Protein AF-0000000068495652 (afdb_homodimer)

Solvent-accessible surface area (backbone atoms only — not comparable to full-atom values): 43522 Å² total; per-residue (Å²): 133,82,73,60,40,55,27,49,52,86,44,73,30,52,80,74,46,50,32,64,62,49,25,52,31,36,40,56,54,26,51,55,38,55,76,37,39,60,53,43,63,83,68,82,53,72,37,46,46,44,51,30,58,24,26,44,41,32,40,60,69,47,39,41,53,49,33,54,57,55,42,62,65,40,63,80,24,93,52,87,72,74,86,64,60,50,62,19,40,33,45,20,35,12,38,38,49,35,49,49,41,46,43,56,50,33,40,38,60,92,58,30,62,41,33,38,32,43,25,67,24,58,44,52,52,49,42,39,42,24,66,56,46,42,26,92,30,45,40,57,39,52,50,47,93,77,20,40,65,51,60,66,59,48,50,54,50,52,58,66,66,50,60,90,76,51,88,67,51,83,91,50,84,45,44,24,68,78,36,91,34,50,53,50,92,92,48,79,76,33,56,41,30,44,22,36,33,42,44,39,52,42,31,16,52,34,46,20,22,44,49,50,70,68,57,45,55,51,49,51,50,52,21,62,74,64,34,20,36,38,42,28,43,52,54,27,70,79,36,37,41,80,64,64,74,52,73,73,49,64,17,56,55,37,40,76,65,52,86,56,81,42,53,38,30,36,30,32,19,39,40,36,82,69,66,23,32,10,52,22,27,21,32,36,36,30,24,17,49,60,40,32,50,44,54,27,58,37,28,48,26,66,57,42,12,18,61,16,28,30,41,42,52,38,51,44,45,30,53,75,71,47,51,45,58,55,48,41,52,50,48,21,54,54,44,34,54,37,30,52,50,48,54,52,48,48,70,70,39,37,64,88,74,52,45,68,36,43,48,59,24,42,45,24,25,24,37,35,50,41,85,55,35,50,38,54,60,46,45,51,46,33,41,76,75,64,41,30,37,63,29,50,20,62,57,19,42,40,64,94,37,69,81,63,42,22,57,34,27,33,36,38,30,50,44,36,51,51,65,68,50,46,52,54,43,46,49,52,51,21,55,51,48,69,73,40,54,54,74,126,132,82,73,62,40,57,27,50,51,88,44,75,29,54,80,73,46,50,30,65,62,50,25,51,31,35,39,58,54,26,49,54,38,55,76,38,40,60,51,42,61,81,67,81,54,73,37,47,46,45,49,31,56,23,27,44,42,31,40,61,70,48,39,43,52,50,34,53,55,55,42,62,63,42,64,76,24,95,54,88,72,76,85,64,60,49,62,20,42,33,45,20,34,12,39,39,48,35,50,49,41,46,41,55,50,34,42,38,62,92,58,31,63,40,33,38,31,43,25,67,23,58,43,50,53,49,43,40,42,26,67,54,47,41,25,93,30,46,39,57,41,51,49,48,94,77,21,40,65,52,60,67,60,49,51,54,50,53,57,67,67,49,62,90,76,53,88,67,51,83,90,50,84,46,43,25,68,78,36,91,36,50,53,51,92,90,49,79,74,34,57,41,28,44,22,35,33,41,45,39,53,39,30,16,52,35,47,21,23,44,49,48,69,70,56,45,54,52,49,52,50,52,20,61,75,63,33,22,36,38,42,28,44,53,52,25,71,80,36,37,41,82,64,64,73,52,72,74,50,64,15,55,55,37,40,77,64,53,88,54,80,42,54,37,29,35,31,32,20,39,41,37,80,69,65,23,34,10,52,22,26,21,33,36,36,30,24,18,48,60,40,32,50,46,55,25,60,37,28,50,26,64,56,42,13,19,59,15,29,30,42,42,50,38,51,44,46,30,53,76,70,47,49,45,59,55,48,41,52,50,50,20,53,53,44,35,52,39,30,53,50,47,53,51,48,49,69,70,40,38,64,85,73,50,45,69,36,43,50,61,25,43,46,24,26,25,37,34,50,44,86,53,34,50,39,54,59,48,47,51,47,32,42,74,74,65,41,30,38,63,27,50,21,60,58,19,41,40,65,94,36,70,80,63,43,23,56,34,26,33,36,39,29,51,43,37,54,51,66,66,50,46,50,55,42,46,50,52,49,21,56,51,49,68,74,40,55,54,74,126

Sequence (880 aa):
MKTPINFFRGHPTSSLLPYGEIAEASVRVMRKFQERPDLYEFDGSDNRGPLEYGNDFGNTDIREIIAKWNDSWFKKSSYPFSETDVNVINITGGASSGATTILNQCTHPKVTKQVFVVTPTYFLVNSLLIDAGLGGKLTAIEEDDQGQIDLEELERLLLKYTDPDEKIPIDHDIMSDRVEGAADPSRAPRKFYRFAMYLIPTFSNPKGGVLDYEHREALVELARKYDVLLISDDVYDYLRYDGSELLPRLSTIDRATRTSLYGNTVANCTFSKLVGPGLRVGWQETASPQLTEILSQGGFVKSGGAAGQMSSFLVADLITTGTIDKIIHHLNGVYQQRANTLKHLLDTYLPKGTTYTGGNGGYFMWVTLPDEYDTRSIVKDLSANYDVLLASGDKCEVEGDCRHWGLHSVRLCLSYLTEEEMTEGVKIWGRVCEAHIITGMKTPINFFRGHPTSSLLPYGEIAEASVRVMRKFQERPDLYEFDGSDNRGPLEYGNDFGNTDIREIIAKWNDSWFKKSSYPFSETDVNVINITGGASSGATTILNQCTHPKVTKQVFVVTPTYFLVNSLLIDAGLGGKLTAIEEDDQGQIDLEELERLLLKYTDPDEKIPIDHDIMSDRVEGAADPSRAPRKFYRFAMYLIPTFSNPKGGVLDYEHREALVELARKYDVLLISDDVYDYLRYDGSELLPRLSTIDRATRTSLYGNTVANCTFSKLVGPGLRVGWQETASPQLTEILSQGGFVKSGGAAGQMSSFLVADLITTGTIDKIIHHLNGVYQQRANTLKHLLDTYLPKGTTYTGGNGGYFMWVTLPDEYDTRSIVKDLSANYDVLLASGDKCEVEGDCRHWGLHSVRLCLSYLTEEEMTEGVKIWGRVCEAHIITG

Foldseek 3Di:
DDAFLAQPDQAFAPVLFPPVLLVVLLCVQVVVCVVVVCVPPVPPDQAHGLVDFGALQGGLVLLVLVQVLVQVQAVPFPDDGDRADSLQKGKALALLRLLLLCLQLAADLVAAQAEEEEPLADQVVQVSCVVSVCPPRYAYWYQDLQRATDVVVVLVVLVVRDDPPDPDDQLDWDWQVNPPPRDDPVDDTGTYFHYEYEFAQALGVAAGHHYDPVRLLVVQVSCSVRRYAYEYAPEWQLFFQVSDHGDDDSLRSQLVVPDDAFGRYKHRYGCCRQNHSVLSMTMIGHSHSSNSRSSSPDPVCVVRNHNNRNSSSSVSSCSVVVVSVVSSNVLSNQLLVLLVLLVVLCVPQADPPKDKGHSRTDFKIKIFADQQFAQLVLQVCCVPPPSHHWAASVSSANPPYGPPSRRTMTMGTRRHDHSVSSNVNSNVSSVSRVVGGNPD/DDAFLAQPDQAFAPVLFPPVLLVVLLCVQVVVCVVVVCVPPVPPDQAHGLVDFGALQGGLVLLVLVQVLVQVQQVPFPDDGDRADSLQKGKALALLRLLLLCLQLAADLVAAQAEEEEPLADQVVQVSCVVSVCPPRYAYWYQDLQRATDVVVVLVVLVVRDDPPDPDDQLDWDWQVPPPPRDDPVDDTGTYFHYEYEFAQALGVAAGHHYDQVRLLVVQVSCSVRRYAYEYAPEWQLFFQVSDHGDDDSLRSQLVDPDDAFGRYKHRYGCCRQNHSVLSMTMIGHSHSSNSRSSSPDPVCVVRNHNNRNSSSSVSSCSVVVVSVVSSNVLSNQLLVLLVLLVVLCVPQADPPKDKGHSRTDFKIKIFADQQFAQLVLQVCCVPPPSHHWAASVSSANPPYGPPSRRTMTMGTRRHDHSVSSNVNSNVSSVSRVVGGNPD

pLDDT: mean 95.29, std 5.61, range [44.09, 98.94]

Organism: Komagataella pastoris (NCBI:txid4922)

Secondary structure (DSSP, 8-state):
-PPPEESS-----GGGS-HHHHHHHHHHHHHHHHH-TTTTTTSSS----TTSPPPTT--HHHHHHHHHHHHHHHTTSSS---PPPGGGEEEES-HHHHHHHHHHHH--TTT--EEEEEES--TTHHHHHIIIIITT-EEEEEB-TTS-B-HHHHHHHHHHHS-TT-SS-TTS-EEGGGSTTT--TTS---EE-SEEEEE--BS-TTT--B--HHHHHHHHHHHHHHTEEEEEE--STT-BTT-PPPPPPHHHHHHHT--SSS-SEEEEEESHHHH-GGG--EEEEESSHHHHHHHHT-HHHHHH--TTHHHHHHHHHHHHTTHHHHHHHHHHHHHHHHHHHHHHHHHHHSPTT-EEEE-SBSSEEEEE--TTB-HHHHHHHHHHHH-EE-EEGGGGPPTTS---GGGTEEEEESSSS-HHHHHHHHHHHHHHHHHTB---/-PPPEESS-----GGGS-HHHHHHHHHHHHHHHHH-TTTTTTSSS----TTSPPPTT--HHHHHHHHHHHHHHHTTSSS---PPPGGGEEEES-HHHHHHHHHHHH--TTT--EEEEEES--TTHHHHHIIIIITT-EEEEEB-TTS-B-HHHHHHHHHHHS-TT-SS-TTS-EEGGGSTTT--TTS---EE-SEEEEE--BS-TTT--B--HHHHHHHHHHHHHHTEEEEEE--STT-BTT-PPPPPPHHHHHHHT--SSS-SEEEEEESHHHH-GGG--EEEEESSHHHHHHHHT-HHHHHH--TTHHHHHHHHHHHHTTHHHHHHHHHHHHHHHHHHHHHHHHHHHSPTT-EEEE-SBSSEEEEE--TTB-HHHHHHHHHHHH-EE-EEGGGGPPTTS---GGGTEEEEESSSS-HHHHHHHHHHHHHHHHHTB---

InterPro domains:
  IPR004839 Aminotransferase, class I/classII, large domain [PF00155] (44-426)
  IPR015421 Pyridoxal phosphate-dependent transferase, major domain [G3DSA:3.40.640.10] (52-323)
  IPR015422 Pyridoxal phosphate-dependent transferase, small domain [G3DSA:3.90.1150.10] (3-430)
  IPR015424 Pyridoxal phosphate-dependent transferase [SSF53383] (4-435)

Radius of gyration: 27.51 Å; Cα contacts (8 Å, |Δi|>4): 1956; chains: 2; bounding box: 61×100×66 Å

Nearest PDB structures (foldseek):
  1wst-assembly1_A-2  TM=8.782E-01  e=2.098E-28  Thermococcus profundus
  8tn2-assembly1_A  TM=9.003E-01  e=4.167E-28  Streptomyces hygroscopicus
  3av7-assembly1_C  TM=8.661E-01  e=2.752E-27  Pyrococcus horikoshii OT3
  3if2-assembly1_B  TM=7.638E-01  e=6.212E-20  Psychrobacter arcticus 273-4
  3ue8-assembly2_B  TM=8.105E-01  e=6.123E-19  Homo sapiens

Structure (mmCIF, N/CA/C/O backbone):
data_AF-0000000068495652-model_v1
#
loop_
_entity.id
_entity.type
_entity.pdbx_description
1 polymer BA75_04143T0
#
loop_
_atom_site.group_PDB
_atom_site.id
_atom_site.type_symbol
_atom_site.label_atom_id
_atom_site.label_alt_id
_atom_site.label_comp_id
_atom_site.label_asym_id
_atom_site.label_entity_id
_atom_site.label_seq_id
_atom_site.pdbx_PDB_ins_code
_atom_site.Cartn_x
_atom_site.Cartn_y
_atom_site.Cartn_z
_atom_site.occupancy
_atom_site.B_iso_or_equiv
_atom_site.auth_seq_id
_atom_site.auth_comp_id
_atom_site.auth_asym_id
_atom_site.auth_atom_id
_atom_site.pdbx_PDB_model_num
ATOM 1 N N . MET A 1 1 ? 15.461 29.578 -15.07 1 49.06 1 MET A N 1
ATOM 2 C CA . MET A 1 1 ? 14.219 29.938 -14.391 1 49.06 1 MET A CA 1
ATOM 3 C C . MET A 1 1 ? 14.375 29.844 -12.875 1 49.06 1 MET A C 1
ATOM 5 O O . MET A 1 1 ? 15.148 29.016 -12.375 1 49.06 1 MET A O 1
ATOM 9 N N . LYS A 1 2 ? 13.891 30.906 -12.219 1 66.69 2 LYS A N 1
ATOM 10 C CA . LYS A 1 2 ? 14.078 31 -10.773 1 66.69 2 LYS A CA 1
ATOM 11 C C . LYS A 1 2 ? 13.234 29.953 -10.047 1 66.69 2 LYS A C 1
ATOM 13 O O . LYS A 1 2 ? 12.086 29.688 -10.43 1 66.69 2 LYS A O 1
ATOM 18 N N . THR A 1 3 ? 13.828 29.219 -9.172 1 85.44 3 THR A N 1
ATOM 19 C CA . THR A 1 3 ? 13.125 28.234 -8.352 1 85.44 3 THR A CA 1
ATOM 20 C C . THR A 1 3 ? 12.016 28.906 -7.539 1 85.44 3 THR A C 1
ATOM 22 O O . THR A 1 3 ? 12.242 29.953 -6.91 1 85.44 3 THR A O 1
ATOM 25 N N . PRO A 1 4 ? 10.852 28.469 -7.738 1 93.06 4 PRO A N 1
ATOM 26 C CA . PRO A 1 4 ? 9.766 29.078 -6.961 1 93.06 4 PRO A CA 1
ATOM 27 C C . PRO A 1 4 ? 9.977 28.938 -5.457 1 93.06 4 PRO A C 1
ATOM 29 O O . PRO A 1 4 ? 10.609 27.984 -5 1 93.06 4 PRO A O 1
ATOM 32 N N . ILE A 1 5 ? 9.531 29.953 -4.723 1 96.38 5 ILE A N 1
ATOM 33 C CA . ILE A 1 5 ? 9.414 29.859 -3.271 1 96.38 5 ILE A CA 1
ATOM 34 C C . ILE A 1 5 ? 8.094 29.188 -2.902 1 96.38 5 ILE A C 1
ATOM 36 O O . ILE A 1 5 ? 7.031 29.797 -2.986 1 96.38 5 ILE A O 1
ATOM 40 N N . ASN A 1 6 ? 8.164 27.938 -2.48 1 95.25 6 ASN A N 1
ATOM 41 C CA . ASN A 1 6 ? 6.992 27.078 -2.387 1 95.25 6 ASN A CA 1
ATOM 42 C C . ASN A 1 6 ? 6.566 26.875 -0.936 1 95.25 6 ASN A C 1
ATOM 44 O O . ASN A 1 6 ? 7.031 25.938 -0.283 1 95.25 6 ASN A O 1
ATOM 48 N N . PHE A 1 7 ? 5.59 27.656 -0.496 1 96.5 7 PHE A N 1
ATOM 49 C CA . PHE A 1 7 ? 5.047 27.5 0.848 1 96.5 7 PHE A CA 1
ATOM 50 C C . PHE A 1 7 ? 3.984 26.406 0.875 1 96.5 7 PHE A C 1
ATOM 52 O O . PHE A 1 7 ? 3.473 26.047 1.94 1 96.5 7 PHE A O 1
ATOM 59 N N . PHE A 1 8 ? 3.688 25.797 -0.273 1 92.81 8 PHE A N 1
ATOM 60 C CA . PHE A 1 8 ? 2.582 24.859 -0.418 1 92.81 8 PHE A CA 1
ATOM 61 C C . PHE A 1 8 ? 3.016 23.438 -0.037 1 92.81 8 PHE A C 1
ATOM 63 O O . PHE A 1 8 ? 2.268 22.719 0.614 1 92.81 8 PHE A O 1
ATOM 70 N N . ARG A 1 9 ? 4.16 23.062 -0.366 1 89.38 9 ARG A N 1
ATOM 71 C CA . ARG A 1 9 ? 4.621 21.672 -0.268 1 89.38 9 ARG A CA 1
ATOM 72 C C . ARG A 1 9 ? 4.898 21.297 1.182 1 89.38 9 ARG A C 1
ATOM 74 O O . ARG A 1 9 ? 5.836 21.812 1.798 1 89.38 9 ARG A O 1
ATOM 81 N N . GLY A 1 10 ? 4.082 20.359 1.691 1 92.19 10 GLY A N 1
ATOM 82 C CA . GLY A 1 10 ? 4.277 19.844 3.041 1 92.19 10 GLY A CA 1
ATOM 83 C C . GLY A 1 10 ? 5.309 18.734 3.119 1 92.19 10 GLY A C 1
ATOM 84 O O . GLY A 1 10 ? 5.004 17.641 3.58 1 92.19 10 GLY A O 1
ATOM 85 N N . HIS A 1 11 ? 6.48 18.953 2.6 1 92.94 11 HIS A N 1
ATOM 86 C CA . HIS A 1 11 ? 7.582 18 2.533 1 92.94 11 HIS A CA 1
ATOM 87 C C . HIS A 1 11 ? 8.734 18.422 3.43 1 92.94 11 HIS A C 1
ATOM 89 O O . HIS A 1 11 ? 8.836 19.594 3.809 1 92.94 11 HIS A O 1
ATOM 95 N N . PRO A 1 12 ? 9.625 17.5 3.805 1 94.38 12 PRO A N 1
ATOM 96 C CA . PRO A 1 12 ? 10.867 17.891 4.473 1 94.38 12 PRO A CA 1
ATOM 97 C C . PRO A 1 12 ? 11.852 18.578 3.527 1 94.38 12 PRO A C 1
ATOM 99 O O . PRO A 1 12 ? 11.805 18.359 2.314 1 94.38 12 PRO A O 1
ATOM 102 N N . THR A 1 13 ? 12.664 19.422 4.125 1 95.25 13 THR A N 1
ATOM 103 C CA . THR A 1 13 ? 13.805 19.922 3.367 1 95.25 13 THR A CA 1
ATOM 104 C C . THR A 1 13 ? 14.734 18.781 2.961 1 95.25 13 THR A C 1
ATOM 106 O O . THR A 1 13 ? 15.148 17.984 3.801 1 95.25 13 THR A O 1
ATOM 109 N N . SER A 1 14 ? 15.094 18.781 1.727 1 94.81 14 SER A N 1
ATOM 110 C CA . SER A 1 14 ? 15.883 17.672 1.196 1 94.81 14 SER A CA 1
ATOM 111 C C . SER A 1 14 ? 17.203 17.547 1.928 1 94.81 14 SER A C 1
ATOM 113 O O . SER A 1 14 ? 17.672 16.422 2.188 1 94.81 14 SER A O 1
ATOM 115 N N . SER A 1 15 ? 17.797 18.672 2.287 1 95.69 15 SER A N 1
ATOM 116 C CA . SER A 1 15 ? 19.125 18.672 2.893 1 95.69 15 SER A CA 1
ATOM 117 C C . SER A 1 15 ? 19.062 18.203 4.344 1 95.69 15 SER A C 1
ATOM 119 O O . SER A 1 15 ? 20.094 17.906 4.945 1 95.69 15 SER A O 1
ATOM 121 N N . LEU A 1 16 ? 17.875 18.125 4.938 1 97.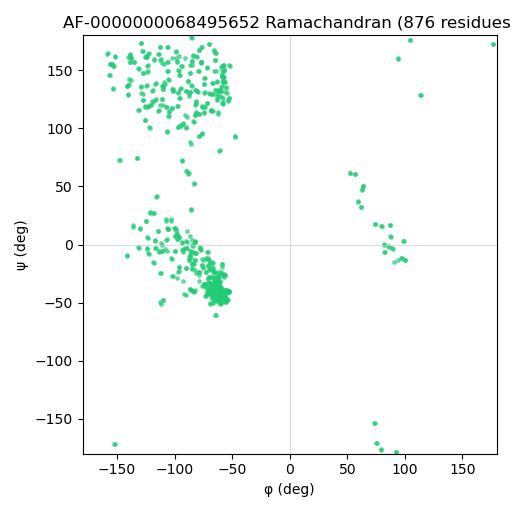38 16 LEU A N 1
ATOM 122 C CA . LEU A 1 16 ? 17.734 17.688 6.32 1 97.38 16 LEU A CA 1
ATOM 123 C C . LEU A 1 16 ? 17.484 16.188 6.391 1 97.38 16 LEU A C 1
ATOM 125 O O . LEU A 1 16 ? 17.469 15.602 7.477 1 97.38 16 LEU A O 1
ATOM 129 N N . LEU A 1 17 ? 17.312 15.555 5.238 1 98.06 17 LEU A N 1
ATOM 130 C CA . LEU A 1 17 ? 17.031 14.117 5.219 1 98.06 17 LEU A CA 1
ATOM 131 C C . LEU A 1 17 ? 18.297 13.32 5.559 1 98.06 17 LEU A C 1
ATOM 133 O O . LEU A 1 17 ? 19.391 13.672 5.129 1 98.06 17 LEU A O 1
ATOM 137 N N . PRO A 1 18 ? 18.125 12.266 6.254 1 98.5 18 PRO A N 1
ATOM 138 C CA . PRO A 1 18 ? 19.266 11.547 6.816 1 98.5 18 PRO A CA 1
ATOM 139 C C . PRO A 1 18 ? 19.844 10.5 5.859 1 98.5 18 PRO A C 1
ATOM 141 O O . PRO A 1 18 ? 19.953 9.328 6.227 1 98.5 18 PRO A O 1
ATOM 144 N N . TYR A 1 19 ? 20.312 10.898 4.727 1 98.44 19 TYR A N 1
ATOM 145 C CA . TYR A 1 19 ? 20.844 10.008 3.703 1 98.44 19 TYR A CA 1
ATOM 146 C C . TYR A 1 19 ? 22.016 9.203 4.238 1 98.44 19 TYR A C 1
ATOM 148 O O . TYR A 1 19 ? 22.078 7.984 4.055 1 98.44 19 TYR A O 1
ATOM 156 N N . GLY A 1 20 ? 22.953 9.898 4.891 1 98.5 20 GLY A N 1
ATOM 157 C CA . GLY A 1 20 ? 24.109 9.203 5.438 1 98.5 20 GLY A CA 1
ATOM 158 C C . GLY A 1 20 ? 23.75 8.156 6.473 1 98.5 20 GLY A C 1
ATOM 159 O O . GLY A 1 20 ? 24.266 7.035 6.441 1 98.5 20 GLY A O 1
ATOM 160 N N . GLU A 1 21 ? 22.875 8.516 7.438 1 98.75 21 GLU A N 1
ATOM 161 C CA . GLU A 1 21 ? 22.438 7.613 8.5 1 98.75 21 GLU A CA 1
ATOM 162 C C . GLU A 1 21 ? 21.719 6.395 7.922 1 98.75 21 GLU A C 1
ATOM 164 O O . GLU A 1 21 ? 21.891 5.277 8.414 1 98.75 21 GLU A O 1
ATOM 169 N N . ILE A 1 22 ? 20.938 6.578 6.844 1 98.75 22 ILE A N 1
ATOM 170 C CA . ILE A 1 22 ? 20.219 5.477 6.219 1 98.75 22 ILE A CA 1
ATOM 171 C C . ILE A 1 22 ? 21.203 4.551 5.504 1 98.75 22 ILE A C 1
ATOM 173 O O . ILE A 1 22 ? 21.031 3.328 5.523 1 98.75 22 ILE A O 1
ATOM 177 N N . ALA A 1 23 ? 22.219 5.121 4.816 1 98.62 23 ALA A N 1
ATOM 178 C CA . ALA A 1 23 ? 23.25 4.309 4.188 1 98.62 23 ALA A CA 1
ATOM 179 C C . ALA A 1 23 ? 23.922 3.398 5.211 1 98.62 23 ALA A C 1
ATOM 181 O O . ALA A 1 23 ? 24.109 2.203 4.965 1 98.62 23 ALA A O 1
ATOM 182 N N . GLU A 1 24 ? 24.281 3.973 6.328 1 98.69 24 GLU A N 1
ATOM 183 C CA . GLU A 1 24 ? 24.953 3.213 7.371 1 98.69 24 GLU A CA 1
ATOM 184 C C . GLU A 1 24 ? 24.047 2.129 7.945 1 98.69 24 GLU A C 1
ATOM 186 O O . GLU A 1 24 ? 24.484 0.996 8.164 1 98.69 24 GLU A O 1
ATOM 191 N N . ALA A 1 25 ? 22.828 2.49 8.242 1 98.81 25 ALA A N 1
ATOM 192 C CA . ALA A 1 25 ? 21.859 1.517 8.742 1 98.81 25 ALA A CA 1
ATOM 193 C C . ALA A 1 25 ? 21.672 0.364 7.758 1 98.81 25 ALA A C 1
ATOM 195 O O . ALA A 1 25 ? 21.562 -0.795 8.164 1 98.81 25 ALA A O 1
ATOM 196 N N . SER A 1 26 ? 21.625 0.684 6.426 1 98.69 26 SER A N 1
ATOM 197 C CA . SER A 1 26 ? 21.453 -0.333 5.391 1 98.69 26 SER A CA 1
ATOM 198 C C . SER A 1 26 ? 22.578 -1.351 5.422 1 98.69 26 SER A C 1
ATOM 200 O O . SER A 1 26 ? 22.344 -2.557 5.32 1 98.69 26 SER A O 1
ATOM 202 N N . VAL A 1 27 ? 23.75 -0.866 5.559 1 98.69 27 VAL A N 1
ATOM 203 C CA . VAL A 1 27 ? 24.906 -1.748 5.594 1 98.69 27 VAL A CA 1
ATOM 204 C C . VAL A 1 27 ? 24.844 -2.645 6.828 1 98.69 27 VAL A C 1
ATOM 206 O O . VAL A 1 27 ? 25.016 -3.861 6.73 1 98.69 27 VAL A O 1
ATOM 209 N N . ARG A 1 28 ? 24.547 -2.053 8 1 98.69 28 ARG A N 1
ATOM 210 C CA . ARG A 1 28 ? 24.5 -2.822 9.242 1 98.69 28 ARG A CA 1
ATOM 211 C C . ARG A 1 28 ? 23.438 -3.906 9.172 1 98.69 28 ARG A C 1
ATOM 213 O O . ARG A 1 28 ? 23.688 -5.062 9.516 1 98.69 28 ARG A O 1
ATOM 220 N N . VAL A 1 29 ? 22.281 -3.566 8.695 1 98.69 29 VAL A N 1
ATOM 221 C CA . VAL A 1 29 ? 21.156 -4.484 8.656 1 98.69 29 VAL A CA 1
ATOM 222 C C . VAL A 1 29 ? 21.422 -5.586 7.633 1 98.69 29 VAL A C 1
ATOM 224 O O . VAL A 1 29 ? 21.281 -6.773 7.938 1 98.69 29 VAL A O 1
ATOM 227 N N . MET A 1 30 ? 21.797 -5.215 6.41 1 98.62 30 MET A N 1
ATOM 228 C CA . MET A 1 30 ? 21.953 -6.176 5.32 1 98.62 30 MET A CA 1
ATOM 229 C C . MET A 1 30 ? 23.094 -7.141 5.602 1 98.62 30 MET A C 1
ATOM 231 O O . MET A 1 30 ? 23 -8.328 5.305 1 98.62 30 MET A O 1
ATOM 235 N N . ARG A 1 31 ? 24.156 -6.625 6.184 1 98 31 ARG A N 1
ATOM 236 C CA . ARG A 1 31 ? 25.297 -7.492 6.465 1 98 31 ARG A CA 1
ATOM 237 C C . ARG A 1 31 ? 24.953 -8.523 7.535 1 98 31 ARG A C 1
ATOM 239 O O . ARG A 1 31 ? 25.406 -9.664 7.469 1 98 31 ARG A O 1
ATOM 246 N N . LYS A 1 32 ? 24.203 -8.07 8.523 1 97.81 32 LYS A N 1
ATOM 247 C CA . LYS A 1 32 ? 23.75 -9 9.547 1 97.81 32 LYS A CA 1
ATOM 248 C C . LYS A 1 32 ? 23.016 -10.188 8.914 1 97.81 32 LYS A C 1
ATOM 250 O O . LYS A 1 32 ? 23.281 -11.344 9.273 1 97.81 32 LYS A O 1
ATOM 255 N N . PHE A 1 33 ? 22.219 -9.953 7.953 1 97.56 33 PHE A N 1
ATOM 256 C CA . PHE A 1 33 ? 21.391 -11.008 7.367 1 97.56 33 PHE A CA 1
ATOM 257 C C . PHE A 1 33 ? 22.125 -11.68 6.215 1 97.56 33 PHE A C 1
ATOM 259 O O . PHE A 1 33 ? 21.75 -12.781 5.793 1 97.56 33 PHE A O 1
ATOM 266 N N . GLN A 1 34 ? 23.125 -11.023 5.66 1 97.31 34 GLN A N 1
ATOM 267 C CA . GLN A 1 34 ? 24 -11.719 4.734 1 97.31 34 GLN A CA 1
ATOM 268 C C . GLN A 1 34 ? 24.75 -12.852 5.434 1 97.31 34 GLN A C 1
ATOM 270 O O . GLN A 1 34 ? 24.922 -13.93 4.867 1 97.31 34 GLN A O 1
ATOM 275 N N . GLU A 1 35 ? 25.141 -12.562 6.645 1 97.5 35 GLU A N 1
ATOM 276 C CA . GLU A 1 35 ? 25.875 -13.539 7.441 1 97.5 35 GLU A CA 1
ATOM 277 C C . GLU A 1 35 ? 24.969 -14.641 7.965 1 97.5 35 GLU A C 1
ATOM 279 O O . GLU A 1 35 ? 25.359 -15.797 8.062 1 97.5 35 GLU A O 1
ATOM 284 N N . ARG A 1 36 ? 23.719 -14.203 8.289 1 96.19 36 ARG A N 1
ATOM 285 C CA . ARG A 1 36 ? 22.75 -15.141 8.828 1 96.19 36 ARG A CA 1
ATOM 286 C C . ARG A 1 36 ? 21.406 -14.992 8.125 1 96.19 36 ARG A C 1
ATOM 288 O O . ARG A 1 36 ? 20.422 -14.562 8.734 1 96.19 36 ARG A O 1
ATOM 295 N N . PRO A 1 37 ? 21.375 -15.492 6.918 1 93.06 37 PRO A N 1
ATOM 296 C CA . PRO A 1 37 ? 20.141 -15.336 6.156 1 93.06 37 PRO A CA 1
ATOM 297 C C . PRO A 1 37 ? 18.969 -16.125 6.75 1 93.06 37 PRO A C 1
ATOM 299 O O . PRO A 1 37 ? 17.812 -15.852 6.43 1 93.06 37 PRO A O 1
ATOM 302 N N . ASP A 1 38 ? 19.234 -17.031 7.598 1 89.62 38 ASP A N 1
ATOM 303 C CA . ASP A 1 38 ? 18.203 -17.906 8.172 1 89.62 38 ASP A CA 1
ATOM 304 C C . ASP A 1 38 ? 17.781 -17.406 9.547 1 89.62 38 ASP A C 1
ATOM 306 O O . ASP A 1 38 ? 17.062 -18.109 10.273 1 89.62 38 ASP A O 1
ATOM 310 N N . LEU A 1 39 ? 18.25 -16.125 9.75 1 91.69 39 LEU A N 1
ATOM 311 C CA . LEU A 1 39 ? 17.828 -15.555 11.023 1 91.69 39 LEU A CA 1
ATOM 312 C C . LEU A 1 39 ? 16.297 -15.531 11.125 1 91.69 39 LEU A C 1
ATOM 314 O O . LEU A 1 39 ? 15.617 -15.156 10.18 1 91.69 39 LEU A O 1
ATOM 318 N N . TYR A 1 40 ? 15.625 -16.047 12.117 1 92.31 40 TYR A N 1
ATOM 319 C CA . TYR A 1 40 ? 14.203 -16.094 12.43 1 92.31 40 TYR A CA 1
ATOM 320 C C . TYR A 1 40 ? 13.555 -17.328 11.844 1 92.31 40 TYR A C 1
ATOM 322 O O . TYR A 1 40 ? 12.406 -17.656 12.156 1 92.31 40 TYR A O 1
ATOM 330 N N . GLU A 1 41 ? 14.234 -18.016 10.906 1 88.31 41 GLU A N 1
ATOM 331 C CA . GLU A 1 41 ? 13.625 -19.203 10.312 1 88.31 41 GLU A CA 1
ATOM 332 C C . GLU A 1 41 ? 13.477 -20.328 11.344 1 88.31 41 GLU A C 1
ATOM 334 O O . GLU A 1 41 ? 14.469 -20.781 11.906 1 88.31 41 GLU A O 1
ATOM 339 N N . PHE A 1 42 ? 12.289 -20.688 11.648 1 82.5 42 PHE A N 1
ATOM 340 C CA . PHE A 1 42 ? 11.898 -21.812 12.516 1 82.5 42 PHE A CA 1
ATOM 341 C C . PHE A 1 42 ? 12.484 -21.625 13.914 1 82.5 42 PHE A C 1
ATOM 343 O O . PHE A 1 42 ? 12.969 -22.594 14.508 1 82.5 42 PHE A O 1
ATOM 350 N N . ASP A 1 43 ? 12.531 -20.406 14.375 1 84.44 43 ASP A N 1
ATOM 351 C CA . ASP A 1 43 ? 13.062 -20.125 15.703 1 84.44 43 ASP A CA 1
ATOM 352 C C . ASP A 1 43 ? 11.93 -19.953 16.719 1 84.44 43 ASP A C 1
ATOM 354 O O . ASP A 1 43 ? 12.172 -19.562 17.859 1 84.44 43 ASP A O 1
ATOM 358 N N . GLY A 1 44 ? 10.805 -20.234 16.25 1 83.06 44 GLY A N 1
ATOM 359 C CA . GLY A 1 44 ? 9.656 -20.094 17.1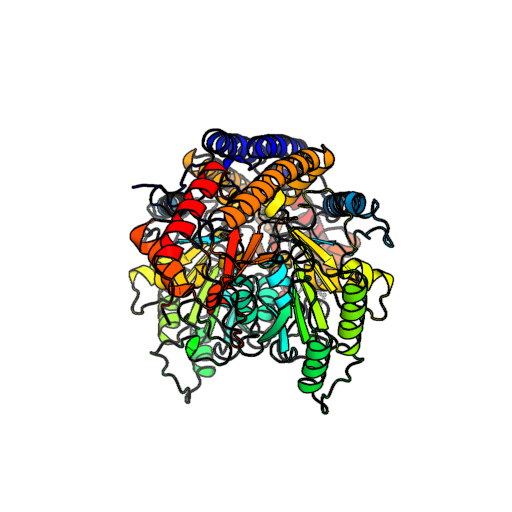25 1 83.06 44 GLY A CA 1
ATOM 360 C C . GLY A 1 44 ? 8.922 -18.766 16.938 1 83.06 44 GLY A C 1
ATOM 361 O O . GLY A 1 44 ? 7.809 -18.594 17.453 1 83.06 44 GLY A O 1
ATOM 362 N N . SER A 1 45 ? 9.594 -17.953 16.234 1 85 45 SER A N 1
ATOM 363 C CA . SER A 1 45 ? 8.922 -16.688 15.938 1 85 45 SER A CA 1
ATOM 364 C C . SER A 1 45 ? 8.297 -16.719 14.547 1 85 45 SER A C 1
ATOM 366 O O . SER A 1 45 ? 8.516 -17.656 13.781 1 85 45 SER A O 1
ATOM 368 N N . ASP A 1 46 ? 7.438 -15.773 14.281 1 88 46 ASP A N 1
ATOM 369 C CA . ASP A 1 46 ? 6.879 -15.609 12.945 1 88 46 ASP A CA 1
ATOM 370 C C . ASP A 1 46 ? 7.605 -14.5 12.18 1 88 46 ASP A C 1
ATOM 372 O O . ASP A 1 46 ? 7.152 -14.078 11.117 1 88 46 ASP A O 1
ATOM 376 N N . ASN A 1 47 ? 8.727 -14.109 12.703 1 95 47 ASN A N 1
ATOM 377 C CA . ASN A 1 47 ? 9.492 -13.047 12.07 1 95 47 ASN A CA 1
ATOM 378 C C . ASN A 1 47 ? 10.25 -13.547 10.852 1 95 47 ASN A C 1
ATOM 380 O O . ASN A 1 47 ? 10.438 -14.758 10.68 1 95 47 ASN A O 1
ATOM 384 N N . ARG A 1 48 ? 10.562 -12.648 9.969 1 95 48 ARG A N 1
ATOM 385 C CA . ARG A 1 48 ? 11.391 -12.906 8.797 1 95 48 ARG A CA 1
ATOM 386 C C . ARG A 1 48 ? 12.367 -11.758 8.562 1 95 48 ARG A C 1
ATOM 388 O O . ARG A 1 48 ? 12.227 -10.68 9.148 1 95 48 ARG A O 1
ATOM 395 N N . GLY A 1 49 ? 13.367 -12.016 7.762 1 96.81 49 GLY A N 1
ATOM 396 C CA . GLY A 1 49 ? 14.391 -11.023 7.484 1 96.81 49 GLY A CA 1
ATOM 397 C C . GLY A 1 49 ? 13.891 -9.875 6.629 1 96.81 49 GLY A C 1
ATOM 398 O O . GLY A 1 49 ? 12.766 -9.906 6.133 1 96.81 49 GLY A O 1
ATOM 399 N N . PRO A 1 50 ? 14.766 -8.859 6.473 1 97.94 50 PRO A N 1
ATOM 400 C CA . PRO A 1 50 ? 14.352 -7.617 5.82 1 97.94 50 PRO A CA 1
ATOM 401 C C . PRO A 1 50 ? 14.008 -7.816 4.344 1 97.94 50 PRO A C 1
ATOM 403 O O . PRO A 1 50 ? 13.188 -7.066 3.795 1 97.94 50 PRO A O 1
ATOM 406 N N . LEU A 1 51 ? 14.617 -8.766 3.668 1 98.06 51 LEU A N 1
ATOM 407 C CA . LEU A 1 51 ? 14.359 -8.938 2.244 1 98.06 51 LEU A CA 1
ATOM 408 C C . LEU A 1 51 ? 13.328 -10.039 2.01 1 98.06 51 LEU A C 1
ATOM 410 O O . LEU A 1 51 ? 13.086 -10.43 0.868 1 98.06 51 LEU A O 1
ATOM 414 N N . GLU A 1 52 ? 12.688 -10.539 3.031 1 96.88 52 GLU A N 1
ATOM 415 C CA . GLU A 1 52 ? 11.695 -11.602 2.955 1 96.88 52 GLU A CA 1
ATOM 416 C C . GLU A 1 52 ? 10.281 -11.055 3.164 1 96.88 52 GLU A C 1
ATOM 418 O O . GLU A 1 52 ? 10.117 -9.883 3.508 1 96.88 52 GLU A O 1
ATOM 423 N N . TYR A 1 53 ? 9.25 -11.875 2.912 1 95.06 53 TYR A N 1
ATOM 424 C CA . TYR A 1 53 ? 7.887 -11.508 3.283 1 95.06 53 TYR A CA 1
ATOM 425 C C . TYR A 1 53 ? 7.75 -11.367 4.793 1 95.06 53 TYR A C 1
ATOM 427 O O . TYR A 1 53 ? 8.062 -12.297 5.539 1 95.06 53 TYR A O 1
ATOM 435 N N . GLY A 1 54 ? 7.289 -10.219 5.203 1 94.31 54 GLY A N 1
ATOM 436 C CA . GLY A 1 54 ? 7.094 -10 6.629 1 94.31 54 GLY A CA 1
ATOM 437 C C . GLY A 1 54 ? 5.844 -10.672 7.168 1 94.31 54 GLY A C 1
ATOM 438 O O . GLY A 1 54 ? 4.957 -11.055 6.402 1 94.31 54 GLY A O 1
ATOM 439 N N . ASN A 1 55 ? 5.867 -10.906 8.469 1 94 55 ASN A N 1
ATOM 440 C CA . ASN A 1 55 ? 4.613 -11.375 9.047 1 94 55 ASN A CA 1
ATOM 441 C C . ASN A 1 55 ? 3.529 -10.305 8.977 1 94 55 ASN A C 1
ATOM 443 O O . ASN A 1 55 ? 3.822 -9.133 8.75 1 94 55 ASN A O 1
ATOM 447 N N . ASP A 1 56 ? 2.33 -10.648 9.219 1 94.25 56 ASP A N 1
ATOM 448 C CA . ASP A 1 56 ? 1.163 -9.812 8.969 1 94.25 56 ASP A CA 1
ATOM 449 C C . ASP A 1 56 ? 1.197 -8.555 9.836 1 94.25 56 ASP A C 1
ATOM 451 O O . ASP A 1 56 ? 0.852 -7.465 9.375 1 94.25 56 ASP A O 1
ATOM 455 N N . PHE A 1 57 ? 1.68 -8.625 11.07 1 96.69 57 PHE A N 1
ATOM 456 C CA . PHE A 1 57 ? 1.71 -7.504 12.008 1 96.69 57 PHE A CA 1
ATOM 457 C C . PHE A 1 57 ? 2.949 -6.645 11.781 1 96.69 57 PHE A C 1
ATOM 459 O O . PHE A 1 57 ? 3.016 -5.508 12.25 1 96.69 57 PHE A O 1
ATOM 466 N N . GLY A 1 58 ? 3.924 -7.191 11.07 1 97.12 58 GLY A N 1
ATOM 467 C CA . GLY A 1 58 ? 5.297 -6.715 11.117 1 97.12 58 GLY A CA 1
ATOM 468 C C . GLY A 1 58 ? 6.152 -7.465 12.125 1 97.12 58 GLY A C 1
ATOM 469 O O . GLY A 1 58 ? 5.629 -8.148 13.008 1 97.12 58 GLY A O 1
ATOM 470 N N . ASN A 1 59 ? 7.469 -7.395 11.961 1 97.5 59 ASN A N 1
ATOM 471 C CA . ASN A 1 59 ? 8.43 -8.07 12.828 1 97.5 59 ASN A CA 1
ATOM 472 C C . ASN A 1 59 ? 8.18 -7.742 14.297 1 97.5 59 ASN A C 1
ATOM 474 O O . ASN A 1 59 ? 8.172 -6.57 14.68 1 97.5 59 ASN A O 1
ATOM 478 N N . THR A 1 60 ? 8.031 -8.75 15.086 1 97.38 60 THR A N 1
ATOM 479 C CA . THR A 1 60 ? 7.676 -8.57 16.5 1 97.38 60 THR A CA 1
ATOM 480 C C . THR A 1 60 ? 8.766 -7.805 17.234 1 97.38 60 THR A C 1
ATOM 482 O O . THR A 1 60 ? 8.469 -6.957 18.078 1 97.38 60 THR A O 1
ATOM 485 N N . ASP A 1 61 ? 10.023 -8.141 16.969 1 97.75 61 ASP A N 1
ATOM 486 C CA . ASP A 1 61 ? 11.125 -7.422 17.609 1 97.75 61 ASP A CA 1
ATOM 487 C C . ASP A 1 61 ? 11.07 -5.934 17.266 1 97.75 61 ASP A C 1
ATOM 489 O O . ASP A 1 61 ? 11.32 -5.09 18.141 1 97.75 61 ASP A O 1
ATOM 493 N N . ILE A 1 62 ? 10.734 -5.688 16.078 1 98.44 62 ILE A N 1
ATOM 494 C CA . ILE A 1 62 ? 10.688 -4.301 15.633 1 98.44 62 ILE A CA 1
ATOM 495 C C . ILE A 1 62 ? 9.492 -3.592 16.266 1 98.44 62 ILE A C 1
ATOM 497 O O . ILE A 1 62 ? 9.602 -2.436 16.688 1 98.44 62 ILE A O 1
ATOM 501 N N . ARG A 1 63 ? 8.344 -4.246 16.312 1 98.31 63 ARG A N 1
ATOM 502 C CA . ARG A 1 63 ? 7.184 -3.672 17 1 98.31 63 ARG A CA 1
ATOM 503 C C . ARG A 1 63 ? 7.5 -3.346 18.453 1 98.31 63 ARG A C 1
ATOM 505 O O . ARG A 1 63 ? 7.078 -2.309 18.969 1 98.31 63 ARG A O 1
ATOM 512 N N . GLU A 1 64 ? 8.25 -4.199 19.094 1 98.44 64 GLU A N 1
ATOM 513 C CA . GLU A 1 64 ? 8.664 -3.953 20.469 1 98.44 64 GLU A CA 1
ATOM 514 C C . GLU A 1 64 ? 9.586 -2.74 20.562 1 98.44 64 GLU A C 1
ATOM 516 O O . GLU A 1 64 ? 9.445 -1.912 21.469 1 98.44 64 GLU A O 1
ATOM 521 N N . ILE A 1 65 ? 10.523 -2.699 19.672 1 98.69 65 ILE A N 1
ATOM 522 C CA . ILE A 1 65 ? 11.453 -1.575 19.625 1 98.69 65 ILE A CA 1
ATOM 523 C C . ILE A 1 65 ? 10.672 -0.271 19.453 1 98.69 65 ILE A C 1
ATOM 525 O O . ILE A 1 65 ? 10.93 0.702 20.172 1 98.69 65 ILE A O 1
ATOM 529 N N . ILE A 1 66 ? 9.703 -0.246 18.578 1 98.44 66 ILE A N 1
ATOM 530 C CA . ILE A 1 66 ? 8.906 0.946 18.312 1 98.44 66 ILE A CA 1
ATOM 531 C C . ILE A 1 66 ? 8.055 1.282 19.547 1 98.44 66 ILE A C 1
ATOM 533 O O . ILE A 1 66 ? 7.957 2.447 19.938 1 98.44 66 ILE A O 1
ATOM 537 N N . ALA A 1 67 ? 7.422 0.274 20.094 1 97.94 67 ALA A N 1
ATOM 538 C CA . ALA A 1 67 ? 6.594 0.484 21.281 1 97.94 67 ALA A CA 1
ATOM 539 C C . ALA A 1 67 ? 7.395 1.145 22.406 1 97.94 67 ALA A C 1
ATOM 541 O O . ALA A 1 67 ? 6.957 2.137 22.984 1 97.94 67 ALA A O 1
ATOM 542 N N . LYS A 1 68 ? 8.539 0.628 22.688 1 97.81 68 LYS A N 1
ATOM 543 C CA . LYS A 1 68 ? 9.383 1.15 23.766 1 97.81 68 LYS A CA 1
ATOM 544 C C . LYS A 1 68 ? 9.859 2.564 23.438 1 97.81 68 LYS A C 1
ATOM 546 O O . LYS A 1 68 ? 9.875 3.432 24.312 1 97.81 68 LYS A O 1
ATOM 551 N N . TRP A 1 69 ? 10.273 2.711 22.203 1 98.06 69 TRP A N 1
ATOM 552 C CA . TRP A 1 69 ? 10.734 4.023 21.766 1 98.06 69 TRP A CA 1
ATOM 553 C C . TRP A 1 69 ? 9.617 5.059 21.906 1 98.06 69 TRP A C 1
ATOM 555 O O . TRP A 1 69 ? 9.828 6.141 22.453 1 98.06 69 TRP A O 1
ATOM 565 N N . ASN A 1 70 ? 8.484 4.719 21.391 1 96.12 70 ASN A N 1
ATOM 566 C CA . ASN A 1 70 ? 7.312 5.586 21.484 1 96.12 70 ASN A CA 1
ATOM 567 C C . ASN A 1 70 ? 6.984 5.918 22.938 1 96.12 70 ASN A C 1
ATOM 569 O O . ASN A 1 70 ? 6.77 7.082 23.281 1 96.12 70 ASN A O 1
ATOM 573 N N . ASP A 1 71 ? 6.965 4.973 23.797 1 96.06 71 ASP A N 1
ATOM 574 C CA . ASP A 1 71 ? 6.633 5.141 25.219 1 96.06 71 ASP A CA 1
ATOM 575 C C . ASP A 1 71 ? 7.633 6.066 25.906 1 96.06 71 ASP A C 1
ATOM 577 O O . ASP A 1 71 ? 7.266 6.812 26.812 1 96.06 71 ASP A O 1
ATOM 581 N N . SER A 1 72 ? 8.844 6.008 25.5 1 95.62 72 SER A N 1
ATOM 582 C CA . SER A 1 72 ? 9.875 6.816 26.141 1 95.62 72 SER A CA 1
ATOM 583 C C . SER A 1 72 ? 9.594 8.305 25.984 1 95.62 72 SER A C 1
ATOM 585 O O . SER A 1 72 ? 9.977 9.109 26.828 1 95.62 72 SER A O 1
ATOM 587 N N . TRP A 1 73 ? 8.922 8.672 24.953 1 93.31 73 TRP A N 1
ATOM 588 C CA . TRP A 1 73 ? 8.586 10.07 24.703 1 93.31 73 TRP A CA 1
ATOM 589 C C . TRP A 1 73 ? 7.402 10.508 25.547 1 93.31 73 TRP A C 1
ATOM 591 O O . TRP A 1 73 ? 7.258 11.688 25.859 1 93.31 73 TRP A O 1
ATOM 601 N N . PHE A 1 74 ? 6.547 9.586 25.922 1 92.12 74 PHE A N 1
ATOM 602 C CA . PHE A 1 74 ? 5.309 9.914 26.625 1 92.12 74 PHE A CA 1
ATOM 603 C C . PHE A 1 74 ? 5.473 9.727 28.125 1 92.12 74 PHE A C 1
ATOM 605 O O . PHE A 1 74 ? 4.758 10.352 28.922 1 92.12 74 PHE A O 1
ATOM 612 N N . LYS A 1 75 ? 6.309 8.867 28.562 1 85.56 75 LYS A N 1
ATOM 613 C CA . LYS A 1 75 ? 6.504 8.547 29.969 1 85.56 75 LYS A CA 1
ATOM 614 C C . LYS A 1 75 ? 6.906 9.781 30.766 1 85.56 75 LYS A C 1
ATOM 616 O O . LYS A 1 75 ? 6.617 9.875 31.969 1 85.56 75 LYS A O 1
ATOM 621 N N . LYS A 1 76 ? 7.477 10.758 30.25 1 79.31 76 LYS A N 1
ATOM 622 C CA . LYS A 1 76 ? 7.945 11.945 30.969 1 79.31 76 LYS A CA 1
ATOM 623 C C . LYS A 1 76 ? 6.852 13 31.047 1 79.31 76 LYS A C 1
ATOM 625 O O . LYS A 1 76 ? 7.062 14.078 31.625 1 79.31 76 LYS A O 1
ATOM 630 N N . SER A 1 77 ? 5.699 12.531 30.688 1 84.25 77 SER A N 1
ATOM 631 C CA . SER A 1 77 ? 4.598 13.484 30.688 1 84.25 77 SER A CA 1
ATOM 632 C C . SER A 1 77 ? 3.867 13.5 32.031 1 84.25 77 SER A C 1
ATOM 634 O O . SER A 1 77 ? 4.086 12.625 32.875 1 84.25 77 SER A O 1
ATOM 636 N N . SER A 1 78 ? 3.166 14.531 32.281 1 90 78 SER A N 1
ATOM 637 C CA . SER A 1 78 ? 2.389 14.688 33.5 1 90 78 SER A CA 1
ATOM 638 C C . SER A 1 78 ? 1.041 13.977 33.375 1 90 78 SER A C 1
ATOM 640 O O . SER A 1 78 ? 0.255 13.984 34.344 1 90 78 SER A O 1
ATOM 642 N N . TYR A 1 79 ? 0.885 13.359 32.312 1 90.44 79 TYR A N 1
ATOM 643 C CA . TYR A 1 79 ? -0.394 12.703 32.094 1 90.44 79 TYR A CA 1
ATOM 644 C C . TYR A 1 79 ? -0.293 11.203 32.344 1 90.44 79 TYR A C 1
ATOM 646 O O . TYR A 1 79 ? 0.806 10.648 32.375 1 90.44 79 TYR A O 1
ATOM 654 N N . PRO A 1 80 ? -1.476 10.594 32.562 1 84.81 80 PRO A N 1
ATOM 655 C CA . PRO A 1 80 ? -1.454 9.148 32.781 1 84.81 80 PRO A CA 1
ATOM 656 C C . PRO A 1 80 ? -0.771 8.383 31.641 1 84.81 80 PRO A C 1
ATOM 658 O O . PRO A 1 80 ? -0.943 8.727 30.469 1 84.81 80 PRO A O 1
ATOM 661 N N . PHE A 1 81 ? 0.048 7.469 32.156 1 84.25 81 PHE A N 1
ATOM 662 C CA . PHE A 1 81 ? 0.844 6.699 31.219 1 84.25 81 PHE A CA 1
ATOM 663 C C . PHE A 1 81 ? 0.675 5.203 31.453 1 84.25 81 PHE A C 1
ATOM 665 O O . PHE A 1 81 ? 0.602 4.758 32.594 1 84.25 81 PHE A O 1
ATOM 672 N N . SER A 1 82 ? 0.395 4.531 30.391 1 85.81 82 SER A N 1
ATOM 673 C CA . SER A 1 82 ? 0.432 3.072 30.406 1 85.81 82 SER A CA 1
ATOM 674 C C . SER A 1 82 ? 1.356 2.531 29.328 1 85.81 82 SER A C 1
ATOM 676 O O . SER A 1 82 ? 1.353 3.025 28.203 1 85.81 82 SER A O 1
ATOM 678 N N . GLU A 1 83 ? 2.127 1.543 29.734 1 91.44 83 GLU A N 1
ATOM 679 C CA . GLU A 1 83 ? 3.025 0.918 28.766 1 91.44 83 GLU A CA 1
ATOM 680 C C . GLU A 1 83 ? 2.252 0.352 27.578 1 91.44 83 GLU A C 1
ATOM 682 O O . GLU A 1 83 ? 1.175 -0.221 27.75 1 91.44 83 GLU A O 1
ATOM 687 N N . THR A 1 84 ? 2.861 0.532 26.422 1 95.25 84 THR A N 1
ATOM 688 C CA . THR A 1 84 ? 2.209 0.05 25.203 1 95.25 84 THR A CA 1
ATOM 689 C C . THR A 1 84 ? 2.465 -1.442 25.016 1 95.25 84 THR A C 1
ATOM 691 O O . THR A 1 84 ? 3.615 -1.878 24.953 1 95.25 84 THR A O 1
ATOM 694 N N . ASP A 1 85 ? 1.39 -2.225 24.984 1 96.31 85 ASP A N 1
ATOM 695 C CA . ASP A 1 85 ? 1.468 -3.635 24.609 1 96.31 85 ASP A CA 1
ATOM 696 C C . ASP A 1 85 ? 1.862 -3.799 23.141 1 96.31 85 ASP A C 1
ATOM 698 O O . ASP A 1 85 ? 1.279 -3.162 22.266 1 96.31 85 ASP A O 1
ATOM 702 N N . VAL A 1 86 ? 2.846 -4.621 22.906 1 97.25 86 VAL A N 1
ATOM 703 C CA . VAL A 1 86 ? 3.332 -4.852 21.547 1 97.25 86 VAL A CA 1
ATOM 704 C C . VAL A 1 86 ? 2.186 -5.34 20.672 1 97.25 86 VAL A C 1
ATOM 706 O O . VAL A 1 86 ? 2.158 -5.062 19.469 1 97.25 86 VAL A O 1
ATOM 709 N N . ASN A 1 87 ? 1.174 -5.945 21.188 1 97.88 87 ASN A N 1
ATOM 710 C CA . ASN A 1 87 ? 0.076 -6.551 20.438 1 97.88 87 ASN A CA 1
ATOM 711 C C . ASN A 1 87 ? -0.908 -5.5 19.938 1 97.88 87 ASN A C 1
ATOM 713 O O . ASN A 1 87 ? -1.792 -5.805 19.141 1 97.88 87 ASN A O 1
ATOM 717 N N . VAL A 1 88 ? -0.706 -4.23 20.297 1 98.38 88 VAL A N 1
ATOM 718 C CA . VAL A 1 88 ? -1.594 -3.188 19.797 1 98.38 88 VAL A CA 1
ATOM 719 C C . VAL A 1 88 ? -0.871 -2.357 18.75 1 98.38 88 VAL A C 1
ATOM 721 O O . VAL A 1 88 ? -1.332 -1.274 18.375 1 98.38 88 VAL A O 1
ATOM 724 N N . ILE A 1 89 ? 0.241 -2.893 18.312 1 98.06 89 ILE A N 1
ATOM 725 C CA . ILE A 1 89 ? 1.048 -2.205 17.297 1 98.06 89 ILE A CA 1
ATOM 726 C C . ILE A 1 89 ? 1.153 -3.068 16.047 1 98.06 89 ILE A C 1
ATOM 728 O O . ILE A 1 89 ? 1.441 -4.266 16.125 1 98.06 89 ILE A O 1
ATOM 732 N N . ASN A 1 90 ? 0.949 -2.537 14.906 1 97.44 90 ASN A N 1
ATOM 733 C CA . ASN A 1 90 ? 1.31 -3.164 13.641 1 97.44 90 ASN A CA 1
ATOM 734 C C . ASN A 1 90 ? 2.062 -2.197 12.734 1 97.44 90 ASN A C 1
ATOM 736 O O . ASN A 1 90 ? 1.909 -0.98 12.852 1 97.44 90 ASN A O 1
ATOM 740 N N . ILE A 1 91 ? 2.918 -2.727 11.875 1 97.94 91 ILE A N 1
ATOM 741 C CA . ILE A 1 91 ? 3.744 -1.928 10.977 1 97.94 91 ILE A CA 1
ATOM 742 C C . ILE A 1 91 ? 2.99 -1.672 9.68 1 97.94 91 ILE A C 1
ATOM 744 O O . ILE A 1 91 ? 2.281 -2.549 9.18 1 97.94 91 ILE A O 1
ATOM 748 N N . THR A 1 92 ? 3.111 -0.49 9.156 1 97 92 THR A N 1
ATOM 749 C CA . THR A 1 92 ? 2.447 -0.114 7.91 1 97 92 THR A CA 1
ATOM 750 C C . THR A 1 92 ? 3.443 0.506 6.934 1 97 92 THR A C 1
ATOM 752 O O . THR A 1 92 ? 4.617 0.682 7.266 1 97 92 THR A O 1
ATOM 755 N N . GLY A 1 93 ? 2.951 0.756 5.707 1 96 93 GLY A N 1
ATOM 756 C CA . GLY A 1 93 ? 3.752 1.44 4.707 1 96 93 GLY A CA 1
ATOM 757 C C . GLY A 1 93 ? 3.68 2.951 4.812 1 96 93 GLY A C 1
ATOM 758 O O . GLY A 1 93 ? 3.73 3.654 3.801 1 96 93 GLY A O 1
ATOM 759 N N . GLY A 1 94 ? 3.488 3.463 5.988 1 96.19 94 GLY A N 1
ATOM 760 C CA . GLY A 1 94 ? 3.27 4.883 6.203 1 96.19 94 GLY A CA 1
ATOM 761 C C . GLY A 1 94 ? 1.823 5.227 6.5 1 96.19 94 GLY A C 1
ATOM 762 O O . GLY A 1 94 ? 0.943 4.371 6.402 1 96.19 94 GLY A O 1
ATOM 763 N N . ALA A 1 95 ? 1.618 6.484 6.773 1 96.5 95 ALA A N 1
ATOM 764 C CA . ALA A 1 95 ? 0.307 6.898 7.266 1 96.5 95 ALA A CA 1
ATOM 765 C C . ALA A 1 95 ? -0.749 6.789 6.168 1 96.5 95 ALA A C 1
ATOM 767 O O . ALA A 1 95 ? -1.909 6.473 6.445 1 96.5 95 ALA A O 1
ATOM 768 N N . SER A 1 96 ? -0.391 7.117 4.926 1 95.5 96 SER A N 1
ATOM 769 C CA . SER A 1 96 ? -1.364 7.012 3.844 1 95.5 96 SER A CA 1
ATOM 770 C C . SER A 1 96 ? -1.788 5.562 3.619 1 95.5 96 SER A C 1
ATOM 772 O O . SER A 1 96 ? -2.977 5.277 3.455 1 95.5 96 SER A O 1
ATOM 774 N N . SER A 1 97 ? -0.793 4.695 3.584 1 94.06 97 SER A N 1
ATOM 775 C CA . SER A 1 97 ? -1.094 3.27 3.508 1 94.06 97 SER A CA 1
ATOM 776 C C . SER A 1 97 ? -1.888 2.807 4.727 1 94.06 97 SER A C 1
ATOM 778 O O . SER A 1 97 ? -2.83 2.023 4.598 1 94.06 97 SER A O 1
ATOM 780 N N . GLY A 1 98 ? -1.456 3.275 5.859 1 96 98 GLY A N 1
ATOM 781 C CA . GLY A 1 98 ? -2.168 2.945 7.082 1 96 98 GLY A CA 1
ATOM 782 C C . GLY A 1 98 ? -3.623 3.377 7.062 1 96 98 GLY A C 1
ATOM 783 O O . GLY A 1 98 ? -4.512 2.604 7.426 1 96 98 GLY A O 1
ATOM 784 N N . ALA A 1 99 ? -3.865 4.574 6.613 1 96.75 99 ALA A N 1
ATOM 785 C CA . ALA A 1 99 ? -5.23 5.086 6.523 1 96.75 99 ALA A CA 1
ATOM 786 C C . ALA A 1 99 ? -6.07 4.25 5.562 1 96.75 99 ALA A C 1
ATOM 788 O O . ALA A 1 99 ? -7.238 3.963 5.836 1 96.75 99 ALA A O 1
ATOM 789 N N . THR A 1 100 ? -5.492 3.918 4.477 1 94.69 100 THR A N 1
ATOM 790 C CA . THR A 1 100 ? -6.18 3.084 3.498 1 94.69 100 THR A CA 1
ATOM 791 C C . THR A 1 100 ? -6.578 1.744 4.113 1 94.69 100 THR A C 1
ATOM 793 O O . THR A 1 100 ? -7.703 1.279 3.926 1 94.69 100 THR A O 1
ATOM 796 N N . THR A 1 101 ? -5.664 1.162 4.848 1 94.75 101 THR A N 1
ATOM 797 C CA . THR A 1 101 ? -5.945 -0.115 5.492 1 94.75 101 THR A CA 1
ATOM 798 C C . THR A 1 101 ? -7.051 0.038 6.535 1 94.75 101 THR A C 1
ATOM 800 O O . THR A 1 101 ? -7.938 -0.809 6.637 1 94.75 101 THR A O 1
ATOM 803 N N . ILE A 1 102 ? -6.98 1.074 7.309 1 97.88 102 ILE A N 1
ATOM 804 C CA . ILE A 1 102 ? -8 1.325 8.32 1 97.88 102 ILE A CA 1
ATOM 805 C C . ILE A 1 102 ? -9.375 1.407 7.66 1 97.88 102 ILE A C 1
ATOM 807 O O . ILE A 1 102 ? -10.32 0.748 8.094 1 97.88 102 ILE A O 1
ATOM 811 N N . LEU A 1 103 ? -9.43 2.162 6.609 1 96.75 103 LEU A N 1
ATOM 812 C CA . LEU A 1 103 ? -10.703 2.393 5.941 1 96.75 103 LEU A CA 1
ATOM 813 C C . LEU A 1 103 ? -11.219 1.108 5.297 1 96.75 103 LEU A C 1
ATOM 815 O O . LEU A 1 103 ? -12.398 0.774 5.426 1 96.75 103 LEU A O 1
ATOM 819 N N . ASN A 1 104 ? -10.344 0.372 4.68 1 94.19 104 ASN A N 1
ATOM 820 C CA . ASN A 1 104 ? -10.742 -0.846 3.982 1 94.19 104 ASN A CA 1
ATOM 821 C C . ASN A 1 104 ? -11.18 -1.935 4.957 1 94.19 104 ASN A C 1
ATOM 823 O O . ASN A 1 104 ? -12.055 -2.742 4.641 1 94.19 104 ASN A O 1
ATOM 827 N N . GLN A 1 105 ? -10.562 -1.937 6.102 1 96.94 105 GLN A N 1
ATOM 828 C CA . GLN A 1 105 ? -10.781 -3.062 7.004 1 96.94 105 GLN A CA 1
ATOM 829 C C . GLN A 1 105 ? -11.859 -2.736 8.031 1 96.94 105 GLN A C 1
ATOM 831 O O . GLN A 1 105 ? -12.484 -3.641 8.594 1 96.94 105 GLN A O 1
ATOM 836 N N . CYS A 1 106 ? -12.156 -1.426 8.258 1 98.06 106 CYS A N 1
ATOM 837 C CA . CYS A 1 106 ? -12.984 -1.099 9.406 1 98.06 106 CYS A CA 1
ATOM 838 C C . CYS A 1 106 ? -14.219 -0.31 8.984 1 98.06 106 CYS A C 1
ATOM 840 O O . CYS A 1 106 ? -15.062 0.028 9.812 1 98.06 106 CYS A O 1
ATOM 842 N N . THR A 1 107 ? -14.352 0.025 7.727 1 97 107 THR A N 1
ATOM 843 C CA . THR A 1 107 ? -15.547 0.695 7.219 1 97 107 THR A CA 1
ATOM 844 C C . THR A 1 107 ? -16.141 -0.075 6.043 1 97 107 THR A C 1
ATOM 846 O O . THR A 1 107 ? -15.508 -0.989 5.508 1 97 107 THR A O 1
ATOM 849 N N . HIS A 1 108 ? -17.328 0.192 5.77 1 95.06 108 HIS A N 1
ATOM 850 C CA . HIS A 1 108 ? -18.062 -0.373 4.637 1 95.06 108 HIS A CA 1
ATOM 851 C C . HIS A 1 108 ? -19.172 0.561 4.172 1 95.06 108 HIS A C 1
ATOM 853 O O . HIS A 1 108 ? -19.906 1.109 4.996 1 95.06 108 HIS A O 1
ATOM 859 N N . PRO A 1 109 ? -19.25 0.754 2.846 1 92.69 109 PRO A N 1
ATOM 860 C CA . PRO A 1 109 ? -20.25 1.712 2.342 1 92.69 109 PRO A CA 1
ATOM 861 C C . PRO A 1 109 ? -21.672 1.375 2.775 1 92.69 109 PRO A C 1
ATOM 863 O O . PRO A 1 109 ? -22.5 2.27 2.896 1 92.69 109 PRO A O 1
ATOM 866 N N . LYS A 1 110 ? -21.984 0.127 3.016 1 91.94 110 LYS A N 1
ATOM 867 C CA . LYS A 1 110 ? -23.312 -0.296 3.424 1 91.94 110 LYS A CA 1
ATOM 868 C C . LYS A 1 110 ? -23.516 -0.136 4.93 1 91.94 110 LYS A C 1
ATOM 870 O O . LYS A 1 110 ? -24.641 -0.182 5.426 1 91.94 110 LYS A O 1
ATOM 875 N N . VAL A 1 111 ? -22.453 0.014 5.633 1 95 111 VAL A N 1
ATOM 876 C CA . VAL A 1 111 ? -22.516 0.003 7.09 1 95 111 VAL A CA 1
ATOM 877 C C . VAL A 1 111 ? -22.203 1.394 7.637 1 95 111 VAL A C 1
ATOM 879 O O . VAL A 1 111 ? -22.938 1.925 8.469 1 95 111 VAL A O 1
ATOM 882 N N . THR A 1 112 ? -21.109 1.983 7.199 1 96.81 112 THR A N 1
ATOM 883 C CA . THR A 1 112 ? -20.641 3.273 7.703 1 96.81 112 THR A CA 1
ATOM 884 C C . THR A 1 112 ? -21.516 4.406 7.168 1 96.81 112 THR A C 1
ATOM 886 O O . THR A 1 112 ? -21.531 4.672 5.965 1 96.81 112 THR A O 1
ATOM 889 N N . LYS A 1 113 ? -22.141 5.094 8 1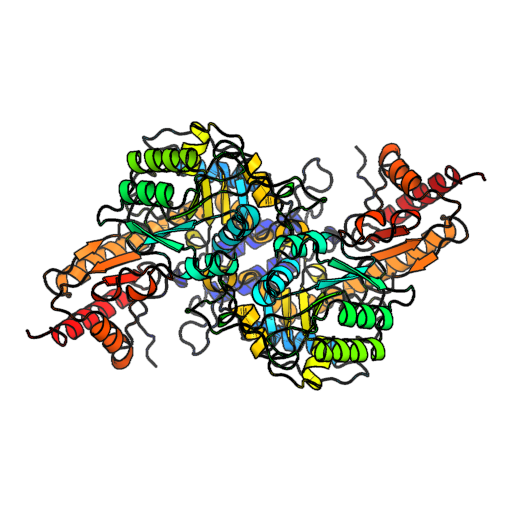 96.88 113 LYS A N 1
ATOM 890 C CA . LYS A 1 113 ? -23.203 6.035 7.633 1 96.88 113 LYS A CA 1
ATOM 891 C C . LYS A 1 113 ? -22.625 7.395 7.266 1 96.88 113 LYS A C 1
ATOM 893 O O . LYS A 1 113 ? -23.125 8.07 6.367 1 96.88 113 LYS A O 1
ATOM 898 N N . GLN A 1 114 ? -21.656 7.789 7.969 1 98 114 GLN A N 1
ATOM 899 C CA . GLN A 1 114 ? -21.062 9.109 7.785 1 98 114 GLN A CA 1
ATOM 900 C C . GLN A 1 114 ? -19.625 9.133 8.305 1 98 114 GLN A C 1
ATOM 902 O O . GLN A 1 114 ? -19.281 8.391 9.227 1 98 114 GLN A O 1
ATOM 907 N N . VAL A 1 115 ? -18.828 9.883 7.656 1 98.62 115 VAL A N 1
ATOM 908 C CA . VAL A 1 115 ? -17.469 10.141 8.117 1 98.62 115 VAL A CA 1
ATOM 909 C C . VAL A 1 115 ? -17.312 11.625 8.43 1 98.62 115 VAL A C 1
ATOM 911 O O . VAL A 1 115 ? -17.594 12.484 7.594 1 98.62 115 VAL A O 1
ATOM 914 N N . PHE A 1 116 ? -16.891 11.891 9.617 1 98.88 116 PHE A N 1
ATOM 915 C CA . PHE A 1 116 ? -16.625 13.258 10.055 1 98.88 116 PHE A CA 1
ATOM 916 C C . PHE A 1 116 ? -15.156 13.609 9.898 1 98.88 116 PHE A C 1
ATOM 918 O O . PHE A 1 116 ? -14.281 12.789 10.195 1 98.88 116 PHE A O 1
ATOM 925 N N . VAL A 1 117 ? -14.883 14.758 9.359 1 98.62 117 VAL A N 1
ATOM 926 C CA . VAL A 1 117 ? -13.516 15.203 9.109 1 98.62 117 VAL A CA 1
ATOM 927 C C . VAL A 1 117 ? -13.305 16.578 9.727 1 98.62 117 VAL A C 1
ATOM 929 O O . VAL A 1 117 ? -14.047 17.531 9.43 1 98.62 117 VAL A O 1
ATOM 932 N N . VAL A 1 118 ? -12.305 16.703 10.578 1 98.62 118 VAL A N 1
ATOM 933 C CA . VAL A 1 118 ? -11.992 18.016 11.148 1 98.62 118 VAL A CA 1
ATOM 934 C C . VAL A 1 118 ? -11.531 18.969 10.047 1 98.62 118 VAL A C 1
ATOM 936 O O . VAL A 1 118 ? -10.742 18.578 9.18 1 98.62 118 VAL A O 1
ATOM 939 N N . THR A 1 119 ? -12.078 20.172 10.055 1 98.12 119 THR A N 1
ATOM 940 C CA . THR A 1 119 ? -11.773 21.188 9.039 1 98.12 119 THR A CA 1
ATOM 941 C C . THR A 1 119 ? -11.242 22.469 9.688 1 98.12 119 THR A C 1
ATOM 943 O O . THR A 1 119 ? -11.641 22.812 10.805 1 98.12 119 THR A O 1
ATOM 946 N N . PRO A 1 120 ? -10.352 23.297 9.078 1 97.81 120 PRO A N 1
ATOM 947 C CA . PRO A 1 120 ? -9.695 22.891 7.832 1 97.81 120 PRO A CA 1
ATOM 948 C C . PRO A 1 120 ? -8.891 21.609 7.969 1 97.81 120 PRO A C 1
ATOM 950 O O . PRO A 1 120 ? -8.5 21.234 9.078 1 97.81 120 PRO A O 1
ATOM 953 N N . THR A 1 121 ? -8.734 20.875 6.805 1 97.5 121 THR A N 1
ATOM 954 C CA . THR A 1 121 ? -8.18 19.531 6.926 1 97.5 121 THR A CA 1
ATOM 955 C C . THR A 1 121 ? -7.004 19.328 5.977 1 97.5 121 THR A C 1
ATOM 957 O O . THR A 1 121 ? -6.695 20.219 5.172 1 97.5 121 THR A O 1
ATOM 960 N N . TYR A 1 122 ? -6.301 18.266 6.234 1 93.69 122 TYR A N 1
ATOM 961 C CA . TYR A 1 122 ? -5.375 17.703 5.254 1 93.69 122 TYR A CA 1
ATOM 962 C C . TYR A 1 122 ? -6.113 17.25 4.004 1 93.69 122 TYR A C 1
ATOM 964 O O . TYR A 1 122 ? -6.789 16.219 4.016 1 93.69 122 TYR A O 1
ATOM 972 N N . PHE A 1 123 ? -5.902 17.844 2.896 1 85.31 123 PHE A N 1
ATOM 973 C CA . PHE A 1 123 ? -6.832 17.781 1.773 1 85.31 123 PHE A CA 1
ATOM 974 C C . PHE A 1 123 ? -6.734 16.422 1.071 1 85.31 123 PHE A C 1
ATOM 976 O O . PHE A 1 123 ? -7.684 16 0.407 1 85.31 123 PHE A O 1
ATOM 983 N N . LEU A 1 124 ? -5.688 15.688 1.223 1 89.75 124 LEU A N 1
ATOM 984 C CA . LEU A 1 124 ? -5.535 14.445 0.473 1 89.75 124 LEU A CA 1
ATOM 985 C C . LEU A 1 124 ? -6.309 13.312 1.14 1 89.75 124 LEU A C 1
ATOM 987 O O . LEU A 1 124 ? -6.504 12.25 0.54 1 89.75 124 LEU A O 1
ATOM 991 N N . VAL A 1 125 ? -6.828 13.578 2.289 1 93.94 125 VAL A N 1
ATOM 992 C CA . VAL A 1 125 ? -7.633 12.562 2.969 1 93.94 125 VAL A CA 1
ATOM 993 C C . VAL A 1 125 ? -8.953 12.359 2.227 1 93.94 125 VAL A C 1
ATOM 995 O O . VAL A 1 125 ? -9.523 11.273 2.25 1 93.94 125 VAL A O 1
ATOM 998 N N . ASN A 1 126 ? -9.43 13.445 1.522 1 96.62 126 ASN A N 1
ATOM 999 C CA . ASN A 1 126 ? -10.68 13.352 0.778 1 96.62 126 ASN A CA 1
ATOM 1000 C C . ASN A 1 126 ? -10.656 12.195 -0.219 1 96.62 126 ASN A C 1
ATOM 1002 O O . ASN A 1 126 ? -11.578 11.383 -0.256 1 96.62 126 ASN A O 1
ATOM 1006 N N . SER A 1 127 ? -9.602 12.125 -0.924 1 96.12 127 SER A N 1
ATOM 1007 C CA . SER A 1 127 ? -9.492 11.086 -1.948 1 96.12 127 SER A CA 1
ATOM 1008 C C . SER A 1 127 ? -9.422 9.695 -1.327 1 96.12 127 SER A C 1
ATOM 1010 O O . SER A 1 127 ? -9.938 8.734 -1.9 1 96.12 127 SER A O 1
ATOM 1012 N N . LEU A 1 128 ? -8.766 9.547 -0.19 1 96.44 128 LEU A N 1
ATOM 1013 C CA . LEU A 1 128 ? -8.711 8.273 0.512 1 96.44 128 LEU A CA 1
ATOM 1014 C C . LEU A 1 128 ? -10.109 7.824 0.925 1 96.44 128 LEU A C 1
ATOM 1016 O O . LEU A 1 128 ? -10.461 6.652 0.765 1 96.44 128 LEU A O 1
ATOM 1020 N N . LEU A 1 129 ? -10.891 8.75 1.438 1 97.25 129 LEU A N 1
ATOM 1021 C CA . LEU A 1 129 ? -12.242 8.445 1.892 1 97.25 129 LEU A CA 1
ATOM 1022 C C . LEU A 1 129 ? -13.148 8.086 0.715 1 97.25 129 LEU A C 1
ATOM 1024 O O . LEU A 1 129 ? -13.93 7.137 0.794 1 97.25 129 LEU A O 1
ATOM 1028 N N . ILE A 1 130 ? -12.984 8.797 -0.378 1 95.75 130 ILE A N 1
ATOM 1029 C CA . ILE A 1 130 ? -13.781 8.539 -1.575 1 95.75 130 ILE A CA 1
ATOM 1030 C C . ILE A 1 130 ? -13.422 7.172 -2.148 1 95.75 130 ILE A C 1
ATOM 1032 O O . ILE A 1 130 ? -14.305 6.387 -2.502 1 95.75 130 ILE A O 1
ATOM 1036 N N . ASP A 1 131 ? -12.133 6.875 -2.209 1 94.75 131 ASP A N 1
ATOM 1037 C CA . ASP A 1 131 ? -11.672 5.59 -2.727 1 94.75 131 ASP A CA 1
ATOM 1038 C C . ASP A 1 131 ? -12.195 4.438 -1.871 1 94.75 131 ASP A C 1
ATOM 1040 O O . ASP A 1 131 ? -12.359 3.318 -2.363 1 94.75 131 ASP A O 1
ATOM 1044 N N . ALA A 1 132 ? -12.484 4.695 -0.586 1 94.12 132 ALA A N 1
ATOM 1045 C CA . ALA A 1 132 ? -13.008 3.676 0.319 1 94.12 132 ALA A CA 1
ATOM 1046 C C . ALA A 1 132 ? -14.516 3.51 0.15 1 94.12 132 ALA A C 1
ATOM 1048 O O . ALA A 1 132 ? -15.148 2.73 0.868 1 94.12 132 ALA A O 1
ATOM 1049 N N . GLY A 1 133 ? -15.102 4.262 -0.787 1 93.38 133 GLY A N 1
ATOM 1050 C CA . GLY A 1 133 ? -16.516 4.16 -1.069 1 93.38 133 GLY A CA 1
ATOM 1051 C C . GLY A 1 133 ? -17.375 5.055 -0.185 1 93.38 133 GLY A C 1
ATOM 1052 O O . GLY A 1 133 ? -18.578 4.84 -0.052 1 93.38 133 GLY A O 1
ATOM 1053 N N . LEU A 1 134 ? -16.75 5.996 0.431 1 95.5 134 LEU A N 1
ATOM 1054 C CA . LEU A 1 134 ? -17.469 6.816 1.404 1 95.5 134 LEU A CA 1
ATOM 1055 C C . LEU A 1 134 ? -17.75 8.203 0.84 1 95.5 134 LEU A C 1
ATOM 1057 O O . LEU A 1 134 ? -18.125 9.117 1.581 1 95.5 134 LEU A O 1
ATOM 1061 N N . GLY A 1 135 ? -17.547 8.297 -0.476 1 93.88 135 GLY A N 1
ATOM 1062 C CA . GLY A 1 135 ? -17.875 9.562 -1.121 1 93.88 135 GLY A CA 1
ATOM 1063 C C . GLY A 1 135 ? -19.328 9.969 -0.931 1 93.88 135 GLY A C 1
ATOM 1064 O O . GLY A 1 135 ? -20.219 9.133 -0.992 1 93.88 135 GLY A O 1
ATOM 1065 N N . GLY A 1 136 ? -19.531 11.219 -0.716 1 94.44 136 GLY A N 1
ATOM 1066 C CA . GLY A 1 136 ? -20.875 11.719 -0.506 1 94.44 136 GLY A CA 1
ATOM 1067 C C . GLY A 1 136 ? -21.344 11.609 0.936 1 94.44 136 GLY A C 1
ATOM 1068 O O . GLY A 1 136 ? -22.453 12.016 1.271 1 94.44 136 GLY A O 1
ATOM 1069 N N . LYS A 1 137 ? -20.484 11.062 1.783 1 96.81 137 LYS A N 1
ATOM 1070 C CA . LYS A 1 137 ? -20.812 10.859 3.191 1 96.81 137 LYS A CA 1
ATOM 1071 C C . LYS A 1 137 ? -19.828 11.594 4.098 1 96.81 137 LYS A C 1
ATOM 1073 O O . LYS A 1 137 ? -19.484 11.117 5.18 1 96.81 137 LYS A O 1
ATOM 1078 N N . LEU A 1 138 ? -19.25 12.641 3.652 1 97.75 138 LEU A N 1
ATOM 1079 C CA . LEU A 1 138 ? -18.25 13.383 4.422 1 97.75 138 LEU A CA 1
ATOM 1080 C C . LEU A 1 138 ? -18.875 14.633 5.047 1 97.75 138 LEU A C 1
ATOM 1082 O O . LEU A 1 138 ? -19.625 15.344 4.391 1 97.75 138 LEU A O 1
ATOM 1086 N N . THR A 1 139 ? -18.641 14.836 6.273 1 98.5 139 THR A N 1
ATOM 1087 C CA . THR A 1 139 ? -19.141 16.016 6.992 1 98.5 139 THR A CA 1
ATOM 1088 C C . THR A 1 139 ? -18 16.703 7.746 1 98.5 139 THR A C 1
ATOM 1090 O O . THR A 1 139 ? -17.234 16.047 8.445 1 98.5 139 THR A O 1
ATOM 1093 N N . ALA A 1 140 ? -17.984 18.016 7.656 1 98.19 140 ALA A N 1
ATOM 1094 C CA . ALA A 1 140 ? -16.922 18.812 8.289 1 98.19 140 ALA A CA 1
ATOM 1095 C C . ALA A 1 140 ? -17.266 19.109 9.742 1 98.19 140 ALA A C 1
ATOM 1097 O O . ALA A 1 140 ? -18.422 19.391 10.07 1 98.19 140 ALA A O 1
ATOM 1098 N N . ILE A 1 141 ? -16.297 18.984 10.594 1 98.62 141 ILE A N 1
ATOM 1099 C CA . ILE A 1 141 ? -16.359 19.438 11.977 1 98.62 141 ILE A CA 1
ATOM 1100 C C . ILE A 1 141 ? -15.266 20.484 12.219 1 98.62 141 ILE A C 1
ATOM 1102 O O . ILE A 1 141 ? -14.07 20.188 12.117 1 98.62 141 ILE A O 1
ATOM 1106 N N . GLU A 1 142 ? -15.594 21.656 12.664 1 97.62 142 GLU A N 1
ATOM 1107 C CA . GLU A 1 142 ? -14.664 22.781 12.672 1 97.62 142 GLU A CA 1
ATOM 1108 C C . GLU A 1 142 ? -13.727 22.719 13.875 1 97.62 142 GLU A C 1
ATOM 1110 O O . GLU A 1 142 ? -14.156 22.391 14.984 1 97.62 142 GLU A O 1
ATOM 1115 N N . GLU A 1 143 ? -12.484 22.906 13.641 1 97.69 143 GLU A N 1
ATOM 1116 C CA . GLU A 1 143 ? -11.477 23.203 14.648 1 97.69 143 GLU A CA 1
ATOM 1117 C C . GLU A 1 143 ? -11.383 24.703 14.914 1 97.69 143 GLU A C 1
ATOM 1119 O O . GLU A 1 143 ? -11.25 25.5 13.977 1 97.69 143 GLU A O 1
ATOM 1124 N N . ASP A 1 144 ? -11.461 25.109 16.156 1 96.31 144 ASP A N 1
ATOM 1125 C CA . ASP A 1 144 ? -11.383 26.531 16.469 1 96.31 144 ASP A CA 1
ATOM 1126 C C . ASP A 1 144 ? -9.938 26.984 16.594 1 96.31 144 ASP A C 1
ATOM 1128 O O . ASP A 1 144 ? -9.008 26.219 16.359 1 96.31 144 ASP A O 1
ATOM 1132 N N . ASP A 1 145 ? -9.727 28.234 16.828 1 95.06 145 ASP A N 1
ATOM 1133 C CA . ASP A 1 145 ? -8.391 28.828 16.828 1 95.06 145 ASP A CA 1
ATOM 1134 C C . ASP A 1 145 ? -7.594 28.375 18.047 1 95.06 145 ASP A C 1
ATOM 1136 O O . ASP A 1 145 ? -6.375 28.562 18.094 1 95.06 145 ASP A O 1
ATOM 1140 N N . GLN A 1 146 ? -8.258 27.781 18.953 1 94.38 146 GLN A N 1
ATOM 1141 C CA . GLN A 1 146 ? -7.57 27.25 20.125 1 94.38 146 GLN A CA 1
ATOM 1142 C C . GLN A 1 146 ? -7.211 25.781 19.922 1 94.38 146 GLN A C 1
ATOM 1144 O O . GLN A 1 146 ? -6.641 25.141 20.812 1 94.38 146 GLN A O 1
ATOM 1149 N N . GLY A 1 147 ? -7.539 25.266 18.75 1 96.25 147 GLY A N 1
ATOM 1150 C CA . GLY A 1 147 ? -7.164 23.906 18.406 1 96.25 147 GLY A CA 1
ATOM 1151 C C . GLY A 1 147 ? -8.188 22.875 18.859 1 96.25 147 GLY A C 1
ATOM 1152 O O . GLY A 1 147 ? -7.965 21.672 18.719 1 96.25 147 GLY A O 1
ATOM 1153 N N . GLN A 1 148 ? -9.297 23.297 19.359 1 98 148 GLN A N 1
ATOM 1154 C CA . GLN A 1 148 ? -10.328 22.391 19.828 1 98 148 GLN A CA 1
ATOM 1155 C C . GLN A 1 148 ? -11.414 22.188 18.766 1 98 148 GLN A C 1
ATOM 1157 O O . GLN A 1 148 ? -11.531 22.984 17.844 1 98 148 GLN A O 1
ATOM 1162 N N . ILE A 1 149 ? -12.109 21.094 18.891 1 97.12 149 ILE A N 1
ATOM 1163 C CA . ILE A 1 149 ? -13.148 20.781 17.906 1 97.12 149 ILE A CA 1
ATOM 1164 C C . ILE A 1 149 ? -14.523 21.016 18.531 1 97.12 149 ILE A C 1
ATOM 1166 O O . ILE A 1 149 ? -14.672 21 19.75 1 97.12 149 ILE A O 1
ATOM 1170 N N . ASP A 1 150 ? -15.484 21.234 17.734 1 96.44 150 ASP A N 1
ATOM 1171 C CA . ASP A 1 150 ? -16.859 21.453 18.172 1 96.44 150 ASP A CA 1
ATOM 1172 C C . ASP A 1 150 ? -17.547 20.141 18.516 1 96.44 150 ASP A C 1
ATOM 1174 O O . ASP A 1 150 ? -18.297 19.594 17.703 1 96.44 150 ASP A O 1
ATOM 1178 N N . LEU A 1 151 ? -17.516 19.734 19.75 1 97.56 151 LEU A N 1
ATOM 1179 C CA . LEU A 1 151 ? -18.047 18.438 20.188 1 97.56 151 LEU A CA 1
ATOM 1180 C C . LEU A 1 151 ? -19.562 18.453 20.203 1 97.56 151 LEU A C 1
ATOM 1182 O O . LEU A 1 151 ? -20.203 17.422 19.984 1 97.56 151 LEU A O 1
ATOM 1186 N N . GLU A 1 152 ? -20.125 19.562 20.516 1 97.06 152 GLU A N 1
ATOM 1187 C CA . GLU A 1 152 ? -21.594 19.672 20.5 1 97.06 152 GLU A CA 1
ATOM 1188 C C . GLU A 1 152 ? -22.156 19.469 19.109 1 97.06 152 GLU A C 1
ATOM 1190 O O . GLU A 1 152 ? -23.141 18.75 18.922 1 97.06 152 GLU A O 1
ATOM 1195 N N . GLU A 1 153 ? -21.516 20.141 18.219 1 97.56 153 GLU A N 1
ATOM 1196 C CA . GLU A 1 153 ? -21.922 19.938 16.828 1 97.56 153 GLU A CA 1
ATOM 1197 C C . GLU A 1 153 ? -21.734 18.5 16.406 1 97.56 153 GLU A C 1
ATOM 1199 O O . GLU A 1 153 ? -22.594 17.922 15.727 1 97.56 153 GLU A O 1
ATOM 1204 N N . LEU A 1 154 ? -20.641 17.906 16.75 1 98.5 154 LEU A N 1
ATOM 1205 C CA . LEU A 1 154 ? -20.391 16.5 16.422 1 98.5 154 LEU A CA 1
ATOM 1206 C C . LEU A 1 154 ? -21.484 15.602 16.969 1 98.5 154 LEU A C 1
ATOM 1208 O O . LEU A 1 154 ? -22.016 14.758 16.234 1 98.5 154 LEU A O 1
ATOM 1212 N N . GLU A 1 155 ? -21.812 15.789 18.203 1 98.25 155 GLU A N 1
ATOM 1213 C CA . GLU A 1 155 ? -22.844 14.93 18.797 1 98.25 155 GLU A CA 1
ATOM 1214 C C . GLU A 1 155 ? -24.188 15.141 18.125 1 98.25 155 GLU A C 1
ATOM 1216 O O . GLU A 1 155 ? -24.938 14.18 17.906 1 98.25 155 GLU A O 1
ATOM 1221 N N . ARG A 1 156 ? -24.531 16.375 17.844 1 98.06 156 ARG A N 1
ATOM 1222 C CA . ARG A 1 156 ? -25.781 16.672 17.141 1 98.06 156 ARG A CA 1
ATOM 1223 C C . ARG A 1 156 ? -25.844 15.922 15.82 1 98.06 156 ARG A C 1
ATOM 1225 O O . ARG A 1 156 ? -26.891 15.344 15.477 1 98.06 156 ARG A O 1
ATOM 1232 N N . LEU A 1 157 ? -24.812 15.961 15.086 1 98.06 157 LEU A N 1
ATOM 1233 C CA . LEU A 1 157 ? -24.75 15.32 13.773 1 98.06 157 LEU A CA 1
ATOM 1234 C C . LEU A 1 157 ? -24.781 13.797 13.914 1 98.06 157 LEU A C 1
ATOM 1236 O O . LEU A 1 157 ? -25.422 13.117 13.102 1 98.06 157 LEU A O 1
ATOM 1240 N N . LEU A 1 158 ? -24.062 13.258 14.914 1 98.06 158 LEU A N 1
ATOM 1241 C CA . LEU A 1 158 ? -24.109 11.82 15.172 1 98.06 158 LEU A CA 1
ATOM 1242 C C . LEU A 1 158 ? -25.531 11.367 15.445 1 98.06 158 LEU A C 1
ATOM 1244 O O . LEU A 1 158 ? -25.969 10.336 14.922 1 98.06 158 LEU A O 1
ATOM 1248 N N . LEU A 1 159 ? -26.203 12.141 16.234 1 96.31 159 LEU A N 1
ATOM 1249 C CA . LEU A 1 159 ? -27.609 11.844 16.516 1 96.31 159 LEU A CA 1
ATOM 1250 C C . LEU A 1 159 ? -28.438 11.891 15.242 1 96.31 159 LEU A C 1
ATOM 1252 O O . LEU A 1 159 ? -29.266 11.008 15 1 96.31 159 LEU A O 1
ATOM 1256 N N . LYS A 1 160 ? -28.188 12.844 14.461 1 96.56 160 LYS A N 1
ATOM 1257 C CA . LYS A 1 160 ? -28.938 13.047 13.219 1 96.56 160 LYS A CA 1
ATOM 1258 C C . LYS A 1 160 ? -28.766 11.852 12.281 1 96.56 160 LYS A C 1
ATOM 1260 O O . LYS A 1 160 ? -29.734 11.414 11.648 1 96.56 160 LYS A O 1
ATOM 1265 N N . TYR A 1 161 ? -27.562 11.312 12.172 1 95.94 161 TYR A N 1
ATOM 1266 C CA . TYR A 1 161 ? -27.266 10.281 11.188 1 95.94 161 TYR A CA 1
ATOM 1267 C C . TYR A 1 161 ? -27.484 8.891 11.766 1 95.94 161 TYR A C 1
ATOM 1269 O O . TYR A 1 161 ? -27.328 7.883 11.062 1 95.94 161 TYR A O 1
ATOM 1277 N N . THR A 1 162 ? -27.797 8.844 13.008 1 94 162 THR A N 1
ATOM 1278 C CA . THR A 1 162 ? -28.125 7.559 13.609 1 94 162 THR A CA 1
ATOM 1279 C C . THR A 1 162 ? -29.531 7.117 13.195 1 94 162 THR A C 1
ATOM 1281 O O . THR A 1 162 ? -30.484 7.879 13.32 1 94 162 THR A O 1
ATOM 1284 N N . ASP A 1 163 ? -29.531 6.02 12.555 1 86 163 ASP A N 1
ATOM 1285 C CA . ASP A 1 163 ? -30.797 5.453 12.125 1 86 163 ASP A CA 1
ATOM 1286 C C . ASP A 1 163 ? -31.578 4.891 13.312 1 86 163 ASP A C 1
ATOM 1288 O O . ASP A 1 163 ? -31.172 3.895 13.914 1 86 163 ASP A O 1
ATOM 1292 N N . PRO A 1 164 ? -32.719 5.383 13.492 1 80.94 164 PRO A N 1
ATOM 1293 C CA . PRO A 1 164 ? -33.5 4.867 14.617 1 80.94 164 PRO A CA 1
ATOM 1294 C C . PRO A 1 164 ? -34 3.445 14.391 1 80.94 164 PRO A C 1
ATOM 1296 O O . PRO A 1 164 ? -34.281 2.729 15.344 1 80.94 164 PRO A O 1
ATOM 1299 N N . ASP A 1 165 ? -34 3.059 13.156 1 81.81 165 ASP A N 1
ATOM 1300 C CA . ASP A 1 165 ? -34.531 1.743 12.836 1 81.81 165 ASP A CA 1
ATOM 1301 C C . ASP A 1 165 ? -33.438 0.763 12.469 1 81.81 165 ASP A C 1
ATOM 1303 O O . ASP A 1 165 ? -33.688 -0.258 11.828 1 81.81 165 ASP A O 1
ATOM 1307 N N . GLU A 1 166 ? -32.344 1.119 12.914 1 84.12 166 GLU A N 1
ATOM 1308 C CA . GLU A 1 166 ? -31.234 0.229 12.594 1 84.12 166 GLU A CA 1
ATOM 1309 C C . GLU A 1 166 ? -31.453 -1.163 13.18 1 84.12 166 GLU A C 1
ATOM 1311 O O . GLU A 1 166 ? -31.828 -1.299 14.344 1 84.12 166 GLU A O 1
ATOM 1316 N N . LYS A 1 167 ? -31.25 -2.236 12.375 1 80.44 167 LYS A N 1
ATOM 1317 C CA . LYS A 1 167 ? -31.516 -3.633 12.711 1 80.44 167 LYS A CA 1
ATOM 1318 C C . LYS A 1 167 ? -30.562 -4.129 13.797 1 80.44 167 LYS A C 1
ATOM 1320 O O . LYS A 1 167 ? -30.953 -4.914 14.656 1 80.44 167 LYS A O 1
ATOM 1325 N N . ILE A 1 168 ? -29.344 -3.664 13.688 1 86.56 168 ILE A N 1
ATOM 1326 C CA . ILE A 1 168 ? -28.344 -4.035 14.688 1 86.56 168 ILE A CA 1
ATOM 1327 C C . ILE A 1 168 ? -28.234 -2.924 15.727 1 86.56 168 ILE A C 1
ATOM 1329 O O . ILE A 1 168 ? -27.828 -1.803 15.406 1 86.56 168 ILE A O 1
ATOM 1333 N N . PRO A 1 169 ? -28.516 -3.27 16.938 1 88.38 169 PRO A N 1
ATOM 1334 C CA . PRO A 1 169 ? -28.422 -2.25 17.984 1 88.38 169 PRO A CA 1
ATOM 1335 C C . PRO A 1 169 ? -27.031 -1.624 18.078 1 88.38 169 PRO A C 1
ATOM 1337 O O . PRO A 1 169 ? -26.047 -2.266 17.734 1 88.38 169 PRO A O 1
ATOM 1340 N N . ILE A 1 170 ? -26.969 -0.444 18.562 1 88.12 170 ILE A N 1
ATOM 1341 C CA . ILE A 1 170 ? -25.75 0.363 18.578 1 88.12 170 ILE A CA 1
ATOM 1342 C C . ILE A 1 170 ? -24.719 -0.286 19.5 1 88.12 170 ILE A C 1
ATOM 1344 O O . ILE A 1 170 ? -23.5 -0.079 19.328 1 88.12 170 ILE A O 1
ATOM 1348 N N . ASP A 1 171 ? -25.203 -1.107 20.438 1 87.44 171 ASP A N 1
ATOM 1349 C CA . ASP A 1 171 ? -24.297 -1.733 21.391 1 87.44 171 ASP A CA 1
ATOM 1350 C C . ASP A 1 171 ? -23.781 -3.078 20.875 1 87.44 171 ASP A C 1
ATOM 1352 O O . ASP A 1 171 ? -23.047 -3.779 21.562 1 87.44 171 ASP A O 1
ATOM 1356 N N . HIS A 1 172 ? -24.156 -3.416 19.703 1 93.06 172 HIS A N 1
ATOM 1357 C CA . HIS A 1 172 ? -23.672 -4.633 19.047 1 93.06 172 HIS A CA 1
ATOM 1358 C C . HIS A 1 172 ? -22.734 -4.305 17.891 1 93.06 172 HIS A C 1
ATOM 1360 O O . HIS A 1 172 ? -23 -3.383 17.125 1 93.06 172 HIS A O 1
ATOM 1366 N N . ASP A 1 173 ? -21.703 -5.105 17.812 1 95.81 173 ASP A N 1
ATOM 1367 C CA . ASP A 1 173 ? -20.734 -4.934 16.734 1 95.81 173 ASP A CA 1
ATOM 1368 C C . ASP A 1 173 ? -21.297 -5.434 15.406 1 95.81 173 ASP A C 1
ATOM 1370 O O . ASP A 1 173 ? -21.969 -6.465 15.359 1 95.81 173 ASP A O 1
ATOM 1374 N N . ILE A 1 174 ? -21.078 -4.746 14.383 1 96.88 174 ILE A N 1
ATOM 1375 C CA . ILE A 1 174 ? -21.453 -5.191 13.047 1 96.88 174 ILE A CA 1
ATOM 1376 C C . ILE A 1 174 ? -20.281 -5.961 12.422 1 96.88 174 ILE A C 1
ATOM 1378 O O . ILE A 1 174 ? -19.266 -5.371 12.055 1 96.88 174 ILE A O 1
ATOM 1382 N N . MET A 1 175 ? -20.469 -7.219 12.258 1 97 175 MET A N 1
ATOM 1383 C CA . MET A 1 175 ? -19.406 -8.102 11.781 1 97 175 MET A CA 1
ATOM 1384 C C . MET A 1 175 ? -19.516 -8.32 10.281 1 97 175 MET A C 1
ATOM 1386 O O . MET A 1 175 ? -20.625 -8.406 9.734 1 97 175 MET A O 1
ATOM 1390 N N . SER A 1 176 ? -18.359 -8.453 9.602 1 95.81 176 SER A N 1
ATOM 1391 C CA . SER A 1 176 ? -18.281 -8.531 8.148 1 95.81 176 SER A CA 1
ATOM 1392 C C . SER A 1 176 ? -19.047 -9.742 7.617 1 95.81 176 SER A C 1
ATOM 1394 O O . SER A 1 176 ? -19.547 -9.711 6.488 1 95.81 176 SER A O 1
ATOM 1396 N N . ASP A 1 177 ? -19.109 -10.805 8.359 1 95 177 ASP A N 1
ATOM 1397 C CA . ASP A 1 177 ? -19.797 -12 7.883 1 95 177 ASP A CA 1
ATOM 1398 C C . ASP A 1 177 ? -21.312 -11.797 7.848 1 95 177 ASP A C 1
ATOM 1400 O O . ASP A 1 177 ? -22.047 -12.641 7.336 1 95 177 ASP A O 1
ATOM 1404 N N . ARG A 1 178 ? -21.812 -10.695 8.352 1 93.69 178 ARG A N 1
ATOM 1405 C CA . ARG A 1 178 ? -23.234 -10.352 8.328 1 93.69 178 ARG A CA 1
ATOM 1406 C C . ARG A 1 178 ? -23.516 -9.242 7.312 1 93.69 178 ARG A C 1
ATOM 1408 O O . ARG A 1 178 ? -24.609 -8.695 7.273 1 93.69 178 ARG A O 1
ATOM 1415 N N . VAL A 1 179 ? -22.547 -8.891 6.637 1 93.94 179 VAL A N 1
ATOM 1416 C CA . VAL A 1 179 ? -22.672 -7.863 5.605 1 93.94 179 VAL A CA 1
ATOM 1417 C C . VAL A 1 179 ? -22.469 -8.492 4.227 1 93.94 179 VAL A C 1
ATOM 1419 O O . VAL A 1 179 ? -21.438 -9.102 3.953 1 93.94 179 VAL A O 1
ATOM 1422 N N . GLU A 1 180 ? -23.422 -8.398 3.404 1 90 180 GLU A N 1
ATOM 1423 C CA . GLU A 1 180 ? -23.406 -9.008 2.078 1 90 180 GLU A CA 1
ATOM 1424 C C . GLU A 1 180 ? -22.156 -8.594 1.304 1 90 180 GLU A C 1
ATOM 1426 O O . GLU A 1 180 ? -21.859 -7.402 1.178 1 90 180 GLU A O 1
ATOM 1431 N N . GLY A 1 181 ? -21.438 -9.594 0.881 1 89.12 181 GLY A N 1
ATOM 1432 C CA . GLY A 1 181 ? -20.281 -9.344 0.044 1 89.12 181 GLY A CA 1
ATOM 1433 C C . GLY A 1 181 ? -19.016 -9.109 0.841 1 89.12 181 GLY A C 1
ATOM 1434 O O . GLY A 1 181 ? -17.922 -8.969 0.267 1 89.12 181 GLY A O 1
ATOM 1435 N N . ALA A 1 182 ? -19.141 -9.109 2.15 1 93.31 182 ALA A N 1
ATOM 1436 C CA . ALA A 1 182 ? -17.969 -8.734 2.959 1 93.31 182 ALA A CA 1
ATOM 1437 C C . ALA A 1 182 ? -17.391 -9.953 3.666 1 93.31 182 ALA A C 1
ATOM 1439 O O . ALA A 1 182 ? -16.297 -9.875 4.25 1 93.31 182 ALA A O 1
ATOM 1440 N N . ALA A 1 183 ? -18 -11.117 3.559 1 93.62 183 ALA A N 1
ATOM 1441 C CA . ALA A 1 183 ? -17.516 -12.328 4.215 1 93.62 183 ALA A CA 1
ATOM 1442 C C . ALA A 1 183 ? -16.281 -12.883 3.504 1 93.62 183 ALA A C 1
ATOM 1444 O O . ALA A 1 183 ? -16.25 -12.953 2.273 1 93.62 183 ALA A O 1
ATOM 1445 N N . ASP A 1 184 ? -15.289 -13.156 4.27 1 93.69 184 ASP A N 1
ATOM 1446 C CA . ASP A 1 184 ? -14.062 -13.797 3.811 1 93.69 184 ASP A CA 1
ATOM 1447 C C . ASP A 1 184 ? -13.758 -15.047 4.637 1 93.69 184 ASP A C 1
ATOM 1449 O O . ASP A 1 184 ? -13.297 -14.945 5.773 1 93.69 184 ASP A O 1
ATOM 1453 N N . PRO A 1 185 ? -13.945 -16.219 4.074 1 91.25 185 PRO A N 1
ATOM 1454 C CA . PRO A 1 185 ? -13.789 -17.438 4.871 1 91.25 185 PRO A CA 1
ATOM 1455 C C . PRO A 1 185 ? -12.336 -17.703 5.262 1 91.25 185 PRO A C 1
ATOM 1457 O O . PRO A 1 185 ? -12.07 -18.531 6.137 1 91.25 185 PRO A O 1
ATOM 1460 N N . SER A 1 186 ? -11.438 -17.078 4.633 1 90.31 186 SER A N 1
ATOM 1461 C CA . SER A 1 186 ? -10.023 -17.344 4.898 1 90.31 186 SER A CA 1
ATOM 1462 C C . SER A 1 186 ? -9.531 -16.547 6.109 1 90.31 186 SER A C 1
ATOM 1464 O O . SER A 1 186 ? -8.406 -16.734 6.562 1 90.31 186 SER A O 1
ATOM 1466 N N . ARG A 1 187 ? -10.375 -15.672 6.613 1 91.88 187 ARG A N 1
ATOM 1467 C CA . ARG A 1 187 ? -10.008 -14.867 7.773 1 91.88 187 ARG A CA 1
ATOM 1468 C C . ARG A 1 187 ? -11.172 -14.742 8.742 1 91.88 187 ARG A C 1
ATOM 1470 O O . ARG A 1 187 ? -12.328 -14.992 8.375 1 91.88 187 ARG A O 1
ATOM 1477 N N . ALA A 1 188 ? -10.898 -14.391 9.938 1 93.12 188 ALA A N 1
ATOM 1478 C CA . ALA A 1 188 ? -11.945 -14.133 10.922 1 93.12 188 ALA A CA 1
ATOM 1479 C C . ALA A 1 188 ? -12.773 -12.914 10.531 1 93.12 188 ALA A C 1
ATOM 1481 O O . ALA A 1 188 ? -12.258 -11.977 9.914 1 93.12 188 ALA A O 1
ATOM 1482 N N . PRO A 1 189 ? -14.039 -12.969 10.922 1 95.69 189 PRO A N 1
ATOM 1483 C CA . PRO A 1 189 ? -14.844 -11.773 10.664 1 95.69 189 PRO A CA 1
ATOM 1484 C C . PRO A 1 189 ? -14.266 -10.516 11.297 1 95.69 189 PRO A C 1
ATOM 1486 O O . PRO A 1 189 ? -13.719 -10.578 12.406 1 95.69 189 PRO A O 1
ATOM 1489 N N . ARG A 1 190 ? -14.438 -9.422 10.578 1 95.38 190 ARG A N 1
ATOM 1490 C CA . ARG A 1 190 ? -13.922 -8.141 11.07 1 95.38 190 ARG A CA 1
ATOM 1491 C C . ARG A 1 190 ? -15.07 -7.211 11.461 1 95.38 190 ARG A C 1
ATOM 1493 O O . ARG A 1 190 ? -16.172 -7.324 10.93 1 95.38 190 ARG A O 1
ATOM 1500 N N . LYS A 1 191 ? -14.836 -6.293 12.297 1 97.44 191 LYS A N 1
ATOM 1501 C CA . LYS A 1 191 ? -15.797 -5.297 12.766 1 97.44 191 LYS A CA 1
ATOM 1502 C C . LYS A 1 191 ? -15.82 -4.086 11.828 1 97.44 191 LYS A C 1
ATOM 1504 O O . LYS A 1 191 ? -14.773 -3.545 11.477 1 97.44 191 LYS A O 1
ATOM 1509 N N . PHE A 1 192 ? -17.062 -3.684 11.438 1 98.06 192 PHE A N 1
ATOM 1510 C CA . PHE A 1 192 ? -17.266 -2.412 10.75 1 98.06 192 PHE A CA 1
ATOM 1511 C C . PHE A 1 192 ? -17.891 -1.388 11.695 1 98.06 192 PHE A C 1
ATOM 1513 O O . PHE A 1 192 ? -18.781 -1.721 12.484 1 98.06 192 PHE A O 1
ATOM 1520 N N . TYR A 1 193 ? -17.516 -0.202 11.617 1 98.44 193 TYR A N 1
ATOM 1521 C CA . TYR A 1 193 ? -18.016 0.861 12.484 1 98.44 193 TYR A CA 1
ATOM 1522 C C . TYR A 1 193 ? -19.141 1.635 11.797 1 98.44 193 TYR A C 1
ATOM 1524 O O . TYR A 1 193 ? -19.125 1.808 10.578 1 98.44 193 TYR A O 1
ATOM 1532 N N . ARG A 1 194 ? -20.078 2.176 12.633 1 97.81 194 ARG A N 1
ATOM 1533 C CA . ARG A 1 194 ? -21.219 2.922 12.133 1 97.81 194 ARG A CA 1
ATOM 1534 C C . ARG A 1 194 ? -20.797 4.293 11.609 1 97.81 194 ARG A C 1
ATOM 1536 O O . ARG A 1 194 ? -21.422 4.832 10.695 1 97.81 194 ARG A O 1
ATOM 1543 N N . PHE A 1 195 ? -19.844 4.832 12.227 1 98.62 195 PHE A N 1
ATOM 1544 C CA . PHE A 1 195 ? -19.297 6.125 11.844 1 98.62 195 PHE A CA 1
ATOM 1545 C C . PHE A 1 195 ? -17.766 6.105 11.914 1 98.62 195 PHE A C 1
ATOM 1547 O O . PHE A 1 195 ? -17.172 5.195 12.508 1 98.62 195 PHE A O 1
ATOM 1554 N N . ALA A 1 196 ? -17.125 7.02 11.258 1 98.81 196 ALA A N 1
ATOM 1555 C CA . ALA A 1 196 ? -15.695 7.273 11.391 1 98.81 196 ALA A CA 1
ATOM 1556 C C . ALA A 1 196 ? -15.414 8.766 11.5 1 98.81 196 ALA A C 1
ATOM 1558 O O . ALA A 1 196 ? -16.25 9.594 11.148 1 98.81 196 ALA A O 1
ATOM 1559 N N . MET A 1 197 ? -14.344 9.125 12.039 1 98.88 197 MET A N 1
ATOM 1560 C CA . MET A 1 197 ? -13.883 10.508 12.125 1 98.88 197 MET A CA 1
ATOM 1561 C C . MET A 1 197 ? -12.383 10.594 11.898 1 98.88 197 MET A C 1
ATOM 1563 O O . MET A 1 197 ? -11.609 9.82 12.477 1 98.88 197 MET A O 1
ATOM 1567 N N . TYR A 1 198 ? -12.023 11.453 11.023 1 98.75 198 TYR A N 1
ATOM 1568 C CA . TYR A 1 198 ? -10.617 11.734 10.758 1 98.75 198 TYR A CA 1
ATOM 1569 C C . TYR A 1 198 ? -10.188 13.039 11.422 1 98.75 198 TYR A C 1
ATOM 1571 O O . TYR A 1 198 ? -10.852 14.07 11.273 1 98.75 198 TYR A O 1
ATOM 1579 N N . LEU A 1 199 ? -9.039 12.992 12.094 1 98.56 199 LEU A N 1
ATOM 1580 C CA . LEU A 1 199 ? -8.516 14.195 12.727 1 98.56 199 LEU A CA 1
ATOM 1581 C C . LEU A 1 199 ? -7.008 14.078 12.945 1 98.56 199 LEU A C 1
ATOM 1583 O O . LEU A 1 199 ? -6.445 12.992 12.852 1 98.56 199 LEU A O 1
ATOM 1587 N N . ILE A 1 200 ? -6.379 15.125 13.211 1 98.56 200 ILE A N 1
ATOM 1588 C CA . ILE A 1 200 ? -4.98 15.25 13.617 1 98.56 200 ILE A CA 1
ATOM 1589 C C . ILE A 1 200 ? -4.895 15.961 14.969 1 98.56 200 ILE A C 1
ATOM 1591 O O . ILE A 1 200 ? -4.883 17.188 15.023 1 98.56 200 ILE A O 1
ATOM 1595 N N . PRO A 1 201 ? -4.703 15.195 16 1 98.19 201 PRO A N 1
ATOM 1596 C CA . PRO A 1 201 ? -4.926 15.75 17.344 1 98.19 201 PRO A CA 1
ATOM 1597 C C . PRO A 1 201 ? -3.76 16.609 17.828 1 98.19 201 PRO A C 1
ATOM 1599 O O . PRO A 1 201 ? -3.908 17.375 18.781 1 98.19 201 PRO A O 1
ATOM 1602 N N . THR A 1 202 ? -2.6 16.375 17.297 1 97.62 202 THR A N 1
ATOM 1603 C CA . THR A 1 202 ? -1.402 17.109 17.719 1 97.62 202 THR A CA 1
ATOM 1604 C C . THR A 1 202 ? -0.748 17.797 16.531 1 97.62 202 THR A C 1
ATOM 1606 O O . THR A 1 202 ? -0.3 17.141 15.586 1 97.62 202 THR A O 1
ATOM 1609 N N . PHE A 1 203 ? -0.715 19.156 16.688 1 97.81 203 PHE A N 1
ATOM 1610 C CA . PHE A 1 203 ? -0.153 19.984 15.625 1 97.81 203 PHE A CA 1
ATOM 1611 C C . PHE A 1 203 ? -0.862 19.734 14.305 1 97.81 203 PHE A C 1
ATOM 1613 O O . PHE A 1 203 ? -0.22 19.406 13.305 1 97.81 203 PHE A O 1
ATOM 1620 N N . SER A 1 204 ? -2.133 20.016 14.336 1 97.81 204 SER A N 1
ATOM 1621 C CA . SER A 1 204 ? -3.02 19.672 13.227 1 97.81 204 SER A CA 1
ATOM 1622 C C . SER A 1 204 ? -2.566 20.328 11.93 1 97.81 204 SER A C 1
ATOM 1624 O O . SER A 1 204 ? -1.929 21.391 11.953 1 97.81 204 SER A O 1
ATOM 1626 N N . ASN A 1 205 ? -2.689 19.734 10.844 1 97.44 205 ASN A N 1
ATOM 1627 C CA . ASN A 1 205 ? -2.549 20.234 9.484 1 97.44 205 ASN A CA 1
ATOM 1628 C C . ASN A 1 205 ? -3.896 20.656 8.898 1 97.44 205 ASN A C 1
ATOM 1630 O O . ASN A 1 205 ? -4.73 19.812 8.578 1 97.44 205 ASN A O 1
ATOM 1634 N N . PRO A 1 206 ? -4.199 21.906 8.844 1 97.06 206 PRO A N 1
ATOM 1635 C CA . PRO A 1 206 ? -3.176 22.953 8.68 1 97.06 206 PRO A CA 1
ATOM 1636 C C . PRO A 1 206 ? -3.105 23.906 9.875 1 97.06 206 PRO A C 1
ATOM 1638 O O . PRO A 1 206 ? -2.203 24.734 9.953 1 97.06 206 PRO A O 1
ATOM 1641 N N . LYS A 1 207 ? -3.91 23.812 10.867 1 96.62 207 LYS A N 1
ATOM 1642 C CA . LYS A 1 207 ? -4.094 24.906 11.82 1 96.62 207 LYS A CA 1
ATOM 1643 C C . LYS A 1 207 ? -3.025 24.859 12.914 1 96.62 207 LYS A C 1
ATOM 1645 O O . LYS A 1 207 ? -2.828 25.844 13.625 1 96.62 207 LYS A O 1
ATOM 1650 N N . GLY A 1 208 ? -2.451 23.719 13.062 1 96.88 208 GLY A N 1
ATOM 1651 C CA . GLY A 1 208 ? -1.386 23.594 14.047 1 96.88 208 GLY A CA 1
ATOM 1652 C C . GLY A 1 208 ? -1.896 23.453 15.469 1 96.88 208 GLY A C 1
ATOM 1653 O O . GLY A 1 208 ? -1.136 23.594 16.422 1 96.88 208 GLY A O 1
ATOM 1654 N N . GLY A 1 209 ? -3.137 23.141 15.609 1 96.44 209 GLY A N 1
ATOM 1655 C CA . GLY A 1 209 ? -3.744 23.047 16.922 1 96.44 209 GLY A CA 1
ATOM 1656 C C . GLY A 1 209 ? -3.457 21.734 17.625 1 96.44 209 GLY A C 1
ATOM 1657 O O . GLY A 1 209 ? -3.016 20.781 17 1 96.44 209 GLY A O 1
ATOM 1658 N N . VAL A 1 210 ? -3.635 21.703 18.938 1 97.56 210 VAL A N 1
ATOM 1659 C CA . VAL A 1 210 ? -3.516 20.531 19.797 1 97.56 210 VAL A CA 1
ATOM 1660 C C . VAL A 1 210 ? -4.793 20.344 20.609 1 97.56 210 VAL A C 1
ATOM 1662 O O . VAL A 1 210 ? -5.199 21.25 21.344 1 97.56 210 VAL A O 1
ATOM 1665 N N . LEU A 1 211 ? -5.441 19.219 20.391 1 98 211 LEU A N 1
ATOM 1666 C CA . LEU A 1 211 ? -6.566 18.906 21.266 1 98 211 LEU A CA 1
ATOM 1667 C C . LEU A 1 211 ? -6.105 18.734 22.703 1 98 211 LEU A C 1
ATOM 1669 O O . LEU A 1 211 ? -5.152 17.984 22.969 1 98 211 LEU A O 1
ATOM 1673 N N . ASP A 1 212 ? -6.762 19.406 23.609 1 97.06 212 ASP A N 1
ATOM 1674 C CA . ASP A 1 212 ? -6.359 19.234 25 1 97.06 212 ASP A CA 1
ATOM 1675 C C . ASP A 1 212 ? -6.871 17.922 25.562 1 97.06 212 ASP A C 1
ATOM 1677 O O . ASP A 1 212 ? -7.566 17.172 24.875 1 97.06 212 ASP A O 1
ATOM 1681 N N . TYR A 1 213 ? -6.414 17.562 26.734 1 96.38 213 TYR A N 1
ATOM 1682 C CA . TYR A 1 213 ? -6.672 16.25 27.328 1 96.38 213 TYR A CA 1
ATOM 1683 C C . TYR A 1 213 ? -8.164 16.047 27.547 1 96.38 213 TYR A C 1
ATOM 1685 O O . TYR A 1 213 ? -8.688 14.961 27.266 1 96.38 213 TYR A O 1
ATOM 1693 N N . GLU A 1 214 ? -8.859 17.078 28.078 1 96.38 214 GLU A N 1
ATOM 1694 C CA . GLU A 1 214 ? -10.289 16.969 28.359 1 96.38 214 GLU A CA 1
ATOM 1695 C C . GLU A 1 214 ? -11.078 16.703 27.078 1 96.38 214 GLU A C 1
ATOM 1697 O O . GLU A 1 214 ? -12 15.883 27.078 1 96.38 214 GLU A O 1
ATOM 1702 N N . HIS A 1 215 ? -10.711 17.422 26.062 1 97.56 215 HIS A N 1
ATOM 1703 C CA . HIS A 1 215 ? -11.367 17.219 24.781 1 97.56 215 HIS A CA 1
ATOM 1704 C C . HIS A 1 215 ? -11.109 15.82 24.25 1 97.56 215 HIS A C 1
ATOM 1706 O O . HIS A 1 215 ? -12 15.203 23.656 1 97.56 215 HIS A O 1
ATOM 1712 N N . ARG A 1 216 ? -9.914 15.312 24.375 1 98.06 216 ARG A N 1
ATOM 1713 C CA . ARG A 1 216 ? -9.586 13.961 23.953 1 98.06 216 ARG A CA 1
ATOM 1714 C C . ARG A 1 216 ? -10.453 12.93 24.656 1 98.06 216 ARG A C 1
ATOM 1716 O O . ARG A 1 216 ? -11 12.023 24.031 1 98.06 216 ARG A O 1
ATOM 1723 N N . GLU A 1 217 ? -10.586 13.031 25.953 1 97.38 217 GLU A N 1
ATOM 1724 C CA . GLU A 1 217 ? -11.398 12.102 26.734 1 97.38 217 GLU A CA 1
ATOM 1725 C C . GLU A 1 217 ? -12.859 12.148 26.281 1 97.38 217 GLU A C 1
ATOM 1727 O O . GLU A 1 217 ? -13.484 11.102 26.078 1 97.38 217 GLU A O 1
ATOM 1732 N N . ALA A 1 218 ? -13.336 13.391 26.156 1 98.25 218 ALA A N 1
ATOM 1733 C CA . ALA A 1 218 ? -14.734 13.562 25.75 1 98.25 218 ALA A CA 1
ATOM 1734 C C . ALA A 1 218 ? -14.977 12.969 24.375 1 98.25 218 ALA A C 1
ATOM 1736 O O . ALA A 1 218 ? -16.031 12.375 24.125 1 98.25 218 ALA A O 1
ATOM 1737 N N . LEU A 1 219 ? -14.062 13.156 23.5 1 98.62 219 LEU A N 1
ATOM 1738 C CA . LEU A 1 219 ? -14.188 12.633 22.141 1 98.62 219 LEU A CA 1
ATOM 1739 C C . LEU A 1 219 ? -14.227 11.109 22.141 1 98.62 219 LEU A C 1
ATOM 1741 O O . LEU A 1 219 ? -15.016 10.5 21.422 1 98.62 219 LEU A O 1
ATOM 1745 N N . VAL A 1 220 ? -13.367 10.422 22.922 1 98.38 220 VAL A N 1
ATOM 1746 C CA . VAL A 1 220 ? -13.359 8.969 23.031 1 98.38 220 VAL A CA 1
ATOM 1747 C C . VAL A 1 220 ? -14.703 8.477 23.562 1 98.38 220 VAL A C 1
ATOM 1749 O O . VAL A 1 220 ? -15.234 7.473 23.078 1 98.38 220 VAL A O 1
ATOM 1752 N N . GLU A 1 221 ? -15.25 9.234 24.5 1 97.94 221 GLU A N 1
ATOM 1753 C CA . GLU A 1 221 ? -16.531 8.852 25.062 1 97.94 221 GLU A CA 1
ATOM 1754 C C . GLU A 1 221 ? -17.641 8.953 24.016 1 97.94 221 GLU A C 1
ATOM 1756 O O . GLU A 1 221 ? -18.516 8.078 23.938 1 97.94 221 GLU A O 1
ATOM 1761 N N . LEU A 1 222 ? -17.641 10.016 23.266 1 97.94 222 LEU A N 1
ATOM 1762 C CA . LEU A 1 222 ? -18.609 10.164 22.188 1 97.94 222 LEU A CA 1
ATOM 1763 C C . LEU A 1 222 ? -18.453 9.039 21.172 1 97.94 222 LEU A C 1
ATOM 1765 O O . LEU A 1 222 ? -19.453 8.523 20.656 1 97.94 222 LEU A O 1
ATOM 1769 N N . ALA A 1 223 ? -17.219 8.711 20.859 1 98.31 223 ALA A N 1
ATOM 1770 C CA . ALA A 1 223 ? -16.938 7.656 19.891 1 98.31 223 ALA A CA 1
ATOM 1771 C C . ALA A 1 223 ? -17.516 6.32 20.344 1 98.31 223 ALA A C 1
ATOM 1773 O O . ALA A 1 223 ? -18.078 5.574 19.547 1 98.31 223 ALA A O 1
ATOM 1774 N N . ARG A 1 224 ? -17.406 6.035 21.609 1 97.5 224 ARG A N 1
ATOM 1775 C CA . ARG A 1 224 ? -17.969 4.809 22.188 1 97.5 224 ARG A CA 1
ATOM 1776 C C . ARG A 1 224 ? -19.484 4.805 22.109 1 97.5 224 ARG A C 1
ATOM 1778 O O . ARG A 1 224 ? -20.094 3.814 21.688 1 97.5 224 ARG A O 1
ATOM 1785 N N . LYS A 1 225 ? -20.031 5.918 22.469 1 96.44 225 LYS A N 1
ATOM 1786 C CA . LYS A 1 225 ? -21.484 6.039 22.562 1 96.44 225 LYS A CA 1
ATOM 1787 C C . LYS A 1 225 ? -22.125 5.82 21.188 1 96.44 225 LYS A C 1
ATOM 1789 O O . LYS A 1 225 ? -23.219 5.238 21.094 1 96.44 225 LYS A O 1
ATOM 1794 N N . TYR A 1 226 ? -21.5 6.203 20.125 1 97.12 226 TYR A N 1
ATOM 1795 C CA . TYR A 1 226 ? -22.156 6.211 18.828 1 97.12 226 TYR A CA 1
ATOM 1796 C C . TYR A 1 226 ? -21.469 5.246 17.859 1 97.12 226 TYR A C 1
ATOM 1798 O O . TYR A 1 226 ? -21.797 5.215 16.672 1 97.12 226 TYR A O 1
ATOM 1806 N N . ASP A 1 227 ? -20.406 4.453 18.297 1 97.44 227 ASP A N 1
ATOM 1807 C CA . ASP A 1 227 ? -19.672 3.49 17.484 1 97.44 227 ASP A CA 1
ATOM 1808 C C . ASP A 1 227 ? -18.938 4.184 16.344 1 97.44 227 ASP A C 1
ATOM 1810 O O . ASP A 1 227 ? -19.078 3.812 15.188 1 97.44 227 ASP A O 1
ATOM 1814 N N . VAL A 1 228 ? -18.203 5.227 16.75 1 98.56 228 VAL A N 1
ATOM 1815 C CA . VAL A 1 228 ? -17.359 5.984 15.82 1 98.56 228 VAL A CA 1
ATOM 1816 C C . VAL A 1 228 ? -15.93 5.457 15.875 1 98.56 228 VAL A C 1
ATOM 1818 O O . VAL A 1 228 ? -15.367 5.277 16.969 1 98.56 228 VAL A O 1
ATOM 1821 N N . LEU A 1 229 ? -15.359 5.094 14.758 1 98.88 229 LEU A N 1
ATOM 1822 C CA . LEU A 1 229 ? -13.914 4.867 14.711 1 98.88 229 LEU A CA 1
ATOM 1823 C C . LEU A 1 229 ? -13.164 6.188 14.57 1 98.88 229 LEU A C 1
ATOM 1825 O O . LEU A 1 229 ? -13.32 6.891 13.57 1 98.88 229 LEU A O 1
ATOM 1829 N N . LEU A 1 230 ? -12.414 6.551 15.602 1 98.88 230 LEU A N 1
ATOM 1830 C CA . LEU A 1 230 ? -11.539 7.719 15.508 1 98.88 230 LEU A CA 1
ATOM 1831 C C . LEU A 1 230 ? -10.227 7.359 14.828 1 98.88 230 LEU A C 1
ATOM 1833 O O . LEU A 1 230 ? -9.438 6.578 15.359 1 98.88 230 LEU A O 1
ATOM 1837 N N . ILE A 1 231 ? -10.023 7.871 13.656 1 98.81 231 ILE A N 1
ATOM 1838 C CA . ILE A 1 231 ? -8.781 7.723 12.898 1 98.81 231 ILE A CA 1
ATOM 1839 C C . ILE A 1 231 ? -7.902 8.953 13.102 1 98.81 231 ILE A C 1
ATOM 1841 O O . ILE A 1 231 ? -8.109 9.984 12.461 1 98.81 231 ILE A O 1
ATOM 1845 N N . SER A 1 232 ? -6.922 8.828 13.945 1 98.62 232 SER A N 1
ATOM 1846 C CA . SER A 1 232 ? -6.062 9.961 14.266 1 98.62 232 SER A CA 1
ATOM 1847 C C . SER A 1 232 ? -4.73 9.867 13.531 1 98.62 232 SER A C 1
ATOM 1849 O O . SER A 1 232 ? -3.98 8.906 13.711 1 98.62 232 SER A O 1
ATOM 1851 N N . ASP A 1 233 ? -4.465 10.781 12.711 1 98.25 233 ASP A N 1
ATOM 1852 C CA . ASP A 1 233 ? -3.115 10.914 12.172 1 98.25 233 ASP A CA 1
ATOM 1853 C C . ASP A 1 233 ? -2.17 11.539 13.195 1 98.25 233 ASP A C 1
ATOM 1855 O O . ASP A 1 233 ? -2.119 12.758 13.336 1 98.25 233 ASP A O 1
ATOM 1859 N N . ASP A 1 234 ? -1.501 10.688 13.867 1 98.25 234 ASP A N 1
ATOM 1860 C CA . ASP A 1 234 ? -0.493 11.109 14.836 1 98.25 234 ASP A CA 1
ATOM 1861 C C . ASP A 1 234 ? 0.895 11.148 14.203 1 98.25 234 ASP A C 1
ATOM 1863 O O . ASP A 1 234 ? 1.773 10.367 14.562 1 98.25 234 ASP A O 1
ATOM 1867 N N . VAL A 1 235 ? 1.114 12.117 13.359 1 98 235 VAL A N 1
ATOM 1868 C CA . VAL A 1 235 ? 2.264 12.102 12.461 1 98 235 VAL A CA 1
ATOM 1869 C C . VAL A 1 235 ? 3.227 13.227 12.836 1 98 235 VAL A C 1
ATOM 1871 O O . VAL A 1 235 ? 4.359 13.273 12.344 1 98 235 VAL A O 1
ATOM 1874 N N . TYR A 1 236 ? 2.861 14.148 13.82 1 97.81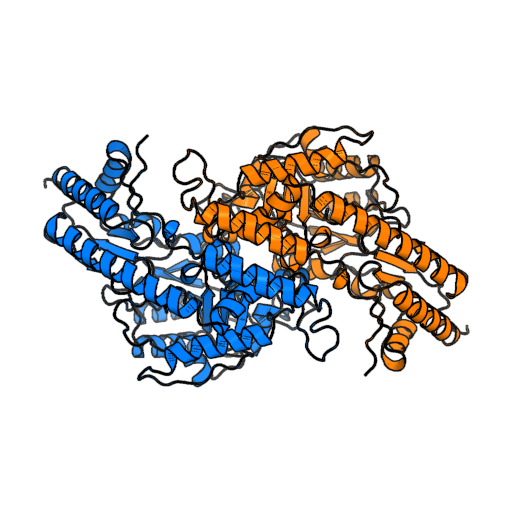 236 TYR A N 1
ATOM 1875 C CA . TYR A 1 236 ? 3.688 15.312 14.133 1 97.81 236 TYR A CA 1
ATOM 1876 C C . TYR A 1 236 ? 4.07 15.32 15.609 1 97.81 236 TYR A C 1
ATOM 1878 O O . TYR A 1 236 ? 4.73 16.25 16.078 1 97.81 236 TYR A O 1
ATOM 1886 N N . ASP A 1 237 ? 3.727 14.281 16.344 1 96.12 237 ASP A N 1
ATOM 1887 C CA . ASP A 1 237 ? 3.859 14.258 17.797 1 96.12 237 ASP A CA 1
ATOM 1888 C C . ASP A 1 237 ? 5.273 14.641 18.219 1 96.12 237 ASP A C 1
ATOM 1890 O O . ASP A 1 237 ? 5.453 15.398 19.188 1 96.12 237 ASP A O 1
ATOM 1894 N N . TYR A 1 238 ? 6.23 14.172 17.531 1 96.81 238 TYR A N 1
ATOM 1895 C CA . TYR A 1 238 ? 7.617 14.273 17.969 1 96.81 238 TYR A CA 1
ATOM 1896 C C . TYR A 1 238 ? 8.242 15.586 17.516 1 96.81 238 TYR A C 1
ATOM 1898 O O . TYR A 1 238 ? 9.32 15.961 17.984 1 96.81 238 TYR A O 1
ATOM 1906 N N . LEU A 1 239 ? 7.555 16.219 16.641 1 97.75 239 LEU A N 1
ATOM 1907 C CA . LEU A 1 239 ? 8.023 17.516 16.156 1 97.75 239 LEU A CA 1
ATOM 1908 C C . LEU A 1 239 ? 7.473 18.641 17.016 1 97.75 239 LEU A C 1
ATOM 1910 O O . LEU A 1 239 ? 6.742 19.5 16.516 1 97.75 239 LEU A O 1
ATOM 1914 N N . ARG A 1 240 ? 7.84 18.656 18.281 1 96.06 240 ARG A N 1
ATOM 1915 C CA . ARG A 1 240 ? 7.488 19.656 19.281 1 96.06 240 ARG A CA 1
ATOM 1916 C C . ARG A 1 240 ? 8.664 20.578 19.578 1 96.06 240 ARG A C 1
ATOM 1918 O O . ARG A 1 240 ? 9.602 20.188 20.281 1 96.06 240 ARG A O 1
ATOM 1925 N N . TYR A 1 241 ? 8.547 21.766 19.188 1 95.56 241 TYR A N 1
ATOM 1926 C CA . TYR A 1 241 ? 9.695 22.672 19.094 1 95.56 241 TYR A CA 1
ATOM 1927 C C . TYR A 1 241 ? 10.188 23.078 20.469 1 95.56 241 TYR A C 1
ATOM 1929 O O . TYR A 1 241 ? 11.398 23.156 20.703 1 95.56 241 TYR A O 1
ATOM 1937 N N . ASP A 1 242 ? 9.234 23.344 21.422 1 87.44 242 ASP A N 1
ATOM 1938 C CA . ASP A 1 242 ? 9.641 23.859 22.719 1 87.44 242 ASP A CA 1
ATOM 1939 C C . ASP A 1 242 ? 9.766 22.734 23.75 1 87.44 242 ASP A C 1
ATOM 1941 O O . ASP A 1 242 ? 9.906 22.984 24.938 1 87.44 242 ASP A O 1
ATOM 1945 N N . GLY A 1 243 ? 9.633 21.562 23.297 1 85.62 243 GLY A N 1
ATOM 1946 C CA . GLY A 1 243 ? 9.75 20.422 24.203 1 85.62 243 GLY A CA 1
ATOM 1947 C C . GLY A 1 243 ? 8.547 20.25 25.109 1 85.62 243 GLY A C 1
ATOM 1948 O O . GLY A 1 243 ? 8.633 19.594 26.141 1 85.62 243 GLY A O 1
ATOM 1949 N N . SER A 1 244 ? 7.484 20.875 24.719 1 85.56 244 SER A N 1
ATOM 1950 C CA . SER A 1 244 ? 6.262 20.734 25.5 1 85.56 244 SER A CA 1
ATOM 1951 C C . SER A 1 244 ? 5.922 19.266 25.719 1 85.56 244 SER A C 1
ATOM 1953 O O . SER A 1 244 ? 6.297 18.406 24.906 1 85.56 244 SER A O 1
ATOM 1955 N N . GLU A 1 245 ? 5.207 19.062 26.781 1 90.69 245 GLU A N 1
ATOM 1956 C CA . GLU A 1 245 ? 4.828 17.688 27.109 1 90.69 245 GLU A CA 1
ATOM 1957 C C . GLU A 1 245 ? 3.85 17.125 26.094 1 90.69 245 GLU A C 1
ATOM 1959 O O . GLU A 1 245 ? 2.951 17.828 25.625 1 90.69 245 GLU A O 1
ATOM 1964 N N . LEU A 1 246 ? 4.125 15.898 25.812 1 93.38 246 LEU A N 1
ATOM 1965 C CA . LEU A 1 246 ? 3.209 15.211 24.906 1 93.38 246 LEU A CA 1
ATOM 1966 C C . LEU A 1 246 ? 1.959 14.75 25.656 1 93.38 246 LEU A C 1
ATOM 1968 O O . LEU A 1 246 ? 2.051 14.234 26.766 1 93.38 246 LEU A O 1
ATOM 1972 N N . LEU A 1 247 ? 0.823 15.047 25.094 1 95.38 247 LEU A N 1
ATOM 1973 C CA . LEU A 1 247 ? -0.434 14.516 25.609 1 95.38 247 LEU A CA 1
ATOM 1974 C C . LEU A 1 247 ? -0.635 13.07 25.156 1 95.38 247 LEU A C 1
ATOM 1976 O O . LEU A 1 247 ? -0.141 12.664 24.109 1 95.38 247 LEU A O 1
ATOM 1980 N N . PRO A 1 248 ? -1.349 12.273 26.047 1 95.94 248 PRO A N 1
ATOM 1981 C CA . PRO A 1 248 ? -1.666 10.914 25.594 1 95.94 248 PRO A CA 1
ATOM 1982 C C . PRO A 1 248 ? -2.439 10.898 24.266 1 95.94 248 PRO A C 1
ATOM 1984 O O . PRO A 1 248 ? -3.301 11.75 24.047 1 95.94 248 PRO A O 1
ATOM 1987 N N . ARG A 1 249 ? -2.084 9.953 23.422 1 96.75 249 ARG A N 1
ATOM 1988 C CA . ARG A 1 249 ? -2.855 9.773 22.188 1 96.75 249 ARG A CA 1
ATOM 1989 C C . ARG A 1 249 ? -4.277 9.32 22.5 1 96.75 249 ARG A C 1
ATOM 1991 O O . ARG A 1 249 ? -4.543 8.773 23.578 1 96.75 249 ARG A O 1
ATOM 1998 N N . LEU A 1 250 ? -5.168 9.547 21.547 1 98 250 LEU A N 1
ATOM 1999 C CA . LEU A 1 250 ? -6.535 9.055 21.688 1 98 250 LEU A CA 1
ATOM 2000 C C . LEU A 1 250 ? -6.547 7.547 21.938 1 98 250 LEU A C 1
ATOM 2002 O O . LEU A 1 250 ? -7.336 7.051 22.734 1 98 250 LEU A O 1
ATOM 2006 N N . SER A 1 251 ? -5.656 6.828 21.25 1 97.5 251 SER A N 1
ATOM 2007 C CA . SER A 1 251 ? -5.582 5.375 21.375 1 97.5 251 SER A CA 1
ATOM 2008 C C . SER A 1 251 ? -5.16 4.969 22.797 1 97.5 251 SER A C 1
ATOM 2010 O O . SER A 1 251 ? -5.641 3.969 23.328 1 97.5 251 SER A O 1
ATOM 2012 N N . THR A 1 252 ? -4.258 5.723 23.391 1 95.88 252 THR A N 1
ATOM 2013 C CA . THR A 1 252 ? -3.822 5.461 24.75 1 95.88 252 THR A CA 1
ATOM 2014 C C . THR A 1 252 ? -4.984 5.617 25.734 1 95.88 252 THR A C 1
ATOM 2016 O O . THR A 1 252 ? -5.184 4.773 26.609 1 95.88 252 THR A O 1
ATOM 2019 N N . ILE A 1 253 ? -5.727 6.668 25.562 1 96.75 253 ILE A N 1
ATOM 2020 C CA . ILE A 1 253 ? -6.871 6.949 26.438 1 96.75 253 ILE A CA 1
ATOM 2021 C C . ILE A 1 253 ? -7.93 5.863 26.25 1 96.75 253 ILE A C 1
ATOM 2023 O O . ILE A 1 253 ? -8.469 5.34 27.219 1 96.75 253 ILE A O 1
ATOM 2027 N N . ASP A 1 254 ? -8.203 5.531 25.016 1 97.62 254 ASP A N 1
ATOM 2028 C CA . ASP A 1 254 ? -9.188 4.508 24.703 1 97.62 254 ASP A CA 1
ATOM 2029 C C . ASP A 1 254 ? -8.789 3.158 25.297 1 97.62 254 ASP A C 1
ATOM 2031 O O . ASP A 1 254 ? -9.609 2.486 25.922 1 97.62 254 ASP A O 1
ATOM 2035 N N . ARG A 1 255 ? -7.57 2.783 25.109 1 96.12 255 ARG A N 1
ATOM 2036 C CA . ARG A 1 255 ? -7.066 1.504 25.594 1 96.12 255 ARG A CA 1
ATOM 2037 C C . ARG A 1 255 ? -7.156 1.424 27.109 1 96.12 255 ARG A C 1
ATOM 2039 O O . ARG A 1 255 ? -7.523 0.384 27.672 1 96.12 255 ARG A O 1
ATOM 2046 N N . ALA A 1 256 ? -6.875 2.49 27.797 1 94 256 ALA A N 1
ATOM 2047 C CA . ALA A 1 256 ? -6.836 2.523 29.266 1 94 256 ALA A CA 1
ATOM 2048 C C . ALA A 1 256 ? -8.242 2.445 29.844 1 94 256 ALA A C 1
ATOM 2050 O O . ALA A 1 256 ? -8.43 1.993 30.984 1 94 256 ALA A O 1
ATOM 2051 N N . THR A 1 257 ? -9.234 2.84 29.078 1 93.75 257 THR A N 1
ATOM 2052 C CA . THR A 1 257 ? -10.594 2.939 29.609 1 93.75 257 THR A CA 1
ATOM 2053 C C . THR A 1 257 ? -11.57 2.123 28.766 1 93.75 257 THR A C 1
ATOM 2055 O O . THR A 1 257 ? -12.773 2.381 28.781 1 93.75 257 THR A O 1
ATOM 2058 N N . ARG A 1 258 ? -11.086 1.236 28.062 1 91.56 258 ARG A N 1
ATOM 2059 C CA . ARG A 1 258 ? -11.867 0.529 27.047 1 91.56 258 ARG A CA 1
ATOM 2060 C C . ARG A 1 258 ? -13.008 -0.256 27.688 1 91.56 258 ARG A C 1
ATOM 2062 O O . ARG A 1 258 ? -12.82 -0.909 28.719 1 91.56 258 ARG A O 1
ATOM 2069 N N . THR A 1 259 ? -14.18 -0.242 27.016 1 92.19 259 THR A N 1
ATOM 2070 C CA . THR A 1 259 ? -15.359 -0.94 27.5 1 92.19 259 THR A CA 1
ATOM 2071 C C . THR A 1 259 ? -15.852 -1.952 26.469 1 92.19 259 THR A C 1
ATOM 2073 O O . THR A 1 259 ? -16.812 -2.693 26.734 1 92.19 259 THR A O 1
ATOM 2076 N N . SER A 1 260 ? -15.32 -1.969 25.312 1 94.44 260 SER A N 1
ATOM 2077 C CA . SER A 1 260 ? -15.711 -2.879 24.25 1 94.44 260 SER A CA 1
ATOM 2078 C C . SER A 1 260 ? -14.523 -3.713 23.766 1 94.44 260 SER A C 1
ATOM 2080 O O . SER A 1 260 ? -13.375 -3.416 24.109 1 94.44 260 SER A O 1
ATOM 2082 N N . LEU A 1 261 ? -14.766 -4.738 23.062 1 96.25 261 LEU A N 1
ATOM 2083 C CA . LEU A 1 261 ? -13.758 -5.699 22.641 1 96.25 261 LEU A CA 1
ATOM 2084 C C . LEU A 1 261 ? -12.75 -5.047 21.688 1 96.25 261 LEU A C 1
ATOM 2086 O O . LEU A 1 261 ? -11.547 -5.293 21.797 1 96.25 261 LEU A O 1
ATOM 2090 N N . TYR A 1 262 ? -13.141 -4.207 20.797 1 97.88 262 TYR A N 1
ATOM 2091 C CA . TYR A 1 262 ? -12.297 -3.689 19.734 1 97.88 262 TYR A CA 1
ATOM 2092 C C . TYR A 1 262 ? -11.805 -2.285 20.062 1 97.88 262 TYR A C 1
ATOM 2094 O O . TYR A 1 262 ? -10.727 -1.88 19.609 1 97.88 262 TYR A O 1
ATOM 2102 N N . GLY A 1 263 ? -12.555 -1.533 20.859 1 98.06 263 GLY A N 1
ATOM 2103 C CA . GLY A 1 263 ? -12.281 -0.118 21.062 1 98.06 263 GLY A CA 1
ATOM 2104 C C . GLY A 1 263 ? -12.703 0.741 19.875 1 98.06 263 GLY A C 1
ATOM 2105 O O . GLY A 1 263 ? -13.453 0.292 19.016 1 98.06 263 GLY A O 1
ATOM 2106 N N . ASN A 1 264 ? -12.266 2.098 19.953 1 98.62 264 ASN A N 1
ATOM 2107 C CA . ASN A 1 264 ? -12.812 3.035 18.969 1 98.62 264 ASN A CA 1
ATOM 2108 C C . ASN A 1 264 ? -11.734 3.945 18.406 1 98.62 264 ASN A C 1
ATOM 2110 O O . ASN A 1 264 ? -12.039 4.984 17.812 1 98.62 264 ASN A O 1
ATOM 2114 N N . THR A 1 265 ? -10.461 3.537 18.594 1 98.69 265 THR A N 1
ATOM 2115 C CA . THR A 1 265 ? -9.438 4.48 18.172 1 98.69 265 THR A CA 1
ATOM 2116 C C . THR A 1 265 ? -8.289 3.75 17.484 1 98.69 265 THR A C 1
ATOM 2118 O O . THR A 1 265 ? -7.926 2.639 17.875 1 98.69 265 THR A O 1
ATOM 2121 N N . VAL A 1 266 ? -7.738 4.352 16.453 1 98.81 266 VAL A N 1
ATOM 2122 C CA . VAL A 1 266 ? -6.492 3.945 15.812 1 98.81 266 VAL A CA 1
ATOM 2123 C C . VAL A 1 266 ? -5.582 5.16 15.633 1 98.81 266 VAL A C 1
ATOM 2125 O O . VAL A 1 266 ? -5.953 6.133 14.977 1 98.81 266 VAL A O 1
ATOM 2128 N N . ALA A 1 267 ? -4.445 5.113 16.312 1 98.75 267 ALA A N 1
ATOM 2129 C CA . ALA A 1 267 ? -3.395 6.078 15.992 1 98.75 267 ALA A CA 1
ATOM 2130 C C . ALA A 1 267 ? -2.639 5.668 14.727 1 98.75 267 ALA A C 1
ATOM 2132 O O . ALA A 1 267 ? -2.014 4.605 14.688 1 98.75 267 ALA A O 1
ATOM 2133 N N . ASN A 1 268 ? -2.803 6.426 13.719 1 98.56 268 ASN A N 1
ATOM 2134 C CA . ASN A 1 268 ? -2.121 6.23 12.445 1 98.56 268 ASN A CA 1
ATOM 2135 C C . ASN A 1 268 ? -0.822 7.031 12.383 1 98.56 268 ASN A C 1
ATOM 2137 O O . ASN A 1 268 ? -0.84 8.234 12.109 1 98.56 268 ASN A O 1
ATOM 2141 N N . CYS A 1 269 ? 0.317 6.328 12.523 1 98.5 269 CYS A N 1
ATOM 2142 C CA . CYS A 1 269 ? 1.607 6.977 12.719 1 98.5 269 CYS A CA 1
ATOM 2143 C C . CYS A 1 269 ? 2.529 6.73 11.531 1 98.5 269 CYS A C 1
ATOM 2145 O O . CYS A 1 269 ? 2.264 5.855 10.703 1 98.5 269 CYS A O 1
ATOM 2147 N N . THR A 1 270 ? 3.557 7.508 11.438 1 98.06 270 THR A N 1
ATOM 2148 C CA . THR A 1 270 ? 4.492 7.371 10.328 1 98.06 270 THR A CA 1
ATOM 2149 C C . THR A 1 270 ? 5.871 7.898 10.719 1 98.06 270 THR A C 1
ATOM 2151 O O . THR A 1 270 ? 6 8.688 11.656 1 98.06 270 THR A O 1
ATOM 2154 N N . PHE A 1 271 ? 6.875 7.422 10.07 1 98.38 271 PHE A N 1
ATOM 2155 C CA . PHE A 1 271 ? 8.227 7.953 10.203 1 98.38 271 PHE A CA 1
ATOM 2156 C C . PHE A 1 271 ? 8.539 8.93 9.07 1 98.38 271 PHE A C 1
ATOM 2158 O O . PHE A 1 271 ? 9.641 9.477 9.008 1 98.38 271 PHE A O 1
ATOM 2165 N N . SER A 1 272 ? 7.582 9.242 8.219 1 97.31 272 SER A N 1
ATOM 2166 C CA . SER A 1 272 ? 7.766 10.031 7.012 1 97.31 272 SER A CA 1
ATOM 2167 C C . SER A 1 272 ? 8.234 11.445 7.34 1 97.31 272 SER A C 1
ATOM 2169 O O . SER A 1 272 ? 8.984 12.047 6.574 1 97.31 272 SER A O 1
ATOM 2171 N N . LYS A 1 273 ? 7.723 11.984 8.477 1 97.94 273 LYS A N 1
ATOM 2172 C CA . LYS A 1 273 ? 8.031 13.367 8.844 1 97.94 273 LYS A CA 1
ATOM 2173 C C . LYS A 1 273 ? 9.336 13.445 9.633 1 97.94 273 LYS A C 1
ATOM 2175 O O . LYS A 1 273 ? 9.836 14.539 9.906 1 97.94 273 LYS A O 1
ATOM 2180 N N . LEU A 1 274 ? 9.891 12.297 9.938 1 98.19 274 LEU A N 1
ATOM 2181 C CA . LEU A 1 274 ? 11.039 12.234 10.836 1 98.19 274 LEU A CA 1
ATOM 2182 C C . LEU A 1 274 ? 12.305 11.836 10.086 1 98.19 274 LEU A C 1
ATOM 2184 O O . LEU A 1 274 ? 13.352 12.461 10.25 1 98.19 274 LEU A O 1
ATOM 2188 N N . VAL A 1 275 ? 12.203 10.742 9.242 1 98.19 275 VAL A N 1
ATOM 2189 C CA . VAL A 1 275 ? 13.422 10.219 8.641 1 98.19 275 VAL A CA 1
ATOM 2190 C C . VAL A 1 275 ? 13.234 10.047 7.137 1 98.19 275 VAL A C 1
ATOM 2192 O O . VAL A 1 275 ? 14.023 9.383 6.473 1 98.19 275 VAL A O 1
ATOM 2195 N N . GLY A 1 276 ? 12.172 10.625 6.586 1 97.38 276 GLY A N 1
ATOM 2196 C CA . GLY A 1 276 ? 11.992 10.648 5.141 1 97.38 276 GLY A CA 1
ATOM 2197 C C . GLY A 1 276 ? 10.797 9.844 4.672 1 97.38 276 GLY A C 1
ATOM 2198 O O . GLY A 1 276 ? 10.688 8.656 4.98 1 97.38 276 GLY A O 1
ATOM 2199 N N . PRO A 1 277 ? 9.922 10.477 3.846 1 97.06 277 PRO A N 1
ATOM 2200 C CA . PRO A 1 277 ? 8.719 9.797 3.373 1 97.06 277 PRO A CA 1
ATOM 2201 C C . PRO A 1 277 ? 9.016 8.672 2.383 1 97.06 277 PRO A C 1
ATOM 2203 O O . PRO A 1 277 ? 8.219 7.75 2.227 1 97.06 277 PRO A O 1
ATOM 2206 N N . GLY A 1 278 ? 10.18 8.688 1.73 1 97.44 278 GLY A N 1
ATOM 2207 C CA . GLY A 1 278 ? 10.523 7.676 0.745 1 97.44 278 GLY A CA 1
ATOM 2208 C C . GLY A 1 278 ? 10.727 6.297 1.348 1 97.44 278 GLY A C 1
ATOM 2209 O O . GLY A 1 278 ? 10.703 5.293 0.634 1 97.44 278 GLY A O 1
ATOM 2210 N N . LEU A 1 279 ? 10.961 6.23 2.633 1 97.69 279 LEU A N 1
ATOM 2211 C CA . LEU A 1 279 ? 11.102 4.949 3.312 1 97.69 279 LEU A CA 1
ATOM 2212 C C . LEU A 1 279 ? 9.773 4.191 3.326 1 97.69 279 LEU A C 1
ATOM 2214 O O . LEU A 1 279 ? 9.758 2.963 3.438 1 97.69 279 LEU A O 1
ATOM 2218 N N . ARG A 1 280 ? 8.703 4.906 3.295 1 96.62 280 ARG A N 1
ATOM 2219 C CA . ARG A 1 280 ? 7.355 4.352 3.312 1 96.62 280 ARG A CA 1
ATOM 2220 C C . ARG A 1 280 ? 7.18 3.381 4.477 1 96.62 280 ARG A C 1
ATOM 2222 O O . ARG A 1 280 ? 6.805 2.223 4.273 1 96.62 280 ARG A O 1
ATOM 2229 N N . VAL A 1 281 ? 7.328 3.875 5.684 1 97.75 281 VAL A N 1
ATOM 2230 C CA . VAL A 1 281 ? 7.152 3.035 6.863 1 97.75 281 VAL A CA 1
ATOM 2231 C C . VAL A 1 281 ? 6.449 3.826 7.961 1 97.75 281 VAL A C 1
ATOM 2233 O O . VAL A 1 281 ? 6.707 5.02 8.141 1 97.75 281 VAL A O 1
ATOM 2236 N N . GLY A 1 282 ? 5.547 3.266 8.586 1 97.88 282 GLY A N 1
ATOM 2237 C CA . GLY A 1 282 ? 4.785 3.75 9.727 1 97.88 282 GLY A CA 1
ATOM 2238 C C . GLY A 1 282 ? 4.258 2.635 10.609 1 97.88 282 GLY A C 1
ATOM 2239 O O . GLY A 1 282 ? 4.715 1.493 10.516 1 97.88 282 GLY A O 1
ATOM 2240 N N . TRP A 1 283 ? 3.438 2.969 11.531 1 98.56 283 TRP A N 1
ATOM 2241 C CA . TRP A 1 283 ? 2.801 1.98 12.391 1 98.56 283 TRP A CA 1
ATOM 2242 C C . TRP A 1 283 ? 1.442 2.477 12.875 1 98.56 283 TRP A C 1
ATOM 2244 O O . TRP A 1 283 ? 1.104 3.648 12.703 1 98.56 283 TRP A O 1
ATOM 2254 N N . GLN A 1 284 ? 0.668 1.584 13.32 1 98.5 284 GLN A N 1
ATOM 2255 C CA . GLN A 1 284 ? -0.604 1.895 13.961 1 98.5 284 GLN A CA 1
ATOM 2256 C C . GLN A 1 284 ? -0.61 1.441 15.422 1 98.5 284 GLN A C 1
ATOM 2258 O O . GLN A 1 284 ? -0.041 0.4 15.75 1 98.5 284 GLN A O 1
ATOM 2263 N N . GLU A 1 285 ? -1.141 2.25 16.25 1 98.25 285 GLU A N 1
ATOM 2264 C CA . GLU A 1 285 ? -1.476 1.897 17.625 1 98.25 285 GLU A CA 1
ATOM 2265 C C . GLU A 1 285 ? -2.988 1.843 17.828 1 98.25 285 GLU A C 1
ATOM 2267 O O . GLU A 1 285 ? -3.691 2.816 17.562 1 98.25 285 GLU A O 1
ATOM 2272 N N . THR A 1 286 ? -3.447 0.736 18.312 1 98.38 286 THR A N 1
ATOM 2273 C CA . THR A 1 286 ? -4.891 0.551 18.422 1 98.38 286 THR A CA 1
ATOM 2274 C C . THR A 1 286 ? -5.316 0.5 19.875 1 98.38 286 THR A C 1
ATOM 2276 O O . THR A 1 286 ? -4.473 0.455 20.781 1 98.38 286 THR A O 1
ATOM 2279 N N . ALA A 1 287 ? -6.633 0.536 20.094 1 97.62 287 ALA A N 1
ATOM 2280 C CA . ALA A 1 287 ? -7.207 0.441 21.422 1 97.62 287 ALA A CA 1
ATOM 2281 C C . ALA A 1 287 ? -7.18 -0.997 21.938 1 97.62 287 ALA A C 1
ATOM 2283 O O . ALA A 1 287 ? -7.301 -1.239 23.141 1 97.62 287 ALA A O 1
ATOM 2284 N N . SER A 1 288 ? -7.008 -1.969 21.047 1 98.12 288 SER A N 1
ATOM 2285 C CA . SER A 1 288 ? -7.062 -3.369 21.453 1 98.12 288 SER A CA 1
ATOM 2286 C C . SER A 1 288 ? -6.289 -4.258 20.484 1 98.12 288 SER A C 1
ATOM 2288 O O . SER A 1 288 ? -6.098 -3.896 19.328 1 98.12 288 SER A O 1
ATOM 2290 N N . PRO A 1 289 ? -5.824 -5.445 20.984 1 98 289 PRO A N 1
ATOM 2291 C CA . PRO A 1 289 ? -5.195 -6.41 20.078 1 98 289 PRO A CA 1
ATOM 2292 C C . PRO A 1 289 ? -6.148 -6.914 19 1 98 289 PRO A C 1
ATOM 2294 O O . PRO A 1 289 ? -5.715 -7.23 17.891 1 98 289 PRO A O 1
ATOM 2297 N N . GLN A 1 290 ? -7.441 -6.953 19.297 1 98.12 290 GLN A N 1
ATOM 2298 C CA . GLN A 1 290 ? -8.43 -7.422 18.312 1 98.12 290 GLN A CA 1
ATOM 2299 C C . GLN A 1 290 ? -8.516 -6.473 17.125 1 98.12 290 GLN A C 1
ATOM 2301 O O . GLN A 1 290 ? -8.641 -6.918 15.984 1 98.12 290 GLN A O 1
ATOM 2306 N N . LEU A 1 291 ? -8.453 -5.188 17.438 1 98.44 291 LEU A N 1
ATOM 2307 C CA . LEU A 1 291 ? -8.469 -4.211 16.344 1 98.44 291 LEU A CA 1
ATOM 2308 C C . LEU A 1 291 ? -7.184 -4.293 15.531 1 98.44 291 LEU A C 1
ATOM 2310 O O . LEU A 1 291 ? -7.215 -4.156 14.305 1 98.44 291 LEU A O 1
ATOM 2314 N N . THR A 1 292 ? -6.062 -4.543 16.188 1 98.25 292 THR A N 1
ATOM 2315 C CA . THR A 1 292 ? -4.797 -4.75 15.5 1 98.25 292 THR A CA 1
ATOM 2316 C C . THR A 1 292 ? -4.883 -5.949 14.555 1 98.25 292 THR A C 1
ATOM 2318 O O . THR A 1 292 ? -4.383 -5.898 13.43 1 98.25 292 THR A O 1
ATOM 2321 N N . GLU A 1 293 ? -5.473 -6.977 15 1 97.31 293 GLU A N 1
ATOM 2322 C CA . GLU A 1 293 ? -5.641 -8.18 14.188 1 97.31 293 GLU A CA 1
ATOM 2323 C C . GLU A 1 293 ? -6.438 -7.879 12.922 1 97.31 293 GLU A C 1
ATOM 2325 O O . GLU A 1 293 ? -6.062 -8.305 11.828 1 97.31 293 GLU A O 1
ATOM 2330 N N . ILE A 1 294 ? -7.473 -7.133 13.086 1 97.25 294 ILE A N 1
ATOM 2331 C CA . ILE A 1 294 ? -8.297 -6.758 11.945 1 97.25 294 ILE A CA 1
ATOM 2332 C C . ILE A 1 294 ? -7.453 -5.988 10.93 1 97.25 294 ILE A C 1
ATOM 2334 O O . ILE A 1 294 ? -7.477 -6.297 9.734 1 97.25 294 ILE A O 1
ATOM 2338 N N . LEU A 1 295 ? -6.699 -5.086 11.406 1 97.38 295 LEU A N 1
ATOM 2339 C CA . LEU A 1 295 ? -5.934 -4.191 10.547 1 97.38 295 LEU A CA 1
ATOM 2340 C C . LEU A 1 295 ? -4.789 -4.938 9.867 1 97.38 295 LEU A C 1
ATOM 2342 O O . LEU A 1 295 ? -4.402 -4.598 8.742 1 97.38 295 LEU A O 1
ATOM 2346 N N . SER A 1 296 ? -4.273 -5.961 10.461 1 96.12 296 SER A N 1
ATOM 2347 C CA . SER A 1 296 ? -3.092 -6.668 9.984 1 96.12 296 SER A CA 1
ATOM 2348 C C . SER A 1 296 ? -3.473 -7.797 9.031 1 96.12 296 SER A C 1
ATOM 2350 O O . SER A 1 296 ? -2.6 -8.43 8.438 1 96.12 296 SER A O 1
ATOM 2352 N N . GLN A 1 297 ? -4.758 -8.031 8.805 1 94.25 297 GLN A N 1
ATOM 2353 C CA . GLN A 1 297 ? -5.164 -9.227 8.07 1 94.25 297 GLN A CA 1
ATOM 2354 C C . GLN A 1 297 ? -5.812 -8.859 6.738 1 94.25 297 GLN A C 1
ATOM 2356 O O . GLN A 1 297 ? -6.453 -9.695 6.102 1 94.25 297 GLN A O 1
ATOM 2361 N N . GLY A 1 298 ? -5.68 -7.586 6.375 1 93.31 298 GLY A N 1
ATOM 2362 C CA . GLY A 1 298 ? -6.164 -7.215 5.055 1 93.31 298 GLY A CA 1
ATOM 2363 C C . GLY A 1 298 ? -5.527 -8.016 3.938 1 93.31 298 GLY A C 1
ATOM 2364 O O . GLY A 1 298 ? -4.391 -8.484 4.066 1 93.31 298 GLY A O 1
ATOM 2365 N N . GLY A 1 299 ? -6.289 -8.188 2.861 1 92.38 299 GLY A N 1
ATOM 2366 C CA . GLY A 1 299 ? -5.801 -8.977 1.739 1 92.38 299 GLY A CA 1
ATOM 2367 C C . GLY A 1 299 ? -4.449 -8.508 1.23 1 92.38 299 GLY A C 1
ATOM 2368 O O . GLY A 1 299 ? -3.588 -9.32 0.897 1 92.38 299 GLY A O 1
ATOM 2369 N N . PHE A 1 300 ? -4.254 -7.242 1.153 1 89.06 300 PHE A N 1
ATOM 2370 C CA . PHE A 1 300 ? -3.006 -6.652 0.69 1 89.06 300 PHE A CA 1
ATOM 2371 C C . PHE A 1 300 ? -1.841 -7.086 1.572 1 89.06 300 PHE A C 1
ATOM 2373 O O . PHE A 1 300 ? -0.756 -7.391 1.072 1 89.06 300 PHE A O 1
ATOM 2380 N N . VAL A 1 301 ? -2.047 -7.102 2.859 1 91.56 301 VAL A N 1
ATOM 2381 C CA . VAL A 1 301 ? -1.02 -7.48 3.824 1 91.56 301 VAL A CA 1
ATOM 2382 C C . VAL A 1 301 ? -0.789 -8.984 3.771 1 91.56 301 VAL A C 1
ATOM 2384 O O . VAL A 1 301 ? 0.354 -9.445 3.691 1 91.56 301 VAL A O 1
ATOM 2387 N N . LYS A 1 302 ? -1.851 -9.758 3.725 1 91.44 302 LYS A N 1
ATOM 2388 C CA . LYS A 1 302 ? -1.74 -11.211 3.686 1 91.44 302 LYS A CA 1
ATOM 2389 C C . LYS A 1 302 ? -0.969 -11.672 2.451 1 91.44 302 LYS A C 1
ATOM 2391 O O . LYS A 1 302 ? -0.147 -12.586 2.533 1 91.44 302 LYS A O 1
ATOM 2396 N N . SER A 1 303 ? -1.178 -10.984 1.41 1 89.25 303 SER A N 1
ATOM 2397 C CA . SER A 1 303 ? -0.566 -11.375 0.143 1 89.25 303 SER A CA 1
ATOM 2398 C C . SER A 1 303 ? 0.868 -10.867 0.044 1 89.25 303 SER A C 1
ATOM 2400 O O . SER A 1 303 ? 1.756 -11.586 -0.419 1 89.25 303 SER A O 1
ATOM 2402 N N . GLY A 1 304 ? 1.147 -9.695 0.465 1 89.12 304 GLY A N 1
ATOM 2403 C CA . GLY A 1 304 ? 2.438 -9.062 0.242 1 89.12 304 GLY A CA 1
ATOM 2404 C C . GLY A 1 304 ? 3.336 -9.094 1.463 1 89.12 304 GLY A C 1
ATOM 2405 O O . GLY A 1 304 ? 4.539 -8.852 1.361 1 89.12 304 GLY A O 1
ATOM 2406 N N . GLY A 1 305 ? 2.705 -9.453 2.557 1 86.75 305 GLY A N 1
ATOM 2407 C CA . GLY A 1 305 ? 3.43 -9.234 3.797 1 86.75 305 GLY A CA 1
ATOM 2408 C C . GLY A 1 305 ? 3.375 -7.793 4.273 1 86.75 305 GLY A C 1
ATOM 2409 O O . GLY A 1 305 ? 2.707 -6.957 3.66 1 86.75 305 GLY A O 1
ATOM 2410 N N . ALA A 1 306 ? 4.086 -7.586 5.344 1 86.25 306 ALA A N 1
ATOM 2411 C CA . ALA A 1 306 ? 4.102 -6.246 5.922 1 86.25 306 ALA A CA 1
ATOM 2412 C C . ALA A 1 306 ? 4.648 -5.227 4.922 1 86.25 306 ALA A C 1
ATOM 2414 O O . ALA A 1 306 ? 5.73 -5.414 4.367 1 86.25 306 ALA A O 1
ATOM 2415 N N . ALA A 1 307 ? 3.986 -4.055 4.586 1 87.19 307 ALA A N 1
ATOM 2416 C CA . ALA A 1 307 ? 4.293 -3.062 3.559 1 87.19 307 ALA A CA 1
ATOM 2417 C C . ALA A 1 307 ? 5.617 -2.361 3.854 1 87.19 307 ALA A C 1
ATOM 2419 O O . ALA A 1 307 ? 6.309 -1.914 2.936 1 87.19 307 ALA A O 1
ATOM 2420 N N . GLY A 1 308 ? 6.125 -2.254 4.906 1 92.44 308 GLY A N 1
ATOM 2421 C CA . GLY A 1 308 ? 7.355 -1.579 5.285 1 92.44 308 GLY A CA 1
ATOM 2422 C C . GLY A 1 308 ? 8.414 -2.521 5.832 1 92.44 308 GLY A C 1
ATOM 2423 O O . GLY A 1 308 ? 9.125 -2.182 6.777 1 92.44 308 GLY A O 1
ATOM 2424 N N . GLN A 1 309 ? 8.492 -3.684 5.145 1 96.94 309 GLN A N 1
ATOM 2425 C CA . GLN A 1 309 ? 9.305 -4.75 5.73 1 96.94 309 GLN A CA 1
ATOM 2426 C C . GLN A 1 309 ? 10.773 -4.348 5.809 1 96.94 309 GLN A C 1
ATOM 2428 O O . GLN A 1 309 ? 11.32 -4.195 6.902 1 96.94 309 GLN A O 1
ATOM 2433 N N . MET A 1 310 ? 11.422 -4.059 4.734 1 98.06 310 MET A N 1
ATOM 2434 C CA . MET A 1 310 ? 12.836 -3.701 4.762 1 98.06 310 MET A CA 1
ATOM 2435 C C . MET A 1 310 ? 13.055 -2.391 5.512 1 98.06 310 MET A C 1
ATOM 2437 O O . MET A 1 310 ? 13.922 -2.303 6.379 1 98.06 310 MET A O 1
ATOM 2441 N N . SER A 1 311 ? 12.242 -1.412 5.254 1 98.06 311 SER A N 1
ATOM 2442 C CA . SER A 1 311 ? 12.398 -0.084 5.84 1 98.06 311 SER A CA 1
ATOM 2443 C C . SER A 1 311 ? 12.219 -0.124 7.355 1 98.06 311 SER A C 1
ATOM 2445 O O . SER A 1 311 ? 12.844 0.647 8.078 1 98.06 311 SER A O 1
ATOM 2447 N N . SER A 1 312 ? 11.336 -1.018 7.84 1 98.5 312 SER A N 1
ATOM 2448 C CA . SER A 1 312 ? 11.133 -1.104 9.281 1 98.5 312 SER A CA 1
ATOM 2449 C C . SER A 1 312 ? 12.398 -1.567 9.992 1 98.5 312 SER A C 1
ATOM 2451 O O . SER A 1 312 ? 12.664 -1.163 11.125 1 98.5 312 SER A O 1
ATOM 2453 N N . PHE A 1 313 ? 13.203 -2.424 9.328 1 98.75 313 PHE A N 1
ATOM 2454 C CA . PHE A 1 313 ? 14.477 -2.838 9.891 1 98.75 313 PHE A CA 1
ATOM 2455 C C . PHE A 1 313 ? 15.445 -1.659 9.969 1 98.75 313 PHE A C 1
ATOM 2457 O O . PHE A 1 313 ? 16.188 -1.527 10.938 1 98.75 313 PHE A O 1
ATOM 2464 N N . LEU A 1 314 ? 15.438 -0.828 8.938 1 98.81 314 LEU A N 1
ATOM 2465 C CA . LEU A 1 314 ? 16.312 0.343 8.93 1 98.81 314 LEU A CA 1
ATOM 2466 C C . LEU A 1 314 ? 15.945 1.305 10.055 1 98.81 314 LEU A C 1
ATOM 2468 O O . LEU A 1 314 ? 16.812 1.796 10.766 1 98.81 314 LEU A O 1
ATOM 2472 N N . VAL A 1 315 ? 14.672 1.555 10.219 1 98.75 315 VAL A N 1
ATOM 2473 C CA . VAL A 1 315 ? 14.211 2.465 11.258 1 98.75 315 VAL A CA 1
ATOM 2474 C C . VAL A 1 315 ? 14.523 1.879 12.633 1 98.75 315 VAL A C 1
ATOM 2476 O O . VAL A 1 315 ? 14.93 2.604 13.547 1 98.75 315 VAL A O 1
ATOM 2479 N N . ALA A 1 316 ? 14.281 0.551 12.758 1 98.81 316 ALA A N 1
ATOM 2480 C CA . ALA A 1 316 ? 14.617 -0.107 14.016 1 98.81 316 ALA A CA 1
ATOM 2481 C C . ALA A 1 316 ? 16.094 0.087 14.359 1 98.81 316 ALA A C 1
ATOM 2483 O O . ALA A 1 316 ? 16.438 0.283 15.523 1 98.81 316 ALA A O 1
ATOM 2484 N N . ASP A 1 317 ? 16.938 -0.034 13.375 1 98.88 317 ASP A N 1
ATOM 2485 C CA . ASP A 1 317 ? 18.359 0.207 13.578 1 98.88 317 ASP A CA 1
ATOM 2486 C C . ASP A 1 317 ? 18.609 1.639 14.047 1 98.88 317 ASP A C 1
ATOM 2488 O O . ASP A 1 317 ? 19.375 1.862 14.992 1 98.88 317 ASP A O 1
ATOM 2492 N N . LEU A 1 318 ? 17.984 2.637 13.438 1 98.88 318 LEU A N 1
ATOM 2493 C CA . LEU A 1 318 ? 18.125 4.035 13.836 1 98.88 318 LEU A CA 1
ATOM 2494 C C . LEU A 1 318 ? 17.672 4.242 15.273 1 98.88 318 LEU A C 1
ATOM 2496 O O . LEU A 1 318 ? 18.266 5.035 16.016 1 98.88 318 LEU A O 1
ATOM 2500 N N . ILE A 1 319 ? 16.594 3.578 15.648 1 98.88 319 ILE A N 1
ATOM 2501 C CA . ILE A 1 319 ? 16.062 3.705 17 1 98.88 319 ILE A CA 1
ATOM 2502 C C . ILE A 1 319 ? 17.062 3.104 18 1 98.88 319 ILE A C 1
ATOM 2504 O O . ILE A 1 319 ? 17.406 3.742 19 1 98.88 319 ILE A O 1
ATOM 2508 N N . THR A 1 320 ? 17.484 1.899 17.719 1 98.56 320 THR A N 1
ATOM 2509 C CA . THR A 1 320 ? 18.312 1.143 18.641 1 98.56 320 THR A CA 1
ATOM 2510 C C . THR A 1 320 ? 19.656 1.828 18.844 1 98.56 320 THR A C 1
ATOM 2512 O O . THR A 1 320 ? 20.234 1.772 19.938 1 98.56 320 THR A O 1
ATOM 2515 N N . THR A 1 321 ? 20.156 2.518 17.844 1 98.44 321 THR A N 1
ATOM 2516 C CA . THR A 1 321 ? 21.438 3.195 17.938 1 98.44 321 THR A CA 1
ATOM 2517 C C . THR A 1 321 ? 21.281 4.59 18.531 1 98.44 321 THR A C 1
ATOM 2519 O O . THR A 1 321 ? 22.281 5.277 18.781 1 98.44 321 THR A O 1
ATOM 2522 N N . GLY A 1 322 ? 20.078 5.059 18.703 1 98.44 322 GLY A N 1
ATOM 2523 C CA . GLY A 1 322 ? 19.812 6.398 19.219 1 98.44 322 GLY A CA 1
ATOM 2524 C C . GLY A 1 322 ? 19.906 7.469 18.141 1 98.44 322 GLY A C 1
ATOM 2525 O O . GLY A 1 322 ? 19.672 8.648 18.422 1 98.44 322 GLY A O 1
ATOM 2526 N N . THR A 1 323 ? 20.188 7.055 16.953 1 98.75 323 THR A N 1
ATOM 2527 C CA . THR A 1 323 ? 20.391 7.977 15.836 1 98.75 323 THR A CA 1
ATOM 2528 C C . THR A 1 323 ? 19.109 8.758 15.539 1 98.75 323 THR A C 1
ATOM 2530 O O . THR A 1 323 ? 19.172 9.961 15.273 1 98.75 323 THR A O 1
ATOM 2533 N N . ILE A 1 324 ? 18 8.148 15.672 1 98.75 324 ILE A N 1
ATOM 2534 C CA . ILE A 1 324 ? 16.75 8.781 15.297 1 98.75 324 ILE A CA 1
ATOM 2535 C C . ILE A 1 324 ? 16.438 9.93 16.266 1 98.75 324 ILE A C 1
ATOM 2537 O O . ILE A 1 324 ? 15.891 10.953 15.852 1 98.75 324 ILE A O 1
ATOM 2541 N N . ASP A 1 325 ? 16.75 9.773 17.5 1 98.19 325 ASP A N 1
ATOM 2542 C CA . ASP A 1 325 ? 16.531 10.844 18.469 1 98.19 325 ASP A CA 1
ATOM 2543 C C . ASP A 1 325 ? 17.344 12.078 18.125 1 98.19 325 ASP A C 1
ATOM 2545 O O . ASP A 1 325 ? 16.875 13.203 18.234 1 98.19 325 ASP A O 1
ATOM 2549 N N . LYS A 1 326 ? 18.578 11.852 17.703 1 98.5 326 LYS A N 1
ATOM 2550 C CA . LYS A 1 326 ? 19.438 12.953 17.297 1 98.5 326 LYS A CA 1
ATOM 2551 C C . LYS A 1 326 ? 18.844 13.68 16.078 1 98.5 326 LYS A C 1
ATOM 2553 O O . LYS A 1 326 ? 18.891 14.914 16.016 1 98.5 326 LYS A O 1
ATOM 2558 N N . ILE A 1 327 ? 18.344 12.891 15.195 1 98.56 327 ILE A N 1
ATOM 2559 C CA . ILE A 1 327 ? 17.734 13.453 14 1 98.56 327 ILE A CA 1
ATOM 2560 C C . ILE A 1 327 ? 16.531 14.328 14.398 1 98.56 327 ILE A C 1
ATOM 2562 O O . ILE A 1 327 ? 16.422 15.469 13.961 1 98.56 327 ILE A O 1
ATOM 2566 N N . ILE A 1 328 ? 15.656 13.844 15.242 1 98.19 328 ILE A N 1
ATOM 2567 C CA . ILE A 1 328 ? 14.438 14.531 15.648 1 98.19 328 ILE A CA 1
ATOM 2568 C C . ILE A 1 328 ? 14.789 15.805 16.406 1 98.19 328 ILE A C 1
ATOM 2570 O O . ILE A 1 328 ? 14.18 16.859 16.188 1 98.19 328 ILE A O 1
ATOM 2574 N N . HIS A 1 329 ? 15.773 15.734 17.25 1 97.62 329 HIS A N 1
ATOM 2575 C CA . HIS A 1 329 ? 16.203 16.922 18 1 97.62 329 HIS A CA 1
ATOM 2576 C C . HIS A 1 329 ? 16.719 18 17.062 1 97.62 329 HIS A C 1
ATOM 2578 O O . HIS A 1 329 ? 16.438 19.188 17.266 1 97.62 329 HIS A O 1
ATOM 2584 N N . HIS A 1 330 ? 17.469 17.578 16.094 1 98.06 330 HIS A N 1
ATOM 2585 C CA . HIS A 1 330 ? 17.969 18.531 15.102 1 98.06 330 HIS A CA 1
ATOM 2586 C C . HIS A 1 330 ? 16.812 19.172 14.336 1 98.06 330 HIS A C 1
ATOM 2588 O O . HIS A 1 330 ? 16.797 20.391 14.133 1 98.06 330 HIS A O 1
ATOM 2594 N N . LEU A 1 331 ? 15.875 18.375 13.898 1 98.25 331 LEU A N 1
ATOM 2595 C CA . LEU A 1 331 ? 14.703 18.875 13.195 1 98.25 331 LEU A CA 1
ATOM 2596 C C . LEU A 1 331 ? 13.953 19.891 14.047 1 98.25 331 LEU A C 1
ATOM 2598 O O . LEU A 1 331 ? 13.562 20.953 13.555 1 98.25 331 LEU A O 1
ATOM 2602 N N . ASN A 1 332 ? 13.711 19.547 15.289 1 98 332 ASN A N 1
ATOM 2603 C CA . ASN A 1 332 ? 12.992 20.438 16.188 1 98 332 ASN A CA 1
ATOM 2604 C C . ASN A 1 332 ? 13.703 21.781 16.312 1 98 332 ASN A C 1
ATOM 2606 O O . ASN A 1 332 ? 13.055 22.828 16.344 1 98 332 ASN A O 1
ATOM 2610 N N . GLY A 1 333 ? 15 21.75 16.438 1 97.88 333 GLY A N 1
ATOM 2611 C CA . GLY A 1 333 ? 15.758 22.984 16.484 1 97.88 333 GLY A CA 1
ATOM 2612 C C . GLY A 1 333 ? 15.602 23.828 15.234 1 97.88 333 GLY A C 1
ATOM 2613 O O . GLY A 1 333 ? 15.344 25.031 15.328 1 97.88 333 GLY A O 1
ATOM 2614 N N . VAL A 1 334 ? 15.742 23.219 14.102 1 98 334 VAL A N 1
ATOM 2615 C CA . VAL A 1 334 ? 15.648 23.922 12.82 1 98 334 VAL A CA 1
ATOM 2616 C C . VAL A 1 334 ? 14.242 24.484 12.641 1 98 334 VAL A C 1
ATOM 2618 O O . VAL A 1 334 ? 14.078 25.656 12.289 1 98 334 VAL A O 1
ATOM 2621 N N . TYR A 1 335 ? 13.234 23.672 12.875 1 97.94 335 TYR A N 1
ATOM 2622 C CA . TYR A 1 335 ? 11.859 24.078 12.641 1 97.94 335 TYR A CA 1
ATOM 2623 C C . TYR A 1 335 ? 11.422 25.141 13.641 1 97.94 335 TYR A C 1
ATOM 2625 O O . TYR A 1 335 ? 10.625 26.031 13.305 1 97.94 335 TYR A O 1
ATOM 2633 N N . GLN A 1 336 ? 11.938 25.078 14.875 1 97.75 336 GLN A N 1
ATOM 2634 C CA . GLN A 1 336 ? 11.656 26.125 15.844 1 97.75 336 GLN A CA 1
ATOM 2635 C C . GLN A 1 336 ? 12.172 27.484 15.359 1 97.75 336 GLN A C 1
ATOM 2637 O O . GLN A 1 336 ? 11.477 28.5 15.453 1 97.75 336 GLN A O 1
ATOM 2642 N N . GLN A 1 337 ? 13.359 27.5 14.938 1 97.81 337 GLN A N 1
ATOM 2643 C CA . GLN A 1 337 ? 13.945 28.734 14.422 1 97.81 337 GLN A CA 1
ATOM 2644 C C . GLN A 1 337 ? 13.148 29.266 13.234 1 97.81 337 GLN A C 1
ATOM 2646 O O . GLN A 1 337 ? 12.883 30.469 13.148 1 97.81 337 GLN A O 1
ATOM 2651 N N . ARG A 1 338 ? 12.781 28.422 12.375 1 98 338 ARG A N 1
ATOM 2652 C CA . ARG A 1 338 ? 12 28.797 11.203 1 98 338 ARG A CA 1
ATOM 2653 C C . ARG A 1 338 ? 10.641 29.359 11.617 1 98 338 ARG A C 1
ATOM 2655 O O . ARG A 1 338 ? 10.156 30.328 11.016 1 98 338 ARG A O 1
ATOM 2662 N N . ALA A 1 339 ? 10.023 28.688 12.578 1 97.75 339 ALA A N 1
ATOM 2663 C CA . ALA A 1 339 ? 8.742 29.172 13.086 1 97.75 339 ALA A CA 1
ATOM 2664 C C . ALA A 1 339 ? 8.867 30.578 13.656 1 97.75 339 ALA A C 1
ATOM 2666 O O . ALA A 1 339 ? 8.023 31.438 13.398 1 97.75 339 ALA A O 1
ATOM 2667 N N . ASN A 1 340 ? 9.867 30.797 14.414 1 97.75 340 ASN A N 1
ATOM 2668 C CA . ASN A 1 340 ? 10.117 32.125 14.969 1 97.75 340 ASN A CA 1
ATOM 2669 C C . ASN A 1 340 ? 10.336 33.156 13.875 1 97.75 340 ASN A C 1
ATOM 2671 O O . ASN A 1 340 ? 9.789 34.281 13.945 1 97.75 340 ASN A O 1
ATOM 2675 N N . THR A 1 341 ? 11.125 32.781 12.953 1 98.06 341 THR A N 1
ATOM 2676 C CA . THR A 1 341 ? 11.375 33.656 11.82 1 98.06 341 THR A CA 1
ATOM 2677 C C . THR A 1 341 ? 10.078 34 11.094 1 98.06 341 THR A C 1
ATOM 2679 O O . THR A 1 341 ? 9.805 35.156 10.789 1 98.06 341 THR A O 1
ATOM 2682 N N . LEU A 1 342 ? 9.297 33.031 10.844 1 97.88 342 LEU A N 1
ATOM 2683 C CA . LEU A 1 342 ? 8.055 33.219 10.102 1 97.88 342 LEU A CA 1
ATOM 2684 C C . LEU A 1 342 ? 7.094 34.125 10.883 1 97.88 342 LEU A C 1
ATOM 2686 O O . LEU A 1 342 ? 6.445 35 10.297 1 97.88 342 LEU A O 1
ATOM 2690 N N . LYS A 1 343 ? 6.949 33.875 12.133 1 97.94 343 LYS A N 1
ATOM 2691 C CA . LYS A 1 343 ? 6.102 34.719 12.961 1 97.94 343 LYS A CA 1
ATOM 2692 C C . LYS A 1 343 ? 6.535 36.188 12.883 1 97.94 343 LYS A C 1
ATOM 2694 O O . LYS A 1 343 ? 5.703 37.094 12.703 1 97.94 343 LYS A O 1
ATOM 2699 N N . HIS A 1 344 ? 7.785 36.375 12.992 1 98.25 344 HIS A N 1
ATOM 2700 C CA . HIS A 1 344 ? 8.328 37.75 12.898 1 98.25 344 HIS A CA 1
ATOM 2701 C C . HIS A 1 344 ? 8.023 38.344 11.539 1 98.25 344 HIS A C 1
ATOM 2703 O O . HIS A 1 344 ? 7.609 39.5 11.453 1 98.25 344 HIS A O 1
ATOM 2709 N N . LEU A 1 345 ? 8.234 37.594 10.531 1 98.44 345 LEU A N 1
ATOM 2710 C CA . LEU A 1 345 ? 8.016 38.094 9.172 1 98.44 345 LEU A CA 1
ATOM 2711 C C . LEU A 1 345 ? 6.543 38.406 8.953 1 98.44 345 LEU A C 1
ATOM 2713 O O . LEU A 1 345 ? 6.223 39.438 8.328 1 98.44 345 LEU A O 1
ATOM 2717 N N . LEU A 1 346 ? 5.648 37.594 9.391 1 98.31 346 LEU A N 1
ATOM 2718 C CA . LEU A 1 346 ? 4.219 37.812 9.227 1 98.31 346 LEU A CA 1
ATOM 2719 C C . LEU A 1 346 ? 3.785 39.062 9.953 1 98.31 346 LEU A C 1
ATOM 2721 O O . LEU A 1 346 ? 3.018 39.875 9.414 1 98.31 346 LEU A O 1
ATOM 2725 N N . ASP A 1 347 ? 4.281 39.312 11.125 1 98.12 347 ASP A N 1
ATOM 2726 C CA . ASP A 1 347 ? 3.953 40.5 11.922 1 98.12 347 ASP A CA 1
ATOM 2727 C C . ASP A 1 347 ? 4.477 41.75 11.258 1 98.12 347 ASP A C 1
ATOM 2729 O O . ASP A 1 347 ? 3.857 42.812 11.359 1 98.12 347 ASP A O 1
ATOM 2733 N N . THR A 1 348 ? 5.566 41.625 10.625 1 98 348 THR A N 1
ATOM 2734 C CA . THR A 1 348 ? 6.27 42.781 10.094 1 98 348 THR A CA 1
ATOM 2735 C C . THR A 1 348 ? 5.707 43.188 8.727 1 98 348 THR A C 1
ATOM 2737 O O . THR A 1 348 ? 5.543 44.375 8.43 1 98 348 THR A O 1
ATOM 2740 N N . TYR A 1 349 ? 5.402 42.188 7.926 1 97.75 349 TYR A N 1
ATOM 2741 C CA . TYR A 1 349 ? 5.219 42.5 6.52 1 97.75 349 TYR A CA 1
ATOM 2742 C C . TYR A 1 349 ? 3.766 42.312 6.098 1 97.75 349 TYR A C 1
ATOM 2744 O O . TYR A 1 349 ? 3.34 42.844 5.066 1 97.75 349 TYR A O 1
ATOM 2752 N N . LEU A 1 350 ? 3.018 41.5 6.766 1 97.88 350 LEU A N 1
ATOM 2753 C CA . LEU A 1 350 ? 1.634 41.312 6.359 1 97.88 350 LEU A CA 1
ATOM 2754 C C . LEU A 1 350 ? 0.726 42.375 6.93 1 97.88 350 LEU A C 1
ATOM 2756 O O . LEU A 1 350 ? 1.098 43.062 7.883 1 97.88 350 LEU A O 1
ATOM 2760 N N . PRO A 1 351 ? -0.421 42.5 6.348 1 96.38 351 PRO A N 1
ATOM 2761 C CA . PRO A 1 351 ? -1.335 43.562 6.777 1 96.38 351 PRO A CA 1
ATOM 2762 C C . PRO A 1 351 ? -1.672 43.469 8.266 1 96.38 351 PRO A C 1
ATOM 2764 O O . PRO A 1 351 ? -1.806 42.375 8.812 1 96.38 351 PRO A O 1
ATOM 2767 N N . LYS A 1 352 ? -1.925 44.719 8.82 1 95.19 352 LYS A N 1
ATOM 2768 C CA . LYS A 1 352 ? -2.41 44.781 10.195 1 95.19 352 LYS A CA 1
ATOM 2769 C C . LYS A 1 352 ? -3.734 44.031 10.336 1 95.19 352 LYS A C 1
ATOM 2771 O O . LYS A 1 352 ? -4.613 44.156 9.477 1 95.19 352 LYS A O 1
ATOM 2776 N N . GLY A 1 353 ? -3.775 43.281 11.391 1 95.94 353 GLY A N 1
ATOM 2777 C CA . GLY A 1 353 ? -4.984 42.5 11.602 1 95.94 353 GLY A CA 1
ATOM 2778 C C . GLY A 1 353 ? -4.836 41.031 11.18 1 95.94 353 GLY A C 1
ATOM 2779 O O . GLY A 1 353 ? -5.688 40.219 11.492 1 95.94 353 GLY A O 1
ATOM 2780 N N . THR A 1 354 ? -3.764 40.781 10.453 1 97.56 354 THR A N 1
ATOM 2781 C CA . THR A 1 354 ? -3.482 39.375 10.117 1 97.56 354 THR A CA 1
ATOM 2782 C C . THR A 1 354 ? -3.301 38.531 11.383 1 97.56 354 THR A C 1
ATOM 2784 O O . THR A 1 354 ? -2.656 39 12.336 1 97.56 354 THR A O 1
ATOM 2787 N N . THR A 1 355 ? -3.979 37.406 11.398 1 97.88 355 THR A N 1
ATOM 2788 C CA . THR A 1 355 ? -3.814 36.469 12.508 1 97.88 355 THR A CA 1
ATOM 2789 C C . THR A 1 355 ? -3.256 35.156 12.023 1 97.88 355 THR A C 1
ATOM 2791 O O . THR A 1 355 ? -3.281 34.875 10.82 1 97.88 355 THR A O 1
ATOM 2794 N N . TYR A 1 356 ? -2.697 34.406 12.914 1 98.06 356 TYR A N 1
ATOM 2795 C CA . TYR A 1 356 ? -2.195 33.094 12.547 1 98.06 356 TYR A CA 1
ATOM 2796 C C . TYR A 1 356 ? -2.195 32.156 13.75 1 98.06 356 TYR A C 1
ATOM 2798 O O . TYR A 1 356 ? -2.197 32.594 14.891 1 98.06 356 TYR A O 1
ATOM 2806 N N . THR A 1 357 ? -2.287 30.875 13.484 1 97.75 357 THR A N 1
ATOM 2807 C CA . THR A 1 357 ? -2.143 29.797 14.453 1 97.75 357 THR A CA 1
ATOM 2808 C C . THR A 1 357 ? -1.059 28.812 14.008 1 97.75 357 THR A C 1
ATOM 2810 O O . THR A 1 357 ? -0.596 28.875 12.867 1 97.75 357 THR A O 1
ATOM 2813 N N . GLY A 1 358 ? -0.559 28 14.953 1 96.25 358 GLY A N 1
ATOM 2814 C CA . GLY A 1 358 ? 0.505 27.047 14.656 1 96.25 358 GLY A CA 1
ATOM 2815 C C . GLY A 1 358 ? 1.892 27.609 14.906 1 96.25 358 GLY A C 1
ATOM 2816 O O . GLY A 1 358 ? 2.031 28.734 15.391 1 96.25 358 GLY A O 1
ATOM 2817 N N . GLY A 1 359 ? 2.895 26.797 14.617 1 95.69 359 GLY A N 1
ATOM 2818 C CA . GLY A 1 359 ? 4.277 27.234 14.758 1 95.69 359 GLY A CA 1
ATOM 2819 C C . GLY A 1 359 ? 4.922 26.781 16.047 1 95.69 359 GLY A C 1
ATOM 2820 O O . GLY A 1 359 ? 6.086 27.078 16.312 1 95.69 359 GLY A O 1
ATOM 2821 N N . ASN A 1 360 ? 4.156 26.031 16.781 1 96.12 360 ASN A N 1
ATOM 2822 C CA . ASN A 1 360 ? 4.727 25.484 18 1 96.12 360 ASN A CA 1
ATOM 2823 C C . ASN A 1 360 ? 5.176 24.047 17.828 1 96.12 360 ASN A C 1
ATOM 2825 O O . ASN A 1 360 ? 5.816 23.469 18.703 1 96.12 360 ASN A O 1
ATOM 2829 N N . GLY A 1 361 ? 4.918 23.484 16.766 1 97.31 361 GLY A N 1
ATOM 2830 C CA . GLY A 1 361 ? 5.242 22.125 16.375 1 97.31 361 GLY A CA 1
ATOM 2831 C C . GLY A 1 361 ? 4.695 21.75 15.008 1 97.31 361 GLY A C 1
ATOM 2832 O O . GLY A 1 361 ? 4.012 22.562 14.367 1 97.31 361 GLY A O 1
ATOM 2833 N N . GLY A 1 362 ? 5.07 20.594 14.516 1 97.44 362 GLY A N 1
ATOM 2834 C CA . GLY A 1 362 ? 4.586 20.125 13.227 1 97.44 362 GLY A CA 1
ATOM 2835 C C . GLY A 1 362 ? 5.215 20.844 12.047 1 97.44 362 GLY A C 1
ATOM 2836 O O . GLY A 1 362 ? 6.371 21.266 12.125 1 97.44 362 GLY A O 1
ATOM 2837 N N . TYR A 1 363 ? 4.473 20.875 10.93 1 97.94 363 TYR A N 1
ATOM 2838 C CA . TYR A 1 363 ? 5.035 21.391 9.68 1 97.94 363 TYR A CA 1
ATOM 2839 C C . TYR A 1 363 ? 4.387 22.703 9.289 1 97.94 363 TYR A C 1
ATOM 2841 O O . TYR A 1 363 ? 4.863 23.391 8.383 1 97.94 363 TYR A O 1
ATOM 2849 N N . PHE A 1 364 ? 3.303 23.172 10.062 1 98 364 PHE A N 1
ATOM 2850 C CA . PHE A 1 364 ? 2.479 24.141 9.352 1 98 364 PHE A CA 1
ATOM 2851 C C . PHE A 1 364 ? 2.061 25.281 10.266 1 98 364 PHE A C 1
ATOM 2853 O O . PHE A 1 364 ? 2.055 25.125 11.492 1 98 364 PHE A O 1
ATOM 2860 N N . MET A 1 365 ? 1.746 26.375 9.656 1 97.75 365 MET A N 1
ATOM 2861 C CA . MET A 1 365 ? 1.033 27.516 10.219 1 97.75 365 MET A CA 1
ATOM 2862 C C . MET A 1 365 ? -0.165 27.891 9.359 1 97.75 365 MET A C 1
ATOM 2864 O O . MET A 1 365 ? -0.15 27.688 8.141 1 97.75 365 MET A O 1
ATOM 2868 N N . TRP A 1 366 ? -1.179 28.375 9.984 1 98.44 366 TRP A N 1
ATOM 2869 C CA . TRP A 1 366 ? -2.408 28.797 9.336 1 98.44 366 TRP A CA 1
ATOM 2870 C C . TRP A 1 366 ? -2.602 30.297 9.469 1 98.44 366 TRP A C 1
ATOM 2872 O O . TRP A 1 366 ? -2.781 30.812 10.578 1 98.44 366 TRP A O 1
ATOM 2882 N N . VAL A 1 367 ? -2.576 31 8.336 1 98.44 367 VAL A N 1
ATOM 2883 C CA . VAL A 1 367 ? -2.607 32.469 8.344 1 98.44 367 VAL A CA 1
ATOM 2884 C C . VAL A 1 367 ? -3.951 32.938 7.809 1 98.44 367 VAL A C 1
ATOM 2886 O O . VAL A 1 367 ? -4.426 32.469 6.777 1 98.44 367 VAL A O 1
ATOM 2889 N N . THR A 1 368 ? -4.543 33.875 8.492 1 98.06 368 THR A N 1
ATOM 2890 C CA . THR A 1 368 ? -5.816 34.469 8.094 1 98.06 368 THR A CA 1
ATOM 2891 C C . THR A 1 368 ? -5.668 35.969 7.887 1 98.06 368 THR A C 1
ATOM 2893 O O . THR A 1 368 ? -5.328 36.688 8.82 1 98.06 368 THR A O 1
ATOM 2896 N N . LEU A 1 369 ? -5.953 36.438 6.68 1 97.5 369 LEU A N 1
ATOM 2897 C CA . LEU A 1 369 ? -5.906 37.844 6.355 1 97.5 369 LEU A CA 1
ATOM 2898 C C . LEU A 1 369 ? -7.219 38.531 6.723 1 97.5 369 LEU A C 1
ATOM 2900 O O . LEU A 1 369 ? -8.266 37.875 6.793 1 97.5 369 LEU A O 1
ATOM 2904 N N . PRO A 1 370 ? -7.141 39.844 6.906 1 95.88 370 PRO A N 1
ATOM 2905 C CA . PRO A 1 370 ? -8.375 40.594 7.168 1 95.88 370 PRO A CA 1
ATOM 2906 C C . PRO A 1 370 ? -9.344 40.562 5.984 1 95.88 370 PRO A C 1
ATOM 2908 O O . PRO A 1 370 ? -8.93 40.312 4.848 1 95.88 370 PRO A O 1
ATOM 2911 N N . ASP A 1 371 ? -10.586 40.938 6.254 1 92.69 371 ASP A N 1
ATOM 2912 C CA . ASP A 1 371 ? -11.68 40.812 5.293 1 92.69 371 ASP A CA 1
ATOM 2913 C C . ASP A 1 371 ? -11.477 41.781 4.121 1 92.69 371 ASP A C 1
ATOM 2915 O O . ASP A 1 371 ? -12 41.562 3.029 1 92.69 371 ASP A O 1
ATOM 2919 N N . GLU A 1 372 ? -10.734 42.75 4.367 1 93 372 GLU A N 1
ATOM 2920 C CA . GLU A 1 372 ? -10.562 43.781 3.34 1 93 372 GLU A CA 1
ATOM 2921 C C . GLU A 1 372 ? -9.594 43.312 2.25 1 93 372 GLU A C 1
ATOM 2923 O O . GLU A 1 372 ? -9.445 44 1.227 1 93 372 GLU A O 1
ATOM 2928 N N . TYR A 1 373 ? -9.086 42.188 2.455 1 94 373 TYR A N 1
ATOM 2929 C CA . TYR A 1 373 ? -8.141 41.688 1.464 1 94 373 TYR A CA 1
ATOM 2930 C C . TYR A 1 373 ? -8.719 40.5 0.702 1 94 373 TYR A C 1
ATOM 2932 O O . TYR A 1 373 ? -9.344 39.625 1.297 1 94 373 TYR A O 1
ATOM 2940 N N . ASP A 1 374 ? -8.547 40.5 -0.544 1 91.44 374 ASP A N 1
ATOM 2941 C CA . ASP A 1 374 ? -8.969 39.375 -1.4 1 91.44 374 ASP A CA 1
ATOM 2942 C C . ASP A 1 374 ? -7.887 38.312 -1.466 1 91.44 374 ASP A C 1
ATOM 2944 O O . ASP A 1 374 ? -7.109 38.25 -2.422 1 91.44 374 ASP A O 1
ATOM 2948 N N . THR A 1 375 ? -7.926 37.406 -0.543 1 95.56 375 THR A N 1
ATOM 2949 C CA . THR A 1 375 ? -6.883 36.406 -0.37 1 95.56 375 THR A CA 1
ATOM 2950 C C . THR A 1 375 ? -6.73 35.562 -1.63 1 95.56 375 THR A C 1
ATOM 2952 O O . THR A 1 375 ? -5.613 35.25 -2.049 1 95.56 375 THR A O 1
ATOM 2955 N N . ARG A 1 376 ? -7.801 35.188 -2.303 1 95.5 376 ARG A N 1
ATOM 2956 C CA . ARG A 1 376 ? -7.746 34.375 -3.508 1 95.5 376 ARG A CA 1
ATOM 2957 C C . ARG A 1 376 ? -6.988 35.062 -4.621 1 95.5 376 ARG A C 1
ATOM 2959 O O . ARG A 1 376 ? -6.137 34.469 -5.281 1 95.5 376 ARG A O 1
ATOM 2966 N N . SER A 1 377 ? -7.309 36.312 -4.82 1 95.31 377 SER A N 1
ATOM 2967 C CA . SER A 1 377 ? -6.629 37.094 -5.848 1 95.31 377 SER A CA 1
ATOM 2968 C C . SER A 1 377 ? -5.148 37.25 -5.527 1 95.31 377 SER A C 1
ATOM 2970 O O . SER A 1 377 ? -4.309 37.25 -6.426 1 95.31 377 SER A O 1
ATOM 2972 N N . ILE A 1 378 ? -4.91 37.469 -4.277 1 97.19 378 ILE A N 1
ATOM 2973 C CA . ILE A 1 378 ? -3.533 37.656 -3.828 1 97.19 378 ILE A CA 1
ATOM 2974 C C . ILE A 1 378 ? -2.734 36.375 -4.113 1 97.19 378 ILE A C 1
ATOM 2976 O O . ILE A 1 378 ? -1.64 36.438 -4.676 1 97.19 378 ILE A O 1
ATOM 2980 N N . VAL A 1 379 ? -3.273 35.25 -3.732 1 97.69 379 VAL A N 1
ATOM 2981 C CA . VAL A 1 379 ? -2.607 33.969 -3.934 1 97.69 379 VAL A CA 1
ATOM 2982 C C . VAL A 1 379 ? -2.354 33.719 -5.422 1 97.69 379 VAL A C 1
ATOM 2984 O O . VAL A 1 379 ? -1.264 33.312 -5.816 1 97.69 379 VAL A O 1
ATOM 2987 N N . LYS A 1 380 ? -3.324 34 -6.246 1 96.94 380 LYS A N 1
ATOM 2988 C CA . LYS A 1 380 ? -3.193 33.844 -7.695 1 96.94 380 LYS A CA 1
ATOM 2989 C C . LYS A 1 380 ? -2.1 34.75 -8.242 1 96.94 380 LYS A C 1
ATOM 2991 O O . LYS A 1 380 ? -1.299 34.344 -9.086 1 96.94 380 LYS A O 1
ATOM 2996 N N . ASP A 1 381 ? -2.078 36 -7.809 1 97.06 381 ASP A N 1
ATOM 2997 C CA . ASP A 1 381 ? -1.101 36.969 -8.258 1 97.06 381 ASP A CA 1
ATOM 2998 C C . ASP A 1 381 ? 0.318 36.562 -7.883 1 97.06 381 ASP A C 1
ATOM 3000 O O . ASP A 1 381 ? 1.236 36.656 -8.703 1 97.06 381 ASP A O 1
ATOM 3004 N N . LEU A 1 382 ? 0.494 36.156 -6.668 1 98 382 LEU A N 1
ATOM 3005 C CA . LEU A 1 382 ? 1.791 35.688 -6.176 1 98 382 LEU A CA 1
ATOM 3006 C C . LEU A 1 382 ? 2.35 34.562 -7.051 1 98 382 LEU A C 1
ATOM 3008 O O . LEU A 1 382 ? 3.527 34.594 -7.414 1 98 382 LEU A O 1
ATOM 3012 N N . SER A 1 383 ? 1.503 33.625 -7.344 1 97.31 383 SER A N 1
ATOM 3013 C CA . SER A 1 383 ? 1.93 32.5 -8.156 1 97.31 383 SER A CA 1
ATOM 3014 C C . SER A 1 383 ? 2.229 32.906 -9.594 1 97.31 383 SER A C 1
ATOM 3016 O O . SER A 1 383 ? 3.262 32.531 -10.148 1 97.31 383 SER A O 1
ATOM 3018 N N . ALA A 1 384 ? 1.396 33.688 -10.188 1 96.62 384 ALA A N 1
ATOM 3019 C CA . ALA A 1 384 ? 1.458 34.031 -11.609 1 96.62 384 ALA A CA 1
ATOM 3020 C C . ALA A 1 384 ? 2.604 35 -11.883 1 96.62 384 ALA A C 1
ATOM 3022 O O . ALA A 1 384 ? 3.252 34.938 -12.93 1 96.62 384 ALA A O 1
ATOM 3023 N N . ASN A 1 385 ? 2.893 35.906 -10.961 1 96.56 385 ASN A N 1
ATOM 3024 C CA . ASN A 1 385 ? 3.748 37.031 -11.305 1 96.56 385 ASN A CA 1
ATOM 3025 C C . ASN A 1 385 ? 5.027 37.031 -10.477 1 96.56 385 ASN A C 1
ATOM 3027 O O . ASN A 1 385 ? 5.996 37.719 -10.828 1 96.56 385 ASN A O 1
ATOM 3031 N N . TYR A 1 386 ? 5.059 36.281 -9.406 1 96.81 386 TYR A N 1
ATOM 3032 C CA . TYR A 1 386 ? 6.199 36.469 -8.516 1 96.81 386 TYR A CA 1
ATOM 3033 C C . TYR A 1 386 ? 6.82 35.094 -8.156 1 96.81 386 TYR A C 1
ATOM 3035 O O . TYR A 1 386 ? 7.77 35.031 -7.375 1 96.81 386 TYR A O 1
ATOM 3043 N N . ASP A 1 387 ? 6.324 33.969 -8.57 1 96.12 387 ASP A N 1
ATOM 3044 C CA . ASP A 1 387 ? 6.828 32.625 -8.32 1 96.12 387 ASP A CA 1
ATOM 3045 C C . ASP A 1 387 ? 6.816 32.312 -6.832 1 96.12 387 ASP A C 1
ATOM 3047 O O . ASP A 1 387 ? 7.762 31.703 -6.312 1 96.12 387 ASP A O 1
ATOM 3051 N N . VAL A 1 388 ? 5.891 32.844 -6.109 1 97.69 388 VAL A N 1
ATOM 3052 C CA . VAL A 1 388 ? 5.625 32.5 -4.715 1 97.69 388 VAL A CA 1
ATOM 3053 C C . VAL A 1 388 ? 4.336 31.688 -4.617 1 97.69 388 VAL A C 1
ATOM 3055 O O . VAL A 1 388 ? 3.262 32.156 -4.984 1 97.69 388 VAL A O 1
ATOM 3058 N N . LEU A 1 389 ? 4.496 30.469 -4.137 1 97.06 389 LEU A N 1
ATOM 3059 C CA . LEU A 1 389 ? 3.357 29.562 -4.086 1 97.06 389 LEU A CA 1
ATOM 3060 C C . LEU A 1 389 ? 2.84 29.422 -2.656 1 97.06 389 LEU A C 1
ATOM 3062 O O . LEU A 1 389 ? 3.559 28.938 -1.775 1 97.06 389 LEU A O 1
ATOM 3066 N N . LEU A 1 390 ? 1.628 29.891 -2.445 1 97.06 390 LEU A N 1
ATOM 3067 C CA . LEU A 1 390 ? 0.935 29.719 -1.173 1 97.06 390 LEU A CA 1
ATOM 3068 C C . LEU A 1 390 ? -0.176 28.672 -1.297 1 97.06 390 LEU A C 1
ATOM 3070 O O . LEU A 1 390 ? -0.764 28.516 -2.369 1 97.06 390 LEU A O 1
ATOM 3074 N N . ALA A 1 391 ? -0.448 27.969 -0.208 1 95.19 391 ALA A N 1
ATOM 3075 C CA . ALA A 1 391 ? -1.569 27.031 -0.184 1 95.19 391 ALA A CA 1
ATOM 3076 C C . ALA A 1 391 ? -2.848 27.719 0.282 1 95.19 391 ALA A C 1
ATOM 3078 O O . ALA A 1 391 ? -3.1 27.828 1.484 1 95.19 391 ALA A O 1
ATOM 3079 N N . SER A 1 392 ? -3.682 28.047 -0.756 1 96 392 SER A N 1
ATOM 3080 C CA . SER A 1 392 ? -4.969 28.625 -0.401 1 96 392 SER A CA 1
ATOM 3081 C C . SER A 1 392 ? -5.777 27.688 0.492 1 96 392 SER A C 1
ATOM 3083 O O . SER A 1 392 ? -5.738 26.469 0.316 1 96 392 SER A O 1
ATOM 3085 N N . GLY A 1 393 ? -6.535 28.297 1.428 1 97.38 393 GLY A N 1
ATOM 3086 C CA . GLY A 1 393 ? -7.418 27.5 2.271 1 97.38 393 GLY A CA 1
ATOM 3087 C C . GLY A 1 393 ? -8.445 26.703 1.482 1 97.38 393 GLY A C 1
ATOM 3088 O O . GLY A 1 393 ? -9.055 25.781 2.01 1 97.38 393 GLY A O 1
ATOM 3089 N N . ASP A 1 394 ? -8.656 27.062 0.223 1 95.88 394 ASP A N 1
ATOM 3090 C CA . ASP A 1 394 ? -9.57 26.312 -0.631 1 95.88 394 ASP A CA 1
ATOM 3091 C C . ASP A 1 394 ? -9.164 24.844 -0.716 1 95.88 394 ASP A C 1
ATOM 3093 O O . ASP A 1 394 ? -10.016 23.969 -0.892 1 95.88 394 ASP A O 1
ATOM 3097 N N . LYS A 1 395 ? -7.922 24.547 -0.535 1 94.5 395 LYS A N 1
ATOM 3098 C CA . LYS A 1 395 ? -7.402 23.188 -0.656 1 94.5 395 LYS A CA 1
ATOM 3099 C C . LYS A 1 395 ? -7.637 22.391 0.627 1 94.5 395 LYS A C 1
ATOM 3101 O O . LYS A 1 395 ? -7.535 21.172 0.631 1 94.5 395 LYS A O 1
ATOM 3106 N N . CYS A 1 396 ? -7.992 23.031 1.683 1 97.44 396 CYS A N 1
ATOM 3107 C CA . CYS A 1 396 ? -8.078 22.391 2.988 1 97.44 396 CYS A CA 1
ATOM 3108 C C . CYS A 1 396 ? -9.523 22.109 3.365 1 97.44 396 CYS A C 1
ATOM 3110 O O . CYS A 1 396 ? -9.844 21.938 4.543 1 97.44 396 CYS A O 1
ATOM 3112 N N . GLU A 1 397 ? -10.398 22.078 2.396 1 97.31 397 GLU A N 1
ATOM 3113 C CA . GLU A 1 397 ? -11.82 21.875 2.621 1 97.31 397 GLU A CA 1
ATOM 3114 C C . GLU A 1 397 ? -12.164 20.391 2.707 1 97.31 397 GLU A C 1
ATOM 3116 O O . GLU A 1 397 ? -11.406 19.547 2.236 1 97.31 397 GLU A O 1
ATOM 3121 N N . VAL A 1 398 ? -13.211 20.031 3.363 1 97.69 398 VAL A N 1
ATOM 3122 C CA . VAL A 1 398 ? -13.82 18.719 3.309 1 97.69 398 VAL A CA 1
ATOM 3123 C C . VAL A 1 398 ? -14.719 18.609 2.078 1 97.69 398 VAL A C 1
ATOM 3125 O O . VAL A 1 398 ? -15.609 19.438 1.881 1 97.69 398 VAL A O 1
ATOM 3128 N N . GLU A 1 399 ? -14.406 17.625 1.271 1 95.81 399 GLU A N 1
ATOM 3129 C CA . GLU A 1 399 ? -15.188 17.453 0.045 1 95.81 399 GLU A CA 1
ATOM 3130 C C . GLU A 1 399 ? -16.672 17.344 0.346 1 95.81 399 GLU A C 1
ATOM 3132 O O . GLU A 1 399 ? -17.078 16.562 1.214 1 95.81 399 GLU A O 1
ATOM 3137 N N . GLY A 1 400 ? -17.469 18.141 -0.386 1 95.06 400 GLY A N 1
ATOM 3138 C CA . GLY A 1 400 ? -18.922 18.094 -0.234 1 95.06 400 GLY A CA 1
ATOM 3139 C C . GLY A 1 400 ? -19.422 18.922 0.927 1 95.06 400 GLY A C 1
ATOM 3140 O O . GLY A 1 400 ? -20.625 19.078 1.115 1 95.06 400 GLY A O 1
ATOM 3141 N N . ASP A 1 401 ? -18.594 19.5 1.765 1 97.19 401 ASP A N 1
ATOM 3142 C CA . ASP A 1 401 ? -18.984 20.312 2.916 1 97.19 401 ASP A CA 1
ATOM 3143 C C . ASP A 1 401 ? -17.953 21.406 3.178 1 97.19 401 ASP A C 1
ATOM 3145 O O . ASP A 1 401 ? -17.312 21.422 4.23 1 97.19 401 ASP A O 1
ATOM 3149 N N . CYS A 1 402 ? -17.922 22.391 2.367 1 96.5 402 CYS A N 1
ATOM 3150 C CA . CYS A 1 402 ? -16.906 23.438 2.363 1 96.5 402 CYS A CA 1
ATOM 3151 C C . CYS A 1 402 ? -17.266 24.562 3.33 1 96.5 402 CYS A C 1
ATOM 3153 O O . CYS A 1 402 ? -18.453 24.828 3.551 1 96.5 402 CYS A O 1
ATOM 3155 N N . ARG A 1 403 ? -16.203 25.172 3.926 1 96.69 403 ARG A N 1
ATOM 3156 C CA . ARG A 1 403 ? -16.359 26.344 4.785 1 96.69 403 ARG A CA 1
ATOM 3157 C C . ARG A 1 403 ? -15.773 27.594 4.133 1 96.69 403 ARG A C 1
ATOM 3159 O O . ARG A 1 403 ? -15.727 28.656 4.75 1 96.69 403 ARG A O 1
ATOM 3166 N N . HIS A 1 404 ? -15.234 27.453 2.949 1 96.69 404 HIS A N 1
ATOM 3167 C CA . HIS A 1 404 ? -14.664 28.531 2.152 1 96.69 404 HIS A CA 1
ATOM 3168 C C . HIS A 1 404 ? -13.469 29.156 2.852 1 96.69 404 HIS A C 1
ATOM 3170 O O . HIS A 1 404 ? -13.391 30.391 2.98 1 96.69 404 HIS A O 1
ATOM 3176 N N . TRP A 1 405 ? -12.625 28.344 3.312 1 96.75 405 TRP A N 1
ATOM 3177 C CA . TRP A 1 405 ? -11.43 28.781 4.027 1 96.75 405 TRP A CA 1
ATOM 3178 C C . TRP A 1 405 ? -10.547 29.641 3.135 1 96.75 405 TRP A C 1
ATOM 3180 O O . TRP A 1 405 ? -9.781 30.484 3.629 1 96.75 405 TRP A O 1
ATOM 3190 N N . GLY A 1 406 ? -10.664 29.484 1.824 1 96 406 GLY A N 1
ATOM 3191 C CA . GLY A 1 406 ? -9.82 30.188 0.868 1 96 406 GLY A CA 1
ATOM 3192 C C . GLY A 1 406 ? -10.133 31.672 0.769 1 96 406 GLY A C 1
ATOM 3193 O O . GLY A 1 406 ? -9.352 32.438 0.214 1 96 406 GLY A O 1
ATOM 3194 N N . LEU A 1 407 ? -11.227 32.062 1.335 1 95.69 407 LEU A N 1
ATOM 3195 C CA . LEU A 1 407 ? -11.586 33.5 1.306 1 95.69 407 LEU A CA 1
ATOM 3196 C C . LEU A 1 407 ? -10.586 34.312 2.094 1 95.69 407 LEU A C 1
ATOM 3198 O O . LEU A 1 407 ? -10.297 35.469 1.726 1 95.69 407 LEU A O 1
ATOM 3202 N N . HIS A 1 408 ? -9.992 33.688 3.145 1 95.62 408 HIS A N 1
ATOM 3203 C CA . HIS A 1 408 ? -9.18 34.531 4 1 95.62 408 HIS A CA 1
ATOM 3204 C C . HIS A 1 408 ? -7.914 33.812 4.457 1 95.62 408 HIS A C 1
ATOM 3206 O O . HIS A 1 408 ? -6.988 34.469 4.969 1 95.62 408 HIS A O 1
ATOM 3212 N N . SER A 1 409 ? -7.812 32.562 4.23 1 97.69 409 SER A N 1
ATOM 3213 C CA . SER A 1 409 ? -6.762 31.844 4.945 1 97.69 409 SER A CA 1
ATOM 3214 C C . SER A 1 409 ? -5.82 31.141 3.98 1 97.69 409 SER A C 1
ATOM 3216 O O . SER A 1 409 ? -6.195 30.844 2.846 1 97.69 409 SER A O 1
ATOM 3218 N N . VAL A 1 410 ? -4.609 30.953 4.492 1 97.88 410 VAL A N 1
ATOM 3219 C CA . VAL A 1 410 ? -3.533 30.281 3.768 1 97.88 410 VAL A CA 1
ATOM 3220 C C . VAL A 1 410 ? -2.752 29.391 4.723 1 97.88 410 VAL A C 1
ATOM 3222 O O . VAL A 1 410 ? -2.504 29.75 5.871 1 97.88 410 VAL A O 1
ATOM 3225 N N . ARG A 1 411 ? -2.416 28.156 4.238 1 98.06 411 ARG A N 1
ATOM 3226 C CA . ARG A 1 411 ? -1.491 27.312 4.973 1 98.06 411 ARG A CA 1
ATOM 3227 C C . ARG A 1 411 ? -0.049 27.562 4.551 1 98.06 411 ARG A C 1
ATOM 3229 O O . ARG A 1 411 ? 0.254 27.625 3.359 1 98.06 411 ARG A O 1
ATOM 3236 N N . LEU A 1 412 ? 0.819 27.734 5.488 1 97.88 412 LEU A N 1
ATOM 3237 C CA . LEU A 1 412 ? 2.252 27.844 5.238 1 97.88 412 LEU A CA 1
ATOM 3238 C C . LEU A 1 412 ? 2.994 26.609 5.75 1 97.88 412 LEU A C 1
ATOM 3240 O O . LEU A 1 412 ? 2.748 26.156 6.867 1 97.88 412 LEU A O 1
ATOM 3244 N N . CYS A 1 413 ? 3.854 26.172 4.957 1 96.69 413 CYS A N 1
ATOM 3245 C CA . CYS A 1 413 ? 4.715 25.062 5.363 1 96.69 413 CYS A CA 1
ATOM 3246 C C . CYS A 1 413 ? 6.055 25.562 5.875 1 96.69 413 CYS A C 1
ATOM 3248 O O . CYS A 1 413 ? 6.75 26.312 5.176 1 96.69 413 CYS A O 1
ATOM 3250 N N . LEU A 1 414 ? 6.445 25.078 7.027 1 94.62 414 LEU A N 1
ATOM 3251 C CA . LEU A 1 414 ? 7.676 25.5 7.691 1 94.62 414 LEU A CA 1
ATOM 3252 C C . LEU A 1 414 ? 8.82 24.531 7.391 1 94.62 414 LEU A C 1
ATOM 3254 O O . LEU A 1 414 ? 9.992 24.906 7.5 1 94.62 414 LEU A O 1
ATOM 3258 N N . SER A 1 415 ? 8.453 23.375 7.047 1 95.88 415 SER A N 1
ATOM 3259 C CA . SER A 1 415 ? 9.453 22.312 7.012 1 95.88 415 SER A CA 1
ATOM 3260 C C . SER A 1 415 ? 10.25 22.344 5.715 1 95.88 415 SER A C 1
ATOM 3262 O O . SER A 1 415 ? 11.391 21.891 5.672 1 95.88 415 SER A O 1
ATOM 3264 N N . TYR A 1 416 ? 9.711 22.938 4.664 1 95.5 416 TYR A N 1
ATOM 3265 C CA . TYR A 1 416 ? 10.258 22.75 3.326 1 95.5 416 TYR A CA 1
ATOM 3266 C C . TYR A 1 416 ? 11.281 23.828 2.996 1 95.5 416 TYR A C 1
ATOM 3268 O O . TYR A 1 416 ? 12.383 23.531 2.529 1 95.5 416 TYR A O 1
ATOM 3276 N N . LEU A 1 417 ? 11.031 25.094 3.316 1 95.56 417 LEU A N 1
ATOM 3277 C CA . LEU A 1 417 ? 11.812 26.25 2.881 1 95.56 417 LEU A CA 1
ATOM 3278 C C . LEU A 1 417 ? 12.867 26.609 3.92 1 95.56 417 LEU A C 1
ATOM 3280 O O . LEU A 1 417 ? 12.672 26.375 5.117 1 95.56 417 LEU A O 1
ATOM 3284 N N . THR A 1 418 ? 13.906 27.203 3.459 1 95.12 418 THR A N 1
ATOM 3285 C CA . THR A 1 418 ? 14.898 27.797 4.352 1 95.12 418 THR A CA 1
ATOM 3286 C C . THR A 1 418 ? 14.398 29.141 4.875 1 95.12 418 THR A C 1
ATOM 3288 O O . THR A 1 418 ? 13.43 29.703 4.355 1 95.12 418 THR A O 1
ATOM 3291 N N . GLU A 1 419 ? 15.07 29.625 5.848 1 96.62 419 GLU A N 1
ATOM 3292 C CA . GLU A 1 419 ? 14.719 30.938 6.398 1 96.62 419 GLU A CA 1
ATOM 3293 C C . GLU A 1 419 ? 14.875 32.031 5.352 1 96.62 419 GLU A C 1
ATOM 3295 O O . GLU A 1 419 ? 14.086 32.969 5.316 1 96.62 419 GLU A O 1
ATOM 3300 N N . GLU A 1 420 ? 15.906 31.906 4.547 1 96.38 420 GLU A N 1
ATOM 3301 C CA . GLU A 1 420 ? 16.141 32.875 3.498 1 96.38 420 GLU A CA 1
ATOM 3302 C C . GLU A 1 420 ? 14.992 32.906 2.492 1 96.38 420 GLU A C 1
ATOM 3304 O O . GLU A 1 420 ? 14.523 33.969 2.109 1 96.38 420 GLU A O 1
ATOM 3309 N N . GLU A 1 421 ? 14.602 31.766 2.078 1 96 421 GLU A N 1
ATOM 3310 C CA . GLU A 1 421 ? 13.492 31.656 1.143 1 96 421 GLU A CA 1
ATOM 3311 C C . GLU A 1 421 ? 12.195 32.188 1.76 1 96 421 GLU A C 1
ATOM 3313 O O . GLU A 1 421 ? 11.422 32.875 1.098 1 96 421 GLU A O 1
ATOM 3318 N N . MET A 1 422 ? 11.992 31.906 3 1 97.38 422 MET A N 1
ATOM 3319 C CA . MET A 1 422 ? 10.805 32.375 3.715 1 97.38 422 MET A CA 1
ATOM 3320 C C . MET A 1 422 ? 10.773 33.906 3.779 1 97.38 422 MET A C 1
ATOM 3322 O O . MET A 1 422 ? 9.727 34.5 3.576 1 97.38 422 MET A O 1
ATOM 3326 N N . THR A 1 423 ? 11.906 34.406 4.07 1 98 423 THR A N 1
ATOM 3327 C CA . THR A 1 423 ? 12.016 35.875 4.188 1 98 423 THR A CA 1
ATOM 3328 C C . THR A 1 423 ? 11.656 36.531 2.863 1 98 423 THR A C 1
ATOM 3330 O O . THR A 1 423 ? 10.836 37.469 2.83 1 98 423 THR A O 1
ATOM 3333 N N . GLU A 1 424 ? 12.266 36.062 1.84 1 97.88 424 GLU A N 1
ATOM 3334 C CA . GLU A 1 424 ? 11.992 36.594 0.519 1 97.88 424 GLU A CA 1
ATOM 3335 C C . GLU A 1 424 ? 10.516 36.438 0.152 1 97.88 424 GLU A C 1
ATOM 3337 O O . GLU A 1 424 ? 9.883 37.406 -0.308 1 97.88 424 GLU A O 1
ATOM 3342 N N . GLY A 1 425 ? 9.992 35.281 0.37 1 98.12 425 GLY A N 1
ATOM 3343 C CA . GLY A 1 425 ? 8.609 35 0.005 1 98.12 425 GLY A CA 1
ATOM 3344 C C . GLY A 1 425 ? 7.609 35.844 0.762 1 98.12 425 GLY A C 1
ATOM 3345 O O . GLY A 1 425 ? 6.656 36.344 0.176 1 98.12 425 GLY A O 1
ATOM 3346 N N . VAL A 1 426 ? 7.801 36.031 2.023 1 98.25 426 VAL A N 1
ATOM 3347 C CA . VAL A 1 426 ? 6.855 36.781 2.85 1 98.25 426 VAL A CA 1
ATOM 3348 C C . VAL A 1 426 ? 6.93 38.281 2.518 1 98.25 426 VAL A C 1
ATOM 3350 O O . VAL A 1 426 ? 5.914 38.969 2.521 1 98.25 426 VAL A O 1
ATOM 3353 N N . LYS A 1 427 ? 8.102 38.781 2.242 1 98 427 LYS A N 1
ATOM 3354 C CA . LYS A 1 427 ? 8.234 40.188 1.819 1 98 427 LYS A CA 1
ATOM 3355 C C . LYS A 1 427 ? 7.441 40.438 0.546 1 98 427 LYS A C 1
ATOM 3357 O O . LYS A 1 427 ? 6.742 41.469 0.448 1 98 427 LYS A O 1
ATOM 3362 N N . ILE A 1 428 ? 7.617 39.562 -0.382 1 98.12 428 ILE A N 1
ATOM 3363 C CA . ILE A 1 428 ? 6.875 39.688 -1.63 1 98.12 428 ILE A CA 1
ATOM 3364 C C . ILE A 1 428 ? 5.375 39.625 -1.347 1 98.12 428 ILE A C 1
ATOM 3366 O O . ILE A 1 428 ? 4.602 40.438 -1.887 1 98.12 428 ILE A O 1
ATOM 3370 N N . TRP A 1 429 ? 4.957 38.656 -0.488 1 98.19 429 TRP A N 1
ATOM 3371 C CA . TRP A 1 429 ? 3.559 38.5 -0.104 1 98.19 429 TRP A CA 1
ATOM 3372 C C . TRP A 1 429 ? 3.012 39.812 0.49 1 98.19 429 TRP A C 1
ATOM 3374 O O . TRP A 1 429 ? 1.934 40.25 0.107 1 98.19 429 TRP A O 1
ATOM 3384 N N . GLY A 1 430 ? 3.752 40.406 1.376 1 97.25 430 GLY A N 1
ATOM 3385 C CA . GLY A 1 430 ? 3.344 41.688 1.978 1 97.25 430 GLY A CA 1
ATOM 3386 C C . GLY A 1 430 ? 3.139 42.781 0.962 1 97.25 430 GLY A C 1
ATOM 3387 O O . GLY A 1 430 ? 2.154 43.531 1.032 1 97.25 430 GLY A O 1
ATOM 3388 N N . ARG A 1 431 ? 4.043 42.875 0.04 1 96.38 431 ARG A N 1
ATOM 3389 C CA . ARG A 1 431 ? 3.953 43.906 -0.999 1 96.38 431 ARG A CA 1
ATOM 3390 C C . ARG A 1 431 ? 2.711 43.688 -1.858 1 96.38 431 ARG A C 1
ATOM 3392 O O . ARG A 1 431 ? 2.018 44.656 -2.193 1 96.38 431 ARG A O 1
ATOM 3399 N N . VAL A 1 432 ? 2.516 42.438 -2.195 1 96.81 432 VAL A N 1
ATOM 3400 C CA . VAL A 1 432 ? 1.381 42.125 -3.055 1 96.81 432 VAL A CA 1
ATOM 3401 C C . VAL A 1 432 ? 0.076 42.406 -2.32 1 96.81 432 VAL A C 1
ATOM 3403 O O . VAL A 1 432 ? -0.903 42.844 -2.93 1 96.81 432 VAL A O 1
ATOM 3406 N N . CYS A 1 433 ? 0.006 42.219 -1.017 1 95.38 433 CYS A N 1
ATOM 3407 C CA . CYS A 1 433 ? -1.178 42.531 -0.224 1 95.38 433 CYS A CA 1
ATOM 3408 C C . CYS A 1 433 ? -1.521 44 -0.319 1 95.38 433 CYS A C 1
ATOM 3410 O O . CYS A 1 433 ? -2.695 44.375 -0.389 1 95.38 433 CYS A O 1
ATOM 3412 N N . GLU A 1 434 ? -0.549 44.781 -0.378 1 89.75 434 GLU A N 1
ATOM 3413 C CA . GLU A 1 434 ? -0.763 46.25 -0.438 1 89.75 434 GLU A CA 1
ATOM 3414 C C . GLU A 1 434 ? -1.475 46.625 -1.728 1 89.75 434 GLU A C 1
ATOM 3416 O O . GLU A 1 434 ? -2.246 47.594 -1.744 1 89.75 434 GLU A O 1
ATOM 3421 N N . ALA A 1 435 ? -1.242 45.844 -2.676 1 87.06 435 ALA A N 1
ATOM 3422 C CA . ALA A 1 435 ? -1.822 46.125 -3.986 1 87.06 435 ALA A CA 1
ATOM 3423 C C . ALA A 1 435 ? -3.234 45.562 -4.098 1 87.06 435 ALA A C 1
ATOM 3425 O O . ALA A 1 435 ? -3.959 45.875 -5.047 1 87.06 435 ALA A O 1
ATOM 3426 N N . HIS A 1 436 ? -3.635 44.781 -3.221 1 84.56 436 HIS A N 1
ATOM 3427 C CA . HIS A 1 436 ? -4.91 44.062 -3.344 1 84.56 436 HIS A CA 1
ATOM 3428 C C . HIS A 1 436 ? -5.852 44.438 -2.205 1 84.56 436 HIS A C 1
ATOM 3430 O O . HIS A 1 436 ? -6.66 43.625 -1.773 1 84.56 436 HIS A O 1
ATOM 3436 N N . ILE A 1 437 ? -5.68 45.562 -1.725 1 77.94 437 ILE A N 1
ATOM 3437 C CA . ILE A 1 437 ? -6.641 46.062 -0.736 1 77.94 437 ILE A CA 1
ATOM 3438 C C . ILE A 1 437 ? -7.988 46.312 -1.407 1 77.94 437 ILE A C 1
ATOM 3440 O O . ILE A 1 437 ? -8.055 46.906 -2.48 1 77.94 437 ILE A O 1
ATOM 3444 N N . ILE A 1 438 ? -9.008 45.5 -0.965 1 71 438 ILE A N 1
ATOM 3445 C CA . ILE A 1 438 ? -10.336 45.719 -1.519 1 71 438 ILE A CA 1
ATOM 3446 C C . ILE A 1 438 ? -10.797 47.125 -1.186 1 71 438 ILE A C 1
ATOM 3448 O O . ILE A 1 438 ? -10.828 47.531 -0.017 1 71 438 ILE A O 1
ATOM 3452 N N . THR A 1 439 ? -10.43 48.125 -1.864 1 57.38 439 THR A N 1
ATOM 3453 C CA . THR A 1 439 ? -10.953 49.469 -1.65 1 57.38 439 THR A CA 1
ATOM 3454 C C . THR A 1 439 ? -12.477 49.438 -1.562 1 57.38 439 THR A C 1
ATOM 3456 O O . THR A 1 439 ? -13.148 48.844 -2.42 1 57.38 439 THR A O 1
ATOM 3459 N N . GLY A 1 440 ? -13.039 49.312 -0.326 1 44.16 440 GLY A N 1
ATOM 3460 C CA . GLY A 1 440 ? -14.453 49.656 -0.23 1 44.16 440 GLY A CA 1
ATOM 3461 C C . GLY A 1 440 ? -14.852 50.844 -1.072 1 44.16 440 GLY A C 1
ATOM 3462 O O . GLY A 1 440 ? -14.008 51.688 -1.415 1 44.16 440 GLY A O 1
ATOM 3463 N N . MET B 1 1 ? 13.531 -28.984 18.172 1 49.19 1 MET B N 1
ATOM 3464 C CA . MET B 1 1 ? 12.492 -29.406 17.234 1 49.19 1 MET B CA 1
ATOM 3465 C C . MET B 1 1 ? 12.984 -29.281 15.789 1 49.19 1 MET B C 1
ATOM 3467 O O . MET B 1 1 ? 13.789 -28.406 15.477 1 49.19 1 MET B O 1
ATOM 3471 N N . LYS B 1 2 ? 12.711 -30.359 15.023 1 68.19 2 LYS B N 1
ATOM 3472 C CA . LYS B 1 2 ? 13.211 -30.406 13.648 1 68.19 2 LYS B CA 1
ATOM 3473 C C . LYS B 1 2 ? 12.484 -29.406 12.766 1 68.19 2 LYS B C 1
ATOM 3475 O O . LYS B 1 2 ? 11.273 -29.219 12.891 1 68.19 2 LYS B O 1
ATOM 3480 N N . THR B 1 3 ? 13.203 -28.625 12.031 1 85.38 3 THR B N 1
ATOM 3481 C CA . THR B 1 3 ? 12.641 -27.672 11.078 1 85.38 3 THR B CA 1
ATOM 3482 C C . THR B 1 3 ? 11.781 -28.406 10.047 1 85.38 3 THR B C 1
ATOM 3484 O O . THR B 1 3 ? 12.195 -29.406 9.477 1 85.38 3 THR B O 1
ATOM 3487 N N . PRO B 1 4 ? 10.562 -28.016 9.992 1 93.06 4 PRO B N 1
ATO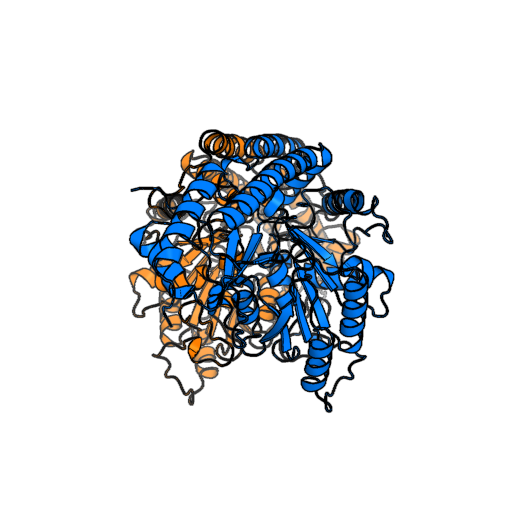M 3488 C CA . PRO B 1 4 ? 9.703 -28.672 9 1 93.06 4 PRO B CA 1
ATOM 3489 C C . PRO B 1 4 ? 10.227 -28.516 7.57 1 93.06 4 PRO B C 1
ATOM 3491 O O . PRO B 1 4 ? 10.898 -27.516 7.262 1 93.06 4 PRO B O 1
ATOM 3494 N N . ILE B 1 5 ? 10 -29.547 6.762 1 96.38 5 ILE B N 1
ATOM 3495 C CA . ILE B 1 5 ? 10.195 -29.453 5.32 1 96.38 5 ILE B CA 1
ATOM 3496 C C . ILE B 1 5 ? 8.945 -28.844 4.676 1 96.38 5 ILE B C 1
ATOM 3498 O O . ILE B 1 5 ? 7.922 -29.516 4.543 1 96.38 5 ILE B O 1
ATOM 3502 N N . ASN B 1 6 ? 9.039 -27.594 4.262 1 95.31 6 ASN B N 1
ATOM 3503 C CA . ASN B 1 6 ? 7.863 -26.797 3.916 1 95.31 6 ASN B CA 1
ATOM 3504 C C . ASN B 1 6 ? 7.746 -26.609 2.408 1 95.31 6 ASN B C 1
ATOM 3506 O O . ASN B 1 6 ? 8.273 -25.625 1.863 1 95.31 6 ASN B O 1
ATOM 3510 N N . PHE B 1 7 ? 6.93 -27.438 1.772 1 96.56 7 PHE B N 1
ATOM 3511 C CA . PHE B 1 7 ? 6.676 -27.297 0.343 1 96.56 7 PHE B CA 1
ATOM 3512 C C . PHE B 1 7 ? 5.578 -26.281 0.087 1 96.56 7 PHE B C 1
ATOM 3514 O O . PHE B 1 7 ? 5.289 -25.953 -1.064 1 96.56 7 PHE B O 1
ATOM 3521 N N . PHE B 1 8 ? 5.016 -25.688 1.143 1 92.94 8 PHE B N 1
ATOM 3522 C CA . PHE B 1 8 ? 3.85 -24.812 1.046 1 92.94 8 PHE B CA 1
ATOM 3523 C C . PHE B 1 8 ? 4.273 -23.375 0.757 1 92.94 8 PHE B C 1
ATOM 3525 O O . PHE B 1 8 ? 3.639 -22.688 -0.043 1 92.94 8 PHE B O 1
ATOM 3532 N N . ARG B 1 9 ? 5.297 -22.938 1.313 1 89.38 9 ARG B N 1
ATOM 3533 C CA . ARG B 1 9 ? 5.684 -21.531 1.309 1 89.38 9 ARG B CA 1
ATOM 3534 C C . ARG B 1 9 ? 6.234 -21.109 -0.052 1 89.38 9 ARG B C 1
ATOM 3536 O O . ARG B 1 9 ? 7.309 -21.562 -0.456 1 89.38 9 ARG B O 1
ATOM 3543 N N . GLY B 1 10 ? 5.488 -20.219 -0.728 1 92.31 10 GLY B N 1
ATOM 3544 C CA . GLY B 1 10 ? 5.934 -19.688 -2.004 1 92.31 10 GLY B CA 1
ATOM 3545 C C . GLY B 1 10 ? 6.895 -18.516 -1.857 1 92.31 10 GLY B C 1
ATOM 3546 O O . GLY B 1 10 ? 6.629 -17.422 -2.355 1 92.31 10 GLY B O 1
ATOM 3547 N N . HIS B 1 11 ? 7.949 -18.672 -1.107 1 93.19 11 HIS B N 1
ATOM 3548 C CA . HIS B 1 11 ? 8.953 -17.672 -0.804 1 93.19 11 HIS B CA 1
ATOM 3549 C C . HIS B 1 11 ? 10.297 -18.016 -1.432 1 93.19 11 HIS B C 1
ATOM 3551 O O . HIS B 1 11 ? 10.539 -19.172 -1.779 1 93.19 11 HIS B O 1
ATOM 3557 N N . PRO B 1 12 ? 11.188 -17.031 -1.616 1 94.44 12 PRO B N 1
ATOM 3558 C CA . PRO B 1 12 ? 12.57 -17.359 -2.002 1 94.44 12 PRO B CA 1
ATOM 3559 C C . PRO B 1 12 ? 13.367 -17.984 -0.868 1 94.44 12 PRO B C 1
ATOM 3561 O O . PRO B 1 12 ? 13.055 -17.781 0.306 1 94.44 12 PRO B O 1
ATOM 3564 N N . THR B 1 13 ? 14.336 -18.781 -1.273 1 95.12 13 THR B N 1
ATOM 3565 C CA . THR B 1 13 ? 15.312 -19.234 -0.291 1 95.12 13 THR B CA 1
ATOM 3566 C C . THR B 1 13 ? 16.062 -18.062 0.304 1 95.12 13 THR B C 1
ATOM 3568 O O . THR B 1 13 ? 16.609 -17.219 -0.43 1 95.12 13 THR B O 1
ATOM 3571 N N . SER B 1 14 ? 16.156 -18.047 1.586 1 94.75 14 SER B N 1
ATOM 3572 C CA . SER B 1 14 ? 16.75 -16.891 2.271 1 94.75 14 SER B CA 1
ATOM 3573 C C . SER B 1 14 ? 18.188 -16.672 1.839 1 94.75 14 SER B C 1
ATOM 3575 O O . SER B 1 14 ? 18.641 -15.539 1.675 1 94.75 14 SER B O 1
ATOM 3577 N N . SER B 1 15 ? 18.891 -17.766 1.616 1 95.69 15 SER B N 1
ATOM 3578 C CA . SER B 1 15 ? 20.328 -17.672 1.311 1 95.69 15 SER B CA 1
ATOM 3579 C C . SER B 1 15 ? 20.547 -17.203 -0.121 1 95.69 15 SER B C 1
ATOM 3581 O O . SER B 1 15 ? 21.672 -16.844 -0.49 1 95.69 15 SER B O 1
ATOM 3583 N N . LEU B 1 16 ? 19.516 -17.188 -0.96 1 97.31 16 LEU B N 1
ATOM 3584 C CA . LEU B 1 16 ? 19.656 -16.75 -2.344 1 97.31 16 LEU B CA 1
ATOM 3585 C C . LEU B 1 16 ? 19.328 -15.258 -2.473 1 97.31 16 LEU B C 1
ATOM 3587 O O . LEU B 1 16 ? 19.516 -14.672 -3.541 1 97.31 16 LEU B O 1
ATOM 3591 N N . LEU B 1 17 ? 18.891 -14.648 -1.385 1 98.06 17 LEU B N 1
ATOM 3592 C CA . LEU B 1 17 ? 18.531 -13.242 -1.43 1 98.06 17 LEU B CA 1
ATOM 3593 C C . LEU B 1 17 ? 19.781 -12.359 -1.494 1 98.06 17 LEU B C 1
ATOM 3595 O O . LEU B 1 17 ? 20.781 -12.656 -0.839 1 98.06 17 LEU B O 1
ATOM 3599 N N . PRO B 1 18 ? 19.703 -11.312 -2.223 1 98.5 18 PRO B N 1
ATOM 3600 C CA . PRO B 1 18 ? 20.891 -10.531 -2.531 1 98.5 18 PRO B CA 1
ATOM 3601 C C . PRO B 1 18 ? 21.188 -9.461 -1.481 1 98.5 18 PRO B C 1
ATOM 3603 O O . PRO B 1 18 ? 21.312 -8.281 -1.817 1 98.5 18 PRO B O 1
ATOM 3606 N N . TYR B 1 19 ? 21.438 -9.844 -0.263 1 98.44 19 TYR B N 1
ATOM 3607 C CA . TYR B 1 19 ? 21.688 -8.93 0.845 1 98.44 19 TYR B CA 1
ATOM 3608 C C . TYR B 1 19 ? 22.906 -8.055 0.573 1 98.44 19 TYR B C 1
ATOM 3610 O O . TYR B 1 19 ? 22.859 -6.836 0.754 1 98.44 19 TYR B O 1
ATOM 3618 N N . GLY B 1 20 ? 24 -8.688 0.144 1 98.5 20 GLY B N 1
ATOM 3619 C CA . GLY B 1 20 ? 25.203 -7.93 -0.146 1 98.5 20 GLY B CA 1
ATOM 3620 C C . GLY B 1 20 ? 25 -6.902 -1.245 1 98.5 20 GLY B C 1
ATOM 3621 O O . GLY B 1 20 ? 25.438 -5.754 -1.111 1 98.5 20 GLY B O 1
ATOM 3622 N N . GLU B 1 21 ? 24.391 -7.297 -2.375 1 98.75 21 GLU B N 1
ATOM 3623 C CA . GLU B 1 21 ? 24.125 -6.418 -3.51 1 98.75 21 GLU B CA 1
ATOM 3624 C C . GLU B 1 21 ? 23.25 -5.242 -3.109 1 98.75 21 GLU B C 1
ATOM 3626 O O . GLU B 1 21 ? 23.453 -4.113 -3.561 1 98.75 21 GLU B O 1
ATOM 3631 N N . ILE B 1 22 ? 22.266 -5.48 -2.221 1 98.75 22 ILE B N 1
ATOM 3632 C CA . ILE B 1 22 ? 21.359 -4.426 -1.771 1 98.75 22 ILE B CA 1
ATOM 3633 C C . ILE B 1 22 ? 22.125 -3.453 -0.869 1 98.75 22 ILE B C 1
ATOM 3635 O O . ILE B 1 22 ? 21.891 -2.242 -0.926 1 98.75 22 ILE B O 1
ATOM 3639 N N . ALA B 1 23 ? 22.984 -3.969 0.031 1 98.62 23 ALA B N 1
ATOM 3640 C CA . ALA B 1 23 ? 23.828 -3.105 0.859 1 98.62 23 ALA B CA 1
ATOM 3641 C C . ALA B 1 23 ? 24.656 -2.154 -0.002 1 98.62 23 ALA B C 1
ATOM 3643 O O . ALA B 1 23 ? 24.703 -0.953 0.269 1 98.62 23 ALA B O 1
ATOM 3644 N N . GLU B 1 24 ? 25.266 -2.695 -1.022 1 98.69 24 GLU B N 1
ATOM 3645 C CA . GLU B 1 24 ? 26.094 -1.893 -1.903 1 98.69 24 GLU B CA 1
ATOM 3646 C C . GLU B 1 24 ? 25.281 -0.858 -2.664 1 98.69 24 GLU B C 1
ATOM 3648 O O . GLU B 1 24 ? 25.688 0.3 -2.785 1 98.69 24 GLU B O 1
ATOM 3653 N N . ALA B 1 25 ? 24.172 -1.282 -3.211 1 98.81 25 ALA B N 1
ATOM 3654 C CA . ALA B 1 25 ? 23.281 -0.362 -3.912 1 98.81 25 ALA B CA 1
ATOM 3655 C C . ALA B 1 25 ? 22.828 0.771 -2.996 1 98.81 25 ALA B C 1
ATOM 3657 O O . ALA B 1 25 ? 22.734 1.926 -3.422 1 98.81 25 ALA B O 1
ATOM 3658 N N . SER B 1 26 ? 22.516 0.438 -1.703 1 98.69 26 SER B N 1
ATOM 3659 C CA . SER B 1 26 ? 22.062 1.436 -0.737 1 98.69 26 SER B CA 1
ATOM 3660 C C . SER B 1 26 ? 23.125 2.516 -0.529 1 98.69 26 SER B C 1
ATOM 3662 O O . SER B 1 26 ? 22.797 3.705 -0.49 1 98.69 26 SER B O 1
ATOM 3664 N N . VAL B 1 27 ? 24.312 2.104 -0.411 1 98.69 27 VAL B N 1
ATOM 3665 C CA . VAL B 1 27 ? 25.406 3.051 -0.205 1 98.69 27 VAL B CA 1
ATOM 3666 C C . VAL B 1 27 ? 25.547 3.949 -1.432 1 98.69 27 VAL B C 1
ATOM 3668 O O . VAL B 1 27 ? 25.625 5.172 -1.306 1 98.69 27 VAL B O 1
ATOM 3671 N N . ARG B 1 28 ? 25.547 3.352 -2.629 1 98.69 28 ARG B N 1
ATOM 3672 C CA . ARG B 1 28 ? 25.719 4.125 -3.854 1 98.69 28 ARG B CA 1
ATOM 3673 C C . ARG B 1 28 ? 24.594 5.145 -4.027 1 98.69 28 ARG B C 1
ATOM 3675 O O . ARG B 1 28 ? 24.859 6.316 -4.312 1 98.69 28 ARG B O 1
ATOM 3682 N N . VAL B 1 29 ? 23.406 4.738 -3.809 1 98.69 29 VAL B N 1
ATOM 3683 C CA . VAL B 1 29 ? 22.234 5.59 -4.023 1 98.69 29 VAL B CA 1
ATOM 3684 C C . VAL B 1 29 ? 22.219 6.699 -2.971 1 98.69 29 VAL B C 1
ATOM 3686 O O . VAL B 1 29 ? 22.078 7.879 -3.307 1 98.69 29 VAL B O 1
ATOM 3689 N N . MET B 1 30 ? 22.359 6.336 -1.688 1 98.62 30 MET B N 1
ATOM 3690 C CA . MET B 1 30 ? 22.219 7.301 -0.599 1 98.62 30 MET B CA 1
ATOM 3691 C C . MET B 1 30 ? 23.344 8.328 -0.637 1 98.62 30 MET B C 1
ATOM 3693 O O . MET B 1 30 ? 23.109 9.508 -0.378 1 98.62 30 MET B O 1
ATOM 3697 N N . ARG B 1 31 ? 24.516 7.887 -0.98 1 98 31 ARG B N 1
ATOM 3698 C CA . ARG B 1 31 ? 25.641 8.82 -1.019 1 98 31 ARG B CA 1
ATOM 3699 C C . ARG B 1 31 ? 25.484 9.828 -2.146 1 98 31 ARG B C 1
ATOM 3701 O O . ARG B 1 31 ? 25.844 11 -1.995 1 98 31 ARG B O 1
ATOM 3708 N N . LYS B 1 32 ? 24.984 9.344 -3.262 1 97.88 32 LYS B N 1
ATOM 3709 C CA . LYS B 1 32 ? 24.703 10.25 -4.367 1 97.88 32 LYS B CA 1
ATOM 3710 C C . LYS B 1 32 ? 23.797 11.391 -3.916 1 97.88 32 LYS B C 1
ATOM 3712 O O . LYS B 1 32 ? 24.047 12.555 -4.219 1 97.88 32 LYS B O 1
ATOM 3717 N N . PHE B 1 33 ? 22.828 11.102 -3.152 1 97.62 33 PHE B N 1
ATOM 3718 C CA . PHE B 1 33 ? 21.844 12.109 -2.764 1 97.62 33 PHE B CA 1
ATOM 3719 C C . PHE B 1 33 ? 22.266 12.82 -1.485 1 97.62 33 PHE B C 1
ATOM 3721 O O . PHE B 1 33 ? 21.75 13.891 -1.161 1 97.62 33 PHE B O 1
ATOM 3728 N N . GLN B 1 34 ? 23.156 12.203 -0.718 1 97.31 34 GLN B N 1
ATOM 3729 C CA . GLN B 1 34 ? 23.781 12.945 0.373 1 97.31 34 GLN B CA 1
ATOM 3730 C C . GLN B 1 34 ? 24.594 14.117 -0.157 1 97.31 34 GLN B C 1
ATOM 3732 O O . GLN B 1 34 ? 24.578 15.203 0.426 1 97.31 34 GLN B O 1
ATOM 3737 N N . GLU B 1 35 ? 25.234 13.867 -1.26 1 97.5 35 GLU B N 1
ATOM 3738 C CA . GLU B 1 35 ? 26.078 14.883 -1.886 1 97.5 35 GLU B CA 1
ATOM 3739 C C . GLU B 1 35 ? 25.234 15.93 -2.605 1 97.5 35 GLU B C 1
ATOM 3741 O O . GLU B 1 35 ? 25.578 17.109 -2.619 1 97.5 35 GLU B O 1
ATOM 3746 N N . ARG B 1 36 ? 24.125 15.43 -3.186 1 96.25 36 ARG B N 1
ATOM 3747 C CA . ARG B 1 36 ? 23.234 16.312 -3.93 1 96.25 36 ARG B CA 1
ATOM 3748 C C . ARG B 1 36 ? 21.781 16.078 -3.531 1 96.25 36 ARG B C 1
ATOM 3750 O O . ARG B 1 36 ? 20.984 15.602 -4.332 1 96.25 36 ARG B O 1
ATOM 3757 N N . PRO B 1 37 ? 21.484 16.578 -2.363 1 93.19 37 PRO B N 1
ATOM 3758 C CA . PRO B 1 37 ? 20.125 16.344 -1.883 1 93.19 37 PRO B CA 1
ATOM 3759 C C . PRO B 1 37 ? 19.062 17.078 -2.725 1 93.19 37 PRO B C 1
ATOM 3761 O O . PRO B 1 37 ? 17.891 16.734 -2.66 1 93.19 37 PRO B O 1
ATOM 3764 N N . ASP B 1 38 ? 19.438 17.984 -3.504 1 89.62 38 ASP B N 1
ATOM 3765 C CA . ASP B 1 38 ? 18.531 18.797 -4.297 1 89.62 38 ASP B CA 1
ATOM 3766 C C . ASP B 1 38 ? 18.422 18.281 -5.73 1 89.62 38 ASP B C 1
ATOM 3768 O O . ASP B 1 38 ? 17.859 18.938 -6.598 1 89.62 38 ASP B O 1
ATOM 3772 N N . LEU B 1 39 ? 19.016 17.016 -5.793 1 91.38 39 LEU B N 1
ATOM 3773 C CA . LEU B 1 39 ? 18.906 16.422 -7.121 1 91.38 39 LEU B CA 1
ATOM 3774 C C . LEU B 1 39 ? 17.453 16.297 -7.555 1 91.38 39 LEU B C 1
ATOM 3776 O O . LEU B 1 39 ? 16.609 15.828 -6.789 1 91.38 39 LEU B O 1
ATOM 3780 N N . TYR B 1 40 ? 16.953 16.828 -8.633 1 92.25 40 TYR B N 1
ATOM 3781 C CA . TYR B 1 40 ? 15.625 16.797 -9.242 1 92.25 40 TYR B CA 1
ATOM 3782 C C . TYR B 1 40 ? 14.789 18 -8.812 1 92.25 40 TYR B C 1
ATOM 3784 O O . TYR B 1 40 ? 13.711 18.234 -9.352 1 92.25 40 TYR B O 1
ATOM 3792 N N . GLU B 1 41 ? 15.234 18.734 -7.777 1 88.25 41 GLU B N 1
ATOM 3793 C CA . GLU B 1 41 ? 14.453 19.875 -7.344 1 88.25 41 GLU B CA 1
ATOM 3794 C C . GLU B 1 41 ? 14.469 20.984 -8.391 1 88.25 41 GLU B C 1
ATOM 3796 O O . GLU B 1 41 ? 15.539 21.5 -8.742 1 88.25 41 GLU B O 1
ATOM 3801 N N . PHE B 1 42 ? 13.367 21.297 -8.953 1 82.94 42 PHE B N 1
ATOM 3802 C CA . PHE B 1 42 ? 13.117 22.391 -9.898 1 82.94 42 PHE B CA 1
ATOM 3803 C C . PHE B 1 42 ? 14 22.234 -11.133 1 82.94 42 PHE B C 1
ATOM 3805 O O . PHE B 1 42 ? 14.562 23.219 -11.617 1 82.94 42 PHE B O 1
ATOM 3812 N N . ASP B 1 43 ? 14.203 21.016 -11.555 1 84.31 43 ASP B N 1
ATOM 3813 C CA . ASP B 1 43 ? 15.023 20.75 -12.727 1 84.31 43 ASP B CA 1
ATOM 3814 C C . ASP B 1 43 ? 14.156 20.516 -13.969 1 84.31 43 ASP B C 1
ATOM 3816 O O . ASP B 1 43 ? 14.664 20.156 -15.023 1 84.31 43 ASP B O 1
ATOM 3820 N N . GLY B 1 44 ? 12.938 20.75 -13.766 1 82.81 44 GLY B N 1
ATOM 3821 C CA . GLY B 1 44 ? 12.023 20.562 -14.875 1 82.81 44 GLY B CA 1
ATOM 3822 C C . GLY B 1 44 ? 11.328 19.203 -14.844 1 82.81 44 GLY B C 1
ATOM 3823 O O . GLY B 1 44 ? 10.367 18.984 -15.586 1 82.81 44 GLY B O 1
ATOM 3824 N N . SER B 1 45 ? 11.867 18.422 -14 1 85.12 45 SER B N 1
ATOM 3825 C CA . SER B 1 45 ? 11.211 17.125 -13.836 1 85.12 45 SER B CA 1
ATOM 3826 C C . SER B 1 45 ? 10.297 17.125 -12.609 1 85.12 45 SER B C 1
ATOM 3828 O O . SER B 1 45 ? 10.297 18.062 -11.828 1 85.12 45 SER B O 1
ATOM 3830 N N . ASP B 1 46 ? 9.461 16.141 -12.516 1 87.94 46 ASP B N 1
ATOM 3831 C CA . ASP B 1 46 ? 8.641 15.953 -11.32 1 87.94 46 ASP B CA 1
ATOM 3832 C C . ASP B 1 46 ? 9.234 14.875 -10.414 1 87.94 46 ASP B C 1
ATOM 3834 O O . ASP B 1 46 ? 8.586 14.43 -9.469 1 87.94 46 ASP B O 1
ATOM 3838 N N . ASN B 1 47 ? 10.469 14.531 -10.68 1 95 47 ASN B N 1
ATOM 3839 C CA . ASN B 1 47 ? 11.133 13.5 -9.891 1 95 47 ASN B CA 1
ATOM 3840 C C . ASN B 1 47 ? 11.586 14.039 -8.539 1 95 47 ASN B C 1
ATOM 3842 O O . ASN B 1 47 ? 11.664 15.258 -8.344 1 95 47 ASN B O 1
ATOM 3846 N N . ARG B 1 48 ? 11.75 13.148 -7.609 1 95.06 48 ARG B N 1
ATOM 3847 C CA . ARG B 1 48 ? 12.297 13.438 -6.285 1 95.06 48 ARG B CA 1
ATOM 3848 C C . ARG B 1 48 ? 13.266 12.352 -5.836 1 95.06 48 ARG B C 1
ATOM 3850 O O . ARG B 1 48 ? 13.312 11.273 -6.434 1 95.06 48 ARG B O 1
ATOM 3857 N N . GLY B 1 49 ? 14.055 12.664 -4.848 1 96.88 49 GLY B N 1
ATOM 3858 C CA . GLY B 1 49 ? 15.047 11.727 -4.348 1 96.88 49 GLY B CA 1
ATOM 3859 C C . GLY B 1 49 ? 14.438 10.547 -3.619 1 96.88 49 GLY B C 1
ATOM 3860 O O . GLY B 1 49 ? 13.227 10.516 -3.373 1 96.88 49 GLY B O 1
ATOM 3861 N N . PRO B 1 50 ? 15.305 9.578 -3.27 1 98 50 PRO B N 1
ATOM 3862 C CA . PRO B 1 50 ? 14.836 8.305 -2.711 1 98 50 PRO B CA 1
ATOM 3863 C C . PRO B 1 50 ? 14.172 8.477 -1.347 1 98 50 PRO B C 1
ATOM 3865 O O . PRO B 1 50 ? 13.305 7.68 -0.978 1 98 50 PRO B O 1
ATOM 3868 N N . LEU B 1 51 ? 14.57 9.453 -0.571 1 98.06 51 LEU B N 1
ATOM 3869 C CA . LEU B 1 51 ? 14 9.602 0.765 1 98.06 51 LEU B CA 1
ATOM 3870 C C . LEU B 1 51 ? 12.891 10.641 0.769 1 98.06 51 LEU B C 1
ATOM 3872 O O . LEU B 1 51 ? 12.375 11.008 1.83 1 98.06 51 LEU B O 1
ATOM 3876 N N . GLU B 1 52 ? 12.453 11.117 -0.367 1 96.94 52 GLU B N 1
ATOM 3877 C CA . GLU B 1 52 ? 11.406 12.117 -0.51 1 96.94 52 GLU B CA 1
ATOM 3878 C C . GLU B 1 52 ? 10.109 11.484 -1.012 1 96.94 52 GLU B C 1
ATOM 3880 O O . GLU B 1 52 ? 10.086 10.312 -1.378 1 96.94 52 GLU B O 1
ATOM 3885 N N . TYR B 1 53 ? 8.992 12.25 -0.987 1 95.12 53 TYR B N 1
ATOM 3886 C CA . TYR B 1 53 ? 7.762 11.805 -1.64 1 95.12 53 TYR B CA 1
ATOM 3887 C C . TYR B 1 53 ? 7.965 11.664 -3.145 1 95.12 53 TYR B C 1
ATOM 3889 O O . TYR B 1 53 ? 8.383 12.617 -3.812 1 95.12 53 TYR B O 1
ATOM 3897 N N . GLY B 1 54 ? 7.664 10.492 -3.625 1 94.44 54 GLY B N 1
ATOM 3898 C CA . GLY B 1 54 ? 7.793 10.273 -5.059 1 94.44 54 GLY B CA 1
ATOM 3899 C C . GLY B 1 54 ? 6.656 10.883 -5.859 1 94.44 54 GLY B C 1
ATOM 3900 O O . GLY B 1 54 ? 5.602 11.203 -5.305 1 94.44 54 GLY B O 1
ATOM 3901 N N . ASN B 1 55 ? 6.953 11.133 -7.129 1 94.06 55 ASN B N 1
ATOM 3902 C CA . ASN B 1 55 ? 5.832 11.539 -7.973 1 94.06 55 ASN B CA 1
ATOM 3903 C C . ASN B 1 55 ? 4.816 10.414 -8.133 1 94.06 55 ASN B C 1
ATOM 3905 O O . ASN B 1 55 ? 5.117 9.25 -7.84 1 94.06 55 ASN B O 1
ATOM 3909 N N . ASP B 1 56 ? 3.674 10.688 -8.617 1 94.25 56 ASP B N 1
ATOM 3910 C CA . ASP B 1 56 ? 2.527 9.781 -8.625 1 94.25 56 ASP B CA 1
ATOM 3911 C C . ASP B 1 56 ? 2.811 8.539 -9.461 1 94.25 56 ASP B C 1
ATOM 3913 O O . ASP B 1 56 ? 2.436 7.426 -9.078 1 94.25 56 ASP B O 1
ATOM 3917 N N . PHE B 1 57 ? 3.537 8.641 -10.562 1 96.75 57 PHE B N 1
ATOM 3918 C CA . PHE B 1 57 ? 3.824 7.531 -11.461 1 96.75 57 PHE B CA 1
ATOM 3919 C C . PHE B 1 57 ? 5.035 6.742 -10.977 1 96.75 57 PHE B C 1
ATOM 3921 O O . PHE B 1 57 ? 5.262 5.613 -11.422 1 96.75 57 PHE B O 1
ATOM 3928 N N . GLY B 1 58 ? 5.805 7.34 -10.086 1 97.19 58 GLY B N 1
ATOM 3929 C CA . GLY B 1 58 ? 7.18 6.938 -9.844 1 97.19 58 GLY B CA 1
ATOM 3930 C C . GLY B 1 58 ? 8.188 7.734 -10.648 1 97.19 58 GLY B C 1
ATOM 3931 O O . GLY B 1 58 ? 7.828 8.391 -11.625 1 97.19 58 GLY B O 1
ATOM 3932 N N . ASN B 1 59 ? 9.43 7.742 -10.203 1 97.56 59 ASN B N 1
ATOM 3933 C CA . ASN B 1 59 ? 10.516 8.477 -10.844 1 97.56 59 AS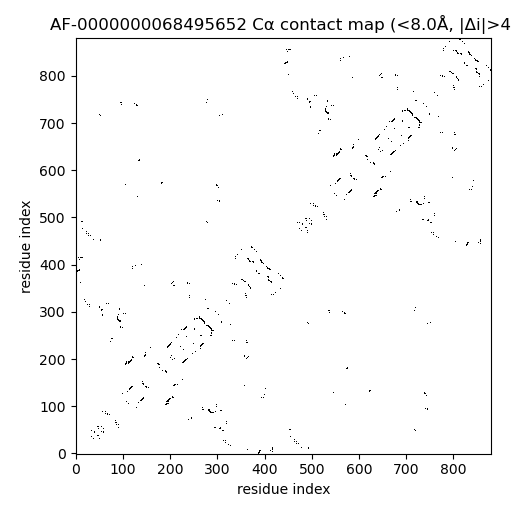N B CA 1
ATOM 3934 C C . ASN B 1 59 ? 10.609 8.141 -12.328 1 97.56 59 ASN B C 1
ATOM 3936 O O . ASN B 1 59 ? 10.742 6.977 -12.703 1 97.56 59 ASN B O 1
ATOM 3940 N N . THR B 1 60 ? 10.578 9.148 -13.141 1 97.44 60 THR B N 1
ATOM 3941 C CA . THR B 1 60 ? 10.539 8.961 -14.586 1 97.44 60 THR B CA 1
ATOM 3942 C C . THR B 1 60 ? 11.805 8.258 -15.078 1 97.44 60 THR B C 1
ATOM 3944 O O . THR B 1 60 ? 11.742 7.395 -15.953 1 97.44 60 THR B O 1
ATOM 3947 N N . ASP B 1 61 ? 12.953 8.656 -14.547 1 97.81 61 ASP B N 1
ATOM 3948 C CA . ASP B 1 61 ? 14.203 8.008 -14.922 1 97.81 61 ASP B CA 1
ATOM 3949 C C . ASP B 1 61 ? 14.156 6.516 -14.602 1 97.81 61 ASP B C 1
ATOM 3951 O O . ASP B 1 61 ? 14.633 5.688 -15.383 1 97.81 61 ASP B O 1
ATOM 3955 N N . ILE B 1 62 ? 13.594 6.238 -13.508 1 98.44 62 ILE B N 1
ATOM 3956 C CA . ILE B 1 62 ? 13.531 4.852 -13.07 1 98.44 62 ILE B CA 1
ATOM 3957 C C . ILE B 1 62 ? 12.539 4.078 -13.938 1 98.44 62 ILE B C 1
ATOM 3959 O O . ILE B 1 62 ? 12.797 2.936 -14.32 1 98.44 62 ILE B O 1
ATOM 3963 N N . ARG B 1 63 ? 11.391 4.664 -14.242 1 98.31 63 ARG B N 1
ATOM 3964 C CA . ARG B 1 63 ? 10.438 4.035 -15.148 1 98.31 63 ARG B CA 1
ATOM 3965 C C . ARG B 1 63 ? 11.078 3.738 -16.5 1 98.31 63 ARG B C 1
ATOM 3967 O O . ARG B 1 63 ? 10.836 2.682 -17.094 1 98.31 63 ARG B O 1
ATOM 3974 N N . GLU B 1 64 ? 11.906 4.641 -16.984 1 98.44 64 GLU B N 1
ATOM 3975 C CA . GLU B 1 64 ? 12.617 4.43 -18.234 1 98.44 64 GLU B CA 1
ATOM 3976 C C . GLU B 1 64 ? 13.602 3.271 -18.125 1 98.44 64 GLU B C 1
ATOM 3978 O O . GLU B 1 64 ? 13.703 2.441 -19.031 1 98.44 64 GLU B O 1
ATOM 3983 N N . ILE B 1 65 ? 14.32 3.275 -17.047 1 98.69 65 ILE B N 1
ATOM 3984 C CA . ILE B 1 65 ? 15.281 2.205 -16.797 1 98.69 65 ILE B CA 1
ATOM 3985 C C . ILE B 1 65 ? 14.562 0.858 -16.797 1 98.69 65 ILE B C 1
ATOM 3987 O O . ILE B 1 65 ? 15.016 -0.094 -17.438 1 98.69 65 ILE B O 1
ATOM 3991 N N . ILE B 1 66 ? 13.43 0.769 -16.156 1 98.44 66 ILE B N 1
ATOM 3992 C CA . ILE B 1 66 ? 12.664 -0.468 -16.062 1 98.44 66 ILE B CA 1
ATOM 3993 C C . ILE B 1 66 ? 12.117 -0.842 -17.438 1 98.44 66 ILE B C 1
ATOM 3995 O O . ILE B 1 66 ? 12.172 -2.008 -17.828 1 98.44 66 ILE B O 1
ATOM 3999 N N . ALA B 1 67 ? 11.562 0.135 -18.109 1 97.94 67 ALA B N 1
ATOM 4000 C CA . ALA B 1 67 ? 11.016 -0.111 -19.438 1 97.94 67 ALA B CA 1
ATOM 4001 C C . ALA B 1 67 ? 12.078 -0.718 -20.359 1 97.94 67 ALA B C 1
ATOM 4003 O O . ALA B 1 67 ? 11.828 -1.729 -21.016 1 97.94 67 ALA B O 1
ATOM 4004 N N . LYS B 1 68 ? 13.219 -0.133 -20.406 1 97.81 68 LYS B N 1
ATOM 4005 C CA . LYS B 1 68 ? 14.305 -0.6 -21.266 1 97.81 68 LYS B CA 1
ATOM 4006 C C . LYS B 1 68 ? 14.773 -1.988 -20.844 1 97.81 68 LYS B C 1
ATOM 4008 O O . LYS B 1 68 ? 15.031 -2.846 -21.703 1 97.81 68 LYS B O 1
ATOM 4013 N N . TRP B 1 69 ? 14.922 -2.119 -19.547 1 98.06 69 TRP B N 1
ATOM 4014 C CA . TRP B 1 69 ? 15.344 -3.41 -19.016 1 98.06 69 TRP B CA 1
ATOM 4015 C C . TRP B 1 69 ? 14.344 -4.504 -19.391 1 98.06 69 TRP B C 1
ATOM 4017 O O . TRP B 1 69 ? 14.727 -5.562 -19.875 1 98.06 69 TRP B O 1
ATOM 4027 N N . ASN B 1 70 ? 13.109 -4.238 -19.125 1 96.06 70 ASN B N 1
ATOM 4028 C CA . ASN B 1 70 ? 12.039 -5.164 -19.484 1 96.06 70 ASN B CA 1
ATOM 4029 C C . ASN B 1 70 ? 12.047 -5.492 -20.969 1 96.06 70 ASN B C 1
ATOM 4031 O O . ASN B 1 70 ? 11.977 -6.66 -21.344 1 96.06 70 ASN B O 1
ATOM 4035 N N . ASP B 1 71 ? 12.156 -4.543 -21.812 1 96.06 71 ASP B N 1
ATOM 4036 C CA . ASP B 1 71 ? 12.141 -4.707 -23.266 1 96.06 71 ASP B CA 1
ATOM 4037 C C . ASP B 1 71 ? 13.312 -5.574 -23.719 1 96.06 71 ASP B C 1
ATOM 4039 O O . ASP B 1 71 ? 13.188 -6.324 -24.703 1 96.06 71 ASP B O 1
ATOM 4043 N N . SER B 1 72 ? 14.406 -5.465 -23.078 1 95.56 72 SER B N 1
ATOM 4044 C CA . SER B 1 72 ? 15.594 -6.211 -23.484 1 95.56 72 SER B CA 1
ATOM 4045 C C . SER B 1 72 ? 15.359 -7.715 -23.375 1 95.56 72 SER B C 1
ATOM 4047 O O . SER B 1 72 ? 15.938 -8.492 -24.141 1 95.56 72 SER B O 1
ATOM 4049 N N . TRP B 1 73 ? 14.523 -8.117 -22.5 1 93.25 73 TRP B N 1
ATOM 4050 C CA . TRP B 1 73 ? 14.211 -9.531 -22.312 1 93.25 73 TRP B CA 1
ATOM 4051 C C . TRP B 1 73 ? 13.25 -10.008 -23.391 1 93.25 73 TRP B C 1
ATOM 4053 O O . TRP B 1 73 ? 13.297 -11.172 -23.812 1 93.25 73 TRP B O 1
ATOM 4063 N N . PHE B 1 74 ? 12.391 -9.148 -23.875 1 92.12 74 PHE B N 1
ATOM 4064 C CA . PHE B 1 74 ? 11.336 -9.523 -24.797 1 92.12 74 PHE B CA 1
ATOM 4065 C C . PHE B 1 74 ? 11.797 -9.352 -26.25 1 92.12 74 PHE B C 1
ATOM 4067 O O . PHE B 1 74 ? 11.312 -10.031 -27.141 1 92.12 74 PHE B O 1
ATOM 4074 N N . LYS B 1 75 ? 12.648 -8.398 -26.5 1 85.81 75 LYS B N 1
ATOM 4075 C CA . LYS B 1 75 ? 13.156 -8.133 -27.844 1 85.81 75 LYS B CA 1
ATOM 4076 C C . LYS B 1 75 ? 13.859 -9.359 -28.422 1 85.81 75 LYS B C 1
ATOM 4078 O O . LYS B 1 75 ? 13.961 -9.508 -29.641 1 85.81 75 LYS B O 1
ATOM 4083 N N . LYS B 1 76 ? 14.25 -10.242 -27.688 1 78.69 76 LYS B N 1
ATOM 4084 C CA . LYS B 1 76 ? 14.969 -11.43 -28.125 1 78.69 76 LYS B CA 1
ATOM 4085 C C . LYS B 1 76 ? 14.008 -12.547 -28.531 1 78.69 76 LYS B C 1
ATOM 4087 O O . LYS B 1 76 ? 14.438 -13.609 -28.969 1 78.69 76 LYS B O 1
ATOM 4092 N N . SER B 1 77 ? 12.75 -12.141 -28.547 1 84.94 77 SER B N 1
ATOM 4093 C CA . SER B 1 77 ? 11.742 -13.148 -28.859 1 84.94 77 SER B CA 1
ATOM 4094 C C . SER B 1 77 ? 11.367 -13.117 -30.328 1 84.94 77 SER B C 1
ATOM 4096 O O . SER B 1 77 ? 11.727 -12.18 -31.047 1 84.94 77 SER B O 1
ATOM 4098 N N . SER B 1 78 ? 10.766 -14.188 -30.781 1 90.06 78 SER B N 1
ATOM 4099 C CA . SER B 1 78 ? 10.336 -14.305 -32.156 1 90.06 78 SER B CA 1
ATOM 4100 C C . SER B 1 78 ? 8.961 -13.68 -32.375 1 90.06 78 SER B C 1
ATOM 4102 O O . SER B 1 78 ? 8.438 -13.672 -33.5 1 90.06 78 SER B O 1
ATOM 4104 N N . TYR B 1 79 ? 8.492 -13.125 -31.375 1 90.19 79 TYR B N 1
ATOM 4105 C CA . TYR B 1 79 ? 7.152 -12.555 -31.438 1 90.19 79 TYR B CA 1
ATOM 4106 C C . TYR B 1 79 ? 7.215 -11.047 -31.672 1 90.19 79 TYR B C 1
ATOM 4108 O O . TYR B 1 79 ? 8.258 -10.422 -31.469 1 90.19 79 TYR B O 1
ATOM 4116 N N . PRO B 1 80 ? 6.082 -10.5 -32.156 1 84.19 80 PRO B N 1
ATOM 4117 C CA . PRO B 1 80 ? 6.055 -9.055 -32.375 1 84.19 80 PRO B CA 1
ATOM 4118 C C . PRO B 1 80 ? 6.418 -8.266 -31.109 1 84.19 80 PRO B C 1
ATOM 4120 O O . PRO B 1 80 ? 6.012 -8.633 -30 1 84.19 80 PRO B O 1
ATOM 4123 N N . PHE B 1 81 ? 7.27 -7.312 -31.422 1 83.62 81 PHE B N 1
ATOM 4124 C CA . PHE B 1 81 ? 7.785 -6.516 -30.312 1 83.62 81 PHE B CA 1
ATOM 4125 C C . PHE B 1 81 ? 7.633 -5.027 -30.609 1 83.62 81 PHE B C 1
ATOM 4127 O O . PHE B 1 81 ? 7.809 -4.59 -31.75 1 83.62 81 PHE B O 1
ATOM 4134 N N . SER B 1 82 ? 7.086 -4.352 -29.656 1 85.38 82 SER B N 1
ATOM 4135 C CA . SER B 1 82 ? 7.078 -2.891 -29.688 1 85.38 82 SER B CA 1
ATOM 4136 C C . SER B 1 82 ? 7.719 -2.316 -28.422 1 85.38 82 SER B C 1
ATOM 4138 O O . SER B 1 82 ? 7.477 -2.811 -27.312 1 85.38 82 SER B O 1
ATOM 4140 N N . GLU B 1 83 ? 8.516 -1.309 -28.656 1 91.25 83 GLU B N 1
ATOM 4141 C CA . GLU B 1 83 ? 9.156 -0.653 -27.516 1 91.25 83 GLU B CA 1
ATOM 4142 C C . GLU B 1 83 ? 8.117 -0.135 -26.516 1 91.25 83 GLU B C 1
ATOM 4144 O O . GLU B 1 83 ? 7.078 0.39 -26.922 1 91.25 83 GLU B O 1
ATOM 4149 N N . THR B 1 84 ? 8.477 -0.297 -25.25 1 95.19 84 THR B N 1
ATOM 4150 C CA . THR B 1 84 ? 7.555 0.134 -24.203 1 95.19 84 THR B CA 1
ATOM 4151 C C . THR B 1 84 ? 7.676 1.636 -23.969 1 95.19 84 THR B C 1
ATOM 4153 O O . THR B 1 84 ? 8.766 2.135 -23.656 1 95.19 84 THR B O 1
ATOM 4156 N N . ASP B 1 85 ? 6.57 2.361 -24.156 1 96.19 85 ASP B N 1
ATOM 4157 C CA . ASP B 1 85 ? 6.488 3.771 -23.781 1 96.19 85 ASP B CA 1
ATOM 4158 C C . ASP B 1 85 ? 6.551 3.941 -22.266 1 96.19 85 ASP B C 1
ATOM 4160 O O . ASP B 1 85 ? 5.832 3.264 -21.531 1 96.19 85 ASP B O 1
ATOM 4164 N N . VAL B 1 86 ? 7.414 4.805 -21.828 1 97.25 86 VAL B N 1
ATOM 4165 C CA . VAL B 1 86 ? 7.582 5.051 -20.406 1 97.25 86 VAL B CA 1
ATOM 4166 C C . VAL B 1 86 ? 6.246 5.457 -19.781 1 97.25 86 VAL B C 1
ATOM 4168 O O . VAL B 1 86 ? 5.977 5.164 -18.625 1 97.25 86 VAL B O 1
ATOM 4171 N N . ASN B 1 87 ? 5.344 6.02 -20.516 1 97.81 87 ASN B N 1
ATOM 4172 C CA . ASN B 1 87 ? 4.078 6.555 -20.016 1 97.81 87 ASN B CA 1
ATOM 4173 C C . ASN B 1 87 ? 3.072 5.445 -19.734 1 97.81 87 ASN B C 1
ATOM 4175 O O . ASN B 1 87 ? 2.018 5.691 -19.156 1 97.81 87 ASN B O 1
ATOM 4179 N N . VAL B 1 88 ? 3.418 4.188 -20.062 1 98.38 88 VAL B N 1
ATOM 4180 C CA . VAL B 1 88 ? 2.508 3.088 -19.75 1 98.38 88 VAL B CA 1
ATOM 4181 C C . VAL B 1 88 ? 3.035 2.293 -18.562 1 98.38 88 VAL B C 1
ATOM 4183 O O . VAL B 1 88 ? 2.568 1.184 -18.297 1 98.38 88 VAL B O 1
ATOM 4186 N N . ILE B 1 89 ? 4 2.889 -17.891 1 98.06 89 ILE B N 1
ATOM 4187 C CA . ILE B 1 89 ? 4.609 2.242 -16.734 1 98.06 89 ILE B CA 1
ATOM 4188 C C . ILE B 1 89 ? 4.398 3.104 -15.492 1 98.06 89 ILE B C 1
ATOM 4190 O O . ILE B 1 89 ? 4.637 4.312 -15.516 1 98.06 89 ILE B O 1
ATOM 4194 N N . ASN B 1 90 ? 3.975 2.564 -14.422 1 97.62 90 ASN B N 1
ATOM 4195 C CA . ASN B 1 90 ? 4.02 3.199 -13.102 1 97.62 90 ASN B CA 1
ATOM 4196 C C . ASN B 1 90 ? 4.621 2.271 -12.055 1 97.62 90 ASN B C 1
ATOM 4198 O O . ASN B 1 90 ? 4.57 1.048 -12.195 1 97.62 90 ASN B O 1
ATOM 4202 N N . ILE B 1 91 ? 5.246 2.844 -11.039 1 98 91 ILE B N 1
ATOM 4203 C CA . ILE B 1 91 ? 5.902 2.086 -9.977 1 98 91 ILE B CA 1
ATOM 4204 C C . ILE B 1 91 ? 4.898 1.777 -8.867 1 98 91 ILE B C 1
ATOM 4206 O O . ILE B 1 91 ? 4.047 2.609 -8.547 1 98 91 ILE B O 1
ATOM 4210 N N . THR B 1 92 ? 4.973 0.601 -8.328 1 97.06 92 THR B N 1
ATOM 4211 C CA . THR B 1 92 ? 4.078 0.181 -7.258 1 97.06 92 THR B CA 1
ATOM 4212 C C . THR B 1 92 ? 4.871 -0.391 -6.086 1 97.06 92 THR B C 1
ATOM 4214 O O . THR B 1 92 ? 6.098 -0.502 -6.156 1 97.06 92 THR B O 1
ATOM 4217 N N . GLY B 1 93 ? 4.145 -0.68 -4.992 1 96 93 GLY B N 1
ATOM 4218 C CA . GLY B 1 93 ? 4.746 -1.322 -3.834 1 96 93 GLY B CA 1
ATOM 4219 C C . GLY B 1 93 ? 4.785 -2.836 -3.945 1 96 93 GLY B C 1
ATOM 4220 O O . GLY B 1 93 ? 4.66 -3.539 -2.941 1 96 93 GLY B O 1
ATOM 4221 N N . GLY B 1 94 ? 4.875 -3.352 -5.125 1 96.25 94 GLY B N 1
ATOM 4222 C CA . GLY B 1 94 ? 4.785 -4.781 -5.367 1 96.25 94 GLY B CA 1
ATOM 4223 C C . GLY B 1 94 ? 3.457 -5.207 -5.965 1 96.25 94 GLY B C 1
ATOM 4224 O O . GLY B 1 94 ? 2.527 -4.398 -6.059 1 96.25 94 GLY B O 1
ATOM 4225 N N . ALA B 1 95 ? 3.385 -6.465 -6.273 1 96.56 95 ALA B N 1
ATOM 4226 C CA . ALA B 1 95 ? 2.236 -6.953 -7.031 1 96.56 95 ALA B CA 1
ATOM 4227 C C . ALA B 1 95 ? 0.964 -6.91 -6.188 1 96.56 95 ALA B C 1
ATOM 4229 O O . ALA B 1 95 ? -0.125 -6.66 -6.711 1 96.56 95 ALA B O 1
ATOM 4230 N N . SER B 1 96 ? 1.065 -7.23 -4.902 1 95.62 96 SER B N 1
ATOM 4231 C CA . SER B 1 96 ? -0.122 -7.191 -4.055 1 95.62 96 SER B CA 1
ATOM 4232 C C . SER B 1 96 ? -0.667 -5.773 -3.928 1 95.62 96 SER B C 1
ATOM 4234 O O . SER B 1 96 ? -1.877 -5.559 -4.027 1 95.62 96 SER B O 1
ATOM 4236 N N . SER B 1 97 ? 0.245 -4.852 -3.68 1 94.12 97 SER B N 1
ATOM 4237 C CA . SER B 1 97 ? -0.146 -3.445 -3.674 1 94.12 97 SER B CA 1
ATOM 4238 C C . SER B 1 97 ? -0.682 -3.016 -5.035 1 94.12 97 SER B C 1
ATOM 4240 O O . SER B 1 97 ? -1.672 -2.287 -5.117 1 94.12 97 SER B O 1
ATOM 4242 N N . GLY B 1 98 ? 0.011 -3.445 -6.051 1 96 98 GLY B N 1
ATOM 4243 C CA . GLY B 1 98 ? -0.435 -3.146 -7.402 1 96 98 GLY B CA 1
ATOM 4244 C C . GLY B 1 98 ? -1.833 -3.658 -7.695 1 96 98 GLY B C 1
ATOM 4245 O O . GLY B 1 98 ? -2.662 -2.934 -8.25 1 96 98 GLY B O 1
ATOM 4246 N N . ALA B 1 99 ? -2.098 -4.867 -7.297 1 96.75 99 ALA B N 1
ATOM 4247 C CA . ALA B 1 99 ? -3.42 -5.453 -7.508 1 96.75 99 ALA B CA 1
ATOM 4248 C C . ALA B 1 99 ? -4.492 -4.672 -6.754 1 96.75 99 ALA B C 1
ATOM 4250 O O . ALA B 1 99 ? -5.586 -4.449 -7.273 1 96.75 99 ALA B O 1
ATOM 4251 N N . THR B 1 100 ? -4.184 -4.316 -5.574 1 94.81 100 THR B N 1
ATOM 4252 C CA . THR B 1 100 ? -5.109 -3.527 -4.77 1 94.81 100 THR B CA 1
ATOM 4253 C C . THR B 1 100 ? -5.438 -2.209 -5.465 1 94.81 100 THR B C 1
ATOM 4255 O O . THR B 1 100 ? -6.602 -1.806 -5.523 1 94.81 100 THR B O 1
ATOM 4258 N N . THR B 1 101 ? -4.426 -1.574 -5.988 1 94.81 101 THR B N 1
ATOM 4259 C CA . THR B 1 101 ? -4.629 -0.31 -6.688 1 94.81 101 THR B CA 1
ATOM 4260 C C . THR B 1 101 ? -5.473 -0.517 -7.941 1 94.81 101 THR B C 1
ATOM 4262 O O . THR B 1 101 ? -6.363 0.282 -8.234 1 94.81 101 THR B O 1
ATOM 4265 N N . ILE B 1 102 ? -5.188 -1.539 -8.672 1 97.88 102 ILE B N 1
ATOM 4266 C CA . ILE B 1 102 ? -5.953 -1.842 -9.875 1 97.88 102 ILE B CA 1
ATOM 4267 C C . ILE B 1 102 ? -7.43 -2.006 -9.523 1 97.88 102 ILE B C 1
ATOM 4269 O O . ILE B 1 102 ? -8.297 -1.398 -10.156 1 97.88 102 ILE B O 1
ATOM 4273 N N . LEU B 1 103 ? -7.664 -2.768 -8.508 1 96.75 103 LEU B N 1
ATOM 4274 C CA . LEU B 1 103 ? -9.039 -3.07 -8.125 1 96.75 103 LEU B CA 1
ATOM 4275 C C . LEU B 1 103 ? -9.75 -1.822 -7.613 1 96.75 103 LEU B C 1
ATOM 4277 O O . LEU B 1 103 ? -10.891 -1.555 -7.992 1 96.75 103 LEU B O 1
ATOM 4281 N N . ASN B 1 104 ? -9.07 -1.043 -6.832 1 94.31 104 ASN B N 1
ATOM 4282 C CA . ASN B 1 104 ? -9.672 0.148 -6.246 1 94.31 104 ASN B CA 1
ATOM 4283 C C . ASN B 1 104 ? -9.953 1.216 -7.297 1 94.31 104 ASN B C 1
ATOM 4285 O O . ASN B 1 104 ? -10.914 1.974 -7.184 1 94.31 104 ASN B O 1
ATOM 4289 N N . GLN B 1 105 ? -9.102 1.255 -8.281 1 97 105 GLN B N 1
ATOM 4290 C CA . GLN B 1 105 ? -9.188 2.371 -9.219 1 97 105 GLN B CA 1
ATOM 4291 C C . GLN B 1 105 ? -10 1.992 -10.453 1 97 105 GLN B C 1
ATOM 4293 O O . GLN B 1 105 ? -10.539 2.863 -11.141 1 97 105 GLN B O 1
ATOM 4298 N N . CYS B 1 106 ? -10.172 0.668 -10.727 1 98.12 106 CYS B N 1
ATOM 4299 C CA . CYS B 1 106 ? -10.719 0.303 -12.031 1 98.12 106 CYS B CA 1
ATOM 4300 C C . CYS B 1 106 ? -11.969 -0.556 -11.875 1 98.12 106 CYS B C 1
ATOM 4302 O O . CYS B 1 106 ? -12.594 -0.934 -12.867 1 98.12 106 CYS B O 1
ATOM 4304 N N . THR B 1 107 ? -12.344 -0.911 -10.672 1 97 107 THR B N 1
ATOM 4305 C CA . THR B 1 107 ? -13.578 -1.649 -10.422 1 97 107 THR B CA 1
ATOM 4306 C C . THR B 1 107 ? -14.453 -0.917 -9.406 1 97 107 THR B C 1
ATOM 4308 O O . THR B 1 107 ? -14 0.031 -8.766 1 97 107 THR B O 1
ATOM 4311 N N . HIS B 1 108 ? -15.656 -1.255 -9.398 1 95 108 HIS B N 1
ATOM 4312 C CA . HIS B 1 108 ? -16.641 -0.737 -8.453 1 95 108 HIS B CA 1
ATOM 4313 C C . HIS B 1 108 ? -17.766 -1.734 -8.234 1 95 108 HIS B C 1
ATOM 4315 O O . HIS B 1 108 ? -18.281 -2.318 -9.195 1 95 108 HIS B O 1
ATOM 4321 N N . PRO B 1 109 ? -18.141 -1.936 -6.957 1 92.62 109 PRO B N 1
ATOM 4322 C CA . PRO B 1 109 ? -19.156 -2.951 -6.668 1 92.62 109 PRO B CA 1
ATOM 4323 C C . PRO B 1 109 ? -20.469 -2.691 -7.398 1 92.62 109 PRO B C 1
ATOM 4325 O O . PRO B 1 109 ? -21.219 -3.629 -7.688 1 92.62 109 PRO B O 1
ATOM 4328 N N . LYS B 1 110 ? -20.781 -1.457 -7.711 1 91.88 110 LYS B N 1
ATOM 4329 C CA . LYS B 1 110 ? -22.031 -1.107 -8.398 1 91.88 110 LYS B CA 1
ATOM 4330 C C . LYS B 1 110 ? -21.891 -1.271 -9.906 1 91.88 110 LYS B C 1
ATOM 4332 O O . LYS B 1 110 ? -22.875 -1.28 -10.633 1 91.88 110 LYS B O 1
ATOM 4337 N N . VAL B 1 111 ? -20.688 -1.362 -10.367 1 94.94 111 VAL B N 1
ATOM 4338 C CA . VAL B 1 111 ? -20.453 -1.348 -11.805 1 94.94 111 VAL B CA 1
ATOM 4339 C C . VAL B 1 111 ? -19.938 -2.715 -12.258 1 94.94 111 VAL B C 1
ATOM 4341 O O . VAL B 1 111 ? -20.453 -3.283 -13.227 1 94.94 111 VAL B O 1
ATOM 4344 N N . THR B 1 112 ? -18.938 -3.252 -11.594 1 96.81 112 THR B N 1
ATOM 4345 C CA . THR B 1 112 ? -18.297 -4.508 -11.977 1 96.81 112 THR B CA 1
ATOM 4346 C C . THR B 1 112 ? -19.203 -5.691 -11.633 1 96.81 112 THR B C 1
ATOM 4348 O O . THR B 1 112 ? -19.453 -5.965 -10.453 1 96.81 112 THR B O 1
ATOM 4351 N N . LYS B 1 113 ? -19.594 -6.41 -12.578 1 96.88 113 LYS B N 1
ATOM 4352 C CA . LYS B 1 113 ? -20.641 -7.41 -12.438 1 96.88 113 LYS B CA 1
ATOM 4353 C C . LYS B 1 113 ? -20.078 -8.742 -11.945 1 96.88 113 LYS B C 1
ATOM 4355 O O . LYS B 1 113 ? -20.734 -9.453 -11.18 1 96.88 113 LYS B O 1
ATOM 4360 N N . GLN B 1 114 ? -18.969 -9.07 -12.43 1 98 114 GLN B N 1
ATOM 4361 C CA . GLN B 1 114 ? -18.359 -10.352 -12.117 1 98 114 GLN B CA 1
ATOM 4362 C C . GLN B 1 114 ? -16.844 -10.297 -12.312 1 98 114 GLN B C 1
ATOM 4364 O O . GLN B 1 114 ? -16.344 -9.539 -13.141 1 98 114 GLN B O 1
ATOM 4369 N N . VAL B 1 115 ? -16.156 -11.016 -11.492 1 98.62 115 VAL B N 1
ATOM 4370 C CA . VAL B 1 115 ? -14.719 -11.188 -11.648 1 98.62 115 VAL B CA 1
ATOM 4371 C C . VAL B 1 115 ? -14.406 -12.664 -11.914 1 98.62 115 VAL B C 1
ATOM 4373 O O . VAL B 1 115 ? -14.82 -13.539 -11.148 1 98.62 115 VAL B O 1
ATOM 4376 N N . PHE B 1 116 ? -13.75 -12.883 -12.984 1 98.88 116 PHE B N 1
ATOM 4377 C CA . PHE B 1 116 ? -13.328 -14.234 -13.352 1 98.88 116 PHE B CA 1
ATOM 4378 C C . PHE B 1 116 ? -11.898 -14.5 -12.875 1 98.88 116 PHE B C 1
ATOM 4380 O O . PHE B 1 116 ? -11.039 -13.625 -12.977 1 98.88 116 PHE B O 1
ATOM 4387 N N . VAL B 1 117 ? -11.68 -15.648 -12.289 1 98.62 117 VAL B N 1
ATOM 4388 C CA . VAL B 1 117 ? -10.375 -16.016 -11.75 1 98.62 117 VAL B CA 1
ATOM 4389 C C . VAL B 1 117 ? -9.953 -17.375 -12.305 1 98.62 117 VAL B C 1
ATOM 4391 O O . VAL B 1 117 ? -10.688 -18.359 -12.172 1 98.62 117 VAL B O 1
ATOM 4394 N N . VAL B 1 118 ? -8.789 -17.422 -12.93 1 98.62 118 VAL B N 1
ATOM 4395 C CA . VAL B 1 118 ? -8.281 -18.703 -13.414 1 98.62 118 VAL B CA 1
ATOM 4396 C C . VAL B 1 118 ? -8.016 -19.641 -12.234 1 98.62 118 VAL B C 1
ATOM 4398 O O . VAL B 1 118 ? -7.465 -19.219 -11.211 1 98.62 118 VAL B O 1
ATOM 4401 N N . THR B 1 119 ? -8.477 -20.906 -12.336 1 98.12 119 THR B N 1
ATOM 4402 C CA . THR B 1 119 ? -8.344 -21.891 -11.281 1 98.12 119 THR B CA 1
ATOM 4403 C C . THR B 1 119 ? -7.617 -23.141 -11.797 1 98.12 119 THR B C 1
ATOM 4405 O O . THR B 1 119 ? -7.742 -23.484 -12.969 1 98.12 119 THR B O 1
ATOM 4408 N N . PRO B 1 120 ? -6.816 -23.922 -11 1 97.81 120 PRO B N 1
ATOM 4409 C CA . PRO B 1 120 ? -6.477 -23.484 -9.641 1 97.81 120 PRO B CA 1
ATOM 4410 C C . PRO B 1 120 ? -5.734 -22.156 -9.609 1 97.81 120 PRO B C 1
ATOM 4412 O O . PRO B 1 120 ? -5.133 -21.75 -10.609 1 97.81 120 PRO B O 1
ATOM 4415 N N . THR B 1 121 ? -5.875 -21.406 -8.469 1 97.56 121 THR B N 1
ATOM 4416 C CA . THR B 1 121 ? -5.398 -20.031 -8.477 1 97.56 121 THR B CA 1
ATOM 4417 C C . THR B 1 121 ? -4.465 -19.781 -7.297 1 97.56 121 THR B C 1
ATOM 4419 O O . THR B 1 121 ? -4.312 -20.625 -6.422 1 97.56 121 THR B O 1
ATOM 4422 N N . TYR B 1 122 ? -3.781 -18.703 -7.367 1 94 122 TYR B N 1
ATOM 4423 C CA . TYR B 1 122 ? -3.115 -18.094 -6.219 1 94 122 TYR B CA 1
ATOM 4424 C C . TYR B 1 122 ? -4.129 -17.672 -5.16 1 94 122 TYR B C 1
ATOM 4426 O O . TYR B 1 122 ? -4.816 -16.656 -5.32 1 94 122 TYR B O 1
ATOM 4434 N N . PHE B 1 123 ? -4.133 -18.266 -4.074 1 85.31 123 PHE B N 1
ATOM 4435 C CA . PHE B 1 123 ? -5.289 -18.25 -3.189 1 85.31 123 PHE B CA 1
ATOM 4436 C C . PHE B 1 123 ? -5.414 -16.906 -2.48 1 85.31 123 PHE B C 1
ATOM 4438 O O . PHE B 1 123 ? -6.504 -16.531 -2.049 1 85.31 123 PHE B O 1
ATOM 4445 N N . LEU B 1 124 ? -4.402 -16.109 -2.389 1 89.62 124 LEU B N 1
ATOM 4446 C CA . LEU B 1 124 ? -4.477 -14.875 -1.625 1 89.62 124 LEU B CA 1
ATOM 4447 C C . LEU B 1 124 ? -5.148 -13.773 -2.441 1 89.62 124 LEU B C 1
ATOM 4449 O O . LEU B 1 124 ? -5.523 -12.734 -1.897 1 89.62 124 LEU B O 1
ATOM 4453 N N . VAL B 1 125 ? -5.395 -14.055 -3.682 1 93.69 125 VAL B N 1
ATOM 4454 C CA . VAL B 1 125 ? -6.086 -13.078 -4.52 1 93.69 125 VAL B CA 1
ATOM 4455 C C . VAL B 1 125 ? -7.543 -12.961 -4.074 1 93.69 125 VAL B C 1
ATOM 4457 O O . VAL B 1 125 ? -8.156 -11.898 -4.227 1 93.69 125 VAL B O 1
ATOM 4460 N N . ASN B 1 126 ? -8.109 -14.062 -3.479 1 96.62 126 ASN B N 1
ATOM 4461 C CA . ASN B 1 126 ? -9.492 -14.039 -3.021 1 96.62 126 ASN B CA 1
ATOM 4462 C C . ASN B 1 126 ? -9.742 -12.898 -2.049 1 96.62 126 ASN B C 1
ATOM 4464 O O . ASN B 1 126 ? -10.695 -12.133 -2.215 1 96.62 126 ASN B O 1
ATOM 4468 N N . SER B 1 127 ? -8.867 -12.773 -1.134 1 96.19 127 SER B N 1
ATOM 4469 C CA . SER B 1 127 ? -9.039 -11.742 -0.114 1 96.19 127 SER B CA 1
ATOM 4470 C C . SER B 1 127 ? -8.922 -10.344 -0.715 1 96.19 127 SER B C 1
ATOM 4472 O O . SER B 1 127 ? -9.594 -9.414 -0.269 1 96.19 127 SER B O 1
ATOM 4474 N N . LEU B 1 128 ? -8.039 -10.164 -1.683 1 96.44 128 LEU B N 1
ATOM 4475 C CA . LEU B 1 128 ? -7.914 -8.883 -2.367 1 96.44 128 LEU B CA 1
ATOM 4476 C C . LEU B 1 128 ? -9.211 -8.508 -3.072 1 96.44 128 LEU B C 1
ATOM 4478 O O . LEU B 1 128 ? -9.656 -7.359 -2.998 1 96.44 128 LEU B O 1
ATOM 4482 N N . LEU B 1 129 ? -9.812 -9.461 -3.725 1 97.19 129 LEU B N 1
ATOM 4483 C CA . LEU B 1 129 ? -11.055 -9.234 -4.461 1 97.19 129 LEU B CA 1
ATOM 4484 C C . LEU B 1 129 ? -12.203 -8.938 -3.506 1 97.19 129 LEU B C 1
ATOM 4486 O O . LEU B 1 129 ? -13.008 -8.031 -3.758 1 97.19 129 LEU B O 1
ATOM 4490 N N . ILE B 1 130 ? -12.234 -9.641 -2.4 1 95.69 130 ILE B N 1
ATOM 4491 C CA . ILE B 1 130 ? -13.273 -9.438 -1.401 1 95.69 130 ILE B CA 1
ATOM 4492 C C . ILE B 1 130 ? -13.125 -8.055 -0.774 1 95.69 130 ILE B C 1
ATOM 4494 O O . ILE B 1 130 ? -14.109 -7.32 -0.621 1 95.69 130 ILE B O 1
ATOM 4498 N N . ASP B 1 131 ? -11.906 -7.684 -0.443 1 94.75 131 ASP B N 1
ATOM 4499 C CA . ASP B 1 131 ? -11.641 -6.379 0.149 1 94.75 131 ASP B CA 1
ATOM 4500 C C . ASP B 1 131 ? -12.039 -5.254 -0.805 1 94.75 131 ASP B C 1
ATOM 4502 O O . ASP B 1 131 ? -12.367 -4.148 -0.367 1 94.75 131 ASP B O 1
ATOM 4506 N N . ALA B 1 132 ? -12.031 -5.52 -2.125 1 94.06 132 ALA B N 1
ATOM 4507 C CA . ALA B 1 132 ? -12.406 -4.527 -3.127 1 94.06 132 ALA B CA 1
ATOM 4508 C C . ALA B 1 132 ? -13.922 -4.449 -3.283 1 94.06 132 ALA B C 1
ATOM 4510 O O . ALA B 1 132 ? -14.43 -3.701 -4.121 1 94.06 132 ALA B O 1
ATOM 4511 N N . GLY B 1 133 ? -14.641 -5.238 -2.484 1 93.25 133 GLY B N 1
ATOM 4512 C CA . GLY B 1 133 ? -16.094 -5.219 -2.512 1 93.25 133 GLY B CA 1
ATOM 4513 C C . GLY B 1 133 ? -16.688 -6.156 -3.553 1 93.25 133 GLY B C 1
ATOM 4514 O O . GLY B 1 133 ? -17.844 -6.008 -3.939 1 93.25 133 GLY B O 1
ATOM 4515 N N . LEU B 1 134 ? -15.898 -7.059 -4.023 1 95.38 134 LEU B N 1
ATOM 4516 C CA . LEU B 1 134 ? -16.344 -7.91 -5.121 1 95.38 134 LEU B CA 1
ATOM 4517 C C . LEU B 1 134 ? -16.656 -9.32 -4.621 1 95.38 134 LEU B C 1
ATOM 4519 O O . LEU B 1 134 ? -16.812 -10.242 -5.422 1 95.38 134 LEU B O 1
ATOM 4523 N N . GLY B 1 135 ? -16.734 -9.406 -3.295 1 93.88 135 GLY B N 1
ATOM 4524 C CA . GLY B 1 135 ? -17.109 -10.688 -2.729 1 93.88 135 GLY B CA 1
ATOM 4525 C C . GLY B 1 135 ? -18.453 -11.18 -3.219 1 93.88 135 GLY B C 1
ATOM 4526 O O . GLY B 1 135 ? -19.406 -10.398 -3.357 1 93.88 135 GLY B O 1
ATOM 4527 N N . GLY B 1 136 ? -18.562 -12.43 -3.467 1 94.31 136 GLY B N 1
ATOM 4528 C CA . GLY B 1 136 ? -19.812 -13 -3.953 1 94.31 136 GLY B CA 1
ATOM 4529 C C . GLY B 1 136 ? -19.953 -12.914 -5.461 1 94.31 136 GLY B C 1
ATOM 4530 O O . GLY B 1 136 ? -20.953 -13.375 -6.02 1 94.31 136 GLY B O 1
ATOM 4531 N N . LYS B 1 137 ? -18.969 -12.312 -6.113 1 96.75 137 LYS B N 1
ATOM 4532 C CA . LYS B 1 137 ? -19.016 -12.117 -7.559 1 96.75 137 LYS B CA 1
ATOM 4533 C C . LYS B 1 137 ? -17.812 -12.797 -8.227 1 96.75 137 LYS B C 1
ATOM 4535 O O . LYS B 1 137 ? -17.281 -12.289 -9.219 1 96.75 137 LYS B O 1
ATOM 4540 N N . LEU B 1 138 ? -17.281 -13.82 -7.656 1 97.75 138 LEU B N 1
ATOM 4541 C CA . LEU B 1 138 ? -16.109 -14.492 -8.195 1 97.75 138 LEU B CA 1
ATOM 4542 C C . LEU B 1 138 ? -16.5 -15.773 -8.922 1 97.75 138 LEU B C 1
ATOM 4544 O O . LEU B 1 138 ? -17.344 -16.531 -8.445 1 97.75 138 LEU B O 1
ATOM 4548 N N . THR B 1 139 ? -15.992 -15.953 -10.078 1 98.5 139 THR B N 1
ATOM 4549 C CA . THR B 1 139 ? -16.266 -17.141 -10.883 1 98.5 139 THR B CA 1
ATOM 4550 C C . THR B 1 139 ? -14.961 -17.766 -11.375 1 98.5 139 THR B C 1
ATOM 4552 O O . THR B 1 139 ? -14.086 -17.062 -11.891 1 98.5 139 THR B O 1
ATOM 4555 N N . ALA B 1 140 ? -14.867 -19.078 -11.273 1 98.19 140 ALA B N 1
ATOM 4556 C CA . ALA B 1 140 ? -13.664 -19.812 -11.664 1 98.19 140 ALA B CA 1
ATOM 4557 C C . ALA B 1 140 ? -13.672 -20.125 -13.156 1 98.19 140 ALA B C 1
ATOM 4559 O O . ALA B 1 140 ? -14.719 -20.453 -13.727 1 98.19 140 ALA B O 1
ATOM 4560 N N . ILE B 1 141 ? -12.555 -19.938 -13.781 1 98.62 141 ILE B N 1
ATOM 4561 C CA . ILE B 1 141 ? -12.281 -20.375 -15.148 1 98.62 141 ILE B CA 1
ATOM 4562 C C . ILE B 1 141 ? -11.117 -21.359 -15.148 1 98.62 141 ILE B C 1
ATOM 4564 O O . ILE B 1 141 ? -9.992 -21 -14.797 1 98.62 141 ILE B O 1
ATOM 4568 N N . GLU B 1 142 ? -11.266 -22.547 -15.641 1 97.56 142 GLU B N 1
ATOM 4569 C CA . GLU B 1 142 ? -10.297 -23.609 -15.438 1 97.56 142 GLU B CA 1
ATOM 4570 C C . GLU B 1 142 ? -9.133 -23.5 -16.422 1 97.56 142 GLU B C 1
ATOM 4572 O O . GLU B 1 142 ? -9.328 -23.188 -17.594 1 97.56 142 GLU B O 1
ATOM 4577 N N . GLU B 1 143 ? -7.961 -23.609 -15.914 1 97.69 143 GLU B N 1
ATOM 4578 C CA . GLU B 1 143 ? -6.746 -23.844 -16.688 1 97.69 143 GLU B CA 1
ATOM 4579 C C . GLU B 1 143 ? -6.52 -25.344 -16.906 1 97.69 143 GLU B C 1
ATOM 4581 O O . GLU B 1 143 ? -6.547 -26.125 -15.961 1 97.69 143 GLU B O 1
ATOM 4586 N N . ASP B 1 144 ? -6.297 -25.719 -18.156 1 96.25 144 ASP B N 1
ATOM 4587 C CA . ASP B 1 144 ? -6.078 -27.141 -18.422 1 96.25 144 ASP B CA 1
ATOM 4588 C C . ASP B 1 144 ? -4.613 -27.516 -18.234 1 96.25 144 ASP B C 1
ATOM 4590 O O . ASP B 1 144 ? -3.803 -26.688 -17.812 1 96.25 144 ASP B O 1
ATOM 4594 N N . ASP B 1 145 ? -4.289 -28.75 -18.406 1 95 145 ASP B N 1
ATOM 4595 C CA . ASP B 1 145 ? -2.953 -29.266 -18.125 1 95 145 ASP B CA 1
ATOM 4596 C C . ASP B 1 145 ? -1.936 -28.75 -19.141 1 95 145 ASP B C 1
ATOM 4598 O O . ASP B 1 145 ? -0.727 -28.875 -18.938 1 95 145 ASP B O 1
ATOM 4602 N N . GLN B 1 146 ? -2.428 -28.203 -20.172 1 94.44 146 GLN B N 1
ATOM 4603 C CA . GLN B 1 146 ? -1.535 -27.625 -21.172 1 94.44 146 GLN B CA 1
ATOM 4604 C C . GLN B 1 146 ? -1.314 -26.141 -20.906 1 94.44 146 GLN B C 1
ATOM 4606 O O . GLN B 1 146 ? -0.613 -25.469 -21.672 1 94.44 146 GLN B O 1
ATOM 4611 N N . GLY B 1 147 ? -1.914 -25.656 -19.828 1 96.31 147 GLY B N 1
ATOM 4612 C CA . GLY B 1 147 ? -1.704 -24.266 -19.422 1 96.31 147 GLY B CA 1
ATOM 4613 C C . GLY B 1 147 ? -2.66 -23.297 -20.094 1 96.31 147 GLY B C 1
ATOM 4614 O O . GLY B 1 147 ? -2.541 -22.078 -19.922 1 96.31 147 GLY B O 1
ATOM 4615 N N . GLN B 1 148 ? -3.619 -23.781 -20.812 1 98 148 GLN B N 1
ATOM 4616 C CA . GLN B 1 148 ? -4.578 -22.938 -21.5 1 98 148 GLN B CA 1
ATOM 4617 C C . GLN B 1 148 ? -5.871 -22.797 -20.703 1 98 148 GLN B C 1
ATOM 4619 O O . GLN B 1 148 ? -6.145 -23.609 -19.812 1 98 148 GLN B O 1
ATOM 4624 N N . ILE B 1 149 ? -6.59 -21.75 -20.969 1 97.19 149 ILE B N 1
ATOM 4625 C CA . ILE B 1 149 ? -7.824 -21.516 -20.234 1 97.19 149 ILE B CA 1
ATOM 4626 C C . ILE B 1 149 ? -9.023 -21.812 -21.141 1 97.19 149 ILE B C 1
ATOM 4628 O O . ILE B 1 149 ? -8.906 -21.797 -22.359 1 97.19 149 ILE B O 1
ATOM 4632 N N . ASP B 1 150 ? -10.125 -22.094 -20.578 1 96.44 150 ASP B N 1
ATOM 4633 C CA . ASP B 1 150 ? -11.359 -22.391 -21.297 1 96.44 150 ASP B CA 1
ATOM 4634 C C . ASP B 1 150 ? -12.031 -21.094 -21.781 1 96.44 150 ASP B C 1
ATOM 4636 O O . ASP B 1 150 ? -12.969 -20.609 -21.141 1 96.44 150 ASP B O 1
ATOM 4640 N N . LEU B 1 151 ? -11.758 -20.688 -22.969 1 97.56 151 LEU B N 1
ATOM 4641 C CA . LEU B 1 151 ? -12.25 -19.422 -23.516 1 97.56 151 LEU B CA 1
ATOM 4642 C C . LEU B 1 151 ? -13.727 -19.531 -23.859 1 97.56 151 LEU B C 1
ATOM 4644 O O . LEU B 1 151 ? -14.461 -18.531 -23.797 1 97.56 151 LEU B O 1
ATOM 4648 N N . GLU B 1 152 ? -14.156 -20.656 -24.281 1 97.12 152 GLU B N 1
ATOM 4649 C CA . GLU B 1 152 ? -15.57 -20.844 -24.578 1 97.12 152 GLU B CA 1
ATOM 4650 C C . GLU B 1 152 ? -16.438 -20.688 -23.344 1 97.12 152 GLU B C 1
ATOM 4652 O O . GLU B 1 152 ? -17.469 -20.016 -23.375 1 97.12 152 GLU B O 1
ATOM 4657 N N . GLU B 1 153 ? -15.953 -21.328 -22.328 1 97.62 153 GLU B N 1
ATOM 4658 C CA . GLU B 1 153 ? -16.656 -21.172 -21.062 1 97.62 153 GLU B CA 1
ATOM 4659 C C . GLU B 1 153 ? -16.641 -19.703 -20.609 1 97.62 153 GLU B C 1
ATOM 4661 O O . GLU B 1 153 ? -17.656 -19.188 -20.125 1 97.62 153 GLU B O 1
ATOM 4666 N N . LEU B 1 154 ? -15.555 -19.062 -20.719 1 98.5 154 LEU B N 1
ATOM 4667 C CA . LEU B 1 154 ? -15.445 -17.656 -20.359 1 98.5 154 LEU B CA 1
ATOM 4668 C C . LEU B 1 154 ? -16.453 -16.812 -21.125 1 98.5 154 LEU B C 1
ATOM 4670 O O . LEU B 1 154 ? -17.172 -16 -20.531 1 98.5 154 LEU B O 1
ATOM 4674 N N . GLU B 1 155 ? -16.5 -17 -22.406 1 98.25 155 GLU B N 1
ATOM 4675 C CA . GLU B 1 155 ? -17.422 -16.203 -23.203 1 98.25 155 GLU B CA 1
ATOM 4676 C C . GLU B 1 155 ? -18.875 -16.484 -22.828 1 98.25 155 GLU B C 1
ATOM 4678 O O . GLU B 1 155 ? -19.703 -15.57 -22.781 1 98.25 155 GLU B O 1
ATOM 4683 N N . ARG B 1 156 ? -19.203 -17.75 -22.625 1 98.12 156 ARG B N 1
ATOM 4684 C CA . ARG B 1 156 ? -20.547 -18.109 -22.203 1 98.12 156 ARG B CA 1
ATOM 4685 C C . ARG B 1 156 ? -20.938 -17.391 -20.922 1 98.12 156 ARG B C 1
ATOM 4687 O O . ARG B 1 156 ? -22.047 -16.875 -20.812 1 98.12 156 ARG B O 1
ATOM 4694 N N . LEU B 1 157 ? -20.062 -17.359 -20 1 98.06 157 LEU B N 1
ATOM 4695 C CA . LEU B 1 157 ? -20.328 -16.719 -18.703 1 98.06 157 LEU B CA 1
ATOM 4696 C C . LEU B 1 157 ? -20.422 -15.211 -18.859 1 98.06 157 LEU B C 1
ATOM 4698 O O . LEU B 1 157 ? -21.234 -14.57 -18.203 1 98.06 157 LEU B O 1
ATOM 4702 N N . LEU B 1 158 ? -19.531 -14.625 -19.672 1 98.06 158 LEU B N 1
ATOM 4703 C CA . LEU B 1 158 ? -19.609 -13.195 -19.953 1 98.06 158 LEU B CA 1
ATOM 4704 C C . LEU B 1 158 ? -20.969 -12.812 -20.516 1 98.06 158 LEU B C 1
ATOM 4706 O O . LEU B 1 158 ? -21.562 -11.82 -20.109 1 98.06 158 LEU B O 1
ATOM 4710 N N . LEU B 1 159 ? -21.406 -13.625 -21.438 1 96.38 159 LEU B N 1
ATOM 4711 C CA . LEU B 1 159 ? -22.734 -13.398 -22 1 96.38 159 LEU B CA 1
ATOM 4712 C C . LEU B 1 159 ? -23.812 -13.508 -20.938 1 96.38 159 LEU B C 1
ATOM 4714 O O . LEU B 1 159 ? -24.719 -12.68 -20.875 1 96.38 159 LEU B O 1
ATOM 4718 N N . LYS B 1 160 ? -23.688 -14.445 -20.109 1 96.56 160 LYS B N 1
ATOM 4719 C CA . LYS B 1 160 ? -24.656 -14.695 -19.047 1 96.56 160 LYS B CA 1
ATOM 4720 C C . LYS B 1 160 ? -24.766 -13.508 -18.109 1 96.56 160 LYS B C 1
ATOM 4722 O O . LYS B 1 160 ? -25.859 -13.125 -17.703 1 96.56 160 LYS B O 1
ATOM 4727 N N . TYR B 1 161 ? -23.641 -12.898 -17.766 1 95.94 161 TYR B N 1
ATOM 4728 C CA . TYR B 1 161 ? -23.625 -11.859 -16.734 1 95.94 161 TYR B CA 1
ATOM 4729 C C . TYR B 1 161 ? -23.797 -10.477 -17.359 1 95.94 161 TYR B C 1
ATOM 4731 O O . TYR B 1 161 ? -23.859 -9.469 -16.656 1 95.94 161 TYR B O 1
ATOM 4739 N N . THR B 1 162 ? -23.844 -10.445 -18.641 1 94 162 THR B N 1
ATOM 4740 C CA . THR B 1 162 ? -24.109 -9.18 -19.312 1 94 162 THR B CA 1
ATOM 4741 C C . THR B 1 162 ? -25.594 -8.82 -19.219 1 94 162 THR B C 1
ATOM 4743 O O . THR B 1 162 ? -26.453 -9.641 -19.531 1 94 162 THR B O 1
ATOM 4746 N N . ASP B 1 163 ? -25.781 -7.727 -18.594 1 85.88 163 ASP B N 1
ATOM 4747 C CA . ASP B 1 163 ? -27.156 -7.238 -18.453 1 85.88 163 ASP B CA 1
ATOM 4748 C C . ASP B 1 163 ? -27.688 -6.715 -19.781 1 85.88 163 ASP B C 1
ATOM 4750 O O . ASP B 1 163 ? -27.219 -5.691 -20.297 1 85.88 163 ASP B O 1
ATOM 4754 N N . PRO B 1 164 ? -28.734 -7.266 -20.203 1 80.62 164 PRO B N 1
ATOM 4755 C CA . PRO B 1 164 ? -29.281 -6.789 -21.469 1 80.62 164 PRO B CA 1
ATOM 4756 C C . PRO B 1 164 ? -29.906 -5.398 -21.359 1 80.62 164 PRO B C 1
ATOM 4758 O O . PRO B 1 164 ? -30.031 -4.695 -22.375 1 80.62 164 PRO B O 1
ATOM 4761 N N . ASP B 1 165 ? -30.172 -5.023 -20.172 1 80.81 165 ASP B N 1
ATOM 4762 C CA . ASP B 1 165 ? -30.844 -3.74 -19.969 1 80.81 165 ASP B CA 1
ATOM 4763 C C . ASP B 1 165 ? -29.891 -2.703 -19.391 1 80.81 165 ASP B C 1
ATOM 4765 O O . ASP B 1 165 ? -30.328 -1.704 -18.812 1 80.81 165 ASP B O 1
ATOM 4769 N N . GLU B 1 166 ? -28.719 -3.01 -19.594 1 83.69 166 GLU B N 1
ATOM 4770 C CA . GLU B 1 166 ? -27.75 -2.062 -19.047 1 83.69 166 GLU B CA 1
ATOM 4771 C C . GLU B 1 166 ? -27.922 -0.681 -19.672 1 83.69 166 GLU B C 1
ATOM 4773 O O . GLU B 1 166 ? -28.047 -0.555 -20.891 1 83.69 166 GLU B O 1
ATOM 4778 N N . LYS B 1 167 ? -27.953 0.395 -18.859 1 79.69 167 LYS B N 1
ATOM 4779 C CA . LYS B 1 167 ? -28.219 1.777 -19.234 1 79.69 167 LYS B CA 1
ATOM 4780 C C . LYS B 1 167 ? -27.094 2.338 -20.109 1 79.69 167 LYS B C 1
ATOM 4782 O O . LYS B 1 167 ? -27.328 3.117 -21.031 1 79.69 167 LYS B O 1
ATOM 4787 N N . ILE B 1 168 ? -25.891 1.945 -19.75 1 85.31 168 ILE B N 1
ATOM 4788 C CA . ILE B 1 168 ? -24.734 2.381 -20.516 1 85.31 168 ILE B CA 1
ATOM 4789 C C . ILE B 1 168 ? -24.328 1.289 -21.5 1 85.31 168 ILE B C 1
ATOM 4791 O O . ILE B 1 168 ? -23.938 0.191 -21.094 1 85.31 168 ILE B O 1
ATOM 4795 N N . PRO B 1 169 ? -24.375 1.637 -22.75 1 87.5 169 PRO B N 1
ATOM 4796 C CA . PRO B 1 169 ? -24 0.635 -23.75 1 87.5 169 PRO B CA 1
ATOM 4797 C C . PRO B 1 169 ? -22.578 0.095 -23.531 1 87.5 169 PRO B C 1
ATOM 4799 O O . PRO B 1 169 ? -21.719 0.793 -22.984 1 87.5 169 PRO B O 1
ATOM 4802 N N . ILE B 1 170 ? -22.328 -1.072 -23.984 1 87.62 170 ILE B N 1
ATOM 4803 C CA . ILE B 1 170 ? -21.094 -1.8 -23.734 1 87.62 170 ILE B CA 1
ATOM 4804 C C . ILE B 1 170 ? -19.922 -1.075 -24.406 1 87.62 170 ILE B C 1
ATOM 4806 O O . ILE B 1 170 ? -18.781 -1.201 -23.969 1 87.62 170 ILE B O 1
ATOM 4810 N N . ASP B 1 171 ? -20.234 -0.276 -25.438 1 86.88 171 ASP B N 1
ATOM 4811 C CA . ASP B 1 171 ? -19.188 0.419 -26.172 1 86.88 171 ASP B CA 1
ATOM 4812 C C . ASP B 1 171 ? -18.891 1.783 -25.547 1 86.88 171 ASP B C 1
ATOM 4814 O O . ASP B 1 171 ? -18.047 2.531 -26.062 1 86.88 171 ASP B O 1
ATOM 4818 N N . HIS B 1 172 ? -19.531 2.09 -24.5 1 92.88 172 HIS B N 1
ATOM 4819 C CA . HIS B 1 172 ? -19.281 3.32 -23.75 1 92.88 172 HIS B CA 1
ATOM 4820 C C . HIS B 1 172 ? -18.594 3.031 -22.422 1 92.88 172 HIS B C 1
ATOM 4822 O O . HIS B 1 172 ? -18.969 2.09 -21.719 1 92.88 172 HIS B O 1
ATOM 4828 N N . ASP B 1 173 ? -17.641 3.873 -22.125 1 95.81 173 ASP B N 1
ATOM 4829 C CA . ASP B 1 173 ? -16.922 3.742 -20.859 1 95.81 173 ASP B CA 1
ATOM 4830 C C . ASP B 1 173 ? -17.781 4.203 -19.688 1 95.81 173 ASP B C 1
ATOM 4832 O O . ASP B 1 173 ? -18.5 5.199 -19.797 1 95.81 173 ASP B O 1
ATOM 4836 N N . ILE B 1 174 ? -17.766 3.525 -18.641 1 96.88 174 ILE B N 1
ATOM 4837 C CA . ILE B 1 174 ? -18.422 3.936 -17.406 1 96.88 174 ILE B CA 1
ATOM 4838 C C . ILE B 1 174 ? -17.469 4.766 -16.547 1 96.88 174 ILE B C 1
ATOM 4840 O O . ILE B 1 174 ? -16.516 4.23 -15.969 1 96.88 174 ILE B O 1
ATOM 4844 N N . MET B 1 175 ? -17.75 6.012 -16.453 1 97 175 MET B N 1
ATOM 4845 C CA . MET B 1 175 ? -16.859 6.945 -15.766 1 97 175 MET B CA 1
ATOM 4846 C C . MET B 1 175 ? -17.297 7.148 -14.32 1 97 175 MET B C 1
ATOM 4848 O O . MET B 1 175 ? -18.5 7.172 -14.031 1 97 175 MET B O 1
ATOM 4852 N N . SER B 1 176 ? -16.328 7.344 -13.414 1 95.81 176 SER B N 1
ATOM 4853 C CA . SER B 1 176 ? -16.562 7.422 -11.977 1 95.81 176 SER B CA 1
ATOM 4854 C C . SER B 1 176 ? -17.5 8.578 -11.633 1 95.81 176 SER B C 1
ATOM 4856 O O . SER B 1 176 ? -18.219 8.523 -10.641 1 95.81 176 SER B O 1
ATOM 4858 N N . ASP B 1 177 ? -17.469 9.648 -12.375 1 94.88 177 ASP B N 1
ATOM 4859 C CA . ASP B 1 177 ? -18.297 10.805 -12.062 1 94.88 177 ASP B CA 1
ATOM 4860 C C . ASP B 1 177 ? -19.766 10.523 -12.352 1 94.88 177 ASP B C 1
ATOM 4862 O O . ASP B 1 177 ? -20.641 11.328 -12.023 1 94.88 177 ASP B O 1
ATOM 4866 N N . ARG B 1 178 ? -20.094 9.398 -12.938 1 93.62 178 ARG B N 1
ATOM 4867 C CA . ARG B 1 178 ? -21.469 8.977 -13.211 1 93.62 178 ARG B CA 1
ATOM 4868 C C . ARG B 1 178 ? -21.891 7.848 -12.273 1 93.62 178 ARG B C 1
ATOM 4870 O O . ARG B 1 178 ? -22.938 7.234 -12.477 1 93.62 178 ARG B O 1
ATOM 4877 N N . VAL B 1 179 ? -21.062 7.535 -11.414 1 93.94 179 VAL B N 1
ATOM 4878 C CA . VAL B 1 179 ? -21.344 6.5 -10.422 1 93.94 179 VAL B CA 1
ATOM 4879 C C . VAL B 1 179 ? -21.5 7.133 -9.039 1 93.94 179 VAL B C 1
ATOM 4881 O O . VAL B 1 179 ? -20.578 7.797 -8.555 1 93.94 179 VAL B O 1
ATOM 4884 N N . GLU B 1 180 ? -22.594 6.98 -8.438 1 90.12 180 GLU B N 1
ATOM 4885 C CA . GLU B 1 180 ? -22.891 7.586 -7.145 1 90.12 180 GLU B CA 1
ATOM 4886 C C . GLU B 1 180 ? -21.812 7.242 -6.117 1 90.12 180 GLU B C 1
ATOM 4888 O O . GLU B 1 180 ? -21.484 6.07 -5.918 1 90.12 180 GLU B O 1
ATOM 4893 N N . GLY B 1 181 ? -21.25 8.289 -5.574 1 89.44 181 GLY B N 1
ATOM 4894 C CA . GLY B 1 181 ? -20.297 8.094 -4.508 1 89.44 181 GLY B CA 1
ATOM 4895 C C . GLY B 1 181 ? -18.875 7.938 -5.008 1 89.44 181 GLY B C 1
ATOM 4896 O O . GLY B 1 181 ? -17.922 7.848 -4.215 1 89.44 181 GLY B O 1
ATOM 4897 N N . ALA B 1 182 ? -18.719 7.918 -6.305 1 93.44 182 ALA B N 1
ATOM 4898 C CA . ALA B 1 182 ? -17.391 7.605 -6.844 1 93.44 182 ALA B CA 1
ATOM 4899 C C . ALA B 1 182 ? -16.719 8.852 -7.41 1 93.44 182 ALA B C 1
ATOM 4901 O O . ALA B 1 182 ? -15.531 8.836 -7.73 1 93.44 182 ALA B O 1
ATOM 4902 N N . ALA B 1 183 ? -17.406 9.984 -7.461 1 93.62 183 ALA B N 1
ATOM 4903 C CA . ALA B 1 183 ? -16.844 11.219 -8.008 1 93.62 183 ALA B CA 1
ATOM 4904 C C . ALA B 1 183 ? -15.828 11.836 -7.051 1 93.62 183 ALA B C 1
ATOM 4906 O O . ALA B 1 183 ? -16.062 11.891 -5.844 1 93.62 183 ALA B O 1
ATOM 4907 N N . ASP B 1 184 ? -14.711 12.164 -7.578 1 93.69 184 ASP B N 1
ATOM 4908 C CA . ASP B 1 184 ? -13.648 12.867 -6.871 1 93.69 184 ASP B CA 1
ATOM 4909 C C . ASP B 1 184 ? -13.234 14.133 -7.613 1 93.69 184 ASP B C 1
ATOM 4911 O O . ASP B 1 184 ? -12.539 14.07 -8.625 1 93.69 184 ASP B O 1
ATOM 4915 N N . PRO B 1 185 ? -13.594 15.305 -7.117 1 91.25 185 PRO B N 1
ATOM 4916 C CA . PRO B 1 185 ? -13.336 16.531 -7.863 1 91.25 185 PRO B CA 1
ATOM 4917 C C . PRO B 1 185 ? -11.852 16.875 -7.941 1 91.25 185 PRO B C 1
ATOM 4919 O O . PRO B 1 185 ? -11.445 17.734 -8.742 1 91.25 185 PRO B O 1
ATOM 4922 N N . SER B 1 186 ? -11.078 16.281 -7.137 1 90.19 186 SER B N 1
ATOM 4923 C CA . SER B 1 186 ? -9.656 16.625 -7.094 1 90.19 186 SER B CA 1
ATOM 4924 C C . SER B 1 186 ? -8.875 15.867 -8.172 1 90.19 186 SER B C 1
ATOM 4926 O O . SER B 1 186 ? -7.691 16.125 -8.375 1 90.19 186 SER B O 1
ATOM 4928 N N . ARG B 1 187 ? -9.555 14.953 -8.844 1 91.81 187 ARG B N 1
ATOM 4929 C CA . ARG B 1 187 ? -8.898 14.195 -9.898 1 91.81 187 ARG B CA 1
ATOM 4930 C C . ARG B 1 187 ? -9.828 14 -11.086 1 91.81 187 ARG B C 1
ATOM 4932 O O . ARG B 1 187 ? -11.039 14.18 -10.969 1 91.81 187 ARG B O 1
ATOM 4939 N N . ALA B 1 188 ? -9.289 13.688 -12.203 1 92.88 188 ALA B N 1
ATOM 4940 C CA . ALA B 1 188 ? -10.086 13.367 -13.383 1 92.88 188 ALA B CA 1
ATOM 4941 C C . ALA B 1 188 ? -10.914 12.109 -13.164 1 92.88 188 ALA B C 1
ATOM 4943 O O . ALA B 1 188 ? -10.492 11.195 -12.445 1 92.88 188 ALA B O 1
ATOM 4944 N N . PRO B 1 189 ? -12.062 12.094 -13.828 1 95.62 189 PRO B N 1
ATOM 4945 C CA . PRO B 1 189 ? -12.844 10.859 -13.734 1 95.62 189 PRO B CA 1
ATOM 4946 C C . PRO B 1 189 ? -12.07 9.633 -14.211 1 95.62 189 PRO B C 1
ATOM 4948 O O . PRO B 1 189 ? -11.312 9.719 -15.172 1 95.62 189 PRO B O 1
ATOM 4951 N N . ARG B 1 190 ? -12.344 8.523 -13.516 1 95.44 190 ARG B N 1
ATOM 4952 C CA . ARG B 1 190 ? -11.68 7.266 -13.867 1 95.44 190 ARG B CA 1
ATOM 4953 C C . ARG B 1 190 ? -12.664 6.289 -14.508 1 95.44 190 ARG B C 1
ATOM 4955 O O . ARG B 1 190 ? -13.867 6.348 -14.242 1 95.44 190 ARG B O 1
ATOM 4962 N N . LYS B 1 191 ? -12.188 5.398 -15.273 1 97.38 191 LYS B N 1
ATOM 4963 C CA . LYS B 1 191 ? -12.969 4.352 -15.93 1 97.38 191 LYS B CA 1
ATOM 4964 C C . LYS B 1 191 ? -13.133 3.139 -15.023 1 97.38 191 LYS B C 1
ATOM 4966 O O . LYS B 1 191 ? -12.156 2.652 -14.445 1 97.38 191 LYS B O 1
ATOM 4971 N N . PHE B 1 192 ? -14.406 2.662 -14.898 1 98.06 192 PHE B N 1
ATOM 4972 C CA . PHE B 1 192 ? -14.688 1.376 -14.273 1 98.06 192 PHE B CA 1
ATOM 4973 C C . PHE B 1 192 ? -15.031 0.326 -15.32 1 98.06 192 PHE B C 1
ATOM 4975 O O . PHE B 1 192 ? -15.742 0.616 -16.281 1 98.06 192 PHE B O 1
ATOM 4982 N N . TYR B 1 193 ? -14.609 -0.834 -15.156 1 98.38 193 TYR B N 1
ATOM 4983 C CA . TYR B 1 193 ? -14.852 -1.918 -16.094 1 98.38 193 TYR B CA 1
ATOM 4984 C C . TYR B 1 193 ? -16.047 -2.758 -15.664 1 98.38 193 TYR B C 1
ATOM 4986 O O . TYR B 1 193 ? -16.281 -2.939 -14.469 1 98.38 193 TYR B O 1
ATOM 4994 N N . ARG B 1 194 ? -16.766 -3.344 -16.688 1 97.81 194 ARG B N 1
ATOM 4995 C CA . ARG B 1 194 ? -17.953 -4.156 -16.438 1 97.81 194 ARG B CA 1
ATOM 4996 C C . ARG B 1 194 ? -17.578 -5.504 -15.828 1 97.81 194 ARG B C 1
ATOM 4998 O O . ARG B 1 194 ? -18.344 -6.082 -15.055 1 97.81 194 ARG B O 1
ATOM 5005 N N . PHE B 1 195 ? -16.469 -5.988 -16.219 1 98.62 195 PHE B N 1
ATOM 5006 C CA . PHE B 1 195 ? -15.938 -7.254 -15.719 1 98.62 195 PHE B CA 1
ATOM 5007 C C . PHE B 1 195 ? -14.438 -7.145 -15.461 1 98.62 195 PHE B C 1
ATOM 5009 O O . PHE B 1 195 ? -13.789 -6.203 -15.914 1 98.62 195 PHE B O 1
ATOM 5016 N N . ALA B 1 196 ? -13.906 -8.031 -14.672 1 98.81 196 ALA B N 1
ATOM 5017 C CA . ALA B 1 196 ? -12.469 -8.203 -14.492 1 98.81 196 ALA B CA 1
ATOM 5018 C C . ALA B 1 196 ? -12.086 -9.68 -14.531 1 98.81 196 ALA B C 1
ATOM 5020 O O . ALA B 1 196 ? -12.938 -10.555 -14.352 1 98.81 196 ALA B O 1
ATOM 5021 N N . MET B 1 197 ? -10.906 -9.961 -14.836 1 98.88 197 MET B N 1
ATOM 5022 C CA . MET B 1 197 ? -10.359 -11.32 -14.82 1 98.88 197 MET B CA 1
ATOM 5023 C C . MET B 1 197 ? -8.938 -11.328 -14.273 1 98.88 197 MET B C 1
ATOM 5025 O O . MET B 1 197 ? -8.109 -10.508 -14.672 1 98.88 197 MET B O 1
ATOM 5029 N N . TYR B 1 198 ? -8.727 -12.172 -13.328 1 98.75 198 TYR B N 1
ATOM 5030 C CA . TYR B 1 198 ? -7.398 -12.375 -12.773 1 98.75 198 TYR B CA 1
ATOM 5031 C C . TYR B 1 198 ? -6.766 -13.648 -13.328 1 98.75 198 TYR B C 1
ATOM 5033 O O . TYR B 1 198 ? -7.387 -14.711 -13.312 1 98.75 198 TYR B O 1
ATOM 5041 N N . LEU B 1 199 ? -5.5 -13.523 -13.727 1 98.56 199 LEU B N 1
ATOM 5042 C CA . LEU B 1 199 ? -4.785 -14.695 -14.227 1 98.56 199 LEU B CA 1
ATOM 5043 C C . LEU B 1 199 ? -3.277 -14.492 -14.125 1 98.56 199 LEU B C 1
ATOM 5045 O O . LEU B 1 199 ? -2.809 -13.367 -13.922 1 98.56 199 LEU B O 1
ATOM 5049 N N . ILE B 1 200 ? -2.543 -15.508 -14.227 1 98.56 200 ILE B N 1
ATOM 5050 C CA . ILE B 1 200 ? -1.087 -15.555 -14.32 1 98.56 200 ILE B CA 1
ATOM 5051 C C . ILE B 1 200 ? -0.671 -16.25 -15.609 1 98.56 200 ILE B C 1
ATOM 5053 O O . ILE B 1 200 ? -0.575 -17.484 -15.664 1 98.56 200 ILE B O 1
ATOM 5057 N N . PRO B 1 201 ? -0.307 -15.461 -16.594 1 98.19 201 PRO B N 1
ATOM 5058 C CA . PRO B 1 201 ? -0.206 -16.016 -17.953 1 98.19 201 PRO B CA 1
ATOM 5059 C C . PRO B 1 201 ? 1.084 -16.797 -18.172 1 98.19 201 PRO B C 1
ATOM 5061 O O . PRO B 1 201 ? 1.187 -17.562 -19.125 1 98.19 201 PRO B O 1
ATOM 5064 N N . THR B 1 202 ? 2.092 -16.516 -17.422 1 97.69 202 THR B N 1
ATOM 5065 C CA . THR B 1 202 ? 3.389 -17.172 -17.562 1 97.69 202 THR B CA 1
ATOM 5066 C C . THR B 1 202 ? 3.811 -17.828 -16.266 1 97.69 202 THR B C 1
ATOM 5068 O O . THR B 1 202 ? 4.008 -17.156 -15.25 1 97.69 202 THR B O 1
ATOM 5071 N N . PHE B 1 203 ? 3.949 -19.188 -16.391 1 97.81 203 PHE B N 1
ATOM 5072 C CA . PHE B 1 203 ? 4.316 -19.984 -15.234 1 97.81 203 PHE B CA 1
ATOM 5073 C C . PHE B 1 203 ? 3.33 -19.781 -14.094 1 97.81 203 PHE B C 1
ATOM 5075 O O . PHE B 1 203 ? 3.725 -19.422 -12.984 1 97.81 203 PHE B O 1
ATOM 5082 N N . SER B 1 204 ? 2.111 -20.125 -14.398 1 97.88 204 SER B N 1
ATOM 5083 C CA . SER B 1 204 ? 0.992 -19.844 -13.508 1 97.88 204 SER B CA 1
ATOM 5084 C C . SER B 1 204 ? 1.196 -20.484 -12.141 1 97.88 204 SER B C 1
ATOM 5086 O O . SER B 1 204 ? 1.888 -21.5 -12.023 1 97.88 204 SER B O 1
ATOM 5088 N N . ASN B 1 205 ? 0.808 -19.906 -11.109 1 97.5 205 ASN B N 1
ATOM 5089 C CA . ASN B 1 205 ? 0.684 -20.422 -9.75 1 97.5 205 ASN B CA 1
ATOM 5090 C C . ASN B 1 205 ? -0.73 -20.906 -9.461 1 97.5 205 ASN B C 1
ATOM 5092 O O . ASN B 1 205 ? -1.658 -20.109 -9.328 1 97.5 205 ASN B O 1
ATOM 5096 N N . PRO B 1 206 ? -0.975 -22.172 -9.461 1 97.12 206 PRO B N 1
ATOM 5097 C CA . PRO B 1 206 ? 0.044 -23.156 -9.078 1 97.12 206 PRO B CA 1
ATOM 5098 C C . PRO B 1 206 ? 0.424 -24.094 -10.227 1 97.12 206 PRO B C 1
ATOM 5100 O O . PRO B 1 206 ? 1.366 -24.875 -10.094 1 97.12 206 PRO B O 1
ATOM 5103 N N . LYS B 1 207 ? -0.149 -24.047 -11.375 1 96.69 207 LYS B N 1
ATOM 5104 C CA . LYS B 1 207 ? -0.059 -25.141 -12.336 1 96.69 207 LYS B CA 1
ATOM 5105 C C . LYS B 1 207 ? 1.217 -25.031 -13.164 1 96.69 207 LYS B C 1
ATOM 5107 O O . LYS B 1 207 ? 1.618 -26 -13.82 1 96.69 207 LYS B O 1
ATOM 5112 N N . GLY B 1 208 ? 1.741 -23.875 -13.203 1 96.94 208 GLY B N 1
ATOM 5113 C CA . GLY B 1 208 ? 2.986 -23.688 -13.93 1 96.94 208 GLY B CA 1
ATOM 5114 C C . GLY B 1 208 ? 2.787 -23.562 -15.43 1 96.94 208 GLY B C 1
ATOM 5115 O O . GLY B 1 208 ? 3.746 -23.656 -16.203 1 96.94 208 GLY B O 1
ATOM 5116 N N . GLY B 1 209 ? 1.594 -23.312 -15.844 1 96.38 209 GLY B N 1
ATOM 5117 C CA . GLY B 1 209 ? 1.281 -23.25 -17.266 1 96.38 209 GLY B CA 1
ATOM 5118 C C . GLY B 1 209 ? 1.635 -21.922 -17.891 1 96.38 209 GLY B C 1
ATOM 5119 O O . GLY B 1 209 ? 1.876 -20.938 -17.188 1 96.38 209 GLY B O 1
ATOM 5120 N N . VAL B 1 210 ? 1.738 -21.891 -19.219 1 97.56 210 VAL B N 1
ATOM 5121 C CA . VAL B 1 210 ? 1.965 -20.703 -20.016 1 97.56 210 VAL B CA 1
ATOM 5122 C C . VAL B 1 210 ? 0.877 -20.578 -21.094 1 97.56 210 VAL B C 1
ATOM 5124 O O . VAL B 1 210 ? 0.68 -21.5 -21.891 1 97.56 210 VAL B O 1
ATOM 5127 N N . LEU B 1 211 ? 0.139 -19.484 -21.016 1 98 211 LEU B N 1
ATOM 5128 C CA . LEU B 1 211 ? -0.799 -19.219 -22.094 1 98 211 LEU B CA 1
ATOM 5129 C C . LEU B 1 211 ? -0.06 -19 -23.406 1 98 211 LEU B C 1
ATOM 5131 O O . LEU B 1 211 ? 0.874 -18.203 -23.469 1 98 211 LEU B O 1
ATOM 5135 N N . ASP B 1 212 ? -0.463 -19.719 -24.422 1 97.06 212 ASP B N 1
ATOM 5136 C CA . ASP B 1 212 ? 0.217 -19.531 -25.703 1 97.06 212 ASP B CA 1
ATOM 5137 C C . ASP B 1 212 ? -0.238 -18.234 -26.375 1 97.06 212 ASP B C 1
ATOM 5139 O O . ASP B 1 212 ? -1.111 -17.531 -25.859 1 97.06 212 ASP B O 1
ATOM 5143 N N . TYR B 1 213 ? 0.424 -17.844 -27.422 1 96.5 213 TYR B N 1
ATOM 5144 C CA . TYR B 1 213 ? 0.225 -16.547 -28.062 1 96.5 213 TYR B CA 1
ATOM 5145 C C . TYR B 1 213 ? -1.195 -16.422 -28.609 1 96.5 213 TYR B C 1
ATOM 5147 O O . TYR B 1 213 ? -1.831 -15.383 -28.453 1 96.5 213 TYR B O 1
ATOM 5155 N N . GLU B 1 214 ? -1.702 -17.484 -29.266 1 96.5 214 GLU B N 1
ATOM 5156 C CA . GLU B 1 214 ? -3.039 -17.453 -29.844 1 96.5 214 GLU B CA 1
ATOM 5157 C C . GLU B 1 214 ? -4.105 -17.25 -28.766 1 96.5 214 GLU B C 1
ATOM 5159 O O . GLU B 1 214 ? -5.051 -16.484 -28.969 1 96.5 214 GLU B O 1
ATOM 5164 N N . HIS B 1 215 ? -3.926 -17.953 -27.688 1 97.62 215 HIS B N 1
ATOM 5165 C CA . HIS B 1 215 ? -4.852 -17.797 -26.562 1 97.62 215 HIS B CA 1
ATOM 5166 C C . HIS B 1 215 ? -4.793 -16.391 -26 1 97.62 215 HIS B C 1
ATOM 5168 O O . HIS B 1 215 ? -5.82 -15.82 -25.609 1 97.62 215 HIS B O 1
ATOM 5174 N N . ARG B 1 216 ? -3.615 -15.82 -25.891 1 98.06 216 ARG B N 1
ATOM 5175 C CA . ARG B 1 216 ? -3.463 -14.453 -25.391 1 98.06 216 ARG B CA 1
ATOM 5176 C C . ARG B 1 216 ? -4.215 -13.469 -26.281 1 98.06 216 ARG B C 1
ATOM 5178 O O . ARG B 1 216 ? -4.934 -12.602 -25.797 1 98.06 216 ARG B O 1
ATOM 5185 N N . GLU B 1 217 ? -4.059 -13.562 -27.578 1 97.38 217 GLU B N 1
ATOM 5186 C CA . GLU B 1 217 ? -4.742 -12.68 -28.516 1 97.38 217 GLU B CA 1
ATOM 5187 C C . GLU B 1 217 ? -6.258 -12.812 -28.391 1 97.38 217 GLU B C 1
ATOM 5189 O O . GLU B 1 217 ? -6.969 -11.805 -28.344 1 97.38 217 GLU B O 1
ATOM 5194 N N . ALA B 1 218 ? -6.68 -14.07 -28.375 1 98.31 218 ALA B N 1
ATOM 5195 C CA . ALA B 1 218 ? -8.117 -14.328 -28.266 1 98.31 218 ALA B CA 1
ATOM 5196 C C . ALA B 1 218 ? -8.688 -13.758 -26.984 1 98.31 218 ALA B C 1
ATOM 5198 O O . ALA B 1 218 ? -9.805 -13.227 -26.969 1 98.31 218 ALA B O 1
ATOM 5199 N N . LEU B 1 219 ? -7.965 -13.898 -25.922 1 98.62 219 LEU B N 1
ATOM 5200 C CA . LEU B 1 219 ? -8.406 -13.391 -24.625 1 98.62 219 LEU B CA 1
ATOM 5201 C C . LEU B 1 219 ? -8.531 -11.875 -24.656 1 98.62 219 LEU B C 1
ATOM 5203 O O . LEU B 1 219 ? -9.484 -11.312 -24.109 1 98.62 219 LEU B O 1
ATOM 5207 N N . VAL B 1 220 ? -7.57 -11.133 -25.234 1 98.38 220 VAL B N 1
ATOM 5208 C CA . VAL B 1 220 ? -7.613 -9.68 -25.359 1 98.38 220 VAL B CA 1
ATOM 5209 C C . VAL B 1 220 ? -8.836 -9.258 -26.156 1 98.38 220 VAL B C 1
ATOM 5211 O O . VAL B 1 220 ? -9.523 -8.297 -25.812 1 98.38 220 VAL B O 1
ATOM 5214 N N . GLU B 1 221 ? -9.125 -10.047 -27.188 1 97.94 221 GLU B N 1
ATOM 5215 C CA . GLU B 1 221 ? -10.289 -9.734 -28.016 1 97.94 221 GLU B CA 1
ATOM 5216 C C . GLU B 1 221 ? -11.586 -9.898 -27.219 1 97.94 221 GLU B C 1
ATOM 5218 O O . GLU B 1 221 ? -12.5 -9.078 -27.344 1 97.94 221 GLU B O 1
ATOM 5223 N N . LEU B 1 222 ? -11.68 -10.969 -26.484 1 97.94 222 LEU B N 1
ATOM 5224 C CA . LEU B 1 222 ? -12.844 -11.172 -25.641 1 97.94 222 LEU B CA 1
ATOM 5225 C C . LEU B 1 222 ? -12.984 -10.055 -24.625 1 97.94 222 LEU B C 1
ATOM 5227 O O . LEU B 1 222 ? -14.094 -9.594 -24.328 1 97.94 222 LEU B O 1
ATOM 5231 N N . ALA B 1 223 ? -11.859 -9.656 -24.062 1 98.31 223 ALA B N 1
ATOM 5232 C CA . ALA B 1 223 ? -11.852 -8.594 -23.062 1 98.31 223 ALA B CA 1
ATOM 5233 C C . ALA B 1 223 ? -12.398 -7.293 -23.641 1 98.31 223 ALA B C 1
ATOM 5235 O O . ALA B 1 223 ? -13.164 -6.586 -22.984 1 98.31 223 ALA B O 1
ATOM 5236 N N . ARG B 1 224 ? -12.039 -6.988 -24.859 1 97.5 224 ARG B N 1
ATOM 5237 C CA . ARG B 1 224 ? -12.531 -5.789 -25.531 1 97.5 224 ARG B CA 1
ATOM 5238 C C . ARG B 1 224 ? -14.031 -5.871 -25.781 1 97.5 224 ARG B C 1
ATOM 5240 O O . ARG B 1 224 ? -14.766 -4.922 -25.5 1 97.5 224 ARG B O 1
ATOM 5247 N N . LYS B 1 225 ? -14.414 -7.016 -26.25 1 96.5 225 LYS B N 1
ATOM 5248 C CA . LYS B 1 225 ? -15.805 -7.223 -26.641 1 96.5 225 LYS B CA 1
ATOM 5249 C C . LYS B 1 225 ? -16.75 -7.051 -25.453 1 96.5 225 LYS B C 1
ATOM 5251 O O . LYS B 1 225 ? -17.844 -6.527 -25.594 1 96.5 225 LYS B O 1
ATOM 5256 N N . TYR B 1 226 ? -16.328 -7.41 -24.266 1 97.12 226 TYR B N 1
ATOM 5257 C CA . TYR B 1 226 ? -17.25 -7.461 -23.141 1 97.12 226 TYR B CA 1
ATOM 5258 C C . TYR B 1 226 ? -16.844 -6.469 -22.062 1 97.12 226 TYR B C 1
ATOM 5260 O O . TYR B 1 226 ? -17.406 -6.465 -20.969 1 97.12 226 TYR B O 1
ATOM 5268 N N . ASP B 1 227 ? -15.75 -5.609 -22.281 1 97.44 227 ASP B N 1
ATOM 5269 C CA . ASP B 1 227 ? -15.258 -4.613 -21.328 1 97.44 227 ASP B CA 1
ATOM 5270 C C . ASP B 1 227 ? -14.742 -5.27 -20.062 1 97.44 227 ASP B C 1
ATOM 5272 O O . ASP B 1 227 ? -15.164 -4.914 -18.953 1 97.44 227 ASP B O 1
ATOM 5276 N N . VAL B 1 228 ? -13.875 -6.262 -20.281 1 98.56 228 VAL B N 1
ATOM 5277 C CA . VAL B 1 228 ? -13.211 -6.977 -19.188 1 98.56 228 VAL B CA 1
ATOM 5278 C C . VAL B 1 228 ? -11.836 -6.371 -18.938 1 98.56 228 VAL B C 1
ATOM 5280 O O . VAL B 1 228 ? -11.062 -6.156 -19.875 1 98.56 228 VAL B O 1
ATOM 5283 N N . LEU B 1 229 ? -11.539 -5.98 -17.719 1 98.88 229 LEU B N 1
ATOM 5284 C CA . LEU B 1 229 ? -10.156 -5.676 -17.375 1 98.88 229 LEU B CA 1
ATOM 5285 C C . LEU B 1 229 ? -9.383 -6.949 -17.062 1 98.88 229 LEU B C 1
ATOM 5287 O O . LEU B 1 229 ? -9.711 -7.672 -16.125 1 98.88 229 LEU B O 1
ATOM 5291 N N . LEU B 1 230 ? -8.406 -7.262 -17.906 1 98.94 230 LEU B N 1
ATOM 5292 C CA . LEU B 1 230 ? -7.508 -8.375 -17.625 1 98.94 230 LEU B CA 1
ATOM 5293 C C . LEU B 1 230 ? -6.391 -7.949 -16.672 1 98.94 230 LEU B C 1
ATOM 5295 O O . LEU B 1 230 ? -5.555 -7.117 -17.031 1 98.94 230 LEU B O 1
ATOM 5299 N N . ILE B 1 231 ? -6.418 -8.461 -15.477 1 98.88 231 ILE B N 1
ATOM 5300 C CA . ILE B 1 231 ? -5.387 -8.25 -14.469 1 98.88 231 ILE B CA 1
ATOM 5301 C C . ILE B 1 231 ? -4.41 -9.422 -14.477 1 98.88 231 ILE B C 1
ATOM 5303 O O . ILE B 1 231 ? -4.691 -10.477 -13.898 1 98.88 231 ILE B O 1
ATOM 5307 N N . SER B 1 232 ? -3.275 -9.234 -15.094 1 98.62 232 SER B N 1
ATOM 5308 C CA . SER B 1 232 ? -2.305 -10.32 -15.219 1 98.62 232 SER B CA 1
ATOM 5309 C C . SER B 1 232 ? -1.165 -10.156 -14.219 1 98.62 232 SER B C 1
ATOM 5311 O O . SER B 1 232 ? -0.45 -9.156 -14.242 1 98.62 232 SER B O 1
ATOM 5313 N N . ASP B 1 233 ? -1.032 -11.07 -13.352 1 98.25 233 ASP B N 1
ATOM 5314 C CA . ASP B 1 233 ? 0.174 -11.125 -12.531 1 98.25 233 ASP B CA 1
ATOM 5315 C C . ASP B 1 233 ? 1.352 -11.688 -13.328 1 98.25 233 ASP B C 1
ATOM 5317 O O . ASP B 1 233 ? 1.505 -12.906 -13.438 1 98.25 233 ASP B O 1
ATOM 5321 N N . ASP B 1 234 ? 2.102 -10.789 -13.852 1 98.25 234 ASP B N 1
ATOM 5322 C CA . ASP B 1 234 ? 3.318 -11.141 -14.578 1 98.25 234 ASP B CA 1
ATOM 5323 C C . ASP B 1 234 ? 4.535 -11.109 -13.656 1 98.25 234 ASP B C 1
ATOM 5325 O O . ASP B 1 234 ? 5.422 -10.273 -13.82 1 98.25 234 ASP B O 1
ATOM 5329 N N . VAL B 1 235 ? 4.625 -12.086 -12.789 1 98 235 VAL B N 1
ATOM 5330 C CA . VAL B 1 235 ? 5.551 -12.016 -11.664 1 98 235 VAL B CA 1
ATOM 5331 C C . VAL B 1 235 ? 6.637 -13.078 -11.82 1 98 235 VAL B C 1
ATOM 5333 O O . VAL B 1 235 ? 7.633 -13.07 -11.094 1 98 235 VAL B O 1
ATOM 5336 N N . TYR B 1 236 ? 6.551 -14 -12.867 1 97.81 236 TYR B N 1
ATOM 5337 C CA . TYR B 1 236 ? 7.492 -15.109 -12.992 1 97.81 236 TYR B CA 1
ATOM 5338 C C . TYR B 1 236 ? 8.18 -15.086 -14.352 1 97.81 236 TYR B C 1
ATOM 5340 O O . TYR B 1 236 ? 8.984 -15.969 -14.664 1 97.81 236 TYR B O 1
ATOM 5348 N N . ASP B 1 237 ? 7.949 -14.062 -15.141 1 96.19 237 ASP B N 1
ATOM 5349 C CA . ASP B 1 237 ? 8.383 -14.016 -16.531 1 96.19 237 ASP B CA 1
ATOM 5350 C C . ASP B 1 237 ? 9.875 -14.32 -16.656 1 96.19 237 ASP B C 1
ATOM 5352 O O . ASP B 1 237 ? 10.297 -15.055 -17.562 1 96.19 237 ASP B O 1
ATOM 5356 N N . TYR B 1 238 ? 10.633 -13.812 -15.773 1 96.94 238 TYR B N 1
ATOM 5357 C CA . TYR B 1 238 ? 12.086 -13.836 -15.914 1 96.94 238 TYR B CA 1
ATOM 5358 C C . TYR B 1 238 ? 12.672 -15.117 -15.336 1 96.94 238 TYR B C 1
ATOM 5360 O O . TYR B 1 238 ? 13.844 -15.43 -15.562 1 96.94 238 TYR B O 1
ATOM 5368 N N . LEU B 1 239 ? 11.859 -15.789 -14.617 1 97.75 239 LEU B N 1
ATOM 5369 C CA . LEU B 1 239 ? 12.281 -17.062 -14.039 1 97.75 239 LEU B CA 1
ATOM 5370 C C . LEU B 1 239 ? 11.992 -18.219 -14.984 1 97.75 239 LEU B C 1
ATOM 5372 O O . LEU B 1 239 ? 11.211 -19.109 -14.656 1 97.75 239 LEU B O 1
ATOM 5376 N N . ARG B 1 240 ? 12.625 -18.219 -16.125 1 96.19 240 ARG B N 1
ATOM 5377 C CA . ARG B 1 240 ? 12.539 -19.219 -17.188 1 96.19 240 ARG B CA 1
ATOM 5378 C C . ARG B 1 240 ? 13.805 -20.078 -17.219 1 96.19 240 ARG B C 1
ATOM 5380 O O . ARG B 1 240 ? 14.844 -19.641 -17.719 1 96.19 240 ARG B O 1
ATOM 5387 N N . TYR B 1 241 ? 13.672 -21.266 -16.859 1 95.56 241 TYR B N 1
ATOM 5388 C CA . TYR B 1 241 ? 14.82 -22.109 -16.516 1 95.56 241 TYR B CA 1
ATOM 5389 C C . TYR B 1 241 ? 15.617 -22.484 -17.766 1 95.56 241 TYR B C 1
ATOM 5391 O O . TYR B 1 241 ? 16.844 -22.5 -17.734 1 95.56 241 TYR B O 1
ATOM 5399 N N . ASP B 1 242 ? 14.891 -22.797 -18.875 1 87.44 242 ASP B N 1
ATOM 5400 C CA . ASP B 1 242 ? 15.586 -23.281 -20.062 1 87.44 242 ASP B CA 1
ATOM 5401 C C . ASP B 1 242 ? 15.859 -22.141 -21.047 1 87.44 242 ASP B C 1
ATOM 5403 O O . ASP B 1 242 ? 16.266 -22.391 -22.188 1 87.44 242 ASP B O 1
ATOM 5407 N N . GLY B 1 243 ? 15.57 -20.984 -20.641 1 85.75 243 GLY B N 1
ATOM 5408 C CA . GLY B 1 243 ? 15.82 -19.844 -21.5 1 85.75 243 GLY B CA 1
ATOM 5409 C C . GLY B 1 243 ? 14.828 -19.734 -22.641 1 85.75 243 GLY B C 1
ATOM 5410 O O . GLY B 1 243 ? 15.102 -19.078 -23.656 1 85.75 243 GLY B O 1
ATOM 5411 N N . SER B 1 244 ? 13.742 -20.406 -22.484 1 85.75 244 SER B N 1
ATOM 5412 C CA . SER B 1 244 ? 12.695 -20.312 -23.5 1 85.75 244 SER B CA 1
ATOM 5413 C C . SER B 1 244 ? 12.336 -18.875 -23.797 1 85.75 244 SER B C 1
ATOM 5415 O O . SER B 1 244 ? 12.5 -18 -22.953 1 85.75 244 SER B O 1
ATOM 5417 N N . GLU B 1 245 ? 11.859 -18.703 -24.984 1 90.62 245 GLU B N 1
ATOM 5418 C CA . GLU B 1 245 ? 11.477 -17.359 -25.406 1 90.62 245 GLU B CA 1
ATOM 5419 C C . GLU B 1 245 ? 10.281 -16.844 -24.609 1 90.62 245 GLU B C 1
ATOM 5421 O O . GLU B 1 245 ? 9.352 -17.609 -24.328 1 90.62 245 GLU B O 1
ATOM 5426 N N . LEU B 1 246 ? 10.422 -15.609 -24.297 1 93.38 246 LEU B N 1
ATOM 5427 C CA . LEU B 1 246 ? 9.297 -14.977 -23.609 1 93.38 246 LEU B CA 1
ATOM 5428 C C . LEU B 1 246 ? 8.211 -14.578 -24.609 1 93.38 246 LEU B C 1
ATOM 5430 O O . LEU B 1 246 ? 8.5 -14.055 -25.688 1 93.38 246 LEU B O 1
ATOM 5434 N N . LEU B 1 247 ? 6.992 -14.93 -24.297 1 95.44 247 LEU B N 1
ATOM 5435 C CA . LEU B 1 247 ? 5.844 -14.469 -25.078 1 95.44 247 LEU B CA 1
ATOM 5436 C C . LEU B 1 247 ? 5.465 -13.039 -24.688 1 95.44 247 LEU B C 1
ATOM 5438 O O . LEU B 1 247 ? 5.695 -12.617 -23.547 1 95.44 247 LEU B O 1
ATOM 5442 N N . PRO B 1 248 ? 4.914 -12.289 -25.703 1 95.94 248 PRO B N 1
ATOM 5443 C CA . PRO B 1 248 ? 4.434 -10.953 -25.328 1 95.94 248 PRO B CA 1
ATOM 5444 C C . PRO B 1 248 ? 3.398 -10.992 -24.203 1 95.94 248 PRO B C 1
ATOM 5446 O O . PRO B 1 248 ? 2.557 -11.891 -24.172 1 95.94 248 PRO B O 1
ATOM 5449 N N . ARG B 1 249 ? 3.52 -10.039 -23.297 1 96.75 249 ARG B N 1
ATOM 5450 C CA . ARG B 1 249 ? 2.494 -9.914 -22.266 1 96.75 249 ARG B CA 1
ATOM 5451 C C . ARG B 1 249 ? 1.147 -9.531 -22.875 1 96.75 249 ARG B C 1
ATOM 5453 O O . ARG B 1 249 ? 1.091 -9 -23.984 1 96.75 249 ARG B O 1
ATOM 5460 N N . LEU B 1 250 ? 0.081 -9.812 -22.141 1 98 250 LEU B N 1
ATOM 5461 C CA . LEU B 1 250 ? -1.249 -9.391 -22.562 1 98 250 LEU B CA 1
ATOM 5462 C C . LEU B 1 250 ? -1.294 -7.891 -22.812 1 98 250 LEU B C 1
ATOM 5464 O O . LEU B 1 250 ? -1.917 -7.43 -23.781 1 98 250 LEU B O 1
ATOM 5468 N N . SER B 1 251 ? -0.604 -7.125 -21.969 1 97.5 251 SER B N 1
ATOM 5469 C CA . SER B 1 251 ? -0.578 -5.672 -22.078 1 97.5 251 SER B CA 1
ATOM 5470 C C . SER B 1 251 ? 0.112 -5.234 -23.375 1 97.5 251 SER B C 1
ATOM 5472 O O . SER B 1 251 ? -0.3 -4.262 -24 1 97.5 251 SER B O 1
ATOM 5474 N N . THR B 1 252 ? 1.156 -5.926 -23.75 1 95.81 252 THR B N 1
ATOM 5475 C CA . THR B 1 252 ? 1.86 -5.633 -25 1 95.81 252 THR B CA 1
ATOM 5476 C C . THR B 1 252 ? 0.948 -5.855 -26.203 1 95.81 252 THR B C 1
ATOM 5478 O O . THR B 1 252 ? 0.896 -5.023 -27.109 1 95.81 252 THR B O 1
ATOM 5481 N N . ILE B 1 253 ? 0.245 -6.945 -26.203 1 96.69 253 ILE B N 1
ATOM 5482 C CA . ILE B 1 253 ? -0.67 -7.281 -27.281 1 96.69 253 ILE B CA 1
ATOM 5483 C C . ILE B 1 253 ? -1.801 -6.258 -27.344 1 96.69 253 ILE B C 1
ATOM 5485 O O . ILE B 1 253 ? -2.139 -5.758 -28.422 1 96.69 253 ILE B O 1
ATOM 5489 N N . ASP B 1 254 ? -2.346 -5.949 -26.203 1 97.62 254 ASP B N 1
ATOM 5490 C CA . ASP B 1 254 ? -3.434 -4.98 -26.109 1 97.62 254 ASP B CA 1
ATOM 5491 C C . ASP B 1 254 ? -2.99 -3.609 -26.625 1 97.62 254 ASP B C 1
ATOM 5493 O O . ASP B 1 254 ? -3.693 -2.979 -27.406 1 97.62 254 ASP B O 1
ATOM 5497 N N . ARG B 1 255 ? -1.858 -3.176 -26.172 1 96 255 ARG B N 1
ATOM 5498 C CA . ARG B 1 255 ? -1.329 -1.87 -26.547 1 96 255 ARG B CA 1
ATOM 5499 C C . ARG B 1 255 ? -1.097 -1.789 -28.062 1 96 255 ARG B C 1
ATOM 5501 O O . ARG B 1 255 ? -1.397 -0.771 -28.688 1 96 255 ARG B O 1
ATOM 5508 N N . ALA B 1 256 ? -0.621 -2.83 -28.672 1 93.81 256 ALA B N 1
ATOM 5509 C CA . ALA B 1 256 ? -0.271 -2.857 -30.094 1 93.81 256 ALA B CA 1
ATOM 5510 C C . ALA B 1 256 ? -1.521 -2.854 -30.969 1 93.81 256 ALA B C 1
ATOM 5512 O O . ALA B 1 256 ? -1.481 -2.41 -32.125 1 93.81 256 ALA B O 1
ATOM 5513 N N . THR B 1 257 ? -2.639 -3.301 -30.422 1 93.62 257 THR B N 1
ATOM 5514 C CA . THR B 1 257 ? -3.84 -3.471 -31.219 1 93.62 257 THR B CA 1
ATOM 5515 C C . THR B 1 257 ? -5.016 -2.709 -30.609 1 93.62 257 THR B C 1
ATOM 5517 O O . THR B 1 257 ? -6.176 -3.033 -30.875 1 93.62 257 THR B O 1
ATOM 5520 N N . ARG B 1 258 ? -4.738 -1.798 -29.828 1 91.56 258 ARG B N 1
ATOM 5521 C CA . ARG B 1 258 ? -5.754 -1.138 -29.016 1 91.56 258 ARG B CA 1
ATOM 5522 C C . ARG B 1 258 ? -6.777 -0.418 -29.875 1 91.56 258 ARG B C 1
ATOM 5524 O O . ARG B 1 258 ? -6.41 0.254 -30.844 1 91.56 258 ARG B O 1
ATOM 5531 N N . THR B 1 259 ? -8.062 -0.498 -29.469 1 92.31 259 THR B N 1
ATOM 5532 C CA . THR B 1 259 ? -9.156 0.131 -30.219 1 92.31 259 THR B CA 1
ATOM 5533 C C . THR B 1 259 ? -9.914 1.107 -29.312 1 92.31 259 THR B C 1
ATOM 5535 O O . THR B 1 259 ? -10.836 1.79 -29.781 1 92.31 259 THR B O 1
ATOM 5538 N N . SER B 1 260 ? -9.633 1.156 -28.078 1 94.56 260 SER B N 1
ATOM 5539 C CA . SER B 1 260 ? -10.297 2.037 -27.109 1 94.56 260 SER B CA 1
ATOM 5540 C C . SER B 1 260 ? -9.289 2.928 -26.391 1 94.56 260 SER B C 1
ATOM 5542 O O . SER B 1 260 ? -8.078 2.691 -26.469 1 94.56 260 SER B O 1
ATOM 5544 N N . LEU B 1 261 ? -9.727 3.938 -25.766 1 96.31 261 LEU B N 1
ATOM 5545 C CA . LEU B 1 261 ? -8.883 4.949 -25.125 1 96.31 261 LEU B CA 1
ATOM 5546 C C . LEU B 1 261 ? -8.07 4.344 -23.984 1 96.31 261 LEU B C 1
ATOM 5548 O O . LEU B 1 261 ? -6.891 4.652 -23.828 1 96.31 261 LEU B O 1
ATOM 5552 N N . TYR B 1 262 ? -8.602 3.471 -23.219 1 97.88 262 TYR B N 1
ATOM 5553 C CA . TYR B 1 262 ? -7.98 2.996 -21.984 1 97.88 262 TYR B CA 1
ATOM 5554 C C . TYR B 1 262 ? -7.352 1.622 -22.188 1 97.88 262 TYR B C 1
ATOM 5556 O O . TYR B 1 262 ? -6.379 1.271 -21.516 1 97.88 262 TYR B O 1
ATOM 5564 N N . GLY B 1 263 ? -7.871 0.835 -23.125 1 98.06 263 GLY B N 1
ATOM 5565 C CA . GLY B 1 263 ? -7.484 -0.562 -23.25 1 98.06 263 GLY B CA 1
ATOM 5566 C C . GLY B 1 263 ? -8.094 -1.448 -22.188 1 98.06 263 GLY B C 1
ATOM 5567 O O . GLY B 1 263 ? -9.047 -1.046 -21.5 1 98.06 263 GLY B O 1
ATOM 5568 N N . ASN B 1 264 ? -7.586 -2.779 -22.141 1 98.62 264 ASN B N 1
ATOM 5569 C CA . ASN B 1 264 ? -8.273 -3.752 -21.312 1 98.62 264 ASN B CA 1
ATOM 5570 C C . ASN B 1 264 ? -7.297 -4.602 -20.5 1 98.62 264 ASN B C 1
ATOM 5572 O O . ASN B 1 264 ? -7.66 -5.656 -19.984 1 98.62 264 ASN B O 1
ATOM 5576 N N . THR B 1 265 ? -6.035 -4.121 -20.438 1 98.69 265 THR B N 1
ATOM 5577 C CA . THR B 1 265 ? -5.07 -5.008 -19.797 1 98.69 265 THR B CA 1
ATOM 5578 C C . THR B 1 265 ? -4.137 -4.219 -18.875 1 98.69 265 THR B C 1
ATOM 5580 O O . THR B 1 265 ? -3.758 -3.09 -19.188 1 98.69 265 THR B O 1
ATOM 5583 N N . VAL B 1 266 ? -3.797 -4.793 -17.75 1 98.81 266 VAL B N 1
ATOM 5584 C CA . VAL B 1 266 ? -2.742 -4.328 -16.859 1 98.81 266 VAL B CA 1
ATOM 5585 C C . VAL B 1 266 ? -1.826 -5.488 -16.484 1 98.81 266 VAL B C 1
ATOM 5587 O O . VAL B 1 266 ? -2.277 -6.484 -15.906 1 98.81 266 VAL B O 1
ATOM 5590 N N . ALA B 1 267 ? -0.568 -5.371 -16.906 1 98.75 267 ALA B N 1
ATOM 5591 C CA . ALA B 1 267 ? 0.442 -6.277 -16.359 1 98.75 267 ALA B CA 1
ATOM 5592 C C . ALA B 1 267 ? 0.888 -5.836 -14.969 1 98.75 267 ALA B C 1
ATOM 5594 O O . ALA B 1 267 ? 1.431 -4.742 -14.797 1 98.75 267 ALA B O 1
ATOM 5595 N N . ASN B 1 268 ? 0.557 -6.613 -14.016 1 98.62 268 ASN B N 1
ATOM 5596 C CA . ASN B 1 268 ? 0.939 -6.391 -12.625 1 98.62 268 ASN B CA 1
ATOM 5597 C C . ASN B 1 268 ? 2.236 -7.113 -12.273 1 98.62 268 ASN B C 1
ATOM 5599 O O . ASN B 1 268 ? 2.227 -8.312 -12 1 98.62 268 ASN B O 1
ATOM 5603 N N . CYS B 1 269 ? 3.344 -6.344 -12.18 1 98.5 269 CYS B N 1
ATOM 5604 C CA . CYS B 1 269 ? 4.68 -6.922 -12.086 1 98.5 269 CYS B CA 1
ATOM 5605 C C . CYS B 1 269 ? 5.309 -6.633 -10.734 1 98.5 269 CYS B C 1
ATOM 5607 O O . CYS B 1 269 ? 4.824 -5.781 -9.984 1 98.5 269 CYS B O 1
ATOM 5609 N N . THR B 1 270 ? 6.332 -7.352 -10.414 1 98.12 270 THR B N 1
ATOM 5610 C CA . THR B 1 270 ? 7 -7.172 -9.133 1 98.12 270 THR B CA 1
ATOM 5611 C C . THR B 1 270 ? 8.461 -7.617 -9.211 1 98.12 270 THR B C 1
ATOM 5613 O O . THR B 1 270 ? 8.828 -8.391 -10.102 1 98.12 270 THR B O 1
ATOM 5616 N N . PHE B 1 271 ? 9.273 -7.086 -8.367 1 98.38 271 PHE B N 1
ATOM 5617 C CA . PHE B 1 271 ? 10.648 -7.539 -8.211 1 98.38 271 PHE B CA 1
ATOM 5618 C C . PHE B 1 271 ? 10.766 -8.508 -7.043 1 98.38 271 PHE B C 1
ATOM 5620 O O . PHE B 1 271 ? 11.859 -9 -6.742 1 98.38 271 PHE B O 1
ATOM 5627 N N . SER B 1 272 ? 9.672 -8.875 -6.414 1 97.38 272 SER B N 1
ATOM 5628 C CA . SER B 1 272 ? 9.641 -9.664 -5.188 1 97.38 272 SER B CA 1
ATOM 5629 C C . SER B 1 272 ? 10.25 -11.047 -5.406 1 97.38 272 SER B C 1
ATOM 5631 O O . SER B 1 272 ? 10.859 -11.609 -4.496 1 97.38 272 SER B O 1
ATOM 5633 N N . LYS B 1 273 ? 10.023 -11.609 -6.625 1 98 273 LYS B N 1
ATOM 5634 C CA . LYS B 1 273 ? 10.477 -12.969 -6.906 1 98 273 LYS B CA 1
ATOM 5635 C C . LYS B 1 273 ? 11.93 -12.969 -7.391 1 98 273 LYS B C 1
ATOM 5637 O O . LYS B 1 273 ? 12.531 -14.031 -7.539 1 98 273 LYS B O 1
ATOM 5642 N N . LEU B 1 274 ? 12.469 -11.789 -7.578 1 98.19 274 LEU B N 1
ATOM 5643 C CA . LEU B 1 274 ? 13.781 -11.656 -8.211 1 98.19 274 LEU B CA 1
ATOM 5644 C C . LEU B 1 274 ? 14.828 -11.188 -7.199 1 98.19 274 LEU B C 1
ATOM 5646 O O . LEU B 1 274 ? 15.922 -11.75 -7.133 1 98.19 274 LEU B O 1
ATOM 5650 N N . VAL B 1 275 ? 14.477 -10.109 -6.406 1 98.19 275 VAL B N 1
ATOM 5651 C CA . VAL B 1 275 ? 15.508 -9.523 -5.555 1 98.19 275 VAL B CA 1
ATOM 5652 C C . VAL B 1 275 ? 14.984 -9.375 -4.129 1 98.19 275 VAL B C 1
ATOM 5654 O O . VAL B 1 275 ? 15.57 -8.664 -3.314 1 98.19 275 VAL B O 1
ATOM 5657 N N . GLY B 1 276 ? 13.867 -10.039 -3.816 1 97.38 276 GLY B N 1
ATOM 5658 C CA . GLY B 1 276 ? 13.391 -10.078 -2.445 1 97.38 276 GLY B CA 1
ATOM 5659 C C . GLY B 1 276 ? 12.078 -9.344 -2.25 1 97.38 276 GLY B C 1
ATOM 5660 O O . GLY B 1 276 ? 11.969 -8.156 -2.586 1 97.38 276 GLY B O 1
ATOM 5661 N N . PRO B 1 277 ? 11.086 -10.023 -1.63 1 97.12 277 PRO B N 1
ATOM 5662 C CA . PRO B 1 277 ? 9.766 -9.414 -1.433 1 97.12 277 PRO B CA 1
ATOM 5663 C C . PRO B 1 277 ? 9.789 -8.281 -0.406 1 97.12 277 PRO B C 1
ATOM 5665 O O . PRO B 1 277 ? 8.914 -7.406 -0.429 1 97.12 277 PRO B O 1
ATOM 5668 N N . GLY B 1 278 ? 10.781 -8.234 0.483 1 97.44 278 GLY B N 1
ATOM 5669 C CA . GLY B 1 278 ? 10.859 -7.215 1.516 1 97.44 278 GLY B CA 1
ATOM 5670 C C . GLY B 1 278 ? 11.102 -5.824 0.964 1 97.44 278 GLY B C 1
ATOM 5671 O O . GLY B 1 278 ? 10.859 -4.828 1.65 1 97.44 278 GLY B O 1
ATOM 5672 N N . LEU B 1 279 ? 11.602 -5.73 -0.244 1 97.69 279 LEU B N 1
ATOM 5673 C CA . LEU B 1 279 ? 11.812 -4.434 -0.884 1 97.69 279 LEU B CA 1
ATOM 5674 C C . LEU B 1 279 ? 10.477 -3.758 -1.186 1 97.69 279 LEU B C 1
ATOM 5676 O O . LEU B 1 279 ? 10.414 -2.531 -1.306 1 97.69 279 LEU B O 1
ATOM 5680 N N . ARG B 1 280 ? 9.461 -4.531 -1.382 1 96.62 280 ARG B N 1
ATOM 5681 C CA . ARG B 1 280 ? 8.117 -4.051 -1.69 1 96.62 280 ARG B CA 1
ATOM 5682 C C . ARG B 1 280 ? 8.141 -3.08 -2.867 1 96.62 280 ARG B C 1
ATOM 5684 O O . ARG B 1 280 ? 7.664 -1.949 -2.754 1 96.62 280 ARG B O 1
ATOM 5691 N N . VAL B 1 281 ? 8.578 -3.562 -4.012 1 97.75 281 VAL B N 1
ATOM 5692 C CA . VAL B 1 281 ? 8.609 -2.721 -5.203 1 97.75 281 VAL B CA 1
ATOM 5693 C C . VAL B 1 281 ? 8.203 -3.539 -6.426 1 97.75 281 VAL B C 1
ATOM 5695 O O . VAL B 1 281 ? 8.562 -4.715 -6.543 1 97.75 281 VAL B O 1
ATOM 5698 N N . GLY B 1 282 ? 7.418 -3.025 -7.227 1 97.88 282 GLY B N 1
ATOM 5699 C CA . GLY B 1 282 ? 6.941 -3.543 -8.5 1 97.88 282 GLY B CA 1
ATOM 5700 C C . GLY B 1 282 ? 6.566 -2.451 -9.484 1 97.88 282 GLY B C 1
ATOM 5701 O O . GLY B 1 282 ? 6.93 -1.287 -9.297 1 97.88 282 GLY B O 1
ATOM 5702 N N . TRP B 1 283 ? 5.984 -2.828 -10.562 1 98.56 283 TRP B N 1
ATOM 5703 C CA . TRP B 1 283 ? 5.496 -1.87 -11.547 1 98.56 283 TRP B CA 1
ATOM 5704 C C . TRP B 1 283 ? 4.305 -2.438 -12.312 1 98.56 283 TRP B C 1
ATOM 5706 O O . TRP B 1 283 ? 4.004 -3.629 -12.211 1 98.56 283 TRP B O 1
ATOM 5716 N N . GLN B 1 284 ? 3.588 -1.586 -12.914 1 98.56 284 GLN B N 1
ATOM 5717 C CA . GLN B 1 284 ? 2.504 -1.964 -13.812 1 98.56 284 GLN B CA 1
ATOM 5718 C C . GLN B 1 284 ? 2.787 -1.507 -15.234 1 98.56 284 GLN B C 1
ATOM 5720 O O . GLN B 1 284 ? 3.367 -0.439 -15.445 1 98.56 284 GLN B O 1
ATOM 5725 N N . GLU B 1 285 ? 2.484 -2.34 -16.156 1 98.25 285 GLU B N 1
ATOM 5726 C CA . GLU B 1 285 ? 2.43 -1.999 -17.578 1 98.25 285 GLU B CA 1
ATOM 5727 C C . GLU B 1 285 ? 0.996 -2.027 -18.094 1 98.25 285 GLU B C 1
ATOM 5729 O O . GLU B 1 285 ? 0.305 -3.041 -17.969 1 98.25 285 GLU B O 1
ATOM 5734 N N . THR B 1 286 ? 0.587 -0.944 -18.672 1 98.38 286 THR B N 1
ATOM 5735 C CA . THR B 1 286 ? -0.806 -0.841 -19.078 1 98.38 286 THR B CA 1
ATOM 5736 C C . THR B 1 286 ? -0.909 -0.806 -20.609 1 98.38 286 THR B C 1
ATOM 5738 O O . THR B 1 286 ? 0.104 -0.705 -21.297 1 98.38 286 THR B O 1
ATOM 5741 N N . ALA B 1 287 ? -2.148 -0.917 -21.094 1 97.62 287 ALA B N 1
ATOM 5742 C CA . ALA B 1 287 ? -2.428 -0.846 -22.516 1 97.62 287 ALA B CA 1
ATOM 5743 C C . ALA B 1 287 ? -2.367 0.595 -23.016 1 97.62 287 ALA B C 1
ATOM 5745 O O . ALA B 1 287 ? -2.242 0.837 -24.219 1 97.62 287 ALA B O 1
ATOM 5746 N N . SER B 1 288 ? -2.438 1.574 -22.125 1 98.12 288 SER B N 1
ATOM 5747 C CA . SER B 1 288 ? -2.48 2.973 -22.547 1 98.12 288 SER B CA 1
ATOM 5748 C C . SER B 1 288 ? -1.984 3.895 -21.438 1 98.12 288 SER B C 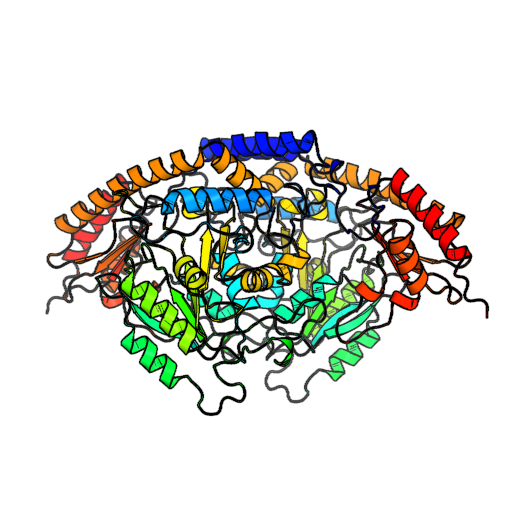1
ATOM 5750 O O . SER B 1 288 ? -2.033 3.541 -20.25 1 98.12 288 SER B O 1
ATOM 5752 N N . PRO B 1 289 ? -1.491 5.102 -21.828 1 98 289 PRO B N 1
ATOM 5753 C CA . PRO B 1 289 ? -1.126 6.098 -20.812 1 98 289 PRO B CA 1
ATOM 5754 C C . PRO B 1 289 ? -2.316 6.543 -19.969 1 98 289 PRO B C 1
ATOM 5756 O O . PRO B 1 289 ? -2.15 6.875 -18.797 1 98 289 PRO B O 1
ATOM 5759 N N . GLN B 1 290 ? -3.51 6.52 -20.531 1 98.12 290 GLN B N 1
ATOM 5760 C CA . GLN B 1 290 ? -4.703 6.93 -19.797 1 98.12 290 GLN B CA 1
ATOM 5761 C C . GLN B 1 290 ? -5 5.973 -18.641 1 98.12 290 GLN B C 1
ATOM 5763 O O . GLN B 1 290 ? -5.395 6.402 -17.562 1 98.12 290 GLN B O 1
ATOM 5768 N N . LEU B 1 291 ? -4.805 4.691 -18.922 1 98.44 291 LEU B N 1
ATOM 5769 C CA . LEU B 1 291 ? -5 3.709 -17.859 1 98.44 291 LEU B CA 1
ATOM 5770 C C . LEU B 1 291 ? -3.932 3.854 -16.781 1 98.44 291 LEU B C 1
ATOM 5772 O O . LEU B 1 291 ? -4.223 3.717 -15.594 1 98.44 291 LEU B O 1
ATOM 5776 N N . THR B 1 292 ? -2.711 4.164 -17.188 1 98.25 292 THR B N 1
ATOM 5777 C CA . THR B 1 292 ? -1.637 4.43 -16.25 1 98.25 292 THR B CA 1
ATOM 5778 C C . THR B 1 292 ? -1.987 5.617 -15.352 1 98.25 292 THR B C 1
ATOM 5780 O O . THR B 1 292 ? -1.737 5.59 -14.148 1 98.25 292 THR B O 1
ATOM 5783 N N . GLU B 1 293 ? -2.52 6.621 -15.914 1 97.31 293 GLU B N 1
ATOM 5784 C CA . GLU B 1 293 ? -2.92 7.809 -15.164 1 97.31 293 GLU B CA 1
ATOM 5785 C C . GLU B 1 293 ? -3.955 7.465 -14.102 1 97.31 293 GLU B C 1
ATOM 5787 O O . GLU B 1 293 ? -3.842 7.902 -12.953 1 97.31 293 GLU B O 1
ATOM 5792 N N . ILE B 1 294 ? -4.887 6.664 -14.469 1 97.38 294 ILE B N 1
ATOM 5793 C CA . ILE B 1 294 ? -5.914 6.242 -13.531 1 97.38 294 ILE B CA 1
ATOM 5794 C C . ILE B 1 294 ? -5.27 5.512 -12.352 1 97.38 294 ILE B C 1
ATOM 5796 O O . ILE B 1 294 ? -5.562 5.809 -11.195 1 97.38 294 ILE B O 1
ATOM 5800 N N . LEU B 1 295 ? -4.383 4.656 -12.648 1 97.38 295 LEU B N 1
ATOM 5801 C CA . LEU B 1 295 ? -3.77 3.801 -11.641 1 97.38 295 LEU B CA 1
ATOM 5802 C C . LEU B 1 295 ? -2.844 4.605 -10.734 1 97.38 295 LEU B C 1
ATOM 5804 O O . LEU B 1 295 ? -2.689 4.281 -9.555 1 97.38 295 LEU B O 1
ATOM 5808 N N . SER B 1 296 ? -2.264 5.645 -11.219 1 96.19 296 SER B N 1
ATOM 5809 C CA . SER B 1 296 ? -1.249 6.414 -10.5 1 96.19 296 SER B CA 1
ATOM 5810 C C . SER B 1 296 ? -1.881 7.516 -9.656 1 96.19 296 SER B C 1
ATOM 5812 O O . SER B 1 296 ? -1.19 8.188 -8.891 1 96.19 296 SER B O 1
ATOM 5814 N N . GLN B 1 297 ? -3.195 7.688 -9.719 1 94.25 297 GLN B N 1
ATOM 5815 C CA . GLN B 1 297 ? -3.809 8.852 -9.094 1 94.25 297 GLN B CA 1
ATOM 5816 C C . GLN B 1 297 ? -4.711 8.445 -7.93 1 94.25 297 GLN B C 1
ATOM 5818 O O . GLN B 1 297 ? -5.516 9.25 -7.453 1 94.25 297 GLN B O 1
ATOM 5823 N N . GLY B 1 298 ? -4.598 7.18 -7.539 1 93.31 298 GLY B N 1
ATOM 5824 C CA . GLY B 1 298 ? -5.336 6.773 -6.352 1 93.31 298 GLY B CA 1
ATOM 5825 C C . GLY B 1 298 ? -4.988 7.594 -5.125 1 93.31 298 GLY B C 1
ATOM 5826 O O . GLY B 1 298 ? -3.877 8.117 -5.016 1 93.31 298 GLY B O 1
ATOM 5827 N N . GLY B 1 299 ? -5.973 7.723 -4.238 1 92.31 299 GLY B N 1
ATOM 5828 C CA . GLY B 1 299 ? -5.766 8.516 -3.035 1 92.31 299 GLY B CA 1
ATOM 5829 C C . GLY B 1 299 ? -4.535 8.109 -2.25 1 92.31 299 GLY B C 1
ATOM 5830 O O . GLY B 1 299 ? -3.803 8.961 -1.744 1 92.31 299 GLY B O 1
ATOM 5831 N N . PHE B 1 300 ? -4.312 6.848 -2.16 1 89.19 300 PHE B N 1
ATOM 5832 C CA . PHE B 1 300 ? -3.158 6.301 -1.451 1 89.19 300 PHE B CA 1
ATOM 5833 C C . PHE B 1 300 ? -1.858 6.812 -2.059 1 89.19 300 PHE B C 1
ATOM 5835 O O . PHE B 1 300 ? -0.927 7.172 -1.336 1 89.19 300 PHE B O 1
ATOM 5842 N N . VAL B 1 301 ? -1.779 6.84 -3.336 1 91.56 301 VAL B N 1
ATOM 5843 C CA . VAL B 1 301 ? -0.59 7.277 -4.059 1 91.56 301 VAL B CA 1
ATOM 5844 C C . VAL B 1 301 ? -0.452 8.797 -3.959 1 91.56 301 VAL B C 1
ATOM 5846 O O . VAL B 1 301 ? 0.622 9.305 -3.635 1 91.56 301 VAL B O 1
ATOM 5849 N N . LYS B 1 302 ? -1.53 9.516 -4.145 1 91.5 302 LYS B N 1
ATOM 5850 C CA . LYS B 1 302 ? -1.507 10.969 -4.086 1 91.5 302 LYS B CA 1
ATOM 5851 C C . LYS B 1 302 ? -1.047 11.461 -2.717 1 91.5 302 LYS B C 1
ATOM 5853 O O . LYS B 1 302 ? -0.271 12.414 -2.617 1 91.5 302 LYS B O 1
ATOM 5858 N N . SER B 1 303 ? -1.448 10.766 -1.746 1 89.31 303 SER B N 1
ATOM 5859 C CA . SER B 1 303 ? -1.149 11.172 -0.377 1 89.31 303 SER B CA 1
ATOM 5860 C C . SER B 1 303 ? 0.254 10.734 0.034 1 89.31 303 SER B C 1
ATOM 5862 O O . SER B 1 303 ? 0.974 11.492 0.691 1 89.31 303 SER B O 1
ATOM 5864 N N . GLY B 1 304 ? 0.689 9.602 -0.326 1 89.12 304 GLY B N 1
ATOM 5865 C CA . GLY B 1 304 ? 1.934 9.039 0.171 1 89.12 304 GLY B CA 1
ATOM 5866 C C . GLY B 1 304 ? 3.072 9.133 -0.826 1 89.12 304 GLY B C 1
ATOM 5867 O O . GLY B 1 304 ? 4.238 8.953 -0.465 1 89.12 304 GLY B O 1
ATOM 5868 N N . GLY B 1 305 ? 2.67 9.469 -2.023 1 86.88 305 GLY B N 1
ATOM 5869 C CA . GLY B 1 305 ? 3.656 9.297 -3.078 1 86.88 305 GLY B CA 1
ATOM 5870 C C . GLY B 1 305 ? 3.793 7.863 -3.543 1 86.88 305 GLY B C 1
ATOM 5871 O O . GLY B 1 305 ? 3.055 6.984 -3.092 1 86.88 305 GLY B O 1
ATOM 5872 N N . ALA B 1 306 ? 4.738 7.703 -4.438 1 86 306 ALA B N 1
ATOM 5873 C CA . ALA B 1 306 ? 4.961 6.367 -4.984 1 86 306 ALA B CA 1
ATOM 5874 C C . ALA B 1 306 ? 5.332 5.379 -3.883 1 86 306 ALA B C 1
ATOM 5876 O O . ALA B 1 306 ? 6.266 5.617 -3.113 1 86 306 ALA B O 1
ATOM 5877 N N . ALA B 1 307 ? 4.668 4.176 -3.678 1 87.19 307 ALA B N 1
ATOM 5878 C CA . ALA B 1 307 ? 4.809 3.199 -2.602 1 87.19 307 ALA B CA 1
ATOM 5879 C C . ALA B 1 307 ? 6.199 2.568 -2.611 1 87.19 307 ALA B C 1
ATOM 5881 O O . ALA B 1 307 ? 6.711 2.162 -1.565 1 87.19 307 ALA B O 1
ATOM 5882 N N . GLY B 1 308 ? 6.906 2.48 -3.541 1 92.69 308 GLY B N 1
ATOM 5883 C CA . GLY B 1 308 ? 8.227 1.879 -3.65 1 92.69 308 GLY B CA 1
ATOM 5884 C C . GLY B 1 308 ? 9.312 2.885 -3.975 1 92.69 308 GLY B C 1
ATOM 5885 O O . GLY B 1 308 ? 10.227 2.59 -4.754 1 92.69 308 GLY B O 1
ATOM 5886 N N . GLN B 1 309 ? 9.195 4.047 -3.287 1 96.94 309 GLN B N 1
ATOM 5887 C CA . GLN B 1 309 ? 10.047 5.156 -3.697 1 96.94 309 GLN B CA 1
ATOM 5888 C C . GLN B 1 309 ? 11.516 4.836 -3.457 1 96.94 309 GLN B C 1
ATOM 5890 O O . GLN B 1 309 ? 12.297 4.723 -4.406 1 96.94 309 GLN B O 1
ATOM 5895 N N . MET B 1 310 ? 11.938 4.586 -2.26 1 98.06 310 MET B N 1
ATOM 5896 C CA . MET B 1 310 ? 13.344 4.305 -1.983 1 98.06 310 MET B CA 1
ATOM 5897 C C . MET B 1 310 ? 13.781 3.01 -2.656 1 98.06 310 MET B C 1
ATOM 5899 O O . MET B 1 310 ? 14.828 2.971 -3.314 1 98.06 310 MET B O 1
ATOM 5903 N N . SER B 1 311 ? 13 1.985 -2.572 1 98.06 311 SER B N 1
ATOM 5904 C CA . SER B 1 311 ? 13.344 0.671 -3.105 1 98.06 311 SER B CA 1
ATOM 5905 C C . SER B 1 311 ? 13.492 0.712 -4.621 1 98.06 311 SER B C 1
ATOM 5907 O O . SER B 1 311 ? 14.305 -0.018 -5.191 1 98.06 311 SER B O 1
ATOM 5909 N N . SER B 1 312 ? 12.672 1.56 -5.297 1 98.5 312 SER B N 1
ATOM 5910 C CA . SER B 1 312 ? 12.781 1.646 -6.746 1 98.5 312 SER B CA 1
ATOM 5911 C C . SER B 1 312 ? 14.141 2.189 -7.172 1 98.5 312 SER B C 1
ATOM 5913 O O . SER B 1 312 ? 14.664 1.812 -8.219 1 98.5 312 SER B O 1
ATOM 5915 N N . PHE B 1 313 ? 14.734 3.088 -6.355 1 98.75 313 PHE B N 1
ATOM 5916 C CA . PHE B 1 313 ? 16.078 3.578 -6.633 1 98.75 313 PHE B CA 1
ATOM 5917 C C . PHE B 1 313 ? 17.094 2.457 -6.496 1 98.75 313 PHE B C 1
ATOM 5919 O O . PHE B 1 313 ? 18.047 2.375 -7.281 1 98.75 313 PHE B O 1
ATOM 5926 N N . LEU B 1 314 ? 16.922 1.621 -5.488 1 98.81 314 LEU B N 1
ATOM 5927 C CA . LEU B 1 314 ? 17.844 0.501 -5.285 1 98.81 314 LEU B CA 1
ATOM 5928 C C . LEU B 1 314 ? 17.781 -0.473 -6.457 1 98.81 314 LEU B C 1
ATOM 5930 O O . LEU B 1 314 ? 18.812 -0.909 -6.965 1 98.81 314 LEU B O 1
ATOM 5934 N N . VAL B 1 315 ? 16.594 -0.796 -6.891 1 98.75 315 VAL B N 1
ATOM 5935 C CA . VAL B 1 315 ? 16.406 -1.725 -8 1 98.75 315 VAL B CA 1
ATOM 5936 C C . VAL B 1 315 ? 16.969 -1.114 -9.281 1 98.75 315 VAL B C 1
ATOM 5938 O O . VAL B 1 315 ? 17.609 -1.809 -10.078 1 98.75 315 VAL B O 1
ATOM 5941 N N . ALA B 1 316 ? 16.688 0.2 -9.461 1 98.81 316 ALA B N 1
ATOM 5942 C CA . ALA B 1 316 ? 17.25 0.883 -10.625 1 98.81 316 ALA B CA 1
ATOM 5943 C C . ALA B 1 316 ? 18.766 0.774 -10.641 1 98.81 316 ALA B C 1
ATOM 5945 O O . ALA B 1 316 ? 19.375 0.606 -11.703 1 98.81 316 ALA B O 1
ATOM 5946 N N . ASP B 1 317 ? 19.375 0.932 -9.492 1 98.88 317 ASP B N 1
ATOM 5947 C CA . ASP B 1 317 ? 20.812 0.771 -9.383 1 98.88 317 ASP B CA 1
ATOM 5948 C C . ASP B 1 317 ? 21.234 -0.641 -9.781 1 98.88 317 ASP B C 1
ATOM 5950 O O . ASP B 1 317 ? 22.203 -0.816 -10.539 1 98.88 317 ASP B O 1
ATOM 5954 N N . LEU B 1 318 ? 20.562 -1.674 -9.328 1 98.88 318 LEU B N 1
ATOM 5955 C CA . LEU B 1 318 ? 20.875 -3.057 -9.672 1 98.88 318 LEU B CA 1
ATOM 5956 C C . LEU B 1 318 ? 20.75 -3.279 -11.18 1 98.88 318 LEU B C 1
ATOM 5958 O O . LEU B 1 318 ? 21.516 -4.031 -11.766 1 98.88 318 LEU B O 1
ATOM 5962 N N . ILE B 1 319 ? 19.734 -2.674 -11.781 1 98.88 319 ILE B N 1
ATOM 5963 C CA . ILE B 1 319 ? 19.516 -2.818 -13.211 1 98.88 319 ILE B CA 1
ATOM 5964 C C . ILE B 1 319 ? 20.656 -2.156 -13.984 1 98.88 319 ILE B C 1
ATOM 5966 O O . ILE B 1 319 ? 21.25 -2.766 -14.875 1 98.88 319 ILE B O 1
ATOM 5970 N N . THR B 1 320 ? 20.938 -0.937 -13.609 1 98.56 320 THR B N 1
ATOM 5971 C CA . THR B 1 320 ? 21.906 -0.126 -14.344 1 98.56 320 THR B CA 1
ATOM 5972 C C . THR B 1 320 ? 23.312 -0.735 -14.258 1 98.56 320 THR B C 1
ATOM 5974 O O . THR B 1 320 ? 24.094 -0.645 -15.203 1 98.56 320 THR B O 1
ATOM 5977 N N . THR B 1 321 ? 23.609 -1.399 -13.172 1 98.44 321 THR B N 1
ATOM 5978 C CA . THR B 1 321 ? 24.922 -2.002 -12.977 1 98.44 321 THR B CA 1
ATOM 5979 C C . THR B 1 321 ? 24.969 -3.4 -13.586 1 98.44 321 THR B C 1
ATOM 5981 O O . THR B 1 321 ? 26.031 -4.027 -13.617 1 98.44 321 THR B O 1
ATOM 5984 N N . GLY B 1 322 ? 23.859 -3.941 -14.016 1 98.44 322 GLY B N 1
ATOM 5985 C CA . GLY B 1 322 ? 23.797 -5.285 -14.562 1 98.44 322 GLY B CA 1
ATOM 5986 C C . GLY B 1 322 ? 23.719 -6.359 -13.492 1 98.44 322 GLY B C 1
ATOM 5987 O O . GLY B 1 322 ? 23.625 -7.551 -13.805 1 98.44 322 GLY B O 1
ATOM 5988 N N . THR B 1 323 ? 23.719 -5.934 -12.266 1 98.75 323 THR B N 1
ATOM 5989 C CA . THR B 1 323 ? 23.719 -6.852 -11.133 1 98.75 323 THR B CA 1
ATOM 5990 C C . THR B 1 323 ? 22.453 -7.707 -11.117 1 98.75 323 THR B C 1
ATOM 5992 O O . THR B 1 323 ? 22.516 -8.906 -10.836 1 98.75 323 THR B O 1
ATOM 5995 N N . ILE B 1 324 ? 21.375 -7.16 -11.492 1 98.75 324 ILE B N 1
ATOM 5996 C CA . ILE B 1 324 ? 20.109 -7.867 -11.383 1 98.75 324 ILE B CA 1
ATOM 5997 C C . ILE B 1 324 ? 20.078 -9.023 -12.383 1 98.75 324 ILE B C 1
ATOM 5999 O O . ILE B 1 324 ? 19.516 -10.086 -12.102 1 98.75 324 ILE B O 1
ATOM 6003 N N . ASP B 1 325 ? 20.625 -8.844 -13.531 1 98.19 325 ASP B N 1
ATOM 6004 C CA . ASP B 1 325 ? 20.688 -9.922 -14.516 1 98.19 325 ASP B CA 1
ATOM 6005 C C . ASP B 1 325 ? 21.484 -11.109 -13.992 1 98.19 325 ASP B C 1
ATOM 6007 O O . ASP B 1 325 ? 21.094 -12.258 -14.195 1 98.19 325 ASP B O 1
ATOM 6011 N N . LYS B 1 326 ? 22.578 -10.812 -13.32 1 98.56 326 LYS B N 1
ATOM 6012 C CA . LYS B 1 326 ? 23.375 -11.867 -12.727 1 98.56 326 LYS B CA 1
ATOM 6013 C C . LYS B 1 326 ? 22.594 -12.633 -11.672 1 98.56 326 LYS B C 1
ATOM 6015 O O . LYS B 1 326 ? 22.688 -13.859 -11.586 1 98.56 326 LYS B O 1
ATOM 6020 N N . ILE B 1 327 ? 21.875 -11.875 -10.906 1 98.62 327 ILE B N 1
ATOM 6021 C CA . ILE B 1 327 ? 21.047 -12.484 -9.867 1 98.62 327 ILE B CA 1
ATOM 6022 C C . ILE B 1 327 ? 20.016 -13.414 -10.508 1 98.62 327 ILE B C 1
ATOM 6024 O O . ILE B 1 327 ? 19.875 -14.57 -10.102 1 98.62 327 ILE B O 1
ATOM 6028 N N . ILE B 1 328 ? 19.312 -12.977 -11.531 1 98.25 328 ILE B N 1
ATOM 6029 C CA . ILE B 1 328 ? 18.25 -13.734 -12.188 1 98.25 328 ILE B CA 1
ATOM 6030 C C . ILE B 1 328 ? 18.828 -14.977 -12.844 1 98.25 328 ILE B C 1
ATOM 6032 O O . ILE B 1 328 ? 18.25 -16.062 -12.75 1 98.25 328 ILE B O 1
ATOM 6036 N N . HIS B 1 329 ? 19.969 -14.852 -13.469 1 97.69 329 HIS B N 1
ATOM 6037 C CA . HIS B 1 329 ? 20.609 -16 -14.094 1 97.69 329 HIS B CA 1
ATOM 6038 C C . HIS B 1 329 ? 20.984 -17.062 -13.062 1 97.69 329 HIS B C 1
ATOM 6040 O O . HIS B 1 329 ? 20.812 -18.266 -13.305 1 97.69 329 HIS B O 1
ATOM 6046 N N . HIS B 1 330 ? 21.469 -16.594 -11.953 1 98.06 330 HIS B N 1
ATOM 6047 C CA . HIS B 1 330 ? 21.797 -17.516 -10.875 1 98.06 330 HIS B CA 1
ATOM 6048 C C . HIS B 1 330 ? 20.547 -18.234 -10.367 1 98.06 330 HIS B C 1
ATOM 6050 O O . HIS B 1 330 ? 20.562 -19.453 -10.164 1 98.06 330 HIS B O 1
ATOM 6056 N N . LEU B 1 331 ? 19.5 -17.5 -10.141 1 98.25 331 LEU B N 1
ATOM 6057 C CA . LEU B 1 331 ? 18.234 -18.078 -9.695 1 98.25 331 LEU B CA 1
ATOM 6058 C C . LEU B 1 331 ? 17.734 -19.125 -10.688 1 98.25 331 LEU B C 1
ATOM 6060 O O . LEU B 1 331 ? 17.312 -20.219 -10.289 1 98.25 331 LEU B O 1
ATOM 6064 N N . ASN B 1 332 ? 17.75 -18.781 -11.961 1 98 332 ASN B N 1
ATOM 6065 C CA . ASN B 1 332 ? 17.297 -19.719 -12.992 1 98 332 ASN B CA 1
ATOM 6066 C C . ASN B 1 332 ? 18.094 -21.016 -12.961 1 98 332 ASN B C 1
ATOM 6068 O O . ASN B 1 332 ? 17.516 -22.094 -13.117 1 98 332 ASN B O 1
ATOM 6072 N N . GLY B 1 333 ? 19.391 -20.891 -12.789 1 97.94 333 GLY B N 1
ATOM 6073 C CA . GLY B 1 333 ? 20.203 -22.094 -12.672 1 97.94 333 GLY B CA 1
ATOM 6074 C C . GLY B 1 333 ? 19.828 -22.953 -11.484 1 97.94 333 GLY B C 1
ATOM 6075 O O . GLY B 1 333 ? 19.672 -24.172 -11.625 1 97.94 333 GLY B O 1
ATOM 6076 N N . VAL B 1 334 ? 19.688 -22.359 -10.352 1 98 334 VAL B N 1
ATOM 6077 C CA . VAL B 1 334 ? 19.359 -23.062 -9.117 1 98 334 VAL B CA 1
ATOM 6078 C C . VAL B 1 334 ? 17.984 -23.703 -9.234 1 98 334 VAL B C 1
ATOM 6080 O O . VAL B 1 334 ? 17.828 -24.891 -8.922 1 98 334 VAL B O 1
ATOM 6083 N N . TYR B 1 335 ? 17.016 -22.953 -9.688 1 97.94 335 TYR B N 1
ATOM 6084 C CA . TYR B 1 335 ? 15.641 -23.438 -9.742 1 97.94 335 TYR B CA 1
ATOM 6085 C C . TYR B 1 335 ? 15.484 -24.516 -10.805 1 97.94 335 TYR B C 1
ATOM 6087 O O . TYR B 1 335 ? 14.688 -25.438 -10.656 1 97.94 335 TYR B O 1
ATOM 6095 N N . GLN B 1 336 ? 16.25 -24.406 -11.906 1 97.81 336 GLN B N 1
ATOM 6096 C CA . GLN B 1 336 ? 16.25 -25.469 -12.914 1 97.81 336 GLN B CA 1
ATOM 6097 C C . GLN B 1 336 ? 16.719 -26.797 -12.328 1 97.81 336 GLN B C 1
ATOM 6099 O O . GLN B 1 336 ? 16.109 -27.844 -12.562 1 97.81 336 GLN B O 1
ATOM 6104 N N . GLN B 1 337 ? 17.781 -26.75 -11.664 1 97.81 337 GLN B N 1
ATOM 6105 C CA . GLN B 1 337 ? 18.312 -27.953 -11.023 1 97.81 337 GLN B CA 1
ATOM 6106 C C . GLN B 1 337 ? 17.312 -28.531 -10.031 1 97.81 337 GLN B C 1
ATOM 6108 O O . GLN B 1 337 ? 17.094 -29.75 -10 1 97.81 337 GLN B O 1
ATOM 6113 N N . ARG B 1 338 ? 16.734 -27.703 -9.266 1 98.06 338 ARG B N 1
ATOM 6114 C CA . ARG B 1 338 ? 15.734 -28.141 -8.289 1 98.06 338 ARG B CA 1
ATOM 6115 C C . ARG B 1 338 ? 14.531 -28.781 -8.977 1 98.06 338 ARG B C 1
ATOM 6117 O O . ARG B 1 338 ? 13.984 -29.781 -8.492 1 98.06 338 ARG B O 1
ATOM 6124 N N . ALA B 1 339 ? 14.094 -28.141 -10.055 1 97.81 339 ALA B N 1
ATOM 6125 C CA . ALA B 1 339 ? 12.977 -28.688 -10.828 1 97.81 339 ALA B CA 1
ATOM 6126 C C . ALA B 1 339 ? 13.305 -30.078 -11.352 1 97.81 339 ALA B C 1
ATOM 6128 O O . ALA B 1 339 ? 12.477 -31 -11.266 1 97.81 339 ALA B O 1
ATOM 6129 N N . ASN B 1 340 ? 14.461 -30.234 -11.875 1 97.75 340 ASN B N 1
ATOM 6130 C CA . ASN B 1 340 ? 14.891 -31.531 -12.359 1 97.75 340 ASN B CA 1
ATOM 6131 C C . ASN B 1 340 ? 14.93 -32.562 -11.242 1 97.75 340 ASN B C 1
ATOM 6133 O O . ASN B 1 340 ? 14.477 -33.719 -11.422 1 97.75 340 ASN B O 1
ATOM 6137 N N . THR B 1 341 ? 15.477 -32.156 -10.172 1 98.06 341 THR B N 1
ATOM 6138 C CA . THR B 1 341 ? 15.531 -33.031 -9.016 1 98.06 341 THR B CA 1
ATOM 6139 C C . THR B 1 341 ? 14.133 -33.438 -8.578 1 98.06 341 THR B C 1
ATOM 6141 O O . THR B 1 341 ? 13.867 -34.625 -8.336 1 98.06 341 THR B O 1
ATOM 6144 N N . LEU B 1 342 ? 13.266 -32.531 -8.5 1 97.88 342 LEU B N 1
ATOM 6145 C CA . LEU B 1 342 ? 11.906 -32.781 -8.039 1 97.88 342 LEU B CA 1
ATOM 6146 C C . LEU B 1 342 ? 11.188 -33.75 -9 1 97.88 342 LEU B C 1
ATOM 6148 O O . LEU B 1 342 ? 10.477 -34.656 -8.562 1 97.88 342 LEU B O 1
ATOM 6152 N N . LYS B 1 343 ? 11.297 -33.5 -10.25 1 97.94 343 LYS B N 1
ATOM 6153 C CA . LYS B 1 343 ? 10.688 -34.375 -11.234 1 97.94 343 LYS B CA 1
ATOM 6154 C C . LYS B 1 343 ? 11.18 -35.812 -11.055 1 97.94 343 LYS B C 1
ATOM 6156 O O . LYS B 1 343 ? 10.375 -36.75 -11.055 1 97.94 343 LYS B O 1
ATOM 6161 N N . HIS B 1 344 ? 12.438 -35.938 -10.906 1 98.25 344 HIS B N 1
ATOM 6162 C CA . HIS B 1 344 ? 13.016 -37.25 -10.688 1 98.25 344 HIS B CA 1
ATOM 6163 C C . HIS B 1 344 ? 12.469 -37.906 -9.422 1 98.25 344 HIS B C 1
ATOM 6165 O O . HIS B 1 344 ? 12.109 -39.094 -9.422 1 98.25 344 HIS B O 1
ATOM 6171 N N . LEU B 1 345 ? 12.43 -37.156 -8.391 1 98.5 345 LEU B N 1
ATOM 6172 C CA . LEU B 1 345 ? 11.945 -37.656 -7.105 1 98.5 345 LEU B CA 1
ATOM 6173 C C . LEU B 1 345 ? 10.484 -38.062 -7.203 1 98.5 345 LEU B C 1
ATOM 6175 O O . LEU B 1 345 ? 10.094 -39.094 -6.66 1 98.5 345 LEU B O 1
ATOM 6179 N N . LEU B 1 346 ? 9.656 -37.281 -7.82 1 98.31 346 LEU B N 1
ATOM 6180 C CA . LEU B 1 346 ? 8.242 -37.594 -7.969 1 98.31 346 LEU B CA 1
ATOM 6181 C C . LEU B 1 346 ? 8.047 -38.875 -8.758 1 98.31 346 LEU B C 1
ATOM 6183 O O . LEU B 1 346 ? 7.223 -39.719 -8.391 1 98.31 346 LEU B O 1
ATOM 6187 N N . ASP B 1 347 ? 8.789 -39.062 -9.805 1 98.12 347 ASP B N 1
ATOM 6188 C CA . ASP B 1 347 ? 8.695 -40.25 -10.641 1 98.12 347 ASP B CA 1
ATOM 6189 C C . ASP B 1 347 ? 9.141 -41.5 -9.875 1 98.12 347 ASP B C 1
ATOM 6191 O O . ASP B 1 347 ? 8.617 -42.594 -10.102 1 98.12 347 ASP B O 1
ATOM 6195 N N . THR B 1 348 ? 10.055 -41.312 -9.031 1 98 348 THR B N 1
ATOM 6196 C CA . THR B 1 348 ? 10.695 -42.438 -8.352 1 98 348 THR B CA 1
ATOM 6197 C C . THR B 1 348 ? 9.875 -42.875 -7.137 1 98 348 THR B C 1
ATOM 6199 O O . THR B 1 348 ? 9.719 -44.062 -6.879 1 98 348 THR B O 1
ATOM 6202 N N . TYR B 1 349 ? 9.352 -41.906 -6.418 1 97.81 349 TYR B N 1
ATOM 6203 C CA . TYR B 1 349 ? 8.891 -42.25 -5.078 1 97.81 349 TYR B CA 1
ATOM 6204 C C . TYR B 1 349 ? 7.379 -42.156 -4.98 1 97.81 349 TYR B C 1
ATOM 6206 O O . TYR B 1 349 ? 6.77 -42.688 -4.059 1 97.81 349 TYR B O 1
ATOM 6214 N N . LEU B 1 350 ? 6.754 -41.375 -5.797 1 97.94 350 LEU B N 1
ATOM 6215 C CA . LEU B 1 350 ? 5.305 -41.25 -5.695 1 97.94 350 LEU B CA 1
ATOM 6216 C C . LEU B 1 350 ? 4.602 -42.375 -6.445 1 97.94 350 LEU B C 1
ATOM 6218 O O . LEU B 1 350 ? 5.207 -43.031 -7.293 1 97.94 350 LEU B O 1
ATOM 6222 N N . PRO B 1 351 ? 3.361 -42.531 -6.121 1 96.44 351 PRO B N 1
ATOM 6223 C CA . PRO B 1 351 ? 2.621 -43.656 -6.727 1 96.44 351 PRO B CA 1
ATOM 6224 C C . PRO B 1 351 ? 2.604 -43.594 -8.25 1 96.44 351 PRO B C 1
ATOM 6226 O O . PRO B 1 351 ? 2.529 -42.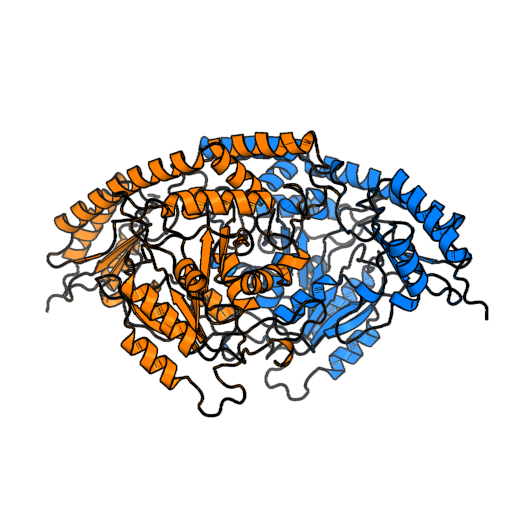5 -8.828 1 96.44 351 PRO B O 1
ATOM 6229 N N . LYS B 1 352 ? 2.551 -44.844 -8.844 1 95.19 352 LYS B N 1
ATOM 6230 C CA . LYS B 1 352 ? 2.369 -44.906 -10.289 1 95.19 352 LYS B CA 1
ATOM 6231 C C . LYS B 1 352 ? 1.066 -44.219 -10.711 1 95.19 352 LYS B C 1
ATOM 6233 O O . LYS B 1 352 ? 0.034 -44.406 -10.062 1 95.19 352 LYS B O 1
ATOM 6238 N N . GLY B 1 353 ? 1.205 -43.469 -11.766 1 96 353 GLY B N 1
ATOM 6239 C CA . GLY B 1 353 ? 0.026 -42.75 -12.219 1 96 353 GLY B CA 1
ATOM 6240 C C . GLY B 1 353 ? 0.002 -41.312 -11.789 1 96 353 GLY B C 1
ATOM 6241 O O . GLY B 1 353 ? -0.808 -40.5 -12.273 1 96 353 GLY B O 1
ATOM 6242 N N . THR B 1 354 ? 0.887 -40.969 -10.844 1 97.62 354 THR B N 1
ATOM 6243 C CA . THR B 1 354 ? 1.014 -39.562 -10.469 1 97.62 354 THR B CA 1
ATOM 6244 C C . THR B 1 354 ? 1.412 -38.719 -11.672 1 97.62 354 THR B C 1
ATOM 6246 O O . THR B 1 354 ? 2.268 -39.125 -12.461 1 97.62 354 THR B O 1
ATOM 6249 N N . THR B 1 355 ? 0.685 -37.625 -11.836 1 97.88 355 THR B N 1
ATOM 6250 C CA . THR B 1 355 ? 1.028 -36.688 -12.891 1 97.88 355 THR B CA 1
ATOM 6251 C C . THR B 1 355 ? 1.395 -35.312 -12.305 1 97.88 355 THR B C 1
ATOM 6253 O O . THR B 1 355 ? 1.103 -35.062 -11.141 1 97.88 355 THR B O 1
ATOM 6256 N N . TYR B 1 356 ? 2.09 -34.562 -13.062 1 98.06 356 TYR B N 1
ATOM 6257 C CA . TYR B 1 356 ? 2.428 -33.219 -12.602 1 98.06 356 TYR B CA 1
ATOM 6258 C C . TYR B 1 356 ? 2.631 -32.25 -13.781 1 98.06 356 TYR B C 1
ATOM 6260 O O . TYR B 1 356 ? 2.898 -32.719 -14.898 1 98.06 356 TYR B O 1
ATOM 6268 N N . THR B 1 357 ? 2.408 -31 -13.555 1 97.75 357 THR B N 1
ATOM 6269 C CA . THR B 1 357 ? 2.695 -29.891 -14.469 1 97.75 357 THR B CA 1
ATOM 6270 C C . THR B 1 357 ? 3.598 -28.859 -13.805 1 97.75 357 THR B C 1
ATOM 6272 O O . THR B 1 357 ? 3.803 -28.906 -12.586 1 97.75 357 THR B O 1
ATOM 6275 N N . GLY B 1 358 ? 4.242 -28.016 -14.609 1 96.25 358 GLY B N 1
ATOM 6276 C CA . GLY B 1 358 ? 5.164 -27.016 -14.102 1 96.25 358 GLY B CA 1
ATOM 6277 C C . GLY B 1 358 ? 6.602 -27.484 -14.047 1 96.25 358 GLY B C 1
ATOM 6278 O O . GLY B 1 358 ? 6.902 -28.609 -14.477 1 96.25 358 GLY B O 1
ATOM 6279 N N . GLY B 1 359 ? 7.469 -26.625 -13.57 1 95.81 359 GLY B N 1
ATOM 6280 C CA . GLY B 1 359 ? 8.867 -26.969 -13.398 1 95.81 359 GLY B CA 1
ATOM 6281 C C . GLY B 1 359 ? 9.75 -26.469 -14.531 1 95.81 359 GLY B C 1
ATOM 6282 O O . GLY B 1 359 ? 10.953 -26.719 -14.547 1 95.81 359 GLY B O 1
ATOM 6283 N N . ASN B 1 360 ? 9.117 -25.766 -15.414 1 96.19 360 ASN B N 1
ATOM 6284 C CA . ASN B 1 360 ? 9.906 -25.188 -16.5 1 96.19 360 ASN B CA 1
ATOM 6285 C C . ASN B 1 360 ? 10.219 -23.719 -16.234 1 96.19 360 ASN B C 1
ATOM 6287 O O . ASN B 1 360 ? 11 -23.109 -16.953 1 96.19 360 ASN B O 1
ATOM 6291 N N . GLY B 1 361 ? 9.711 -23.172 -15.25 1 97.31 361 GLY B N 1
ATOM 6292 C CA . GLY B 1 361 ? 9.859 -21.797 -14.805 1 97.31 361 GLY B CA 1
ATOM 6293 C C . GLY B 1 361 ? 9.016 -21.469 -13.586 1 97.31 361 GLY B C 1
ATOM 6294 O O . GLY B 1 361 ? 8.258 -22.312 -13.102 1 97.31 361 GLY B O 1
ATOM 6295 N N . GLY B 1 362 ? 9.211 -20.297 -13.039 1 97.44 362 GLY B N 1
ATOM 6296 C CA . GLY B 1 362 ? 8.438 -19.859 -11.883 1 97.44 362 GLY B CA 1
ATOM 6297 C C . GLY B 1 362 ? 8.844 -20.562 -10.594 1 97.44 362 GLY B C 1
ATOM 6298 O O . GLY B 1 362 ? 10.016 -20.906 -10.414 1 97.44 362 GLY B O 1
ATOM 6299 N N . TYR B 1 363 ? 7.887 -20.641 -9.664 1 97.94 363 TYR B N 1
ATOM 6300 C CA . TYR B 1 363 ? 8.195 -21.125 -8.32 1 97.94 363 TYR B CA 1
ATOM 6301 C C . TYR B 1 363 ? 7.555 -22.484 -8.07 1 97.94 363 TYR B C 1
ATOM 6303 O O . TYR B 1 363 ? 7.871 -23.156 -7.086 1 97.94 363 TYR B O 1
ATOM 6311 N N . PHE B 1 364 ? 6.695 -23 -9.055 1 98 364 PHE B N 1
ATOM 6312 C CA . PHE B 1 364 ? 5.793 -24.016 -8.531 1 98 364 PHE B CA 1
ATOM 6313 C C . PHE B 1 364 ? 5.648 -25.172 -9.508 1 98 364 PHE B C 1
ATOM 6315 O O . PHE B 1 364 ? 5.898 -25.016 -10.703 1 98 364 PHE B O 1
ATOM 6322 N N . MET B 1 365 ? 5.27 -26.297 -8.969 1 97.75 365 MET B N 1
ATOM 6323 C CA . MET B 1 365 ? 4.762 -27.469 -9.672 1 97.75 365 MET B CA 1
ATOM 6324 C C . MET B 1 365 ? 3.43 -27.922 -9.078 1 97.75 365 MET B C 1
ATOM 6326 O O . MET B 1 365 ? 3.176 -27.734 -7.887 1 97.75 365 MET B O 1
ATOM 6330 N N . TRP B 1 366 ? 2.604 -28.453 -9.914 1 98.44 366 TRP B N 1
ATOM 6331 C CA . TRP B 1 366 ? 1.288 -28.953 -9.531 1 98.44 366 TRP B CA 1
ATOM 6332 C C . TRP B 1 366 ? 1.216 -30.469 -9.703 1 98.44 366 TRP B C 1
ATOM 6334 O O . TRP B 1 366 ? 1.3 -30.984 -10.82 1 98.44 366 TRP B O 1
ATOM 6344 N N . VAL B 1 367 ? 1.039 -31.172 -8.586 1 98.5 367 VAL B N 1
ATOM 6345 C CA . VAL B 1 367 ? 1.095 -32.625 -8.586 1 98.5 367 VAL B CA 1
ATOM 6346 C C . VAL B 1 367 ? -0.3 -33.188 -8.344 1 98.5 367 VAL B C 1
ATOM 6348 O O . VAL B 1 367 ? -1.01 -32.75 -7.441 1 98.5 367 VAL B O 1
ATOM 6351 N N . THR B 1 368 ? -0.682 -34.156 -9.133 1 98.12 368 THR B N 1
ATOM 6352 C CA . THR B 1 368 ? -1.974 -34.812 -9.016 1 98.12 368 THR B CA 1
ATOM 6353 C C . THR B 1 368 ? -1.79 -36.312 -8.773 1 98.12 368 THR B C 1
ATOM 6355 O O . THR B 1 368 ? -1.216 -37 -9.602 1 98.12 368 THR B O 1
ATOM 6358 N N . LEU B 1 369 ? -2.303 -36.781 -7.656 1 97.56 369 LEU B N 1
ATOM 6359 C CA . LEU B 1 369 ? -2.246 -38.188 -7.316 1 97.56 369 LEU B CA 1
ATOM 6360 C C . LEU B 1 369 ? -3.408 -38.969 -7.953 1 97.56 369 LEU B C 1
ATOM 6362 O O . LEU B 1 369 ? -4.453 -38.375 -8.25 1 97.56 369 LEU B O 1
ATOM 6366 N N . PRO B 1 370 ? -3.221 -40.281 -8.109 1 95.88 370 PRO B N 1
ATOM 6367 C CA . PRO B 1 370 ? -4.324 -41.094 -8.625 1 95.88 370 PRO B CA 1
ATOM 6368 C C . PRO B 1 370 ? -5.523 -41.125 -7.676 1 95.88 370 PRO B C 1
ATOM 6370 O O . PRO B 1 370 ? -5.371 -40.875 -6.477 1 95.88 370 PRO B O 1
ATOM 6373 N N . ASP B 1 371 ? -6.66 -41.562 -8.203 1 92.75 371 ASP B N 1
ATOM 6374 C CA . ASP B 1 371 ? -7.938 -41.531 -7.5 1 92.75 371 ASP B CA 1
ATOM 6375 C C . ASP B 1 371 ? -7.934 -42.469 -6.305 1 92.75 371 ASP B C 1
ATOM 6377 O O . ASP B 1 371 ? -8.695 -42.281 -5.352 1 92.75 371 ASP B O 1
ATOM 6381 N N . GLU B 1 372 ? -7.098 -43.406 -6.371 1 93 372 GLU B N 1
ATOM 6382 C CA . GLU B 1 372 ? -7.094 -44.406 -5.328 1 93 372 GLU B CA 1
ATOM 6383 C C . GLU B 1 372 ? -6.41 -43.906 -4.062 1 93 372 GLU B C 1
ATOM 6385 O O . GLU B 1 372 ? -6.43 -44.562 -3.025 1 93 372 GLU B O 1
ATOM 6390 N N . TYR B 1 373 ? -5.934 -42.75 -4.156 1 94 373 TYR B N 1
ATOM 6391 C CA . TYR B 1 373 ? -5.25 -42.188 -2.988 1 94 373 TYR B CA 1
ATOM 6392 C C . TYR B 1 373 ? -6.047 -41.062 -2.377 1 94 373 TYR B C 1
ATOM 6394 O O . TYR B 1 373 ? -6.574 -40.188 -3.098 1 94 373 TYR B O 1
ATOM 6402 N N . ASP B 1 374 ? -6.156 -41.031 -1.123 1 91.44 374 ASP B N 1
ATOM 6403 C CA . ASP B 1 374 ? -6.809 -39.969 -0.386 1 91.44 374 ASP B CA 1
ATOM 6404 C C . ASP B 1 374 ? -5.832 -38.812 -0.099 1 91.44 374 ASP B C 1
ATOM 6406 O O . ASP B 1 374 ? -5.277 -38.75 0.998 1 91.44 374 ASP B O 1
ATOM 6410 N N . THR B 1 375 ? -5.727 -37.938 -1.019 1 95.62 375 THR B N 1
ATOM 6411 C CA . THR B 1 375 ? -4.723 -36.875 -0.972 1 95.62 375 THR B CA 1
ATOM 6412 C C . THR B 1 375 ? -4.891 -36.031 0.285 1 95.62 375 THR B C 1
ATOM 6414 O O . THR B 1 375 ? -3.906 -35.656 0.931 1 95.62 375 THR B O 1
ATOM 6417 N N . ARG B 1 376 ? -6.098 -35.719 0.718 1 95.5 376 ARG B N 1
ATOM 6418 C CA . ARG B 1 376 ? -6.352 -34.906 1.902 1 95.5 376 ARG B CA 1
ATOM 6419 C C . ARG B 1 376 ? -5.809 -35.562 3.158 1 95.5 376 ARG B C 1
ATOM 6421 O O . ARG B 1 376 ? -5.156 -34.938 3.982 1 95.5 376 ARG B O 1
ATOM 6428 N N . SER B 1 377 ? -6.094 -36.812 3.289 1 95.38 377 SER B N 1
ATOM 6429 C CA . SER B 1 377 ? -5.609 -37.562 4.441 1 95.38 377 SER B CA 1
ATOM 6430 C C . SER B 1 377 ? -4.09 -37.656 4.445 1 95.38 377 SER B C 1
ATOM 6432 O O . SER B 1 377 ? -3.461 -37.625 5.508 1 95.38 377 SER B O 1
ATOM 6434 N N . ILE B 1 378 ? -3.58 -37.844 3.277 1 97.25 378 ILE B N 1
ATOM 6435 C CA . ILE B 1 378 ? -2.131 -37.938 3.137 1 97.25 378 ILE B CA 1
ATOM 6436 C C . ILE B 1 378 ? -1.485 -36.625 3.582 1 97.25 378 ILE B C 1
ATOM 6438 O O . ILE B 1 378 ? -0.536 -36.625 4.367 1 97.25 378 ILE B O 1
ATOM 6442 N N . VAL B 1 379 ? -1.987 -35.531 3.088 1 97.75 379 VAL B N 1
ATOM 6443 C CA . VAL B 1 379 ? -1.452 -34.219 3.422 1 97.75 379 VAL B CA 1
ATOM 6444 C C . VAL B 1 379 ? -1.536 -33.969 4.93 1 97.75 379 VAL B C 1
ATOM 6446 O O . VAL B 1 379 ? -0.58 -33.5 5.547 1 97.75 379 VAL B O 1
ATOM 6449 N N . LYS B 1 380 ? -2.645 -34.312 5.527 1 97 380 LYS B N 1
ATOM 6450 C CA . LYS B 1 380 ? -2.836 -34.156 6.969 1 97 380 LYS B CA 1
ATOM 6451 C C . LYS B 1 380 ? -1.835 -35.031 7.742 1 97 380 LYS B C 1
ATOM 6453 O O . LYS B 1 380 ? -1.261 -34.562 8.734 1 97 380 LYS B O 1
ATOM 6458 N N . ASP B 1 381 ? -1.647 -36.25 7.328 1 97.06 381 ASP B N 1
ATOM 6459 C CA . ASP B 1 381 ? -0.737 -37.156 7.984 1 97.06 381 ASP B CA 1
ATOM 6460 C C . ASP B 1 381 ? 0.704 -36.656 7.918 1 97.06 381 ASP B C 1
ATOM 6462 O O . ASP B 1 381 ? 1.43 -36.719 8.914 1 97.06 381 ASP B O 1
ATOM 6466 N N . LEU B 1 382 ? 1.113 -36.25 6.766 1 98 382 LEU B N 1
ATOM 6467 C CA . LEU B 1 382 ? 2.459 -35.719 6.562 1 98 382 LEU B CA 1
ATOM 6468 C C . LEU B 1 382 ? 2.754 -34.594 7.531 1 98 382 LEU B C 1
ATOM 6470 O O . LEU B 1 382 ? 3.826 -34.531 8.141 1 98 382 LEU B O 1
ATOM 6474 N N . SER B 1 383 ? 1.812 -33.656 7.633 1 97.31 383 SER B N 1
ATOM 6475 C CA . SER B 1 383 ? 1.991 -32.531 8.516 1 97.31 383 SER B CA 1
ATOM 6476 C C . SER B 1 383 ? 1.997 -32.938 9.977 1 97.31 383 SER B C 1
ATOM 6478 O O . SER B 1 383 ? 2.863 -32.531 10.75 1 97.31 383 SER B O 1
ATOM 6480 N N . ALA B 1 384 ? 1.104 -33.781 10.391 1 96.62 384 ALA B N 1
ATOM 6481 C CA . ALA B 1 384 ? 0.882 -34.125 11.789 1 96.62 384 ALA B CA 1
ATOM 6482 C C . ALA B 1 384 ? 1.997 -35.031 12.312 1 96.62 384 ALA B C 1
ATOM 6484 O O . ALA B 1 384 ? 2.4 -34.938 13.469 1 96.62 384 ALA B O 1
ATOM 6485 N N . ASN B 1 385 ? 2.533 -35.906 11.469 1 96.56 385 ASN B N 1
ATOM 6486 C CA . ASN B 1 385 ? 3.357 -36.969 11.992 1 96.56 385 ASN B CA 1
ATOM 6487 C C . ASN B 1 385 ? 4.781 -36.906 11.453 1 96.56 385 ASN B C 1
ATOM 6489 O O . ASN B 1 385 ? 5.691 -37.531 12.008 1 96.56 385 ASN B O 1
ATOM 6493 N N . TYR B 1 386 ? 4.988 -36.156 10.414 1 96.81 386 TYR B N 1
ATOM 6494 C CA . TYR B 1 386 ? 6.301 -36.25 9.789 1 96.81 386 TYR B CA 1
ATOM 6495 C C . TYR B 1 386 ? 6.906 -34.875 9.562 1 96.81 386 TYR B C 1
ATOM 6497 O O . TYR B 1 386 ? 7.996 -34.75 9 1 96.81 386 TYR B O 1
ATOM 6505 N N . ASP B 1 387 ? 6.273 -33.75 9.852 1 96.06 387 ASP B N 1
ATOM 6506 C CA . ASP B 1 387 ? 6.742 -32.375 9.711 1 96.06 387 ASP B CA 1
ATOM 6507 C C . ASP B 1 387 ? 7.035 -32.062 8.25 1 96.06 387 ASP B C 1
ATOM 6509 O O . ASP B 1 387 ? 8.031 -31.406 7.949 1 96.06 387 ASP B O 1
ATOM 6513 N N . VAL B 1 388 ? 6.312 -32.656 7.344 1 97.69 388 VAL B N 1
ATOM 6514 C CA . VAL B 1 388 ? 6.332 -32.312 5.926 1 97.69 388 VAL B CA 1
ATOM 6515 C C . VAL B 1 388 ? 5.051 -31.562 5.551 1 97.69 388 VAL B C 1
ATOM 6517 O O . VAL B 1 388 ? 3.951 -32.125 5.68 1 97.69 388 VAL B O 1
ATOM 6520 N N . LEU B 1 389 ? 5.238 -30.328 5.113 1 97.12 389 LEU B N 1
ATOM 6521 C CA . LEU B 1 389 ? 4.086 -29.484 4.816 1 97.12 389 LEU B CA 1
ATOM 6522 C C . LEU B 1 389 ? 3.877 -29.359 3.309 1 97.12 389 LEU B C 1
ATOM 6524 O O . LEU B 1 389 ? 4.734 -28.828 2.598 1 97.12 389 LEU B O 1
ATOM 6528 N N . LEU B 1 390 ? 2.766 -29.906 2.846 1 97.19 390 LEU B N 1
ATOM 6529 C CA . LEU B 1 390 ? 2.35 -29.766 1.456 1 97.19 390 LEU B CA 1
ATOM 6530 C C . LEU B 1 390 ? 1.186 -28.797 1.334 1 97.19 390 LEU B C 1
ATOM 6532 O O . LEU B 1 390 ? 0.383 -28.656 2.26 1 97.19 390 LEU B O 1
ATOM 6536 N N . ALA B 1 391 ? 1.11 -28.094 0.204 1 95.44 391 ALA B N 1
ATOM 6537 C CA . ALA B 1 391 ? -0.027 -27.219 -0.063 1 95.44 391 ALA B CA 1
ATOM 6538 C C . ALA B 1 391 ? -1.138 -27.969 -0.793 1 95.44 391 ALA B C 1
ATOM 6540 O O . ALA B 1 391 ? -1.121 -28.078 -2.021 1 95.44 391 ALA B O 1
ATOM 6541 N N . SER B 1 392 ? -2.154 -28.359 0.047 1 96.25 392 SER B N 1
ATOM 6542 C CA . SER B 1 392 ? -3.301 -29.016 -0.575 1 96.25 392 SER B CA 1
ATOM 6543 C C . SER B 1 392 ? -3.953 -28.109 -1.619 1 96.25 392 SER B C 1
ATOM 6545 O O . SER B 1 392 ? -4.023 -26.891 -1.44 1 96.25 392 SER B O 1
ATOM 6547 N N . GLY B 1 393 ? -4.461 -28.734 -2.697 1 97.44 393 GLY B N 1
ATOM 6548 C CA . GLY B 1 393 ? -5.191 -27.984 -3.709 1 97.44 393 GLY B CA 1
ATOM 6549 C C . GLY B 1 393 ? -6.402 -27.266 -3.156 1 97.44 393 GLY B C 1
ATOM 6550 O O . GLY B 1 393 ? -6.945 -26.375 -3.805 1 97.44 393 GLY B O 1
ATOM 6551 N N . ASP B 1 394 ? -6.863 -27.641 -1.967 1 96.06 394 ASP B N 1
ATOM 6552 C CA . ASP B 1 394 ? -7.98 -26.953 -1.326 1 96.06 394 ASP B CA 1
ATOM 6553 C C . ASP B 1 394 ? -7.688 -25.469 -1.166 1 96.06 394 ASP B C 1
ATOM 6555 O O . ASP B 1 394 ? -8.609 -24.641 -1.172 1 96.06 394 ASP B O 1
ATOM 6559 N N . LYS B 1 395 ? -6.457 -25.109 -1.088 1 94.62 395 LYS B N 1
ATOM 6560 C CA . LYS B 1 395 ? -6.059 -23.719 -0.867 1 94.62 395 LYS B CA 1
ATOM 6561 C C . LYS B 1 395 ? -6.066 -22.922 -2.174 1 94.62 395 LYS B C 1
ATOM 6563 O O . LYS B 1 395 ? -6.047 -21.703 -2.16 1 94.62 395 LYS B O 1
ATOM 6568 N N . CYS B 1 396 ? -6.137 -23.562 -3.289 1 97.44 396 CYS B N 1
ATOM 6569 C CA . CYS B 1 396 ? -5.98 -22.922 -4.586 1 97.44 396 CYS B CA 1
ATOM 6570 C C . CYS B 1 396 ? -7.328 -22.734 -5.266 1 97.44 396 CYS B C 1
ATOM 6572 O O . CYS B 1 396 ? -7.398 -22.578 -6.488 1 97.44 396 CYS B O 1
ATOM 6574 N N . GLU B 1 397 ? -8.383 -22.734 -4.496 1 97.38 397 GLU B N 1
ATOM 6575 C CA . GLU B 1 397 ? -9.742 -22.609 -5.02 1 97.38 397 GLU B CA 1
ATOM 6576 C C . GLU B 1 397 ? -10.141 -21.141 -5.188 1 97.38 397 GLU B C 1
ATOM 6578 O O . GLU B 1 397 ? -9.547 -20.266 -4.566 1 97.38 397 GLU B O 1
ATOM 6583 N N . VAL B 1 398 ? -11.023 -20.859 -6.055 1 97.69 398 VAL B N 1
ATOM 6584 C CA . VAL B 1 398 ? -11.711 -19.578 -6.141 1 97.69 398 VAL B CA 1
ATOM 6585 C C . VAL B 1 398 ? -12.852 -19.531 -5.129 1 97.69 398 VAL B C 1
ATOM 6587 O O . VAL B 1 398 ? -13.719 -20.406 -5.121 1 97.69 398 VAL B O 1
ATOM 6590 N N . GLU B 1 399 ? -12.781 -18.516 -4.289 1 95.81 399 GLU B N 1
ATOM 6591 C CA . GLU B 1 399 ? -13.805 -18.406 -3.258 1 95.81 399 GLU B CA 1
ATOM 6592 C C . GLU B 1 399 ? -15.203 -18.375 -3.869 1 95.81 399 GLU B C 1
ATOM 6594 O O . GLU B 1 399 ? -15.453 -17.609 -4.809 1 95.81 399 GLU B O 1
ATOM 6599 N N . GLY B 1 400 ? -16.094 -19.219 -3.318 1 95.06 400 GLY B N 1
ATOM 6600 C CA . GLY B 1 400 ? -17.469 -19.266 -3.773 1 95.06 400 GLY B CA 1
ATOM 6601 C C . GLY B 1 400 ? -17.672 -20.109 -5.012 1 95.06 400 GLY B C 1
ATOM 6602 O O . GLY B 1 400 ? -18.797 -20.328 -5.449 1 95.06 400 GLY B O 1
ATOM 6603 N N . ASP B 1 401 ? -16.656 -20.625 -5.656 1 97.19 401 ASP B N 1
ATOM 6604 C CA . ASP B 1 401 ? -16.734 -21.453 -6.855 1 97.19 401 ASP B CA 1
ATOM 6605 C C . ASP B 1 401 ? -15.625 -22.484 -6.883 1 97.19 401 ASP B C 1
ATOM 6607 O O . ASP B 1 401 ? -14.773 -22.469 -7.777 1 97.19 401 ASP B O 1
ATOM 6611 N N . CYS B 1 402 ? -15.703 -23.484 -6.07 1 96.5 402 CYS B N 1
ATOM 6612 C CA . CYS B 1 402 ? -14.656 -24.469 -5.84 1 96.5 402 CYS B CA 1
ATOM 6613 C C . CYS B 1 402 ? -14.742 -25.609 -6.859 1 96.5 402 CYS B C 1
ATOM 6615 O O . CYS B 1 402 ? -15.828 -25.938 -7.332 1 96.5 402 CYS B O 1
ATOM 6617 N N . ARG B 1 403 ? -13.547 -26.156 -7.203 1 96.75 403 ARG B N 1
ATOM 6618 C CA . ARG B 1 403 ? -13.453 -27.328 -8.07 1 96.75 403 ARG B CA 1
ATOM 6619 C C . ARG B 1 403 ? -12.938 -28.547 -7.305 1 96.75 403 ARG B C 1
ATOM 6621 O O . ARG B 1 403 ? -12.703 -29.594 -7.891 1 96.75 403 ARG B O 1
ATOM 6628 N N . HIS B 1 404 ? -12.68 -28.391 -6.027 1 96.81 404 HIS B N 1
ATOM 6629 C CA . HIS B 1 404 ? -12.227 -29.438 -5.125 1 96.81 404 HIS B CA 1
ATOM 6630 C C . HIS B 1 404 ? -10.867 -29.984 -5.555 1 96.81 404 HIS B C 1
ATOM 6632 O O . HIS B 1 404 ? -10.695 -31.203 -5.66 1 96.81 404 HIS B O 1
ATOM 6638 N N . TRP B 1 405 ? -10 -29.109 -5.84 1 96.81 405 TRP B N 1
ATOM 6639 C CA . TRP B 1 405 ? -8.656 -29.469 -6.285 1 96.81 405 TRP B CA 1
ATOM 6640 C C . TRP B 1 405 ? -7.938 -30.297 -5.227 1 96.81 405 TRP B C 1
ATOM 6642 O O . TRP B 1 405 ? -7.031 -31.078 -5.543 1 96.81 405 TRP B O 1
ATOM 6652 N N . GLY B 1 406 ? -8.344 -30.172 -3.961 1 96.06 406 GLY B N 1
ATOM 6653 C CA . GLY B 1 406 ? -7.68 -30.828 -2.846 1 96.06 406 GLY B CA 1
ATOM 6654 C C . GLY B 1 406 ? -7.922 -32.312 -2.809 1 96.06 406 GLY B C 1
ATOM 6655 O O . GLY B 1 406 ? -7.23 -33.062 -2.096 1 96.06 406 GLY B O 1
ATOM 6656 N N . LEU B 1 407 ? -8.844 -32.781 -3.605 1 95.75 407 LEU B N 1
ATOM 6657 C CA . LEU B 1 407 ? -9.125 -34.219 -3.648 1 95.75 407 LEU B CA 1
ATOM 6658 C C . LEU B 1 407 ? -7.934 -34.969 -4.195 1 95.75 407 LEU B C 1
ATOM 6660 O O . LEU B 1 407 ? -7.668 -36.125 -3.766 1 95.75 407 LEU B O 1
ATOM 6664 N N . HIS B 1 408 ? -7.16 -34.312 -5.098 1 95.81 408 HIS B N 1
ATOM 6665 C CA . HIS B 1 408 ? -6.137 -35.125 -5.75 1 95.81 408 HIS B CA 1
ATOM 6666 C C . HIS B 1 408 ? -4.844 -34.312 -5.926 1 95.81 408 HIS B C 1
ATOM 6668 O O . HIS B 1 408 ? -3.797 -34.906 -6.238 1 95.81 408 HIS B O 1
ATOM 6674 N N . SER B 1 409 ? -4.867 -33.062 -5.676 1 97.69 409 SER B N 1
ATOM 6675 C CA . SER B 1 409 ? -3.732 -32.281 -6.156 1 97.69 409 SER B CA 1
ATOM 6676 C C . SER B 1 409 ? -3.061 -31.516 -5.016 1 97.69 409 SER B C 1
ATOM 6678 O O . SER B 1 409 ? -3.689 -31.25 -3.988 1 97.69 409 SER B O 1
ATOM 6680 N N . VAL B 1 410 ? -1.771 -31.266 -5.25 1 97.88 410 VAL B N 1
ATOM 6681 C CA . VAL B 1 410 ? -0.919 -30.531 -4.316 1 97.88 410 VAL B CA 1
ATOM 6682 C C . VAL B 1 410 ? -0.001 -29.594 -5.09 1 97.88 410 VAL B C 1
ATOM 6684 O O . VAL B 1 410 ? 0.505 -29.938 -6.156 1 97.88 410 VAL B O 1
ATOM 6687 N N . ARG B 1 411 ? 0.162 -28.359 -4.555 1 98.06 411 ARG B N 1
ATOM 6688 C CA . ARG B 1 411 ? 1.174 -27.453 -5.082 1 98.06 411 ARG B CA 1
ATOM 6689 C C . ARG B 1 411 ? 2.504 -27.625 -4.359 1 98.06 411 ARG B C 1
ATOM 6691 O O . ARG B 1 411 ? 2.547 -27.672 -3.127 1 98.06 411 ARG B O 1
ATOM 6698 N N . LEU B 1 412 ? 3.557 -27.734 -5.078 1 97.94 412 LEU B N 1
ATOM 6699 C CA . LEU B 1 412 ? 4.906 -27.766 -4.527 1 97.94 412 LEU B CA 1
ATOM 6700 C C . LEU B 1 412 ? 5.668 -26.484 -4.875 1 97.94 412 LEU B C 1
ATOM 6702 O O . LEU B 1 412 ? 5.629 -26.031 -6.02 1 97.94 412 LEU B O 1
ATOM 6706 N N . CYS B 1 413 ? 6.312 -26.016 -3.939 1 96.75 413 CYS B N 1
ATOM 6707 C CA . CYS B 1 413 ? 7.172 -24.844 -4.16 1 96.75 413 CYS B CA 1
ATOM 6708 C C . CYS B 1 413 ? 8.617 -25.281 -4.383 1 96.75 413 CYS B C 1
ATOM 6710 O O . CYS B 1 413 ? 9.195 -25.984 -3.557 1 96.75 413 CYS B O 1
ATOM 6712 N N . LEU B 1 414 ? 9.219 -24.75 -5.414 1 94.69 414 LEU B N 1
ATOM 6713 C CA . LEU B 1 414 ? 10.578 -25.094 -5.812 1 94.69 414 LEU B CA 1
ATOM 6714 C C . LEU B 1 414 ? 11.578 -24.078 -5.27 1 94.69 414 LEU B C 1
ATOM 6716 O O . LEU B 1 414 ? 12.766 -24.391 -5.121 1 94.69 414 LEU B O 1
ATOM 6720 N N . SER B 1 415 ? 11.086 -22.969 -5.02 1 95.88 415 SER B N 1
ATOM 6721 C CA . SER B 1 415 ? 12 -21.844 -4.77 1 95.88 415 SER B CA 1
ATOM 6722 C C . SER B 1 415 ? 12.508 -21.859 -3.334 1 95.88 415 SER B C 1
ATOM 6724 O O . SER B 1 415 ? 13.594 -21.359 -3.053 1 95.88 415 SER B O 1
ATOM 6726 N N . TYR B 1 416 ? 11.781 -22.453 -2.418 1 95.62 416 TYR B N 1
ATOM 6727 C CA . TYR B 1 416 ? 12.016 -22.25 -0.994 1 95.62 416 TYR B CA 1
ATOM 6728 C C . TYR B 1 416 ? 13.008 -23.281 -0.451 1 95.62 416 TYR B C 1
ATOM 6730 O O . TYR B 1 416 ? 13.969 -22.922 0.239 1 95.62 416 TYR B O 1
ATOM 6738 N N . LEU B 1 417 ? 12.898 -24.547 -0.813 1 95.62 417 LEU B N 1
ATOM 6739 C CA . LEU B 1 417 ? 13.641 -25.656 -0.216 1 95.62 417 LEU B CA 1
ATOM 6740 C C . LEU B 1 417 ? 14.906 -25.953 -1.006 1 95.62 417 LEU B C 1
ATOM 6742 O O . LEU B 1 417 ? 14.953 -25.734 -2.219 1 95.62 417 LEU B O 1
ATOM 6746 N N . THR B 1 418 ? 15.859 -26.5 -0.333 1 95.12 418 THR B N 1
ATOM 6747 C CA . THR B 1 418 ? 17.047 -27.031 -0.993 1 95.12 418 THR B CA 1
ATOM 6748 C C . THR B 1 418 ? 16.75 -28.406 -1.601 1 95.12 418 THR B C 1
ATOM 6750 O O . THR B 1 418 ? 15.719 -29.016 -1.299 1 95.12 418 THR B O 1
ATOM 6753 N N . GLU B 1 419 ? 17.641 -28.844 -2.42 1 96.62 419 GLU B N 1
ATOM 6754 C CA . GLU B 1 419 ? 17.484 -30.156 -3.023 1 96.62 419 GLU B CA 1
ATOM 6755 C C . GLU B 1 419 ? 17.469 -31.266 -1.963 1 96.62 419 GLU B C 1
ATOM 6757 O O . GLU B 1 419 ? 16.75 -32.25 -2.088 1 96.62 419 GLU B O 1
ATOM 6762 N N . GLU B 1 420 ? 18.312 -31.078 -0.956 1 96.38 420 GLU B N 1
ATOM 6763 C CA . GLU B 1 420 ? 18.375 -32.062 0.126 1 96.38 420 GLU B CA 1
ATOM 6764 C C . GLU B 1 420 ? 17.047 -32.156 0.868 1 96.38 420 GLU B C 1
ATOM 6766 O O . GLU B 1 420 ? 16.562 -33.25 1.148 1 96.38 420 GLU B O 1
ATOM 6771 N N . GLU B 1 421 ? 16.516 -31.016 1.184 1 96 421 GLU B N 1
ATOM 6772 C CA . GLU B 1 421 ? 15.219 -30.984 1.866 1 96 421 GLU B CA 1
ATOM 6773 C C . GLU B 1 421 ? 14.117 -31.578 0.995 1 96 421 GLU B C 1
ATOM 6775 O O . GLU B 1 421 ? 13.266 -32.312 1.484 1 96 421 GLU B O 1
ATOM 6780 N N . MET B 1 422 ? 14.156 -31.312 -0.262 1 97.44 422 MET B N 1
ATOM 6781 C CA . MET B 1 422 ? 13.172 -31.828 -1.207 1 97.44 422 MET B CA 1
ATOM 6782 C C . MET B 1 422 ? 13.25 -33.344 -1.27 1 97.44 422 MET B C 1
ATOM 6784 O O . MET B 1 422 ? 12.219 -34.031 -1.291 1 97.44 422 MET B O 1
ATOM 6788 N N . THR B 1 423 ? 14.445 -33.812 -1.315 1 98.06 423 THR B N 1
ATOM 6789 C CA . THR B 1 423 ? 14.656 -35.25 -1.398 1 98.06 423 THR B CA 1
ATOM 6790 C C . THR B 1 423 ? 14.07 -35.969 -0.178 1 98.06 423 THR B C 1
ATOM 6792 O O . THR B 1 423 ? 13.312 -36.906 -0.314 1 98.06 423 THR B O 1
ATOM 6795 N N . GLU B 1 424 ? 14.422 -35.438 0.944 1 97.88 424 GLU B N 1
ATOM 6796 C CA . GLU B 1 424 ? 13.898 -36 2.18 1 97.88 424 GLU B CA 1
ATOM 6797 C C . GLU B 1 424 ? 12.375 -35.938 2.225 1 97.88 424 GLU B C 1
ATOM 6799 O O . GLU B 1 424 ? 11.711 -36.938 2.543 1 97.88 424 GLU B O 1
ATOM 6804 N N . GLY B 1 425 ? 11.844 -34.812 1.899 1 98.12 425 GLY B N 1
ATOM 6805 C CA . GLY B 1 425 ? 10.406 -34.594 1.963 1 98.12 425 GLY B CA 1
ATOM 6806 C C . GLY B 1 425 ? 9.633 -35.5 1.015 1 98.12 425 GLY B C 1
ATOM 6807 O O . GLY B 1 425 ? 8.609 -36.062 1.39 1 98.12 425 GLY B O 1
ATOM 6808 N N . VAL B 1 426 ? 10.094 -35.688 -0.177 1 98.31 426 VAL B N 1
ATOM 6809 C CA . VAL B 1 426 ? 9.383 -36.469 -1.181 1 98.31 426 VAL B CA 1
ATOM 6810 C C . VAL B 1 426 ? 9.469 -37.938 -0.832 1 98.31 426 VAL B C 1
ATOM 6812 O O . VAL B 1 426 ? 8.523 -38.688 -1.048 1 98.31 426 VAL B O 1
ATOM 6815 N N . LYS B 1 427 ? 10.586 -38.406 -0.314 1 98.06 427 LYS B N 1
ATOM 6816 C CA . LYS B 1 427 ? 10.711 -39.781 0.135 1 98.06 427 LYS B CA 1
ATOM 6817 C C . LYS B 1 427 ? 9.68 -40.094 1.211 1 98.06 427 LYS B C 1
ATOM 6819 O O . LYS B 1 427 ? 9.031 -41.156 1.164 1 98.06 427 LYS B O 1
ATOM 6824 N N . ILE B 1 428 ? 9.602 -39.219 2.152 1 98.12 428 ILE B N 1
ATOM 6825 C CA . ILE B 1 428 ? 8.625 -39.406 3.215 1 98.12 428 ILE B CA 1
ATOM 6826 C C . ILE B 1 428 ? 7.215 -39.406 2.619 1 98.12 428 ILE B C 1
ATOM 6828 O O . ILE B 1 428 ? 6.395 -40.25 2.986 1 98.12 428 ILE B O 1
ATOM 6832 N N . TRP B 1 429 ? 6.93 -38.469 1.693 1 98.19 429 TRP B N 1
ATOM 6833 C CA . TRP B 1 429 ? 5.641 -38.375 1.019 1 98.19 429 TRP B CA 1
ATOM 6834 C C . TRP B 1 429 ? 5.305 -39.719 0.329 1 98.19 429 TRP B C 1
ATOM 6836 O O . TRP B 1 429 ? 4.199 -40.219 0.479 1 98.19 429 TRP B O 1
ATOM 6846 N N . GLY B 1 430 ? 6.262 -40.281 -0.384 1 97.31 430 GLY B N 1
ATOM 6847 C CA . GLY B 1 430 ? 6.059 -41.531 -1.051 1 97.31 430 GLY B CA 1
ATOM 6848 C C . GLY B 1 430 ? 5.707 -42.656 -0.094 1 97.31 430 GLY B C 1
ATOM 6849 O O . GLY B 1 430 ? 4.805 -43.469 -0.365 1 97.31 430 GLY B O 1
ATOM 6850 N N . ARG B 1 431 ? 6.398 -42.719 1.001 1 96.44 431 ARG B N 1
ATOM 6851 C CA . ARG B 1 431 ? 6.148 -43.75 2.002 1 96.44 431 ARG B CA 1
ATOM 6852 C C . ARG B 1 431 ? 4.742 -43.625 2.578 1 96.44 431 ARG B C 1
ATOM 6854 O O . ARG B 1 431 ? 4.051 -44.625 2.764 1 96.44 431 ARG B O 1
ATOM 6861 N N . VAL B 1 432 ? 4.41 -42.375 2.855 1 96.88 432 VAL B N 1
ATOM 6862 C CA . VAL B 1 432 ? 3.102 -42.125 3.455 1 96.88 432 VAL B CA 1
ATOM 6863 C C . VAL B 1 432 ? 2 -42.5 2.463 1 96.88 432 VAL B C 1
ATOM 6865 O O . VAL B 1 432 ? 0.94 -43 2.855 1 96.88 432 VAL B O 1
ATOM 6868 N N . CYS B 1 433 ? 2.205 -42.281 1.18 1 95.38 433 CYS B N 1
ATOM 6869 C CA . CYS B 1 433 ? 1.234 -42.656 0.158 1 95.38 433 CYS B CA 1
ATOM 6870 C C . CYS B 1 433 ? 0.963 -44.156 0.19 1 95.38 433 CYS B C 1
ATOM 6872 O O . CYS B 1 433 ? -0.177 -44.594 0.015 1 95.38 433 CYS B O 1
ATOM 6874 N N . GLU B 1 434 ? 1.953 -44.906 0.457 1 89.75 434 GLU B N 1
ATOM 6875 C CA . GLU B 1 434 ? 1.816 -46.344 0.479 1 89.75 434 GLU B CA 1
ATOM 6876 C C . GLU B 1 434 ? 0.875 -46.812 1.594 1 89.75 434 GLU B C 1
ATOM 6878 O O . GLU B 1 434 ? 0.171 -47.812 1.453 1 89.75 434 GLU B O 1
ATOM 6883 N N . ALA B 1 435 ? 0.857 -46 2.57 1 87 435 ALA B N 1
ATOM 6884 C CA . ALA B 1 435 ? 0.03 -46.344 3.729 1 87 435 ALA B CA 1
ATOM 6885 C C . ALA B 1 435 ? -1.403 -45.844 3.535 1 87 435 ALA B C 1
ATOM 6887 O O . ALA B 1 435 ? -2.293 -46.188 4.32 1 87 435 ALA B O 1
ATOM 6888 N N . HIS B 1 436 ? -1.654 -45.062 2.584 1 84.31 436 HIS B N 1
ATOM 6889 C CA . HIS B 1 436 ? -2.963 -44.438 2.428 1 84.31 436 HIS B CA 1
ATOM 6890 C C . HIS B 1 436 ? -3.617 -44.875 1.114 1 84.31 436 HIS B C 1
ATOM 6892 O O . HIS B 1 436 ? -4.363 -44.094 0.517 1 84.31 436 HIS B O 1
ATOM 6898 N N . ILE B 1 437 ? -3.283 -45.969 0.686 1 77.81 437 ILE B N 1
ATOM 6899 C CA . ILE B 1 437 ? -3.982 -46.5 -0.483 1 77.81 437 ILE B CA 1
ATOM 6900 C C . ILE B 1 437 ? -5.426 -46.844 -0.114 1 77.81 437 ILE B C 1
ATOM 6902 O O . ILE B 1 437 ? -5.68 -47.438 0.925 1 77.81 437 ILE B O 1
ATOM 6906 N N . ILE B 1 438 ? -6.383 -46.094 -0.774 1 70.81 438 ILE B N 1
ATOM 6907 C CA . ILE B 1 438 ? -7.785 -46.406 -0.518 1 70.81 438 ILE B CA 1
ATOM 6908 C C . ILE B 1 438 ? -8.078 -47.844 -0.948 1 70.81 438 ILE B C 1
ATOM 6910 O O . ILE B 1 438 ? -7.832 -48.219 -2.096 1 70.81 438 ILE B O 1
ATOM 6914 N N . THR B 1 439 ? -7.789 -48.812 -0.219 1 57.19 439 THR B N 1
ATOM 6915 C CA . THR B 1 439 ? -8.18 -50.188 -0.544 1 57.19 439 THR B CA 1
ATOM 6916 C C . THR B 1 439 ? -9.656 -50.25 -0.932 1 57.19 439 THR B C 1
ATOM 6918 O O . THR B 1 439 ? -10.508 -49.688 -0.225 1 57.19 439 THR B O 1
ATOM 6921 N N . GLY B 1 440 ? -9.969 -50.156 -2.262 1 44.09 440 GLY B N 1
ATOM 6922 C CA . GLY B 1 440 ? -11.32 -50.562 -2.629 1 44.09 440 GLY B CA 1
ATOM 6923 C C . GLY B 1 440 ? -11.828 -51.75 -1.842 1 44.09 440 GLY B C 1
ATOM 6924 O O . GLY B 1 440 ? -11.031 -52.531 -1.321 1 44.09 440 GLY B O 1
#